Protein AF-A0A915ILU5-F1 (afdb_monomer)

Sequence (755 aa):
MKIVSPEVNELLEQLEKTREECSALHKQIDLLLDDRTATEKKAIELMTNLCADQKRHYEKEIELLRNSLSEYEADKEHLERVKNSVTIRSQNLEKEVRRL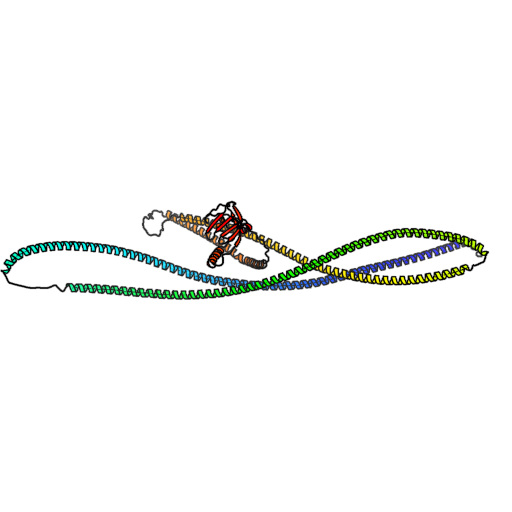TDELNDKSTALEEMKYKNNKETHEEIGELRAKNTNLQERLDKISEENEELSKEIATQNERRDKLIEELEQFKKMIAENEQTSSDALKQLCNELSEAKLQKADLRCRLLESERENLRLKTSQVDYIDGVSTKDEIERLQTHLDDADKKLKETTSDLKRTKDELIETKYRLDSCRGENEILRRDYDEAKHELDDRTIENHNRVDTFERQIDDLKKQNLTLKDVCKEMDVQYDDMLKVLNRHKTQNELLSDENQQLHVELQKLQNDYDKVKNMSSKERMEKEKLESRAKYWQDEVQTTEKDYKEELMNLGRLIATEKGVSLEYIKQLEQLKDSKREVESRVHLLEALLQEASKDSRVLNDEKRLFEEKMTNRIADLEDMHKEREKKLKTMLDETMNMCEQYKKDYERMKSENQQLKTTSEHHEMDIMKLNATILQYQKLNTHLQTQLNNFPKRGCFLCPDKKTLPNPNALSPERMEELLADYRQQNADLSTMVRTLQNTLKEERNKLNNLSRKPKERLEIVGRDIAIIKKTNSMSSDISTACKTTVHHKCAETLMNTCGLPMLYSDHFFEEEKRVKESLADARMYGWLKLWRSESNSWIDSFASLENGVISFFHSAADATAKKTPVARIDLKACLWKIHLKPGAELAVAVSDIPFIIE

Organism: Romanomermis culicivorax (NCBI:txid13658)

Radius of gyration: 75.52 Å; Cα contacts (8 Å, |Δi|>4): 161; chains: 1; bounding box: 238×88×230 Å

Structure (mmCIF, N/CA/C/O backbone):
data_AF-A0A915ILU5-F1
#
_entry.id   AF-A0A915ILU5-F1
#
loop_
_atom_site.group_PDB
_atom_site.id
_atom_site.type_symbol
_atom_site.label_atom_id
_atom_site.label_alt_id
_atom_site.label_comp_id
_atom_site.label_asym_id
_atom_site.label_entity_id
_atom_site.label_seq_id
_atom_site.pdbx_PDB_ins_code
_atom_site.Cartn_x
_atom_site.Cartn_y
_atom_site.Cartn_z
_atom_site.occupancy
_atom_site.B_iso_or_equiv
_atom_site.auth_seq_id
_atom_site.auth_comp_id
_atom_site.auth_asym_id
_atom_site.auth_atom_id
_atom_site.pdbx_PDB_model_num
ATOM 1 N N . MET A 1 1 ? 116.989 -17.505 -86.563 1.00 46.69 1 MET A N 1
ATOM 2 C CA . MET A 1 1 ? 117.582 -18.343 -85.492 1.00 46.69 1 MET A CA 1
ATOM 3 C C . MET A 1 1 ? 117.256 -17.654 -84.171 1.00 46.69 1 MET A C 1
ATOM 5 O O . MET A 1 1 ? 117.797 -16.590 -83.939 1.00 46.69 1 MET A O 1
ATOM 9 N N . LYS A 1 2 ? 116.317 -18.075 -83.325 1.00 43.91 2 LYS A N 1
ATOM 10 C CA . LYS A 1 2 ? 115.914 -19.426 -82.915 1.00 43.91 2 LYS A CA 1
ATOM 11 C C . LYS A 1 2 ? 114.732 -19.988 -83.710 1.00 43.91 2 LYS A C 1
ATOM 13 O O . LYS A 1 2 ? 113.775 -19.287 -84.001 1.00 43.91 2 LYS A O 1
ATOM 18 N N . ILE A 1 3 ? 114.890 -21.247 -84.099 1.00 50.97 3 ILE A N 1
ATOM 19 C CA . ILE A 1 3 ? 113.893 -22.101 -84.739 1.00 50.97 3 ILE A CA 1
ATOM 20 C C . ILE A 1 3 ? 112.905 -22.475 -83.635 1.00 50.97 3 ILE A C 1
ATOM 22 O O . ILE A 1 3 ? 113.279 -23.173 -82.695 1.00 50.97 3 ILE A O 1
ATOM 26 N N . VAL A 1 4 ? 111.693 -21.935 -83.697 1.00 47.72 4 VAL A N 1
ATOM 27 C CA . VAL A 1 4 ? 110.579 -22.373 -82.855 1.00 47.72 4 VAL A CA 1
ATOM 28 C C . VAL A 1 4 ? 109.886 -23.478 -83.649 1.00 47.72 4 VAL A C 1
ATOM 30 O O . VAL A 1 4 ? 109.464 -23.238 -84.779 1.00 47.72 4 VAL A O 1
ATOM 33 N N . SER A 1 5 ? 109.896 -24.706 -83.119 1.00 54.56 5 SER A N 1
ATOM 34 C CA . SER A 1 5 ? 109.225 -25.867 -83.728 1.00 54.56 5 SER A CA 1
ATOM 35 C C . SER A 1 5 ? 107.742 -25.530 -83.971 1.00 54.56 5 SER A C 1
ATOM 37 O O . SER A 1 5 ? 107.159 -24.853 -83.121 1.00 54.56 5 SER A O 1
ATOM 39 N N . PRO A 1 6 ? 107.112 -25.988 -85.070 1.00 67.12 6 PRO A N 1
ATOM 40 C CA . PRO A 1 6 ? 105.665 -25.863 -85.285 1.00 67.12 6 PRO A CA 1
ATOM 41 C C . PRO A 1 6 ? 104.833 -26.291 -84.064 1.00 67.12 6 PRO A C 1
ATOM 43 O O . PRO A 1 6 ? 103.838 -25.649 -83.747 1.00 67.12 6 PRO A O 1
ATOM 46 N N . GLU A 1 7 ? 105.315 -27.284 -83.311 1.00 70.56 7 GLU A N 1
ATOM 47 C CA . GLU A 1 7 ? 104.704 -27.775 -82.067 1.00 70.56 7 GLU A CA 1
ATOM 48 C C . GLU A 1 7 ? 104.657 -26.705 -80.963 1.00 70.56 7 GLU A C 1
ATOM 50 O O . GLU A 1 7 ? 103.740 -26.680 -80.151 1.00 70.56 7 GLU A O 1
ATOM 55 N N . VAL A 1 8 ? 105.625 -25.783 -80.925 1.00 72.88 8 VAL A N 1
ATOM 56 C CA . VAL A 1 8 ? 105.656 -24.695 -79.936 1.00 72.88 8 VAL A CA 1
ATOM 57 C C . VAL A 1 8 ? 104.680 -23.577 -80.312 1.00 72.88 8 VAL A C 1
ATOM 59 O O . VAL A 1 8 ? 104.104 -22.967 -79.417 1.00 72.88 8 VAL A O 1
ATOM 62 N N . ASN A 1 9 ? 104.445 -23.328 -81.605 1.00 74.19 9 ASN A N 1
ATOM 63 C CA . ASN A 1 9 ? 103.419 -22.372 -82.037 1.00 74.19 9 ASN A CA 1
ATOM 64 C C . ASN A 1 9 ? 102.005 -22.913 -81.784 1.00 74.19 9 ASN A C 1
ATOM 66 O O . ASN A 1 9 ? 101.157 -22.163 -81.316 1.00 74.19 9 ASN A O 1
ATOM 70 N N . GLU A 1 10 ? 101.775 -24.210 -82.002 1.00 78.00 10 GLU A N 1
ATOM 71 C CA . GLU A 1 10 ? 100.499 -24.859 -81.670 1.00 78.00 10 GLU A CA 1
ATOM 72 C C . GLU A 1 10 ? 100.240 -24.857 -80.153 1.00 78.00 10 GLU A C 1
ATOM 74 O O . GLU A 1 10 ? 99.135 -24.551 -79.709 1.00 78.00 10 GLU A O 1
ATOM 79 N N . LEU A 1 11 ? 101.274 -25.095 -79.335 1.00 80.06 11 LEU A N 1
ATOM 80 C CA . LEU A 1 11 ? 101.174 -24.964 -77.878 1.00 80.06 11 LEU A CA 1
ATOM 81 C C . LEU A 1 11 ? 100.934 -23.518 -77.422 1.00 80.06 11 LEU A C 1
ATOM 83 O O . LEU A 1 11 ? 100.221 -23.318 -76.442 1.00 80.06 11 LEU A O 1
ATOM 87 N N . LEU A 1 12 ? 101.501 -22.514 -78.103 1.00 78.62 12 LEU A N 1
ATOM 88 C CA . LEU A 1 12 ? 101.251 -21.097 -77.810 1.00 78.62 12 LEU A CA 1
ATOM 89 C C . LEU A 1 12 ? 99.818 -20.686 -78.161 1.00 78.62 12 LEU A C 1
ATOM 91 O O . LEU A 1 12 ? 99.186 -20.000 -77.366 1.00 78.62 12 LEU A O 1
ATOM 95 N N . GLU A 1 13 ? 99.284 -21.154 -79.288 1.00 80.69 13 GLU A N 1
ATOM 96 C CA . GLU A 1 13 ? 97.897 -20.906 -79.694 1.00 80.69 13 GLU A CA 1
ATOM 97 C C . GLU A 1 13 ? 96.900 -21.610 -78.756 1.00 80.69 13 GLU A C 1
ATOM 99 O O . GLU A 1 13 ? 95.907 -21.017 -78.335 1.00 80.69 13 GLU A O 1
ATOM 104 N N . GLN A 1 14 ? 97.200 -22.841 -78.320 1.00 82.44 14 GLN A N 1
ATOM 105 C CA . GLN A 1 14 ? 96.429 -23.526 -77.276 1.00 82.44 14 GLN A CA 1
ATOM 106 C C . GLN A 1 14 ? 96.517 -22.806 -75.920 1.00 82.44 14 GLN A C 1
ATOM 108 O O . GLN A 1 14 ? 95.516 -22.721 -75.204 1.00 82.44 14 GLN A O 1
ATOM 113 N N . LEU A 1 15 ? 97.681 -22.251 -75.565 1.00 80.88 15 LEU A N 1
ATOM 114 C CA . LEU A 1 15 ? 97.868 -21.431 -74.362 1.00 80.88 15 LEU A CA 1
ATOM 115 C C . LEU A 1 15 ? 97.089 -20.114 -74.430 1.00 80.88 15 LEU A C 1
ATOM 117 O O . LEU A 1 15 ? 96.537 -19.674 -73.425 1.00 80.88 15 LEU A O 1
ATOM 121 N N . GLU A 1 16 ? 97.026 -19.482 -75.598 1.00 81.94 16 GLU A N 1
ATOM 122 C CA . GLU A 1 16 ? 96.294 -18.233 -75.798 1.00 81.94 16 GLU A CA 1
ATOM 123 C C . GLU A 1 16 ? 94.783 -18.475 -75.771 1.00 81.94 16 GLU A C 1
ATOM 125 O O . GLU A 1 16 ? 94.070 -17.797 -75.033 1.00 81.94 16 GLU A O 1
ATOM 130 N N . LYS A 1 17 ? 94.309 -19.543 -76.423 1.00 84.81 17 LYS A N 1
ATOM 131 C CA . LYS A 1 17 ? 92.915 -19.990 -76.335 1.00 84.81 17 LYS A CA 1
ATOM 132 C C . LYS A 1 17 ? 92.506 -20.354 -74.905 1.00 84.81 17 LYS A C 1
ATOM 134 O O . LYS A 1 17 ? 91.471 -19.900 -74.429 1.00 84.81 17 LYS A O 1
ATOM 139 N N . THR A 1 18 ? 93.329 -21.113 -74.178 1.00 84.12 18 THR A N 1
ATOM 140 C CA . THR A 1 18 ? 93.046 -21.429 -72.764 1.00 84.12 18 THR A CA 1
ATOM 141 C C . THR A 1 18 ? 93.121 -20.194 -71.870 1.00 84.12 18 THR A C 1
ATOM 143 O O . THR A 1 18 ? 92.370 -20.094 -70.902 1.00 84.12 18 THR A O 1
ATOM 146 N N . ARG A 1 19 ? 93.968 -19.208 -72.186 1.00 87.56 19 ARG A N 1
ATOM 147 C CA . ARG A 1 19 ? 93.989 -17.914 -71.493 1.00 87.56 19 ARG A CA 1
ATOM 148 C C . ARG A 1 19 ? 92.714 -17.109 -71.748 1.00 87.56 19 ARG A C 1
ATOM 150 O O . ARG A 1 19 ? 92.196 -16.510 -70.807 1.00 87.56 19 ARG A O 1
ATOM 157 N N . GLU A 1 20 ? 92.210 -17.088 -72.978 1.00 85.06 20 GLU A N 1
ATOM 158 C CA . GLU A 1 20 ? 90.946 -16.434 -73.329 1.00 85.06 20 GLU A CA 1
ATOM 159 C C . GLU A 1 20 ? 89.750 -17.122 -72.665 1.00 85.06 20 GLU A C 1
ATOM 161 O O . GLU A 1 20 ? 88.920 -16.442 -72.063 1.00 85.06 20 GLU A O 1
ATOM 166 N N . GLU A 1 21 ? 89.706 -18.457 -72.671 1.00 87.00 21 GLU A N 1
ATOM 167 C CA . GLU A 1 21 ? 88.700 -19.251 -71.955 1.00 87.00 21 GLU A CA 1
ATOM 168 C C . GLU A 1 21 ? 88.761 -18.987 -70.441 1.00 87.00 21 GLU A C 1
ATOM 170 O O . GLU A 1 21 ? 87.737 -18.704 -69.820 1.00 87.00 21 GLU A O 1
ATOM 175 N N . CYS A 1 22 ? 89.959 -18.961 -69.846 1.00 85.31 22 CYS A N 1
ATOM 176 C CA . CYS A 1 22 ? 90.155 -18.573 -68.448 1.00 85.31 22 CYS A CA 1
ATOM 177 C C . CYS A 1 22 ? 89.727 -17.123 -68.173 1.00 85.31 22 CYS A C 1
ATOM 179 O O . CYS A 1 22 ? 89.204 -16.834 -67.099 1.00 85.31 22 CYS A O 1
ATOM 181 N N . SER A 1 23 ? 89.939 -16.189 -69.105 1.00 87.69 23 SER A N 1
ATOM 182 C CA . SER A 1 23 ? 89.504 -14.794 -68.954 1.00 87.69 23 SER A CA 1
ATOM 183 C C . SER A 1 23 ? 87.982 -14.657 -69.047 1.00 87.69 23 SER A C 1
ATOM 185 O O . SER A 1 23 ? 87.388 -13.914 -68.264 1.00 87.69 23 SER A O 1
ATOM 187 N N . ALA A 1 24 ? 87.344 -15.393 -69.959 1.00 86.12 24 ALA A N 1
ATOM 188 C CA . ALA A 1 24 ? 85.893 -15.455 -70.083 1.00 86.12 24 ALA A CA 1
ATOM 189 C C . ALA A 1 24 ? 85.251 -16.082 -68.836 1.00 86.12 24 ALA A C 1
ATOM 191 O O . ALA A 1 24 ? 84.280 -15.536 -68.315 1.00 86.12 24 ALA A O 1
ATOM 192 N N . LEU A 1 25 ? 85.840 -17.160 -68.305 1.00 88.94 25 LEU A N 1
ATOM 193 C CA . LEU A 1 25 ? 85.407 -17.784 -67.055 1.00 88.94 25 LEU A CA 1
ATOM 194 C C . LEU A 1 25 ? 85.562 -16.843 -65.857 1.00 88.94 25 LEU A C 1
ATOM 196 O O . LEU A 1 25 ? 84.637 -16.756 -65.059 1.00 88.94 25 LEU A O 1
ATOM 200 N N . HIS A 1 26 ? 86.663 -16.090 -65.744 1.00 87.00 26 HIS A N 1
ATOM 201 C CA . HIS A 1 26 ? 86.798 -15.078 -64.687 1.00 87.00 26 HIS A CA 1
ATOM 202 C C . HIS A 1 26 ? 85.709 -14.005 -64.784 1.00 87.00 26 HIS A C 1
ATOM 204 O O . HIS A 1 26 ? 85.053 -13.734 -63.787 1.00 87.00 26 HIS A O 1
ATOM 210 N N . LYS A 1 27 ? 85.432 -13.468 -65.982 1.00 87.94 27 LYS A N 1
ATOM 211 C CA . LYS A 1 27 ? 84.328 -12.508 -66.172 1.00 87.94 27 LYS A CA 1
ATOM 212 C C . LYS A 1 27 ? 82.968 -13.101 -65.803 1.00 87.94 27 LYS A C 1
ATOM 214 O O . LYS A 1 27 ? 82.129 -12.404 -65.245 1.00 87.94 27 LYS A O 1
ATOM 219 N N . GLN A 1 28 ? 82.736 -14.375 -66.119 1.00 90.12 28 GLN A N 1
ATOM 220 C CA . GLN A 1 28 ? 81.501 -15.064 -65.753 1.00 90.12 28 GLN A CA 1
ATOM 221 C C . GLN A 1 28 ? 81.402 -15.287 -64.236 1.00 90.12 28 GLN A C 1
ATOM 223 O O . GLN A 1 28 ? 80.324 -15.125 -63.673 1.00 90.12 28 GLN A O 1
ATOM 228 N N . ILE A 1 29 ? 82.512 -15.621 -63.572 1.00 89.06 29 ILE A N 1
ATOM 229 C CA . ILE A 1 29 ? 82.589 -15.733 -62.110 1.00 89.06 29 ILE A CA 1
ATOM 230 C C . ILE A 1 29 ? 82.316 -14.375 -61.458 1.00 89.06 29 ILE A C 1
ATOM 232 O O . ILE A 1 29 ? 81.513 -14.323 -60.533 1.00 89.06 29 ILE A O 1
ATOM 236 N N . ASP A 1 30 ? 82.908 -13.291 -61.960 1.00 89.44 30 ASP A N 1
ATOM 237 C CA . ASP A 1 30 ? 82.686 -11.938 -61.440 1.00 89.44 30 ASP A CA 1
ATOM 238 C C . ASP A 1 30 ? 81.212 -11.524 -61.571 1.00 89.44 30 ASP A C 1
ATOM 240 O O . ASP A 1 30 ? 80.617 -11.078 -60.595 1.00 89.44 30 ASP A O 1
ATOM 244 N N . LEU A 1 31 ? 80.576 -11.779 -62.723 1.00 88.81 31 LEU A N 1
ATOM 245 C CA . LEU A 1 31 ? 79.138 -11.532 -62.911 1.00 88.81 31 LEU A CA 1
ATOM 246 C C . LEU A 1 31 ? 78.270 -12.354 -61.948 1.00 88.81 31 LEU A C 1
ATOM 248 O O . LEU A 1 31 ? 77.312 -11.833 -61.383 1.00 88.81 31 LEU A O 1
ATOM 252 N N . LEU A 1 32 ? 78.606 -13.628 -61.723 1.00 89.62 32 LEU A N 1
ATOM 253 C CA . LEU A 1 32 ? 77.885 -14.475 -60.768 1.00 89.62 32 LEU A CA 1
ATOM 254 C C . LEU A 1 32 ? 78.096 -14.024 -59.315 1.00 89.62 32 LEU A C 1
ATOM 256 O O . LEU A 1 32 ? 77.186 -14.163 -58.496 1.00 89.62 32 LEU A O 1
ATOM 260 N N . LEU A 1 33 ? 79.275 -13.496 -58.979 1.00 89.25 33 LEU A N 1
ATOM 261 C CA . LEU A 1 33 ? 79.553 -12.908 -57.669 1.00 89.25 33 LEU A CA 1
ATOM 262 C C . LEU A 1 33 ? 78.786 -11.595 -57.480 1.00 89.25 33 LEU A C 1
ATOM 264 O O . LEU A 1 33 ? 78.210 -11.389 -56.411 1.00 89.25 33 LEU A O 1
ATOM 268 N N . ASP A 1 34 ? 78.703 -10.751 -58.505 1.00 89.81 34 ASP A N 1
ATOM 269 C CA . ASP A 1 34 ? 77.904 -9.524 -58.487 1.00 89.81 34 ASP A CA 1
ATOM 270 C C . ASP A 1 34 ? 76.407 -9.835 -58.334 1.00 89.81 34 ASP A C 1
ATOM 272 O O . ASP A 1 34 ? 75.757 -9.296 -57.434 1.00 89.81 34 ASP A O 1
ATOM 276 N N . ASP A 1 35 ? 75.870 -10.783 -59.108 1.00 89.75 35 ASP A N 1
ATOM 277 C CA . ASP A 1 35 ? 74.480 -11.238 -58.983 1.00 89.75 35 ASP A CA 1
ATOM 278 C C . ASP A 1 35 ? 74.206 -11.831 -57.595 1.00 89.75 35 ASP A C 1
ATOM 280 O O . ASP A 1 35 ? 73.206 -11.504 -56.945 1.00 89.75 35 ASP A O 1
ATOM 284 N N . ARG A 1 36 ? 75.124 -12.662 -57.083 1.00 90.62 36 ARG A N 1
ATOM 285 C CA . ARG A 1 36 ? 75.020 -13.217 -55.732 1.00 90.62 36 ARG A CA 1
ATOM 286 C C . ARG A 1 36 ? 75.019 -12.110 -54.680 1.00 90.62 36 ARG A C 1
ATOM 288 O O . ARG A 1 36 ? 74.135 -12.101 -53.828 1.00 90.62 36 ARG A O 1
ATOM 295 N N . THR A 1 37 ? 75.940 -11.152 -54.740 1.00 91.25 37 THR A N 1
ATOM 296 C CA . THR A 1 37 ? 75.995 -10.054 -53.760 1.00 91.25 37 THR A CA 1
ATOM 297 C C . THR A 1 37 ? 74.758 -9.154 -53.841 1.00 91.25 37 THR A C 1
ATOM 299 O O . THR A 1 37 ? 74.261 -8.705 -52.806 1.00 91.25 37 THR A O 1
ATOM 302 N N . ALA A 1 38 ? 74.200 -8.929 -55.035 1.00 90.00 38 ALA A N 1
ATOM 303 C CA . ALA A 1 38 ? 72.940 -8.213 -55.216 1.00 90.00 38 ALA A CA 1
ATOM 304 C C . ALA A 1 38 ? 71.756 -8.976 -54.595 1.00 90.00 38 ALA A C 1
ATOM 306 O O . ALA A 1 38 ? 70.926 -8.377 -53.904 1.00 90.00 38 ALA A O 1
ATOM 307 N N . THR A 1 39 ? 71.696 -10.300 -54.778 1.00 90.31 39 THR A N 1
ATOM 308 C CA . THR A 1 39 ? 70.655 -11.142 -54.163 1.00 90.31 39 THR A CA 1
ATOM 309 C C . THR A 1 39 ? 70.784 -11.202 -52.639 1.00 90.31 39 THR A C 1
ATOM 311 O O . THR A 1 39 ? 69.774 -11.071 -51.948 1.00 90.31 39 THR A O 1
ATOM 314 N N . GLU A 1 40 ? 72.003 -11.304 -52.099 1.00 91.75 40 GLU A N 1
ATOM 315 C CA . GLU A 1 40 ? 72.272 -11.269 -50.657 1.00 91.75 40 GLU A CA 1
ATOM 316 C C . GLU A 1 40 ? 71.874 -9.915 -50.052 1.00 91.75 40 GLU A C 1
ATOM 318 O O . GLU A 1 40 ? 71.184 -9.883 -49.033 1.00 91.75 40 GLU A O 1
ATOM 323 N N . LYS A 1 41 ? 72.203 -8.791 -50.708 1.00 91.56 41 LYS A N 1
ATOM 324 C CA . LYS A 1 41 ? 71.748 -7.453 -50.285 1.00 91.56 41 LYS A CA 1
ATOM 325 C C . LYS A 1 41 ? 70.225 -7.353 -50.244 1.00 91.56 41 LYS A C 1
ATOM 327 O O . LYS A 1 41 ? 69.677 -6.893 -49.246 1.00 91.56 41 LYS A O 1
ATOM 332 N N . LYS A 1 42 ? 69.539 -7.830 -51.287 1.00 92.00 42 LYS A N 1
ATOM 333 C CA . LYS A 1 42 ? 68.070 -7.825 -51.350 1.00 92.00 42 LYS A CA 1
ATOM 334 C C . LYS A 1 42 ? 67.443 -8.714 -50.269 1.00 92.00 42 LYS A C 1
ATOM 336 O O . LYS A 1 42 ? 66.423 -8.348 -49.691 1.00 92.00 42 LYS A O 1
ATOM 341 N N . ALA A 1 43 ? 68.051 -9.861 -49.967 1.00 89.56 43 ALA A N 1
ATOM 342 C CA . ALA A 1 43 ? 67.604 -10.743 -48.889 1.00 89.56 43 ALA A CA 1
ATOM 343 C C . ALA A 1 43 ? 67.790 -10.098 -47.505 1.00 89.56 43 ALA A C 1
ATOM 345 O O . ALA A 1 43 ? 66.880 -10.159 -46.679 1.00 89.56 43 ALA A O 1
ATOM 346 N N . ILE A 1 44 ? 68.928 -9.436 -47.267 1.00 92.38 44 ILE A N 1
ATOM 347 C CA . ILE A 1 44 ? 69.186 -8.679 -46.033 1.00 92.38 44 ILE A CA 1
ATOM 348 C C . ILE A 1 44 ? 68.169 -7.543 -45.877 1.00 92.38 44 ILE A C 1
ATOM 350 O O . ILE A 1 44 ? 67.614 -7.372 -44.793 1.00 92.38 44 ILE A O 1
ATOM 354 N N . GLU A 1 45 ? 67.878 -6.798 -46.945 1.00 92.81 45 GLU A N 1
ATOM 355 C CA . GLU A 1 45 ? 66.885 -5.717 -46.935 1.00 92.81 45 GLU A CA 1
ATOM 356 C C . GLU A 1 45 ? 65.474 -6.237 -46.617 1.00 92.81 45 GLU A C 1
ATOM 358 O O . GLU A 1 45 ? 64.799 -5.696 -45.741 1.00 92.81 45 GLU A O 1
ATOM 363 N N . LEU A 1 46 ? 65.052 -7.342 -47.243 1.00 92.12 46 LEU A N 1
ATOM 364 C CA . LEU A 1 46 ? 63.769 -7.990 -46.951 1.00 92.12 46 LEU A CA 1
ATOM 365 C C . LEU A 1 46 ? 63.679 -8.479 -45.501 1.00 92.12 46 LEU A C 1
ATOM 367 O O . LEU A 1 46 ? 62.667 -8.231 -44.847 1.00 92.12 46 LEU A O 1
ATOM 371 N N . MET A 1 47 ? 64.723 -9.130 -44.976 1.00 92.12 47 MET A N 1
ATOM 372 C CA . MET A 1 47 ? 64.749 -9.541 -43.567 1.00 92.12 47 MET A CA 1
ATOM 373 C C . MET A 1 47 ? 64.732 -8.338 -42.620 1.00 92.12 47 MET A C 1
ATOM 375 O O . MET A 1 47 ? 64.038 -8.371 -41.608 1.00 92.12 47 MET A O 1
ATOM 379 N N . THR A 1 48 ? 65.444 -7.260 -42.952 1.00 92.62 48 THR A N 1
ATOM 380 C CA . THR A 1 48 ? 65.443 -6.024 -42.153 1.00 92.62 48 THR A CA 1
ATOM 381 C C . THR A 1 48 ? 64.045 -5.412 -42.097 1.00 92.62 48 THR A C 1
ATOM 383 O O . THR A 1 48 ? 63.571 -5.068 -41.014 1.00 92.62 48 THR A O 1
ATOM 386 N N . ASN A 1 49 ? 63.356 -5.341 -43.239 1.00 91.38 49 ASN A N 1
ATOM 387 C CA . ASN A 1 49 ? 61.987 -4.836 -43.317 1.00 91.38 49 ASN A CA 1
ATOM 388 C C . ASN A 1 49 ? 61.005 -5.730 -42.549 1.00 91.38 49 ASN A C 1
ATOM 390 O O . ASN A 1 49 ? 60.215 -5.218 -41.760 1.00 91.38 49 ASN A O 1
ATOM 394 N N . LEU A 1 50 ? 61.114 -7.056 -42.688 1.00 92.75 50 LEU A N 1
ATOM 395 C CA . LEU A 1 50 ? 60.281 -8.006 -41.947 1.00 92.75 50 LEU A CA 1
ATOM 396 C C . LEU A 1 50 ? 60.472 -7.869 -40.429 1.00 92.75 50 LEU A C 1
ATOM 398 O O . LEU A 1 50 ? 59.492 -7.807 -39.689 1.00 92.75 50 LEU A O 1
ATOM 402 N N . CYS A 1 51 ? 61.718 -7.758 -39.960 1.00 92.19 51 CYS A N 1
ATOM 403 C CA . CYS A 1 51 ? 62.023 -7.509 -38.551 1.00 92.19 51 CYS A CA 1
ATOM 404 C C . CYS A 1 51 ? 61.459 -6.161 -38.072 1.00 92.19 51 CYS A C 1
ATOM 406 O O . CYS A 1 51 ? 60.944 -6.070 -36.958 1.00 92.19 51 CYS A O 1
ATOM 408 N N . ALA A 1 52 ? 61.528 -5.111 -38.897 1.00 91.44 52 ALA A N 1
ATOM 409 C CA . ALA A 1 52 ? 60.976 -3.798 -38.567 1.00 91.44 52 ALA A CA 1
ATOM 410 C C . ALA A 1 52 ? 59.438 -3.801 -38.502 1.00 91.44 52 ALA A C 1
ATOM 412 O O . ALA A 1 52 ? 58.860 -3.110 -37.660 1.00 91.44 52 ALA A O 1
ATOM 413 N N . ASP A 1 53 ? 58.775 -4.569 -39.365 1.00 91.94 53 ASP A N 1
ATOM 414 C CA . ASP A 1 53 ? 57.319 -4.724 -39.365 1.00 91.94 53 ASP A CA 1
ATOM 415 C C . ASP A 1 53 ? 56.846 -5.568 -38.175 1.00 91.94 53 ASP A C 1
ATOM 417 O O . ASP A 1 53 ? 55.904 -5.177 -37.486 1.00 91.94 53 ASP A O 1
ATOM 421 N N . GLN A 1 54 ? 57.546 -6.663 -37.856 1.00 94.06 54 GLN A N 1
ATOM 422 C CA . GLN A 1 54 ? 57.286 -7.456 -36.649 1.00 94.06 54 GLN A CA 1
ATOM 423 C C . GLN A 1 54 ? 57.482 -6.629 -35.378 1.00 94.06 54 GLN A C 1
ATOM 425 O O . GLN A 1 54 ? 56.639 -6.656 -34.484 1.00 94.06 54 GLN A O 1
ATOM 430 N N . LYS A 1 55 ? 58.557 -5.836 -35.309 1.00 94.50 55 LYS A N 1
ATOM 431 C CA . LYS A 1 55 ? 58.788 -4.916 -34.193 1.00 94.50 55 LYS A CA 1
ATOM 432 C C . LYS A 1 55 ? 57.631 -3.923 -34.042 1.00 94.50 55 LYS A C 1
ATOM 434 O O . LYS A 1 55 ? 57.102 -3.792 -32.944 1.00 94.50 55 LYS A O 1
ATOM 439 N N . ARG A 1 56 ? 57.186 -3.293 -35.137 1.00 93.38 56 ARG A N 1
ATOM 440 C CA . ARG A 1 56 ? 56.032 -2.374 -35.129 1.00 93.38 56 ARG A CA 1
ATOM 441 C C . ARG A 1 56 ? 54.731 -3.062 -34.710 1.00 93.38 56 ARG A C 1
ATOM 443 O O . ARG A 1 56 ? 53.917 -2.444 -34.030 1.00 93.38 56 ARG A O 1
ATOM 450 N N . HIS A 1 57 ? 54.522 -4.320 -35.101 1.00 92.62 57 HIS A N 1
ATOM 451 C CA . HIS A 1 57 ? 53.373 -5.109 -34.655 1.00 92.62 57 HIS A CA 1
ATOM 452 C C . HIS A 1 57 ? 53.396 -5.314 -33.135 1.00 92.62 57 HIS A C 1
ATOM 454 O O . HIS A 1 57 ? 52.420 -4.991 -32.462 1.00 92.62 57 HIS A O 1
ATOM 460 N N . TYR A 1 58 ? 54.519 -5.784 -32.584 1.00 94.00 58 TYR A N 1
ATOM 461 C CA . TYR A 1 58 ? 54.650 -6.001 -31.142 1.00 94.00 58 TYR A CA 1
ATOM 462 C C . TYR A 1 58 ? 54.585 -4.702 -30.334 1.00 94.00 58 TYR A C 1
ATOM 464 O O . TYR A 1 58 ? 54.021 -4.695 -29.246 1.00 94.00 58 TYR A O 1
ATOM 472 N N . GLU A 1 59 ? 55.107 -3.590 -30.854 1.00 94.50 59 GLU A N 1
ATOM 473 C CA . GLU A 1 59 ? 54.976 -2.278 -30.207 1.00 94.50 59 GLU A CA 1
ATOM 474 C C . GLU A 1 59 ? 53.507 -1.848 -30.087 1.00 94.50 59 GLU A C 1
ATOM 476 O O . GLU A 1 59 ? 53.089 -1.435 -29.006 1.00 94.50 59 GLU A O 1
ATOM 481 N N . LYS A 1 60 ? 52.708 -2.023 -31.149 1.00 94.25 60 LYS A N 1
ATOM 482 C CA . LYS A 1 60 ? 51.261 -1.755 -31.114 1.00 94.25 60 LYS A CA 1
ATOM 483 C C . LYS A 1 60 ? 50.526 -2.671 -30.138 1.00 94.25 60 LYS A C 1
ATOM 485 O O . LYS A 1 60 ? 49.651 -2.215 -29.412 1.00 94.25 60 LYS A O 1
ATOM 490 N N . GLU A 1 61 ? 50.876 -3.953 -30.105 1.00 95.12 61 GLU A N 1
ATOM 491 C CA . GLU A 1 61 ? 50.270 -4.919 -29.183 1.00 95.12 61 GLU A CA 1
ATOM 492 C C . GLU A 1 61 ? 50.593 -4.583 -27.718 1.00 95.12 61 GLU A C 1
ATOM 494 O O . GLU A 1 61 ? 49.705 -4.584 -26.868 1.00 95.12 61 GLU A O 1
ATOM 499 N N . ILE A 1 62 ? 51.839 -4.195 -27.425 1.00 93.25 62 ILE A N 1
ATOM 500 C CA . ILE A 1 62 ? 52.252 -3.714 -26.099 1.00 93.25 62 ILE A CA 1
ATOM 501 C C . ILE A 1 62 ? 51.496 -2.436 -25.715 1.00 93.25 62 ILE A C 1
ATOM 503 O O . ILE A 1 62 ? 51.107 -2.285 -24.558 1.00 93.25 62 ILE A O 1
ATOM 507 N N . GLU A 1 63 ? 51.292 -1.511 -26.651 1.00 94.88 63 GLU A N 1
ATOM 508 C CA . GLU A 1 63 ? 50.537 -0.279 -26.407 1.00 94.88 63 GLU A CA 1
ATOM 509 C C . GLU A 1 63 ? 49.063 -0.563 -26.090 1.00 94.88 63 GLU A C 1
ATOM 511 O O . GLU A 1 63 ? 48.540 -0.043 -25.105 1.00 94.88 63 GLU A O 1
ATOM 516 N N . LEU A 1 64 ? 48.424 -1.467 -26.838 1.00 93.06 64 LEU A N 1
ATOM 517 C CA . LEU A 1 64 ? 47.064 -1.927 -26.542 1.00 93.06 64 LEU A CA 1
ATOM 518 C C . LEU A 1 64 ? 46.972 -2.568 -25.153 1.00 93.06 64 LEU A C 1
ATOM 520 O O . LEU A 1 64 ? 46.087 -2.218 -24.376 1.00 93.06 64 LEU A O 1
ATOM 524 N N . LEU A 1 65 ? 47.918 -3.445 -24.802 1.00 93.25 65 LEU A N 1
ATOM 525 C CA . LEU A 1 65 ? 47.957 -4.081 -23.482 1.00 93.25 65 LEU A CA 1
ATOM 526 C C . LEU A 1 65 ? 48.161 -3.069 -22.348 1.00 93.25 65 LEU A C 1
ATOM 528 O O . LEU A 1 65 ? 47.568 -3.224 -21.282 1.00 93.25 65 LEU A O 1
ATOM 532 N N . ARG A 1 66 ? 48.970 -2.024 -22.560 1.00 94.50 66 ARG A N 1
ATOM 533 C CA . ARG A 1 66 ? 49.146 -0.935 -21.584 1.00 94.50 66 ARG A CA 1
ATOM 534 C C . ARG A 1 66 ? 47.864 -0.136 -21.387 1.00 94.50 66 ARG A C 1
ATOM 536 O O . ARG A 1 66 ? 47.527 0.162 -20.245 1.00 94.50 66 ARG A O 1
ATOM 543 N N . ASN A 1 67 ? 47.147 0.169 -22.467 1.00 92.88 67 ASN A N 1
ATOM 544 C CA . ASN A 1 67 ? 45.871 0.877 -22.387 1.00 92.88 67 ASN A CA 1
ATOM 545 C C . ASN A 1 67 ? 44.830 0.040 -21.635 1.00 92.88 67 ASN A C 1
ATOM 547 O O . ASN A 1 67 ? 44.237 0.535 -20.681 1.00 92.88 67 ASN A O 1
ATOM 551 N N . SER A 1 68 ? 44.696 -1.249 -21.965 1.00 93.31 68 SER A N 1
ATOM 552 C CA . SER A 1 68 ? 43.806 -2.151 -21.225 1.00 93.31 68 SER A CA 1
ATOM 553 C C . SER A 1 68 ? 44.196 -2.270 -19.749 1.00 93.31 68 SER A C 1
ATOM 555 O O . SER A 1 68 ? 43.325 -2.256 -18.887 1.00 93.31 68 SER A O 1
ATOM 557 N N . LEU A 1 69 ? 45.492 -2.347 -19.422 1.00 92.94 69 LEU A N 1
ATOM 558 C CA . LEU A 1 69 ? 45.946 -2.386 -18.028 1.00 92.94 69 LEU A CA 1
ATOM 559 C C . LEU A 1 69 ? 45.578 -1.099 -17.272 1.00 92.94 69 LEU A C 1
ATOM 561 O O . LEU A 1 69 ? 45.107 -1.178 -16.141 1.00 92.94 69 LEU A O 1
ATOM 565 N N . SER A 1 70 ? 45.736 0.065 -17.908 1.00 94.06 70 SER A N 1
ATOM 566 C CA . SER A 1 70 ? 45.337 1.354 -17.334 1.00 94.06 70 SER A CA 1
ATOM 567 C C . SER A 1 70 ? 43.827 1.436 -17.086 1.00 94.06 70 SER A C 1
ATOM 569 O O . SER A 1 70 ? 43.409 1.990 -16.069 1.00 94.06 70 SER A O 1
ATOM 571 N N . GLU A 1 71 ? 43.004 0.894 -17.986 1.00 93.12 71 GLU A N 1
ATOM 572 C CA . GLU A 1 71 ? 41.549 0.805 -17.801 1.00 93.12 71 GLU A CA 1
ATOM 573 C C . GLU A 1 71 ? 41.200 -0.105 -16.615 1.00 93.12 71 GLU A C 1
ATOM 575 O O . GLU A 1 71 ? 40.432 0.289 -15.738 1.00 93.12 71 GLU A O 1
ATOM 580 N N . TYR A 1 72 ? 41.840 -1.275 -16.511 1.00 93.31 72 TYR A N 1
ATOM 581 C CA . TYR A 1 72 ? 41.660 -2.179 -15.371 1.00 93.31 72 TYR A CA 1
ATOM 582 C C . TYR A 1 72 ? 42.065 -1.548 -14.031 1.00 93.31 72 TYR A C 1
ATOM 584 O O . TYR A 1 72 ? 41.416 -1.791 -13.010 1.00 93.31 72 TYR A O 1
ATOM 592 N N . GLU A 1 73 ? 43.134 -0.751 -14.002 1.00 92.81 73 GLU A N 1
ATOM 593 C CA . GLU A 1 73 ? 43.552 -0.023 -12.801 1.00 92.81 73 GLU A CA 1
ATOM 594 C C . GLU A 1 73 ? 42.523 1.043 -12.398 1.00 92.81 73 GLU A C 1
ATOM 596 O O . GLU A 1 73 ? 42.158 1.121 -11.220 1.00 92.81 73 GLU A O 1
ATOM 601 N N . ALA A 1 74 ? 41.974 1.787 -13.363 1.00 91.62 74 ALA A N 1
ATOM 602 C CA . ALA A 1 74 ? 40.906 2.756 -13.117 1.00 91.62 74 ALA A CA 1
ATOM 603 C C . ALA A 1 74 ? 39.618 2.087 -12.596 1.00 91.62 74 ALA A C 1
ATOM 605 O O . ALA A 1 74 ? 39.004 2.571 -11.636 1.00 91.62 74 ALA A O 1
ATOM 606 N N . ASP A 1 75 ? 39.239 0.941 -13.166 1.00 92.12 75 ASP A N 1
ATOM 607 C CA . ASP A 1 75 ? 38.091 0.148 -12.718 1.00 92.12 75 ASP A CA 1
ATOM 608 C C . ASP A 1 75 ? 38.292 -0.393 -11.300 1.00 92.12 75 ASP A C 1
ATOM 610 O O . ASP A 1 75 ? 37.379 -0.344 -10.469 1.00 92.12 75 ASP A O 1
ATOM 614 N N . LYS A 1 76 ? 39.504 -0.852 -10.973 1.00 93.50 76 LYS A N 1
ATOM 615 C CA . LYS A 1 76 ? 39.863 -1.296 -9.621 1.00 93.50 76 LYS A CA 1
ATOM 616 C C . LYS A 1 76 ? 39.738 -0.160 -8.602 1.00 93.50 76 LYS A C 1
ATOM 618 O O . LYS A 1 76 ? 39.183 -0.371 -7.523 1.00 93.50 76 LYS A O 1
ATOM 623 N N . GLU A 1 77 ? 40.204 1.044 -8.929 1.00 93.44 77 GLU A N 1
ATOM 624 C CA . GLU A 1 77 ? 40.042 2.220 -8.063 1.00 93.44 77 GLU A CA 1
ATOM 625 C C . GLU A 1 77 ? 38.575 2.636 -7.904 1.00 93.44 77 GLU A C 1
ATOM 627 O O . GLU A 1 77 ? 38.142 3.039 -6.818 1.00 93.44 77 GLU A O 1
ATOM 632 N N . HIS A 1 78 ? 37.779 2.548 -8.972 1.00 92.69 78 HIS A N 1
ATOM 633 C CA . HIS A 1 78 ? 36.342 2.789 -8.903 1.00 92.69 78 HIS A CA 1
ATOM 634 C C . HIS A 1 78 ? 35.645 1.767 -7.991 1.00 92.69 78 HIS A C 1
ATOM 636 O O . HIS A 1 78 ? 34.880 2.157 -7.106 1.00 92.69 78 HIS A O 1
ATOM 642 N N . LEU A 1 79 ? 35.958 0.478 -8.135 1.00 91.38 79 LEU A N 1
ATOM 643 C CA . LEU A 1 79 ? 35.417 -0.583 -7.286 1.00 91.38 79 LEU A CA 1
ATOM 644 C C . LEU A 1 79 ? 35.780 -0.389 -5.810 1.00 91.38 79 LEU A C 1
ATOM 646 O O . LEU A 1 79 ? 34.912 -0.553 -4.952 1.00 91.38 79 LEU A O 1
ATOM 650 N N . GLU A 1 80 ? 37.009 0.024 -5.493 1.00 93.81 80 GLU A N 1
ATOM 651 C CA . GLU A 1 80 ? 37.399 0.281 -4.100 1.00 93.81 80 GLU A CA 1
ATOM 652 C C . GLU A 1 80 ? 36.654 1.499 -3.518 1.00 93.81 80 GLU A C 1
ATOM 654 O O . GLU A 1 80 ? 36.215 1.472 -2.365 1.00 93.81 80 GLU A O 1
ATOM 659 N N . ARG A 1 81 ? 36.401 2.543 -4.325 1.00 93.38 81 ARG A N 1
ATOM 660 C CA . ARG A 1 81 ? 35.539 3.674 -3.928 1.00 93.38 81 ARG A CA 1
ATOM 661 C C . ARG A 1 81 ? 34.099 3.236 -3.660 1.00 93.38 81 ARG A C 1
ATOM 663 O O . ARG A 1 81 ? 33.528 3.620 -2.636 1.00 93.38 81 ARG A O 1
ATOM 670 N N . VAL A 1 82 ? 33.520 2.413 -4.536 1.00 92.44 82 VAL A N 1
ATOM 671 C CA . VAL A 1 82 ? 32.163 1.869 -4.360 1.00 92.44 82 VAL A CA 1
ATOM 672 C C . VAL A 1 82 ? 32.089 1.002 -3.103 1.00 92.44 82 VAL A C 1
ATOM 674 O O . VAL A 1 82 ? 31.189 1.187 -2.286 1.00 92.44 82 VAL A O 1
ATOM 677 N N . LYS A 1 83 ? 33.066 0.119 -2.885 1.00 94.50 83 LYS A N 1
ATOM 678 C CA . LYS A 1 83 ? 33.163 -0.728 -1.689 1.00 94.50 83 LYS A CA 1
ATOM 679 C C . LYS A 1 83 ? 33.230 0.095 -0.401 1.00 94.50 83 LYS A C 1
ATOM 681 O O . LYS A 1 83 ? 32.514 -0.212 0.555 1.00 94.50 83 LYS A O 1
ATOM 686 N N . ASN A 1 84 ? 34.020 1.168 -0.376 1.00 93.31 84 ASN A N 1
ATOM 687 C CA . ASN A 1 84 ? 34.091 2.075 0.773 1.00 93.31 84 ASN A CA 1
ATOM 688 C C . ASN A 1 84 ? 32.752 2.788 1.026 1.00 93.31 84 ASN A C 1
ATOM 690 O O . ASN A 1 84 ? 32.290 2.843 2.166 1.00 93.31 84 ASN A O 1
ATOM 694 N N . SER A 1 85 ? 32.084 3.262 -0.031 1.00 92.25 85 SER A N 1
ATOM 695 C CA . SER A 1 85 ? 30.750 3.876 0.058 1.00 92.25 85 SER A CA 1
ATOM 696 C C . SER A 1 85 ? 29.697 2.906 0.614 1.00 92.25 85 SER A C 1
ATOM 698 O O . SER A 1 85 ? 28.967 3.239 1.551 1.00 92.25 85 SER A O 1
ATOM 700 N N . VAL A 1 86 ? 29.666 1.670 0.105 1.00 90.44 86 VAL A N 1
ATOM 701 C CA . VAL A 1 86 ? 28.765 0.610 0.586 1.00 90.44 86 VAL A CA 1
ATOM 702 C C . VAL A 1 86 ? 29.052 0.266 2.047 1.00 90.44 86 VAL A C 1
ATOM 704 O O . VAL A 1 86 ? 28.116 0.122 2.832 1.00 90.44 86 VAL A O 1
ATOM 707 N N . THR A 1 87 ? 30.325 0.206 2.443 1.00 92.12 87 THR A N 1
ATOM 708 C CA . THR A 1 87 ? 30.726 -0.071 3.832 1.00 92.12 87 THR A CA 1
ATOM 709 C C . THR A 1 87 ? 30.226 1.017 4.786 1.00 92.12 87 THR A C 1
ATOM 711 O O . THR A 1 87 ? 29.615 0.704 5.808 1.00 92.12 87 THR A O 1
ATOM 714 N N . ILE A 1 88 ? 30.402 2.295 4.432 1.00 92.81 88 ILE A N 1
ATOM 715 C CA . ILE A 1 88 ? 29.887 3.427 5.221 1.00 92.81 88 ILE A CA 1
ATOM 716 C C . ILE A 1 88 ? 28.357 3.367 5.316 1.00 92.81 88 ILE A C 1
ATOM 718 O O . ILE A 1 88 ? 27.789 3.544 6.395 1.00 92.81 88 ILE A O 1
ATOM 722 N N . ARG A 1 89 ? 27.673 3.076 4.202 1.00 91.38 89 ARG A N 1
ATOM 723 C CA . ARG A 1 89 ? 26.210 2.949 4.184 1.00 91.38 89 ARG A CA 1
ATOM 724 C C . ARG A 1 89 ? 25.726 1.799 5.071 1.00 91.38 89 ARG A C 1
ATOM 726 O O . ARG A 1 89 ? 24.767 1.994 5.811 1.00 91.38 89 ARG A O 1
ATOM 733 N N . SER A 1 90 ? 26.405 0.650 5.048 1.00 90.56 90 SER A N 1
ATOM 734 C CA . SER A 1 90 ? 26.111 -0.494 5.924 1.00 90.56 90 SER A CA 1
ATOM 735 C C . SER A 1 90 ? 26.245 -0.116 7.398 1.00 90.56 90 SER A C 1
ATOM 737 O O . SER A 1 90 ? 25.325 -0.340 8.177 1.00 90.56 90 SER A O 1
ATOM 739 N N . GLN A 1 91 ? 27.339 0.552 7.775 1.00 93.31 91 GLN A N 1
ATOM 740 C CA . GLN A 1 91 ? 27.561 0.996 9.156 1.00 93.31 91 GLN A CA 1
ATOM 741 C C . GLN A 1 91 ? 26.505 2.004 9.633 1.00 93.31 91 GLN A C 1
ATOM 743 O O . GLN A 1 91 ? 26.089 1.965 10.791 1.00 93.31 91 GLN A O 1
ATOM 748 N N . ASN A 1 92 ? 26.053 2.906 8.759 1.00 92.25 92 ASN A N 1
ATOM 749 C CA . ASN A 1 92 ? 24.986 3.851 9.092 1.00 92.25 92 ASN A CA 1
ATOM 750 C C . ASN A 1 92 ? 23.639 3.143 9.282 1.00 92.25 92 ASN A C 1
ATOM 752 O O . ASN A 1 92 ? 22.926 3.446 10.236 1.00 92.25 92 ASN A O 1
ATOM 756 N N . LEU A 1 93 ? 23.315 2.171 8.423 1.00 89.88 93 LEU A N 1
ATOM 757 C CA . LEU A 1 93 ? 22.110 1.354 8.573 1.00 89.88 93 LEU A CA 1
ATOM 758 C C . LEU A 1 93 ? 22.148 0.524 9.862 1.00 89.88 93 LEU A C 1
ATOM 760 O O . LEU A 1 93 ? 21.151 0.464 10.569 1.00 89.88 93 LEU A O 1
ATOM 764 N N . GLU A 1 94 ? 23.296 -0.050 10.226 1.00 92.06 94 GLU A N 1
ATOM 765 C CA . GLU A 1 94 ? 23.455 -0.771 11.495 1.00 92.06 94 GLU A CA 1
ATOM 766 C C . GLU A 1 94 ? 23.246 0.125 12.722 1.00 92.06 94 GLU A C 1
ATOM 768 O O . GLU A 1 94 ? 22.652 -0.312 13.709 1.00 92.06 94 GLU A O 1
ATOM 773 N N . LYS A 1 95 ? 23.725 1.376 12.682 1.00 92.50 95 LYS A N 1
ATOM 774 C CA . LYS A 1 95 ? 23.478 2.354 13.754 1.00 92.50 95 LYS A CA 1
ATOM 775 C C . LYS A 1 95 ? 21.998 2.704 13.859 1.00 92.50 95 LYS A C 1
ATOM 777 O O . LYS A 1 95 ? 21.473 2.763 14.966 1.00 92.50 95 LYS A O 1
ATOM 782 N N . GLU A 1 96 ? 21.328 2.891 12.726 1.00 92.12 96 GLU A N 1
ATOM 783 C CA . GLU A 1 96 ? 19.902 3.212 12.697 1.00 92.12 96 GLU A CA 1
ATOM 784 C C . GLU A 1 96 ? 19.039 2.043 13.187 1.00 92.12 96 GLU A C 1
ATOM 786 O O . GLU A 1 96 ? 18.123 2.240 13.980 1.00 92.12 96 GLU A O 1
ATOM 791 N N . VAL A 1 97 ? 19.376 0.808 12.803 1.00 90.00 97 VAL A N 1
ATOM 792 C CA . VAL A 1 97 ? 18.712 -0.398 13.319 1.00 90.00 97 VAL A CA 1
ATOM 793 C C . VAL A 1 97 ? 18.879 -0.513 14.834 1.00 90.00 97 VAL A C 1
ATOM 795 O O . VAL A 1 97 ? 17.904 -0.815 15.521 1.00 90.00 97 VAL A O 1
ATOM 798 N N . ARG A 1 98 ? 20.073 -0.237 15.379 1.00 92.88 98 ARG A N 1
ATOM 799 C CA . ARG A 1 98 ? 20.279 -0.208 16.839 1.00 92.88 98 ARG A CA 1
ATOM 800 C C . ARG A 1 98 ? 19.408 0.853 17.506 1.00 92.88 98 ARG A C 1
ATOM 802 O O . ARG A 1 98 ? 18.663 0.515 18.414 1.00 92.88 98 ARG A O 1
ATOM 809 N N . ARG A 1 99 ? 19.414 2.085 16.989 1.00 94.50 99 ARG A N 1
ATOM 810 C CA . ARG A 1 99 ? 18.591 3.190 17.504 1.00 94.50 99 ARG A CA 1
ATOM 811 C C . ARG A 1 99 ? 17.100 2.834 17.537 1.00 94.50 99 ARG A C 1
ATOM 813 O O . ARG A 1 99 ? 16.442 3.042 18.548 1.00 94.50 99 ARG A O 1
ATOM 820 N N . LEU A 1 100 ? 16.578 2.260 16.452 1.00 90.69 100 LEU A N 1
ATOM 821 C CA . LEU A 1 100 ? 15.180 1.820 16.371 1.00 90.69 100 LEU A CA 1
ATOM 822 C C . LEU A 1 100 ? 14.877 0.638 17.303 1.00 90.69 100 LEU A C 1
ATOM 824 O O . LEU A 1 100 ? 13.759 0.525 17.800 1.00 90.69 100 LEU A O 1
ATOM 828 N N . THR A 1 101 ? 15.854 -0.239 17.543 1.00 90.88 101 THR A N 1
ATOM 829 C CA . THR A 1 101 ? 15.721 -1.349 18.500 1.00 90.88 101 THR A CA 1
ATOM 830 C C . THR A 1 101 ? 15.623 -0.823 19.930 1.00 90.88 101 THR A C 1
ATOM 832 O O . THR A 1 101 ? 14.758 -1.271 20.679 1.00 90.88 101 THR A O 1
ATOM 835 N N . ASP A 1 102 ? 16.446 0.163 20.284 1.00 91.44 102 ASP A N 1
ATOM 836 C CA . ASP A 1 102 ? 16.413 0.808 21.598 1.00 91.44 102 ASP A CA 1
ATOM 837 C C . ASP A 1 102 ? 15.075 1.541 21.816 1.00 91.44 102 ASP A C 1
ATOM 839 O O . ASP A 1 102 ? 14.397 1.298 22.811 1.00 91.44 102 ASP A O 1
ATOM 843 N N . GLU A 1 103 ? 14.600 2.318 20.832 1.00 92.75 103 GLU A N 1
ATOM 844 C CA . GLU A 1 103 ? 13.280 2.971 20.900 1.00 92.75 103 GLU A CA 1
ATOM 845 C C . GLU A 1 103 ? 12.114 1.979 21.037 1.00 92.75 103 GLU A C 1
ATOM 847 O O . GLU A 1 103 ? 11.109 2.270 21.694 1.00 92.75 103 GLU A O 1
ATOM 852 N N . LEU A 1 104 ? 12.209 0.815 20.388 1.00 89.12 104 LEU A N 1
ATOM 853 C CA . LEU A 1 104 ? 11.196 -0.230 20.496 1.00 89.12 104 LEU A CA 1
ATOM 854 C C . LEU A 1 104 ? 11.196 -0.855 21.896 1.00 89.12 104 LEU A C 1
ATOM 856 O O . LEU A 1 104 ? 10.121 -1.087 22.451 1.00 89.12 104 LEU A O 1
ATOM 860 N N . ASN A 1 105 ? 12.376 -1.088 22.472 1.00 92.12 105 ASN A N 1
ATOM 861 C CA . ASN A 1 105 ? 12.521 -1.614 23.827 1.00 92.12 105 ASN A CA 1
ATOM 862 C C . ASN A 1 105 ? 11.973 -0.635 24.873 1.00 92.12 105 ASN A C 1
ATOM 864 O O . ASN A 1 105 ? 11.222 -1.053 25.758 1.00 92.12 105 ASN A O 1
ATOM 868 N N . ASP A 1 106 ? 12.255 0.661 24.733 1.00 91.31 106 ASP A N 1
ATOM 869 C CA . ASP A 1 106 ? 11.723 1.699 25.622 1.00 91.31 106 ASP A CA 1
ATOM 870 C C . ASP A 1 106 ? 10.188 1.742 25.569 1.00 91.31 106 ASP A C 1
ATOM 872 O O . ASP A 1 106 ? 9.512 1.723 26.601 1.00 91.31 106 ASP A O 1
ATOM 876 N N . LYS A 1 107 ? 9.608 1.709 24.360 1.00 91.88 107 LYS A N 1
ATOM 877 C CA . LYS A 1 107 ? 8.146 1.666 24.178 1.00 91.88 107 LYS A CA 1
ATOM 878 C C . LYS A 1 107 ? 7.520 0.381 24.711 1.00 91.88 107 LYS A C 1
ATOM 880 O O . LYS A 1 107 ? 6.424 0.436 25.265 1.00 91.88 107 LYS A O 1
ATOM 885 N N . SER A 1 108 ? 8.183 -0.762 24.539 1.00 90.56 108 SER A N 1
ATOM 886 C CA . SER A 1 108 ? 7.718 -2.045 25.076 1.00 90.56 108 SER A CA 1
ATOM 887 C C . SER A 1 108 ? 7.671 -2.011 26.604 1.00 90.56 108 SER A C 1
ATOM 889 O O . SER A 1 108 ? 6.658 -2.378 27.199 1.00 90.56 108 SER A O 1
ATOM 891 N N . THR A 1 109 ? 8.718 -1.471 27.232 1.00 91.38 109 THR A N 1
ATOM 892 C CA . THR A 1 109 ? 8.810 -1.323 28.691 1.00 91.38 109 THR A CA 1
ATOM 893 C C . THR A 1 109 ? 7.717 -0.391 29.220 1.00 91.38 109 THR A C 1
ATOM 895 O O . THR A 1 109 ? 6.965 -0.772 30.115 1.00 91.38 109 THR A O 1
ATOM 898 N N . ALA A 1 110 ? 7.527 0.776 28.594 1.00 89.06 110 ALA A N 1
ATOM 899 C CA . ALA A 1 110 ? 6.457 1.709 28.957 1.00 89.06 110 ALA A CA 1
ATOM 900 C C . ALA A 1 110 ? 5.049 1.096 28.797 1.00 89.06 110 ALA A C 1
ATOM 902 O O . ALA A 1 110 ? 4.147 1.357 29.596 1.00 89.06 110 ALA A O 1
ATOM 903 N N . LEU A 1 111 ? 4.843 0.251 27.779 1.00 90.94 111 LEU A N 1
ATOM 904 C CA . LEU A 1 111 ? 3.583 -0.465 27.582 1.00 90.94 111 LEU A CA 1
ATOM 905 C C . LEU A 1 111 ? 3.348 -1.519 28.676 1.00 90.94 111 LEU A C 1
ATOM 907 O O . LEU A 1 111 ? 2.213 -1.680 29.124 1.00 90.94 111 LEU A O 1
ATOM 911 N N . GLU A 1 112 ? 4.383 -2.253 29.097 1.00 91.44 112 GLU A N 1
ATOM 912 C CA . GLU A 1 112 ? 4.277 -3.211 30.206 1.00 91.44 112 GLU A CA 1
ATOM 913 C C . GLU A 1 112 ? 3.976 -2.504 31.536 1.00 91.44 112 GLU A C 1
ATOM 915 O O . GLU A 1 112 ? 3.094 -2.958 32.269 1.00 91.44 112 GLU A O 1
ATOM 920 N N . GLU A 1 113 ? 4.612 -1.362 31.811 1.00 92.25 113 GLU A N 1
ATOM 921 C CA . GLU A 1 113 ? 4.324 -0.534 32.990 1.00 92.25 113 GLU A CA 1
ATOM 922 C C . GLU A 1 113 ? 2.882 -0.010 32.986 1.00 92.25 113 GLU A C 1
ATOM 924 O O . GLU A 1 113 ? 2.175 -0.121 33.991 1.00 92.25 113 GLU A O 1
ATOM 929 N N . MET A 1 114 ? 2.402 0.493 31.844 1.00 92.31 114 MET A N 1
ATOM 930 C CA . MET A 1 114 ? 1.023 0.970 31.706 1.00 92.31 114 MET A CA 1
ATOM 931 C C . MET A 1 114 ? 0.004 -0.169 31.853 1.00 92.31 114 MET A C 1
ATOM 933 O O . MET A 1 114 ? -0.983 -0.022 32.571 1.00 92.31 114 MET A O 1
ATOM 937 N N . LYS A 1 115 ? 0.268 -1.347 31.267 1.00 89.94 115 LYS A N 1
ATOM 938 C CA . LYS A 1 115 ? -0.569 -2.544 31.465 1.00 89.94 115 LYS A CA 1
ATOM 939 C C . LYS A 1 115 ? -0.611 -2.980 32.924 1.00 89.94 115 LYS A C 1
ATOM 941 O O . LYS A 1 115 ? -1.674 -3.361 33.406 1.00 89.94 115 LYS A O 1
ATOM 946 N N . TYR A 1 116 ? 0.525 -2.952 33.619 1.00 91.44 116 TYR A N 1
ATOM 947 C CA . TYR A 1 116 ? 0.579 -3.280 35.040 1.00 91.44 116 TYR A CA 1
ATOM 948 C C . TYR A 1 116 ? -0.245 -2.289 35.867 1.00 91.44 116 TYR A C 1
ATOM 950 O O . TYR A 1 116 ? -1.025 -2.717 36.717 1.00 91.44 116 TYR A O 1
ATOM 958 N N . LYS A 1 117 ? -0.130 -0.987 35.577 1.00 90.88 117 LYS A N 1
ATOM 959 C CA . LYS A 1 117 ? -0.896 0.064 36.253 1.00 90.88 117 LYS A CA 1
ATOM 960 C C . LYS A 1 117 ? -2.407 -0.094 36.038 1.00 90.88 117 LYS A C 1
ATOM 962 O O . LYS A 1 117 ? -3.125 -0.220 37.023 1.00 90.88 117 LYS A O 1
ATOM 967 N N . ASN A 1 118 ? -2.866 -0.229 34.790 1.00 89.00 118 ASN A N 1
ATOM 968 C CA . ASN A 1 118 ? -4.287 -0.448 34.487 1.00 89.00 118 ASN A CA 1
ATOM 969 C C . ASN A 1 118 ? -4.823 -1.745 35.109 1.00 89.00 118 ASN A C 1
ATOM 971 O O . ASN A 1 118 ? -5.935 -1.780 35.629 1.00 89.00 118 ASN A O 1
ATOM 975 N N . ASN A 1 119 ? -4.047 -2.834 35.069 1.00 87.94 119 ASN A N 1
ATOM 976 C CA . ASN A 1 119 ? -4.461 -4.087 35.700 1.00 87.94 119 ASN A CA 1
ATOM 977 C C . ASN A 1 119 ? -4.570 -3.949 37.219 1.00 87.94 119 ASN A C 1
ATOM 979 O O . ASN A 1 119 ? -5.436 -4.576 37.816 1.00 87.94 119 ASN A O 1
ATOM 983 N N . LYS A 1 120 ? -3.698 -3.158 37.848 1.00 90.38 120 LYS A N 1
ATOM 984 C CA . LYS A 1 120 ? -3.761 -2.897 39.284 1.00 90.38 120 LYS A CA 1
ATOM 985 C C . LYS A 1 120 ? -5.010 -2.085 39.640 1.00 90.38 120 LYS A C 1
ATOM 987 O O . LYS A 1 120 ? -5.761 -2.531 40.499 1.00 90.38 120 LYS A O 1
ATOM 992 N N . GLU A 1 121 ? -5.254 -0.979 38.938 1.00 90.25 121 GLU A N 1
ATOM 993 C CA . GLU A 1 121 ? -6.429 -0.112 39.139 1.00 90.25 121 GLU A CA 1
ATOM 994 C C . GLU A 1 121 ? -7.734 -0.899 38.944 1.00 90.25 121 GLU A C 1
ATOM 996 O O . GLU A 1 121 ? -8.583 -0.937 39.828 1.00 90.25 121 GLU A O 1
ATOM 1001 N N . THR A 1 122 ? -7.847 -1.666 37.857 1.00 88.12 122 THR A N 1
ATOM 1002 C CA . THR A 1 122 ? -9.025 -2.523 37.625 1.00 88.12 122 THR A CA 1
ATOM 1003 C C . THR A 1 122 ? -9.191 -3.623 38.678 1.00 88.12 122 THR A C 1
ATOM 1005 O O . THR A 1 122 ? -10.318 -4.004 38.994 1.00 88.12 122 THR A O 1
ATOM 1008 N N . HIS A 1 123 ? -8.107 -4.166 39.246 1.00 86.56 123 HIS A N 1
ATOM 1009 C CA . HIS A 1 123 ? -8.215 -5.152 40.326 1.00 86.56 123 HIS A CA 1
ATOM 1010 C C . HIS A 1 123 ? -8.678 -4.523 41.642 1.00 86.56 123 HIS A C 1
ATOM 1012 O O . HIS A 1 123 ? -9.442 -5.155 42.374 1.00 86.56 123 HIS A O 1
ATOM 1018 N N . GLU A 1 124 ? -8.232 -3.298 41.925 1.00 91.56 124 GLU A N 1
ATOM 1019 C CA . GLU A 1 124 ? -8.675 -2.498 43.068 1.00 91.56 124 GLU A CA 1
ATOM 1020 C C . GLU A 1 124 ? -10.170 -2.157 42.931 1.00 91.56 124 GLU A C 1
ATOM 1022 O O . GLU A 1 124 ? -10.942 -2.515 43.821 1.00 91.56 124 GLU A O 1
ATOM 1027 N N . GLU A 1 125 ? -10.613 -1.652 41.773 1.00 92.31 125 GLU A N 1
ATOM 1028 C CA . GLU A 1 125 ? -12.034 -1.396 41.471 1.00 92.31 125 GLU A CA 1
ATOM 1029 C C . GLU A 1 125 ? -12.902 -2.661 41.601 1.00 92.31 125 GLU A C 1
ATOM 1031 O O . GLU A 1 125 ? -13.967 -2.646 42.221 1.00 92.31 125 GLU A O 1
ATOM 1036 N N . ILE A 1 126 ? -12.450 -3.802 41.060 1.00 89.19 126 ILE A N 1
ATOM 1037 C CA . ILE A 1 126 ? -13.157 -5.086 41.217 1.00 89.19 126 ILE A CA 1
ATOM 1038 C C . ILE A 1 126 ? -13.238 -5.485 42.697 1.00 89.19 126 ILE A C 1
ATOM 1040 O O . ILE A 1 126 ? -14.242 -6.064 43.121 1.00 89.19 126 ILE A O 1
ATOM 1044 N N . GLY A 1 127 ? -12.195 -5.213 43.484 1.00 89.94 127 GLY A N 1
ATOM 1045 C CA . GLY A 1 127 ? -12.174 -5.447 44.925 1.00 89.94 127 GLY A CA 1
ATOM 1046 C C . GLY A 1 127 ? -13.224 -4.617 45.663 1.00 89.94 127 GLY A C 1
ATOM 1047 O O . GLY A 1 127 ? -14.004 -5.170 46.442 1.00 89.94 127 GLY A O 1
ATOM 1048 N N . GLU A 1 128 ? -13.297 -3.321 45.369 1.00 89.69 128 GLU A N 1
ATOM 1049 C CA . GLU A 1 128 ? -14.281 -2.400 45.945 1.00 89.69 128 GLU A CA 1
ATOM 1050 C C . GLU A 1 128 ? -15.714 -2.767 45.552 1.00 89.69 128 GLU A C 1
ATOM 1052 O O . GLU A 1 128 ? -16.595 -2.851 46.410 1.00 89.69 128 GLU A O 1
ATOM 1057 N N . LEU A 1 129 ? -15.948 -3.075 44.273 1.00 89.38 129 LEU A N 1
ATOM 1058 C CA . LEU A 1 129 ? -17.252 -3.519 43.783 1.00 89.38 129 LEU A CA 1
ATOM 1059 C C . LEU A 1 129 ? -17.680 -4.837 44.426 1.00 89.38 129 LEU A C 1
ATOM 1061 O O . LEU A 1 129 ? -18.845 -4.987 44.792 1.00 89.38 129 LEU A O 1
ATOM 1065 N N . ARG A 1 130 ? -16.754 -5.788 44.616 1.00 90.69 130 ARG A N 1
ATOM 1066 C CA . ARG A 1 130 ? -17.041 -7.021 45.362 1.00 90.69 130 ARG A CA 1
ATOM 1067 C C . ARG A 1 130 ? -17.444 -6.705 46.793 1.00 90.69 130 ARG A C 1
ATOM 1069 O O . ARG A 1 130 ? -18.467 -7.217 47.224 1.00 90.69 130 ARG A O 1
ATOM 1076 N N . ALA A 1 131 ? -16.708 -5.844 47.496 1.00 89.50 131 ALA A N 1
ATOM 1077 C CA . ALA A 1 131 ? -17.038 -5.455 48.866 1.00 89.50 131 ALA A CA 1
ATOM 1078 C C . ALA A 1 131 ? -18.413 -4.768 48.967 1.00 89.50 131 ALA A C 1
ATOM 1080 O O . ALA A 1 131 ? -19.208 -5.128 49.838 1.00 89.50 131 ALA A O 1
ATOM 1081 N N . LYS A 1 132 ? -18.732 -3.844 48.045 1.00 92.06 132 LYS A N 1
ATOM 1082 C CA . LYS A 1 132 ? -20.064 -3.217 47.954 1.00 92.06 132 LYS A CA 1
ATOM 1083 C C . LYS A 1 132 ? -21.154 -4.267 47.711 1.00 92.06 132 LYS A C 1
ATOM 1085 O O . LYS A 1 132 ? -22.185 -4.225 48.374 1.00 92.06 132 LYS A O 1
ATOM 1090 N N . ASN A 1 133 ? -20.923 -5.234 46.822 1.00 89.12 133 ASN A N 1
ATOM 1091 C CA . ASN A 1 133 ? -21.901 -6.280 46.518 1.00 89.12 133 ASN A CA 1
ATOM 1092 C C . ASN A 1 133 ? -22.144 -7.218 47.717 1.00 89.12 133 ASN A C 1
ATOM 1094 O O . ASN A 1 133 ? -23.289 -7.541 48.015 1.00 89.12 133 ASN A O 1
ATOM 1098 N N . THR A 1 134 ? -21.097 -7.587 48.465 1.00 91.56 134 THR A N 1
ATOM 1099 C CA . THR A 1 134 ? -21.247 -8.377 49.700 1.00 91.56 134 THR A CA 1
ATOM 1100 C C . THR A 1 134 ? -22.051 -7.618 50.758 1.00 91.56 134 THR A C 1
ATOM 1102 O O . THR A 1 134 ? -22.949 -8.190 51.365 1.00 91.56 134 THR A O 1
ATOM 1105 N N . ASN A 1 135 ? -21.791 -6.318 50.940 1.00 92.56 135 ASN A N 1
ATOM 1106 C CA . ASN A 1 135 ? -22.544 -5.481 51.881 1.00 92.56 135 ASN A CA 1
ATOM 1107 C C . ASN A 1 135 ? -24.025 -5.355 51.482 1.00 92.56 135 ASN A C 1
ATOM 1109 O O . ASN A 1 135 ? -24.913 -5.488 52.324 1.00 92.56 135 ASN A O 1
ATOM 1113 N N . LEU A 1 136 ? -24.297 -5.135 50.191 1.00 90.88 136 LEU A N 1
ATOM 1114 C CA . LEU A 1 136 ? -25.664 -5.095 49.677 1.00 90.88 136 LEU A CA 1
ATOM 1115 C C . LEU A 1 136 ? -26.379 -6.430 49.892 1.00 90.88 136 LEU A C 1
ATOM 1117 O O . LEU A 1 136 ? -27.534 -6.412 50.306 1.00 90.88 136 LEU A O 1
ATOM 1121 N N . GLN A 1 137 ? -25.698 -7.560 49.687 1.00 91.06 137 GLN A N 1
ATOM 1122 C CA . GLN A 1 137 ? -26.255 -8.885 49.957 1.00 91.06 137 GLN A CA 1
ATOM 1123 C C . GLN A 1 137 ? -26.596 -9.066 51.444 1.00 91.06 137 GLN A C 1
ATOM 1125 O O . GLN A 1 137 ? -27.713 -9.461 51.758 1.00 91.06 137 GLN A O 1
ATOM 1130 N N . GLU A 1 138 ? -25.700 -8.687 52.361 1.00 91.19 138 GLU A N 1
ATOM 1131 C CA . GLU A 1 138 ? -25.965 -8.733 53.808 1.00 91.19 138 GLU A CA 1
ATOM 1132 C C . GLU A 1 138 ? -27.155 -7.846 54.219 1.00 91.19 138 GLU A C 1
ATOM 1134 O O . GLU A 1 138 ? -27.946 -8.221 55.087 1.00 91.19 138 GLU A O 1
ATOM 1139 N N . ARG A 1 139 ? -27.314 -6.662 53.605 1.00 93.12 139 ARG A N 1
ATOM 1140 C CA . ARG A 1 139 ? -28.504 -5.815 53.819 1.00 93.12 139 ARG A CA 1
ATOM 1141 C C . ARG A 1 139 ? -29.771 -6.487 53.299 1.00 93.12 139 ARG A C 1
ATOM 1143 O O . ARG A 1 139 ? -30.811 -6.378 53.942 1.00 93.12 139 ARG A O 1
ATOM 1150 N N . LEU A 1 140 ? -29.691 -7.146 52.148 1.00 90.69 140 LEU A N 1
ATOM 1151 C CA . LEU A 1 140 ? -30.817 -7.832 51.521 1.00 90.69 140 LEU A CA 1
ATOM 1152 C C . LEU A 1 140 ? -31.285 -9.012 52.380 1.00 90.69 140 LEU A C 1
ATOM 1154 O O . LEU A 1 140 ? -32.485 -9.155 52.604 1.00 90.69 140 LEU A O 1
ATOM 1158 N N . ASP A 1 141 ? -30.344 -9.774 52.937 1.00 90.69 141 ASP A N 1
ATOM 1159 C CA . ASP A 1 141 ? -30.625 -10.880 53.852 1.00 90.69 141 ASP A CA 1
ATOM 1160 C C . ASP A 1 141 ? -31.299 -10.372 55.140 1.00 90.69 141 ASP A C 1
ATOM 1162 O O . ASP A 1 141 ? -32.347 -10.889 55.523 1.00 90.69 141 ASP A O 1
ATOM 1166 N N . LYS A 1 142 ? -30.802 -9.280 55.744 1.00 92.19 142 LYS A N 1
ATOM 1167 C CA . LYS A 1 142 ? -31.453 -8.647 56.912 1.00 92.19 142 LYS A CA 1
ATOM 1168 C C . LYS A 1 142 ? -32.875 -8.170 56.619 1.00 92.19 142 LYS A C 1
ATOM 1170 O O . LYS A 1 142 ? -33.776 -8.411 57.413 1.00 92.19 142 LYS A O 1
ATOM 1175 N N . ILE A 1 143 ? -33.092 -7.505 55.483 1.00 91.31 143 ILE A N 1
ATOM 1176 C CA . ILE A 1 143 ? -34.436 -7.059 55.076 1.00 91.31 143 ILE A CA 1
ATOM 1177 C C . ILE A 1 143 ? -35.354 -8.268 54.844 1.00 91.31 143 ILE A C 1
ATOM 1179 O O . ILE A 1 143 ? -36.545 -8.214 55.153 1.00 91.31 143 ILE A O 1
ATOM 1183 N N . SER A 1 144 ? -34.822 -9.365 54.301 1.00 92.62 144 SER A N 1
ATOM 1184 C CA . SER A 1 144 ? -35.572 -10.609 54.132 1.00 92.62 144 SER A CA 1
ATOM 1185 C C . SER A 1 144 ? -35.986 -11.209 55.479 1.00 92.62 144 SER A C 1
ATOM 1187 O O . SER A 1 144 ? -37.141 -11.608 55.624 1.00 92.62 144 SER A O 1
ATOM 1189 N N . GLU A 1 145 ? -35.085 -11.236 56.464 1.00 93.38 145 GLU A N 1
ATOM 1190 C CA . GLU A 1 145 ? -35.376 -11.695 57.829 1.00 93.38 145 GLU A CA 1
ATOM 1191 C C . GLU A 1 145 ? -36.436 -10.814 58.513 1.00 93.38 145 GLU A C 1
ATOM 1193 O O . GLU A 1 145 ? -37.427 -11.338 59.025 1.00 93.38 145 GLU A O 1
ATOM 1198 N N . GLU A 1 146 ? -36.298 -9.482 58.441 1.00 93.56 146 GLU A N 1
ATOM 1199 C CA . GLU A 1 146 ? -37.284 -8.529 58.978 1.00 93.56 146 GLU A CA 1
ATOM 1200 C C . GLU A 1 146 ? -38.673 -8.726 58.339 1.00 93.56 146 GLU A C 1
ATOM 1202 O O . GLU A 1 146 ? -39.694 -8.717 59.030 1.00 93.56 146 GLU A O 1
ATOM 1207 N N . ASN A 1 147 ? -38.740 -8.956 57.024 1.00 87.88 147 ASN A N 1
ATOM 1208 C CA . ASN A 1 147 ? -40.002 -9.231 56.330 1.00 87.88 147 ASN A CA 1
ATOM 1209 C C . ASN A 1 147 ? -40.641 -10.558 56.764 1.00 87.88 147 ASN A C 1
ATOM 1211 O O . ASN A 1 147 ? -41.872 -10.664 56.824 1.00 87.88 147 ASN A O 1
ATOM 1215 N N . GLU A 1 148 ? -39.831 -11.575 57.058 1.00 94.12 148 GLU A N 1
ATOM 1216 C CA . GLU A 1 148 ? -40.325 -12.858 57.552 1.00 94.12 148 GLU A CA 1
ATOM 1217 C C . GLU A 1 148 ? -40.870 -12.732 58.985 1.00 94.12 148 GLU A C 1
ATOM 1219 O O . GLU A 1 148 ? -41.931 -13.284 59.291 1.00 94.12 148 GLU A O 1
ATOM 1224 N N . GLU A 1 149 ? -40.204 -11.960 59.850 1.00 92.69 149 GLU A N 1
ATOM 1225 C CA . GLU A 1 149 ? -40.700 -11.630 61.193 1.00 92.69 149 GLU A CA 1
ATOM 1226 C C . GLU A 1 149 ? -42.000 -10.825 61.146 1.00 92.69 149 GLU A C 1
ATOM 1228 O O . GLU A 1 149 ? -42.978 -11.204 61.794 1.00 92.69 149 GLU A O 1
ATOM 1233 N N . LEU A 1 150 ? -42.061 -9.770 60.328 1.00 91.31 150 LEU A N 1
ATOM 1234 C CA . LEU A 1 150 ? -43.281 -8.981 60.145 1.00 91.31 150 LEU A CA 1
ATOM 1235 C C . LEU A 1 150 ? -44.435 -9.837 59.612 1.00 91.31 150 LEU A C 1
ATOM 1237 O O . LEU A 1 150 ? -45.572 -9.682 60.053 1.00 91.31 150 LEU A O 1
ATOM 1241 N N . SER A 1 151 ? -44.159 -10.778 58.706 1.00 92.81 151 SER A N 1
ATOM 1242 C CA . SER A 1 151 ? -45.177 -11.710 58.205 1.00 92.81 151 SER A CA 1
ATOM 1243 C C . SER A 1 151 ? -45.711 -12.631 59.307 1.00 92.81 151 SER A C 1
ATOM 1245 O O . SER A 1 151 ? -46.919 -12.878 59.364 1.00 92.81 151 SER A O 1
ATOM 1247 N N . LYS A 1 152 ? -44.844 -13.110 60.212 1.00 92.94 152 LYS A N 1
ATOM 1248 C CA . LYS A 1 152 ? -45.252 -13.905 61.384 1.00 92.94 152 LYS A CA 1
ATOM 1249 C C . LYS A 1 152 ? -46.086 -13.073 62.357 1.00 92.94 152 LYS A C 1
ATOM 1251 O O . LYS A 1 152 ? -47.127 -13.549 62.801 1.00 92.94 152 LYS A O 1
ATOM 1256 N N . GLU A 1 153 ? -45.689 -11.832 62.631 1.00 93.12 153 GLU A N 1
ATOM 1257 C CA . GLU A 1 153 ? -46.444 -10.930 63.510 1.00 93.12 153 GLU A CA 1
ATOM 1258 C C . GLU A 1 153 ? -47.814 -10.561 62.918 1.00 93.12 153 GLU A C 1
ATOM 1260 O O . GLU A 1 153 ? -48.827 -10.559 63.610 1.00 93.12 153 GLU A O 1
ATOM 1265 N N . ILE A 1 154 ? -47.906 -10.326 61.608 1.00 90.56 154 ILE A N 1
ATOM 1266 C CA . ILE A 1 154 ? -49.203 -10.111 60.949 1.00 90.56 154 ILE A CA 1
ATOM 1267 C C . ILE A 1 154 ? -50.098 -11.351 61.096 1.00 90.56 154 ILE A C 1
ATOM 1269 O O . ILE A 1 154 ? -51.303 -11.217 61.323 1.00 90.56 154 ILE A O 1
ATOM 1273 N N . ALA A 1 155 ? -49.538 -12.560 60.991 1.00 92.12 155 ALA A N 1
ATOM 1274 C CA . ALA A 1 155 ? -50.296 -13.795 61.176 1.00 92.12 155 ALA A CA 1
ATOM 1275 C C . ALA A 1 155 ? -50.831 -13.939 62.614 1.00 92.12 155 ALA A C 1
ATOM 1277 O O . ALA A 1 155 ? -52.014 -14.239 62.786 1.00 92.12 155 ALA A O 1
ATOM 1278 N N . THR A 1 156 ? -50.015 -13.661 63.636 1.00 92.00 156 THR A N 1
ATOM 1279 C CA . THR A 1 156 ? -50.445 -13.719 65.047 1.00 92.00 156 THR A CA 1
ATOM 1280 C C . THR A 1 156 ? -51.502 -12.660 65.366 1.00 92.00 156 THR A C 1
ATOM 1282 O O . THR A 1 156 ? -52.489 -12.956 66.046 1.00 92.00 156 THR A O 1
ATOM 1285 N N . GLN A 1 157 ? -51.356 -11.439 64.840 1.00 91.06 157 GLN A N 1
ATOM 1286 C CA . GLN A 1 157 ? -52.349 -10.374 65.012 1.00 91.06 157 GLN A CA 1
ATOM 1287 C C . GLN A 1 157 ? -53.673 -10.701 64.315 1.00 91.06 157 GLN A C 1
ATOM 1289 O O . GLN A 1 157 ? -54.737 -10.439 64.877 1.00 91.06 157 GLN A O 1
ATOM 1294 N N . ASN A 1 158 ? -53.636 -11.319 63.131 1.00 90.75 158 ASN A N 1
ATOM 1295 C CA . ASN A 1 158 ? -54.847 -11.797 62.461 1.00 90.75 158 ASN A CA 1
ATOM 1296 C C . ASN A 1 158 ? -55.544 -12.895 63.273 1.00 90.75 158 ASN A C 1
ATOM 1298 O O . ASN A 1 158 ? -56.752 -12.814 63.471 1.00 90.75 158 ASN A O 1
ATOM 1302 N N . GLU A 1 159 ? -54.801 -13.858 63.823 1.00 92.81 159 GLU A N 1
ATOM 1303 C CA . GLU A 1 159 ? -55.381 -14.899 64.682 1.00 92.81 159 GLU A CA 1
ATOM 1304 C C . GLU A 1 159 ? -56.028 -14.300 65.945 1.00 92.81 159 GLU A C 1
ATOM 1306 O O . GLU A 1 159 ? -57.109 -14.711 66.369 1.00 92.81 159 GLU A O 1
ATOM 1311 N N . ARG A 1 160 ? -55.398 -13.278 66.541 1.00 93.56 160 ARG A N 1
ATOM 1312 C CA . ARG A 1 160 ? -55.964 -12.546 67.682 1.00 93.56 160 ARG A CA 1
ATOM 1313 C C . ARG A 1 160 ? -57.228 -11.778 67.303 1.00 93.56 160 ARG A C 1
ATOM 1315 O O . ARG A 1 160 ? -58.194 -11.793 68.064 1.00 93.56 160 ARG A O 1
ATOM 1322 N N . ARG A 1 161 ? -57.228 -11.109 66.149 1.00 92.56 161 ARG A N 1
ATOM 1323 C CA . ARG A 1 161 ? -58.408 -10.420 65.617 1.00 92.56 161 ARG A CA 1
ATOM 1324 C C . ARG A 1 161 ? -59.560 -11.403 65.424 1.00 92.56 161 ARG A C 1
ATOM 1326 O O . ARG A 1 161 ? -60.675 -11.088 65.820 1.00 92.56 161 ARG A O 1
ATOM 1333 N N . ASP A 1 162 ? -59.294 -12.577 64.865 1.00 92.00 162 ASP A N 1
ATOM 1334 C CA . ASP A 1 162 ? -60.327 -13.577 64.595 1.00 92.00 162 ASP A CA 1
ATOM 1335 C C . ASP A 1 162 ? -60.936 -14.121 65.902 1.00 92.00 162 ASP A C 1
ATOM 1337 O O . ASP A 1 162 ? -62.158 -14.205 66.011 1.00 92.00 162 ASP A O 1
ATOM 1341 N N . LYS A 1 163 ? -60.123 -14.343 66.949 1.00 91.94 163 LYS A N 1
ATOM 1342 C CA . LYS A 1 163 ? -60.622 -14.672 68.303 1.00 91.94 163 LYS A CA 1
ATOM 1343 C C . LYS A 1 163 ? -61.509 -13.569 68.889 1.00 91.94 163 LYS A C 1
ATOM 1345 O O . LYS A 1 163 ? -62.570 -13.857 69.429 1.00 91.94 163 LYS A O 1
ATOM 1350 N N . LEU A 1 164 ? -61.109 -12.302 68.753 1.00 89.62 164 LEU A N 1
ATOM 1351 C CA . LEU A 1 164 ? -61.916 -11.166 69.219 1.00 89.62 164 LEU A CA 1
ATOM 1352 C C . LEU A 1 164 ? -63.235 -11.027 68.443 1.00 89.62 164 LEU A C 1
ATOM 1354 O O . LEU A 1 164 ? -64.242 -10.618 69.018 1.00 89.62 164 LEU A O 1
ATOM 1358 N N . ILE A 1 165 ? -63.244 -11.352 67.148 1.00 90.62 165 ILE A N 1
ATOM 1359 C CA . ILE A 1 165 ? -64.472 -11.397 66.343 1.00 90.62 165 ILE A CA 1
ATOM 1360 C C . ILE A 1 165 ? -65.408 -12.486 66.878 1.00 90.62 165 ILE A C 1
ATOM 1362 O O . ILE A 1 165 ? -66.594 -12.219 67.065 1.00 90.62 165 ILE A O 1
ATOM 1366 N N . GLU A 1 166 ? -64.880 -13.671 67.184 1.00 91.12 166 GLU A N 1
ATOM 1367 C CA . GLU A 1 166 ? -65.656 -14.780 67.745 1.00 91.12 166 GLU A CA 1
ATOM 1368 C C . GLU A 1 166 ? -66.227 -14.437 69.136 1.00 91.12 166 GLU A C 1
ATOM 1370 O O . GLU A 1 166 ? -67.413 -14.652 69.396 1.00 91.12 166 GLU A O 1
ATOM 1375 N N . GLU A 1 167 ? -65.434 -13.808 70.011 1.00 91.44 167 GLU A N 1
ATOM 1376 C CA . GLU A 1 167 ? -65.904 -13.280 71.302 1.00 91.44 167 GLU A CA 1
ATOM 1377 C C . GLU A 1 167 ? -67.005 -12.220 71.123 1.00 91.44 167 GLU A C 1
ATOM 1379 O O . GLU A 1 167 ? -68.028 -12.251 71.812 1.00 91.44 167 GLU A O 1
ATOM 1384 N N . LEU A 1 168 ? -66.846 -11.297 70.167 1.00 87.56 168 LEU A N 1
ATOM 1385 C CA . LEU A 1 168 ? -67.867 -10.295 69.848 1.00 87.56 168 LEU A CA 1
ATOM 1386 C C . LEU A 1 168 ? -69.173 -10.931 69.358 1.00 87.56 168 LEU A C 1
ATOM 1388 O O . LEU A 1 168 ? -70.253 -10.438 69.691 1.00 87.56 168 LEU A O 1
ATOM 1392 N N . GLU A 1 169 ? -69.108 -12.008 68.579 1.00 90.50 169 GLU A N 1
ATOM 1393 C CA . GLU A 1 169 ? -70.293 -12.755 68.150 1.00 90.50 169 GLU A CA 1
ATOM 1394 C C . GLU A 1 169 ? -70.986 -13.456 69.324 1.00 90.50 169 GLU A C 1
ATOM 1396 O O . GLU A 1 169 ? -72.216 -13.402 69.426 1.00 90.50 169 GLU A O 1
ATOM 1401 N N . GLN A 1 170 ? -70.223 -14.027 70.262 1.00 90.38 170 GLN A N 1
ATOM 1402 C CA . GLN A 1 170 ? -70.773 -14.595 71.497 1.00 90.38 170 GLN A CA 1
ATOM 1403 C C . GLN A 1 170 ? -71.467 -13.527 72.353 1.00 90.38 170 GLN A C 1
ATOM 1405 O O . GLN A 1 170 ? -72.603 -13.733 72.790 1.00 90.38 170 GLN A O 1
ATOM 1410 N N . PHE A 1 171 ? -70.848 -12.355 72.533 1.00 86.38 171 PHE A N 1
ATOM 1411 C CA . PHE A 1 171 ? -71.466 -11.248 73.267 1.00 86.38 171 PHE A CA 1
ATOM 1412 C C . PHE A 1 171 ? -72.737 -10.734 72.589 1.00 86.38 171 PHE A C 1
ATOM 1414 O O . PHE A 1 171 ? -73.735 -10.498 73.269 1.00 86.38 171 PHE A O 1
ATOM 1421 N N . LYS A 1 172 ? -72.754 -10.612 71.255 1.00 89.56 172 LYS A N 1
ATOM 1422 C CA . LYS A 1 172 ? -73.972 -10.249 70.509 1.00 89.56 172 LYS A CA 1
ATOM 1423 C C . LYS A 1 172 ? -75.103 -11.245 70.750 1.00 89.56 172 LYS A C 1
ATOM 1425 O O . LYS A 1 172 ? -76.245 -10.829 70.931 1.00 89.56 172 LYS A O 1
ATOM 1430 N N . LYS A 1 173 ? -74.794 -12.544 70.789 1.00 90.50 173 LYS A N 1
ATOM 1431 C CA . LYS A 1 173 ? -75.780 -13.588 71.084 1.00 90.50 173 LYS A CA 1
ATOM 1432 C C . LYS A 1 173 ? -76.323 -13.469 72.511 1.00 90.50 173 LYS A C 1
ATOM 1434 O O . LYS A 1 173 ? -77.536 -13.495 72.686 1.00 90.50 173 LYS A O 1
ATOM 1439 N N . MET A 1 174 ? -75.454 -13.262 73.502 1.00 88.12 174 MET A N 1
ATOM 1440 C CA . MET A 1 174 ? -75.875 -13.042 74.892 1.00 88.12 174 MET A CA 1
ATOM 1441 C C . MET A 1 174 ? -76.756 -11.798 75.049 1.00 88.12 174 MET A C 1
ATOM 1443 O O . MET A 1 174 ? -77.735 -11.835 75.788 1.00 88.12 174 MET A O 1
ATOM 1447 N N . ILE A 1 175 ? -76.433 -10.700 74.355 1.00 86.19 175 ILE A N 1
ATOM 1448 C CA . ILE A 1 175 ? -77.265 -9.488 74.363 1.00 86.19 175 ILE A CA 1
ATOM 1449 C C . ILE A 1 175 ? -78.645 -9.793 73.774 1.00 86.19 175 ILE A C 1
ATOM 1451 O O . ILE A 1 175 ? -79.641 -9.465 74.409 1.00 86.19 175 ILE A O 1
ATOM 1455 N N . ALA A 1 176 ? -78.718 -10.477 72.628 1.00 86.19 176 ALA A N 1
ATOM 1456 C CA . ALA A 1 176 ? -79.992 -10.856 72.016 1.00 86.19 176 ALA A CA 1
ATOM 1457 C C . ALA A 1 176 ? -80.832 -11.777 72.925 1.00 86.19 176 ALA A C 1
ATOM 1459 O O . ALA A 1 176 ? -82.043 -11.597 73.047 1.00 86.19 176 ALA A O 1
ATOM 1460 N N . GLU A 1 177 ? -80.196 -12.738 73.603 1.00 87.94 177 GLU A N 1
ATOM 1461 C CA . GLU A 1 177 ? -80.854 -13.603 74.591 1.00 87.94 177 GLU A CA 1
ATOM 1462 C C . GLU A 1 177 ? -81.371 -12.800 75.795 1.00 87.94 177 GLU A C 1
ATOM 1464 O O . GLU A 1 177 ? -82.497 -13.022 76.236 1.00 87.94 177 GLU A O 1
ATOM 1469 N N . ASN A 1 178 ? -80.592 -11.837 76.298 1.00 85.75 178 ASN A N 1
ATOM 1470 C CA . ASN A 1 178 ? -80.982 -10.980 77.419 1.00 85.75 178 ASN A CA 1
ATOM 1471 C C . ASN A 1 178 ? -82.099 -9.985 77.051 1.00 85.75 178 ASN A C 1
ATOM 1473 O O . ASN A 1 178 ? -82.991 -9.708 77.850 1.00 85.75 178 ASN A O 1
ATOM 1477 N N . GLU A 1 179 ? -82.082 -9.448 75.831 1.00 85.56 179 GLU A N 1
ATOM 1478 C CA . GLU A 1 179 ? -83.168 -8.617 75.303 1.00 85.56 179 GLU A CA 1
ATOM 1479 C C . GLU A 1 179 ? -84.463 -9.425 75.171 1.00 85.56 179 GLU A C 1
ATOM 1481 O O . GLU A 1 179 ? -85.534 -8.936 75.540 1.00 85.56 179 GLU A O 1
ATOM 1486 N N . GLN A 1 180 ? -84.371 -10.679 74.718 1.00 83.81 180 GLN A N 1
ATOM 1487 C CA . GLN A 1 180 ? -85.515 -11.581 74.618 1.00 83.81 180 GLN A CA 1
ATOM 1488 C C . GLN A 1 180 ? -86.078 -11.944 76.001 1.00 83.81 180 GLN A C 1
ATOM 1490 O O . GLN A 1 180 ? -87.283 -11.807 76.215 1.00 83.81 180 GLN A O 1
ATOM 1495 N N . THR A 1 181 ? -85.233 -12.333 76.964 1.00 84.06 181 THR A N 1
ATOM 1496 C CA . THR A 1 181 ? -85.682 -12.640 78.335 1.00 84.06 181 THR A CA 1
ATOM 1497 C C . THR A 1 181 ? -86.259 -11.414 79.038 1.00 84.06 181 THR A C 1
ATOM 1499 O O . THR A 1 181 ? -87.291 -11.525 79.699 1.00 84.06 181 THR A O 1
ATOM 1502 N N . SER A 1 182 ? -85.663 -10.231 78.856 1.00 79.19 182 SER A N 1
ATOM 1503 C CA . SER A 1 182 ? -86.204 -8.962 79.359 1.00 79.19 182 SER A CA 1
ATOM 1504 C C . SER A 1 182 ? -87.561 -8.626 78.724 1.00 79.19 182 SER A C 1
ATOM 1506 O O . SER A 1 182 ? -88.492 -8.227 79.424 1.00 79.19 182 SER A O 1
ATOM 1508 N N . SER A 1 183 ? -87.727 -8.851 77.414 1.00 84.50 183 SER A N 1
ATOM 1509 C CA . SER A 1 183 ? -89.006 -8.668 76.710 1.00 84.50 183 SER A CA 1
ATOM 1510 C C . SER A 1 183 ? -90.097 -9.607 77.230 1.00 84.50 183 SER A C 1
ATOM 1512 O O . SER A 1 183 ? -91.230 -9.177 77.463 1.00 84.50 183 SER A O 1
ATOM 1514 N N . ASP A 1 184 ? -89.761 -10.878 77.452 1.00 83.25 184 ASP A N 1
ATOM 1515 C CA . ASP A 1 184 ? -90.695 -11.879 77.967 1.00 83.25 184 ASP A CA 1
ATOM 1516 C C . ASP A 1 184 ? -91.073 -11.595 79.429 1.00 83.25 184 ASP A C 1
ATOM 1518 O O . ASP A 1 184 ? -92.256 -11.643 79.776 1.00 83.25 184 ASP A O 1
ATOM 1522 N N . ALA A 1 185 ? -90.110 -11.175 80.258 1.00 79.69 185 ALA A N 1
ATOM 1523 C CA . ALA A 1 185 ? -90.364 -10.712 81.621 1.00 79.69 185 ALA A CA 1
ATOM 1524 C C . ALA A 1 185 ? -91.261 -9.463 81.646 1.00 79.69 185 ALA A C 1
ATOM 1526 O O . ALA A 1 185 ? -92.207 -9.394 82.430 1.00 79.69 185 ALA A O 1
ATOM 1527 N N . LEU A 1 186 ? -91.029 -8.490 80.756 1.00 78.75 186 LEU A N 1
ATOM 1528 C CA . LEU A 1 186 ? -91.885 -7.307 80.626 1.00 78.75 186 LEU A CA 1
ATOM 1529 C C . LEU A 1 186 ? -93.305 -7.670 80.181 1.00 78.75 186 LEU A C 1
ATOM 1531 O O . LEU A 1 186 ? -94.261 -7.127 80.730 1.00 78.75 186 LEU A O 1
ATOM 1535 N N . LYS A 1 187 ? -93.477 -8.603 79.236 1.00 82.12 187 LYS A N 1
ATOM 1536 C CA . LYS A 1 187 ? -94.807 -9.108 78.849 1.00 82.12 187 LYS A CA 1
ATOM 1537 C C . LYS A 1 187 ? -95.515 -9.777 80.021 1.00 82.12 187 LYS A C 1
ATOM 1539 O O . LYS A 1 187 ? -96.699 -9.519 80.230 1.00 82.12 187 LYS A O 1
ATOM 1544 N N . GLN A 1 188 ? -94.804 -10.600 80.788 1.00 81.81 188 GLN A N 1
ATOM 1545 C CA . GLN A 1 188 ? -95.356 -11.251 81.971 1.00 81.81 188 GLN A CA 1
ATOM 1546 C C . GLN A 1 188 ? -95.794 -10.215 83.014 1.00 81.81 188 GLN A C 1
ATOM 1548 O O . GLN A 1 188 ? -96.945 -10.235 83.441 1.00 81.81 188 GLN A O 1
ATOM 1553 N N . LEU A 1 189 ? -94.940 -9.237 83.326 1.00 79.56 189 LEU A N 1
ATOM 1554 C CA . LEU A 1 189 ? -95.278 -8.137 84.230 1.00 79.56 189 LEU A CA 1
ATOM 1555 C C . LEU A 1 189 ? -96.432 -7.275 83.699 1.00 79.56 189 LEU A C 1
ATOM 1557 O O . LEU A 1 189 ? -97.259 -6.816 84.480 1.00 79.56 189 LEU A O 1
ATOM 1561 N N . CYS A 1 190 ? -96.544 -7.052 82.386 1.00 77.44 190 CYS A N 1
ATOM 1562 C CA . CYS A 1 190 ? -97.687 -6.352 81.793 1.00 77.44 190 CYS A CA 1
ATOM 1563 C C . CYS A 1 190 ? -98.994 -7.148 81.917 1.00 77.44 190 CYS A C 1
ATOM 1565 O O . CYS A 1 190 ? -100.048 -6.542 82.136 1.00 77.44 190 CYS A O 1
ATOM 1567 N N . ASN A 1 191 ? -98.939 -8.476 81.801 1.00 80.94 191 ASN A N 1
ATOM 1568 C CA . ASN A 1 191 ? -100.089 -9.353 82.015 1.00 80.94 191 ASN A CA 1
ATOM 1569 C C . ASN A 1 191 ? -100.505 -9.344 83.490 1.00 80.94 191 ASN A C 1
ATOM 1571 O O . ASN A 1 191 ? -101.663 -9.059 83.784 1.00 80.94 191 ASN A O 1
ATOM 1575 N N . GLU A 1 192 ? -99.553 -9.520 84.410 1.00 80.94 192 GLU A N 1
ATOM 1576 C CA . GLU A 1 192 ? -99.776 -9.437 85.860 1.00 80.94 192 GLU A CA 1
ATOM 1577 C C . GLU A 1 192 ? -100.299 -8.051 86.272 1.00 80.94 192 GLU A C 1
ATOM 1579 O O . GLU A 1 192 ? -101.232 -7.939 87.061 1.00 80.94 192 GLU A O 1
ATOM 1584 N N . LEU A 1 193 ? -99.777 -6.968 85.686 1.00 77.69 193 LEU A N 1
ATOM 1585 C CA . LEU A 1 193 ? -100.277 -5.609 85.908 1.00 77.69 193 LEU A CA 1
ATOM 1586 C C . LEU A 1 193 ? -101.704 -5.434 85.373 1.00 77.69 193 LEU A C 1
ATOM 1588 O O . LEU A 1 193 ? -102.495 -4.694 85.958 1.00 77.69 193 LEU A O 1
ATOM 1592 N N . SER A 1 194 ? -102.042 -6.071 84.253 1.00 79.56 194 SER A N 1
ATOM 1593 C CA . SER A 1 194 ? -103.392 -6.028 83.682 1.00 79.56 194 SER A CA 1
ATOM 1594 C C . SER A 1 194 ? -104.381 -6.815 84.543 1.00 79.56 194 SER A C 1
ATOM 1596 O O . SER A 1 194 ? -105.468 -6.309 84.825 1.00 79.56 194 SER A O 1
ATOM 1598 N N . GLU A 1 195 ? -103.980 -7.980 85.052 1.00 79.75 195 GLU A N 1
ATOM 1599 C CA . GLU A 1 195 ? -104.730 -8.744 86.053 1.00 79.75 195 GLU A CA 1
ATOM 1600 C C . GLU A 1 195 ? -104.898 -7.952 87.350 1.00 79.75 195 GLU A C 1
ATOM 1602 O O . GLU A 1 195 ? -106.013 -7.824 87.851 1.00 79.75 195 GLU A O 1
ATOM 1607 N N . ALA A 1 196 ? -103.835 -7.322 87.851 1.00 73.69 196 ALA A N 1
ATOM 1608 C CA . ALA A 1 196 ? -103.887 -6.465 89.028 1.00 73.69 196 ALA A CA 1
ATOM 1609 C C . ALA A 1 196 ? -104.775 -5.231 88.804 1.00 73.69 196 ALA A C 1
ATOM 1611 O O . ALA A 1 196 ? -105.461 -4.790 89.722 1.00 73.69 196 ALA A O 1
ATOM 1612 N N . LYS A 1 197 ? -104.820 -4.663 87.590 1.00 76.31 197 LYS A N 1
ATOM 1613 C CA . LYS A 1 197 ? -105.757 -3.581 87.234 1.00 76.31 197 LYS A CA 1
ATOM 1614 C C . LYS A 1 197 ? -107.208 -4.067 87.207 1.00 76.31 197 LYS A C 1
ATOM 1616 O O . LYS A 1 197 ? -108.077 -3.332 87.674 1.00 76.31 197 LYS A O 1
ATOM 1621 N N . LEU A 1 198 ? -107.464 -5.278 86.714 1.00 77.25 198 LEU A N 1
ATOM 1622 C CA . LEU A 1 198 ? -108.774 -5.941 86.761 1.00 77.25 198 LEU A CA 1
ATOM 1623 C C . LEU A 1 198 ? -109.211 -6.209 88.208 1.00 77.25 198 LEU A C 1
ATOM 1625 O O . LEU A 1 198 ? -110.308 -5.815 88.597 1.00 77.25 198 LEU A O 1
ATOM 1629 N N . GLN A 1 199 ? -108.319 -6.764 89.030 1.00 75.69 199 GLN A N 1
ATOM 1630 C CA . GLN A 1 199 ? -108.531 -6.953 90.466 1.00 75.69 199 GLN A CA 1
ATOM 1631 C C . GLN A 1 199 ? -108.741 -5.616 91.183 1.00 75.69 199 GLN A C 1
ATOM 1633 O O . GLN A 1 199 ? -109.632 -5.498 92.013 1.00 75.69 199 GLN A O 1
ATOM 1638 N N . LYS A 1 200 ? -107.980 -4.570 90.841 1.00 74.12 200 LYS A N 1
ATOM 1639 C CA . LYS A 1 200 ? -108.155 -3.218 91.390 1.00 74.12 200 LYS A CA 1
ATOM 1640 C C . LYS A 1 200 ? -109.491 -2.599 90.985 1.00 74.12 200 LYS A C 1
ATOM 1642 O O . LYS A 1 200 ? -110.053 -1.852 91.778 1.00 74.12 200 LYS A O 1
ATOM 1647 N N . ALA A 1 201 ? -109.993 -2.856 89.779 1.00 71.00 201 ALA A N 1
ATOM 1648 C CA . ALA A 1 201 ? -111.307 -2.384 89.344 1.00 71.00 201 ALA A CA 1
ATOM 1649 C C . ALA A 1 201 ? -112.435 -3.091 90.112 1.00 71.00 201 ALA A C 1
ATOM 1651 O O . ALA A 1 201 ? -113.324 -2.421 90.631 1.00 71.00 201 ALA A O 1
ATOM 1652 N N . ASP A 1 202 ? -112.336 -4.411 90.270 1.00 74.25 202 ASP A N 1
ATOM 1653 C CA . ASP A 1 202 ? -113.255 -5.220 91.076 1.00 74.25 202 ASP A CA 1
ATOM 1654 C C . ASP A 1 202 ? -113.231 -4.798 92.558 1.00 74.25 202 ASP A C 1
ATOM 1656 O O . ASP A 1 202 ? -114.265 -4.517 93.166 1.00 74.25 202 ASP A O 1
ATOM 1660 N N . LEU A 1 203 ? -112.035 -4.603 93.119 1.00 72.19 203 LEU A N 1
ATOM 1661 C CA . LEU A 1 203 ? -111.863 -4.048 94.457 1.00 72.19 203 LEU A CA 1
ATOM 1662 C C . LEU A 1 203 ? -112.375 -2.611 94.558 1.00 72.19 203 LEU A C 1
ATOM 1664 O O . LEU A 1 203 ? -112.926 -2.281 95.592 1.00 72.19 203 LEU A O 1
ATOM 1668 N N . ARG A 1 204 ? -112.269 -1.759 93.527 1.00 68.38 204 ARG A N 1
ATOM 1669 C CA . ARG A 1 204 ? -112.868 -0.407 93.526 1.00 68.38 204 ARG A CA 1
ATOM 1670 C C . ARG A 1 204 ? -114.391 -0.448 93.587 1.00 68.38 204 ARG A C 1
ATOM 1672 O O . ARG A 1 204 ? -114.976 0.389 94.264 1.00 68.38 204 ARG A O 1
ATOM 1679 N N . CYS A 1 205 ? -115.030 -1.404 92.917 1.00 65.75 205 CYS A N 1
ATOM 1680 C CA . CYS A 1 205 ? -116.474 -1.606 93.028 1.00 65.75 205 CYS A CA 1
ATOM 1681 C C . CYS A 1 205 ? -116.867 -2.009 94.458 1.00 65.75 205 CYS A C 1
ATOM 1683 O O . CYS A 1 205 ? -117.766 -1.400 95.032 1.00 65.75 205 CYS A O 1
ATOM 1685 N N . ARG A 1 206 ? -116.119 -2.936 95.074 1.00 68.06 206 ARG A N 1
ATOM 1686 C CA . ARG A 1 206 ? -116.321 -3.343 96.479 1.00 68.06 206 ARG A CA 1
ATOM 1687 C C . ARG A 1 206 ? -115.952 -2.238 97.482 1.00 68.06 206 ARG A C 1
ATOM 1689 O O . ARG A 1 206 ? -116.576 -2.106 98.530 1.00 68.06 206 ARG A O 1
ATOM 1696 N N . LEU A 1 207 ? -114.950 -1.420 97.159 1.00 59.91 207 LEU A N 1
ATOM 1697 C CA . LEU A 1 207 ? -114.483 -0.292 97.963 1.00 59.91 207 LEU A CA 1
ATOM 1698 C C . LEU A 1 207 ? -115.504 0.846 97.942 1.00 59.91 207 LEU A C 1
ATOM 1700 O O . LEU A 1 207 ? -115.755 1.401 98.993 1.00 59.91 207 LEU A O 1
ATOM 1704 N N . LEU A 1 208 ? -116.171 1.140 96.822 1.00 60.06 208 LEU A N 1
ATOM 1705 C CA . LEU A 1 208 ? -117.247 2.143 96.776 1.00 60.06 208 LEU A CA 1
ATOM 1706 C C . LEU A 1 208 ? -118.491 1.727 97.585 1.00 60.06 208 LEU A C 1
ATOM 1708 O O . LEU A 1 208 ? -119.183 2.588 98.136 1.00 60.06 208 LEU A O 1
ATOM 1712 N N . GLU A 1 209 ? -11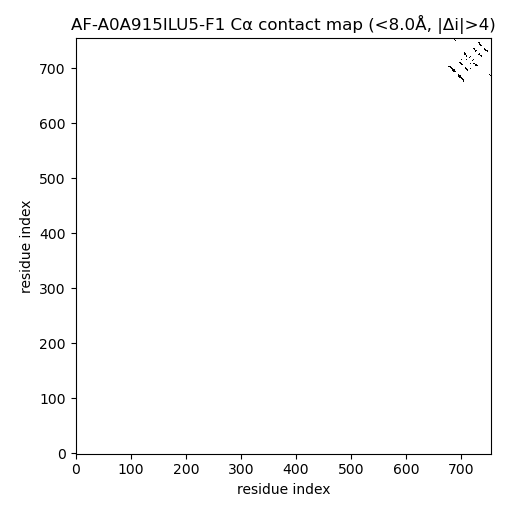8.762 0.423 97.702 1.00 58.06 209 GLU A N 1
ATOM 1713 C CA . GLU A 1 209 ? -119.768 -0.121 98.628 1.00 58.06 209 GLU A CA 1
ATOM 1714 C C . GLU A 1 209 ? -119.308 -0.024 100.091 1.00 58.06 209 GLU A C 1
ATOM 1716 O O . GLU A 1 209 ? -120.099 0.322 100.966 1.00 58.06 209 GLU A O 1
ATOM 1721 N N . SER A 1 210 ? -118.017 -0.240 100.355 1.00 53.00 210 SER A N 1
ATOM 1722 C CA . SER A 1 210 ? -117.435 -0.158 101.698 1.00 53.00 210 SER A CA 1
ATOM 1723 C C . SER A 1 210 ? -117.134 1.278 102.170 1.00 53.00 210 SER A C 1
ATOM 1725 O O . SER A 1 210 ? -117.181 1.526 103.370 1.00 53.00 210 SER A O 1
ATOM 1727 N N . GLU A 1 211 ? -116.857 2.236 101.280 1.00 51.81 211 GLU A N 1
ATOM 1728 C CA . GLU A 1 211 ? -116.521 3.646 101.561 1.00 51.81 211 GLU A CA 1
ATOM 1729 C C . GLU A 1 211 ? -117.755 4.469 101.954 1.00 51.81 211 GLU A C 1
ATOM 1731 O O . GLU A 1 211 ? -117.635 5.426 102.719 1.00 51.81 211 GLU A O 1
ATOM 1736 N N . ARG A 1 212 ? -118.961 4.056 101.532 1.00 54.97 212 ARG A N 1
ATOM 1737 C CA . ARG A 1 212 ? -120.224 4.590 102.077 1.00 54.97 212 ARG A CA 1
ATOM 1738 C C . ARG A 1 212 ? -120.466 4.169 103.533 1.00 54.97 212 ARG A C 1
ATOM 1740 O O . ARG A 1 212 ? -121.119 4.909 104.263 1.00 54.97 212 ARG A O 1
ATOM 1747 N N . GLU A 1 213 ? -119.888 3.048 103.963 1.00 50.19 213 GLU A N 1
ATOM 1748 C CA . GLU A 1 213 ? -119.996 2.525 105.332 1.00 50.19 213 GLU A CA 1
ATOM 1749 C C . GLU A 1 213 ? -118.816 2.981 106.225 1.00 50.19 213 GLU A C 1
ATOM 1751 O O . GLU A 1 213 ? -118.976 3.169 107.431 1.00 50.19 213 GLU A O 1
ATOM 1756 N N . ASN A 1 214 ? -117.643 3.260 105.637 1.00 40.84 214 ASN A N 1
ATOM 1757 C CA . ASN A 1 214 ? -116.424 3.668 106.356 1.00 40.84 214 ASN A CA 1
ATOM 1758 C C . ASN A 1 214 ? -116.317 5.179 106.642 1.00 40.84 214 ASN A C 1
ATOM 1760 O O . ASN A 1 214 ? -115.633 5.577 107.579 1.00 40.84 214 ASN A O 1
ATOM 1764 N N . LEU A 1 215 ? -117.066 6.041 105.941 1.00 48.00 215 LEU A N 1
ATOM 1765 C CA . LEU A 1 215 ? -117.199 7.468 106.303 1.00 48.00 215 LEU A CA 1
ATOM 1766 C C . LEU A 1 215 ? -117.980 7.696 107.617 1.00 48.00 215 LEU A C 1
ATOM 1768 O O . LEU A 1 215 ? -118.117 8.829 108.078 1.00 48.00 215 LEU A O 1
ATOM 1772 N N . ARG A 1 216 ? -118.469 6.614 108.240 1.00 46.88 216 ARG A N 1
ATOM 1773 C CA . ARG A 1 216 ? -119.182 6.607 109.521 1.00 46.88 216 ARG A CA 1
ATOM 1774 C C . ARG A 1 216 ? -118.291 6.270 110.726 1.00 46.88 216 ARG A C 1
ATOM 1776 O O . ARG A 1 216 ? -118.734 6.428 111.861 1.00 46.88 216 ARG A O 1
ATOM 1783 N N . LEU A 1 217 ? -117.049 5.826 110.520 1.00 38.81 217 LEU A N 1
ATOM 1784 C CA . LEU A 1 217 ? -116.173 5.351 111.593 1.00 38.81 217 LEU A CA 1
ATOM 1785 C C . LEU A 1 217 ? -114.725 5.820 111.380 1.00 38.81 217 LEU A C 1
ATOM 1787 O O . LEU A 1 217 ? -113.993 5.203 110.625 1.00 38.81 217 LEU A O 1
ATOM 1791 N N . LYS A 1 218 ? -114.300 6.812 112.179 1.00 41.28 218 LYS A N 1
ATOM 1792 C CA . LYS A 1 218 ? -112.895 7.093 112.561 1.00 41.28 218 LYS A CA 1
ATOM 1793 C C . LYS A 1 218 ? -112.014 7.648 111.426 1.00 41.28 218 LYS A C 1
ATOM 1795 O O . LYS A 1 218 ? -111.670 6.951 110.489 1.00 41.28 218 LYS A O 1
ATOM 1800 N N . THR A 1 219 ? -111.521 8.885 111.447 1.00 35.38 219 THR A N 1
ATOM 1801 C CA . THR A 1 219 ? -110.977 9.667 112.575 1.00 35.38 219 THR A CA 1
ATOM 1802 C C . THR A 1 219 ? -110.059 8.834 113.483 1.00 35.38 219 THR A C 1
ATOM 1804 O O . THR A 1 219 ? -110.516 8.354 114.516 1.00 35.38 219 THR A O 1
ATOM 1807 N N . SER A 1 220 ? -108.787 8.637 113.090 1.00 32.09 220 SER A N 1
ATOM 1808 C CA . SER A 1 220 ? -107.578 8.880 113.924 1.00 32.09 220 SER A CA 1
ATOM 1809 C C . SER A 1 220 ? -106.299 8.176 113.400 1.00 32.09 220 SER A C 1
ATOM 1811 O O . SER A 1 220 ? -106.269 6.952 113.370 1.00 32.09 220 SER A O 1
ATOM 1813 N N . GLN A 1 221 ? -105.241 8.981 113.159 1.00 32.72 221 GLN A N 1
ATOM 1814 C CA . GLN A 1 221 ? -103.779 8.702 113.290 1.00 32.72 221 GLN A CA 1
ATOM 1815 C C . GLN A 1 221 ? -103.047 7.736 112.319 1.00 32.72 221 GLN A C 1
ATOM 1817 O O . GLN A 1 221 ? -103.638 6.754 111.900 1.00 32.72 221 GLN A O 1
ATOM 1822 N N . VAL A 1 222 ? -101.734 7.840 112.001 1.00 34.50 222 VAL A N 1
ATOM 1823 C CA . VAL A 1 222 ? -100.646 8.870 112.027 1.00 34.50 222 VAL A CA 1
ATOM 1824 C C . VAL A 1 222 ? -99.373 8.269 111.350 1.00 34.50 222 VAL A C 1
ATOM 1826 O O . VAL A 1 222 ? -99.188 7.057 111.376 1.00 34.50 222 VAL A O 1
ATOM 1829 N N . ASP A 1 223 ? -98.559 9.156 110.762 1.00 32.53 223 ASP A N 1
ATOM 1830 C CA . ASP A 1 223 ? -97.135 9.239 110.316 1.00 32.53 223 ASP A CA 1
ATOM 1831 C C . ASP A 1 223 ? -96.024 8.140 110.477 1.00 32.53 223 ASP A C 1
ATOM 1833 O O . ASP A 1 223 ? -95.941 7.440 111.481 1.00 32.53 223 ASP A O 1
ATOM 1837 N N . TYR A 1 224 ? -95.035 8.229 109.544 1.00 33.16 224 TYR A N 1
ATOM 1838 C CA . TYR A 1 224 ? -93.549 8.398 109.715 1.00 33.16 224 TYR A CA 1
ATOM 1839 C C . TYR A 1 224 ? -92.509 7.264 109.381 1.00 33.16 224 TYR A C 1
ATOM 1841 O O . TYR A 1 224 ? -92.680 6.111 109.759 1.00 33.16 224 TYR A O 1
ATOM 1849 N N . ILE A 1 225 ? -91.355 7.707 108.803 1.00 37.59 225 ILE A N 1
ATOM 1850 C CA . ILE A 1 225 ? -89.927 7.207 108.800 1.00 37.59 225 ILE A CA 1
ATOM 1851 C C . ILE A 1 225 ? -89.302 6.473 107.570 1.00 37.59 225 ILE A C 1
ATOM 1853 O O . ILE A 1 225 ? -89.486 5.278 107.376 1.00 37.59 225 ILE A O 1
ATOM 1857 N N . ASP A 1 226 ? -88.507 7.233 106.790 1.00 37.84 226 ASP A N 1
ATOM 1858 C CA . ASP A 1 226 ? -87.028 7.248 106.530 1.00 37.84 226 ASP A CA 1
ATOM 1859 C C . ASP A 1 226 ? -86.068 6.011 106.521 1.00 37.84 226 ASP A C 1
ATOM 1861 O O . ASP A 1 226 ? -86.071 5.191 107.435 1.00 37.84 226 ASP A O 1
ATOM 1865 N N . GLY A 1 227 ? -85.081 6.042 105.587 1.00 39.34 227 GLY A N 1
ATOM 1866 C CA . GLY A 1 227 ? -83.642 5.738 105.839 1.00 39.34 227 GLY A CA 1
ATOM 1867 C C . GLY A 1 227 ? -82.916 4.565 105.112 1.00 39.34 227 GLY A C 1
ATOM 1868 O O . GLY A 1 227 ? -83.206 3.407 105.385 1.00 39.34 227 GLY A O 1
ATOM 1869 N N . VAL A 1 228 ? -81.858 4.846 104.312 1.00 36.78 228 VAL A N 1
ATOM 1870 C CA . VAL A 1 228 ? -80.763 3.906 103.893 1.00 36.78 228 VAL A CA 1
ATOM 1871 C C . VAL A 1 228 ? -79.427 4.689 103.788 1.00 36.78 228 VAL A C 1
ATOM 1873 O O . VAL A 1 228 ? -79.319 5.593 102.971 1.00 36.78 228 VAL A O 1
ATOM 1876 N N . SER A 1 229 ? -78.538 4.630 104.794 1.00 45.00 229 SER A N 1
ATOM 1877 C CA . SER A 1 229 ? -77.300 3.822 104.979 1.00 45.00 229 SER A CA 1
ATOM 1878 C C . SER A 1 229 ? -76.098 4.129 104.051 1.00 45.00 229 SER A C 1
ATOM 1880 O O . SER A 1 229 ? -76.034 3.699 102.908 1.00 45.00 229 SER A O 1
ATOM 1882 N N . THR A 1 230 ? -75.097 4.827 104.606 1.00 55.66 230 THR A N 1
ATOM 1883 C CA . THR A 1 230 ? -73.893 5.443 103.999 1.00 55.66 230 THR A CA 1
ATOM 1884 C C . THR A 1 230 ? -72.662 4.526 103.860 1.00 55.66 230 THR A C 1
ATOM 1886 O O . THR A 1 230 ? -71.543 5.009 103.688 1.00 55.66 230 THR A O 1
ATOM 1889 N N . LYS A 1 231 ? -72.828 3.202 103.949 1.00 53.69 231 LYS A N 1
ATOM 1890 C CA . LYS A 1 231 ? -71.699 2.251 103.987 1.00 53.69 231 LYS A CA 1
ATOM 1891 C C . LYS A 1 231 ? -71.252 1.766 102.600 1.00 53.69 231 LYS A C 1
ATOM 1893 O O . LYS A 1 231 ? -70.054 1.646 102.366 1.00 53.69 231 LYS A O 1
ATOM 1898 N N . ASP A 1 232 ? -72.192 1.586 101.676 1.00 57.41 232 ASP A N 1
ATOM 1899 C CA . ASP A 1 232 ? -71.921 1.024 100.341 1.00 57.41 232 ASP A CA 1
ATOM 1900 C C . ASP A 1 232 ? -71.223 2.024 99.399 1.00 57.41 232 ASP A C 1
ATOM 1902 O O . ASP A 1 232 ? -70.553 1.639 98.443 1.00 57.41 232 ASP A O 1
ATOM 1906 N N . GLU A 1 233 ? -71.340 3.323 99.683 1.00 58.53 233 GLU A N 1
ATOM 1907 C CA . GLU A 1 233 ? -70.735 4.393 98.880 1.00 58.53 233 GLU A CA 1
ATOM 1908 C C . GLU A 1 233 ? -69.211 4.489 99.103 1.00 58.53 233 GLU A C 1
ATOM 1910 O O . GLU A 1 233 ? -68.455 4.805 98.186 1.00 58.53 233 GLU A O 1
ATOM 1915 N N . ILE A 1 234 ? -68.735 4.161 100.310 1.00 63.59 234 ILE A N 1
ATOM 1916 C CA . ILE A 1 234 ? -67.306 4.221 100.662 1.00 63.59 234 ILE A CA 1
ATOM 1917 C C . ILE A 1 234 ? -66.525 3.094 99.969 1.00 63.59 234 ILE A C 1
ATOM 1919 O O . ILE A 1 234 ? -65.419 3.317 99.478 1.00 63.59 234 ILE A O 1
ATOM 1923 N N . GLU A 1 235 ? -67.124 1.909 99.859 1.00 67.19 235 GLU A N 1
ATOM 1924 C CA . GLU A 1 235 ? -66.496 0.727 99.255 1.00 67.19 235 GLU A CA 1
ATOM 1925 C C . GLU A 1 235 ? -66.344 0.871 97.725 1.00 67.19 235 GLU A C 1
ATOM 1927 O O . GLU A 1 235 ? -65.333 0.460 97.145 1.00 67.19 235 GLU A O 1
ATOM 1932 N N . ARG A 1 236 ? -67.293 1.560 97.068 1.00 70.62 236 ARG A N 1
ATOM 1933 C CA . ARG A 1 236 ? -67.209 1.925 95.638 1.00 70.62 236 ARG A CA 1
ATOM 1934 C C . ARG A 1 236 ? -66.112 2.948 95.355 1.00 70.62 236 ARG A C 1
ATOM 1936 O O . ARG A 1 236 ? -65.414 2.856 94.347 1.00 70.62 236 ARG A O 1
ATOM 1943 N N . LEU A 1 237 ? -65.940 3.927 96.243 1.00 72.88 237 LEU A N 1
ATOM 1944 C CA . LEU A 1 237 ? -64.906 4.950 96.076 1.00 72.88 237 LEU A CA 1
ATOM 1945 C C . LEU A 1 237 ? -63.492 4.383 96.274 1.00 72.88 237 LEU A C 1
ATOM 1947 O O . LEU A 1 237 ? -62.563 4.849 95.619 1.00 72.88 237 LEU A O 1
ATOM 1951 N N . GLN A 1 238 ? -63.323 3.352 97.107 1.00 74.69 238 GLN A N 1
ATOM 1952 C CA . GLN A 1 238 ? -62.035 2.668 97.281 1.00 74.69 238 GLN A CA 1
ATOM 1953 C C . GLN A 1 238 ? -61.651 1.815 96.065 1.00 74.69 238 GLN A C 1
ATOM 1955 O O . GLN A 1 238 ? -60.519 1.903 95.598 1.00 74.69 238 GLN A O 1
ATOM 1960 N N . THR A 1 239 ? -62.598 1.078 95.480 1.00 76.50 239 THR A N 1
ATOM 1961 C CA . THR A 1 239 ? -62.348 0.299 94.251 1.00 76.50 239 THR A CA 1
ATOM 1962 C C . THR A 1 239 ? -62.004 1.190 93.055 1.00 76.50 239 THR A C 1
ATOM 1964 O O . THR A 1 239 ? -61.102 0.871 92.284 1.00 76.50 239 THR A O 1
ATOM 1967 N N . HIS A 1 240 ? -62.656 2.349 92.927 1.00 78.88 240 HIS A N 1
ATOM 1968 C CA . HIS A 1 240 ? -62.317 3.326 91.887 1.00 78.88 240 HIS A CA 1
ATOM 1969 C C . HIS A 1 240 ? -60.916 3.931 92.062 1.00 78.88 240 HIS A C 1
ATOM 1971 O O . HIS A 1 240 ? -60.267 4.264 91.068 1.00 78.88 240 HIS A O 1
ATOM 1977 N N . LEU A 1 241 ? -60.448 4.084 93.305 1.00 79.62 241 LEU A N 1
ATOM 1978 C CA . LEU A 1 241 ? -59.112 4.600 93.588 1.00 79.62 241 LEU A CA 1
ATOM 1979 C C . LEU A 1 241 ? -58.030 3.591 93.172 1.00 79.62 241 LEU A C 1
ATOM 1981 O O . LEU A 1 241 ? -57.073 3.974 92.503 1.00 79.62 241 LEU A O 1
ATOM 1985 N N . ASP A 1 242 ? -58.224 2.307 93.484 1.00 79.38 242 ASP A N 1
ATOM 1986 C CA . ASP A 1 242 ? -57.290 1.235 93.113 1.00 79.38 242 ASP A CA 1
ATOM 1987 C C . ASP A 1 242 ? -57.200 1.041 91.586 1.00 79.38 242 ASP A C 1
ATOM 1989 O O . ASP A 1 242 ? -56.108 0.871 91.032 1.00 79.38 242 ASP A O 1
ATOM 1993 N N . ASP A 1 243 ? -58.330 1.142 90.877 1.00 81.00 243 ASP A N 1
ATOM 1994 C CA . ASP A 1 243 ? -58.371 1.076 89.409 1.00 81.00 243 ASP A CA 1
ATOM 1995 C C . ASP A 1 243 ? -57.676 2.273 88.745 1.00 81.00 243 ASP A C 1
ATOM 1997 O O . ASP A 1 243 ? -57.006 2.124 87.714 1.00 81.00 243 ASP A O 1
ATOM 2001 N N . ALA A 1 244 ? -57.810 3.469 89.324 1.00 78.00 244 ALA A N 1
ATOM 2002 C CA . ALA A 1 244 ? -57.108 4.655 88.845 1.00 78.00 244 ALA A CA 1
ATOM 2003 C C . ALA A 1 244 ? -55.588 4.507 89.017 1.00 78.00 244 ALA A C 1
ATOM 2005 O O . ALA A 1 244 ? -54.831 4.814 88.094 1.00 78.00 244 ALA A O 1
ATOM 2006 N N . ASP A 1 245 ? -55.146 3.965 90.152 1.00 81.31 245 ASP A N 1
ATOM 2007 C CA . ASP A 1 245 ? -53.731 3.740 90.450 1.00 81.31 245 ASP A CA 1
ATOM 2008 C C . ASP A 1 245 ? -53.110 2.674 89.530 1.00 81.31 245 ASP A C 1
ATOM 2010 O O . ASP A 1 245 ? -51.965 2.800 89.079 1.00 81.31 245 ASP A O 1
ATOM 2014 N N . LYS A 1 246 ? -53.885 1.642 89.174 1.00 86.00 246 LYS A N 1
ATOM 2015 C CA . LYS A 1 246 ? -53.485 0.634 88.184 1.00 86.00 246 LYS A CA 1
ATOM 2016 C C . LYS A 1 246 ? -53.308 1.243 86.788 1.00 86.00 246 LYS A C 1
ATOM 2018 O O . LYS A 1 246 ? -52.256 1.049 86.176 1.00 86.00 246 LYS A O 1
ATOM 2023 N N . LYS A 1 247 ? -54.271 2.044 86.316 1.00 86.44 247 LYS A N 1
ATOM 2024 C CA . LYS A 1 247 ? -54.176 2.753 85.022 1.00 86.44 247 LYS A CA 1
ATOM 2025 C C . LYS A 1 247 ? -53.009 3.737 84.978 1.00 86.44 247 LYS A C 1
ATOM 2027 O O . LYS A 1 247 ? -52.373 3.911 83.938 1.00 86.44 247 LYS A O 1
ATOM 2032 N N . LEU A 1 248 ? -52.697 4.376 86.103 1.00 83.38 248 LEU A N 1
ATOM 2033 C CA . LEU A 1 248 ? -51.578 5.311 86.194 1.00 83.38 248 LEU A CA 1
ATOM 2034 C C . LEU A 1 248 ? -50.226 4.587 86.066 1.00 83.38 248 LEU A C 1
ATOM 2036 O O . LEU A 1 248 ? -49.314 5.084 85.407 1.00 83.38 248 LEU A O 1
ATOM 2040 N N . LYS A 1 249 ? -50.105 3.367 86.604 1.00 85.19 249 LYS A N 1
ATOM 2041 C CA . LYS A 1 249 ? -48.917 2.517 86.404 1.00 85.19 249 LYS A CA 1
ATOM 2042 C C . LYS A 1 249 ? -48.785 2.035 84.958 1.00 85.19 249 LYS A C 1
ATOM 2044 O O . LYS A 1 249 ? -47.692 2.138 84.408 1.00 85.19 249 LYS A O 1
ATOM 2049 N N . GLU A 1 250 ? -49.878 1.586 84.339 1.00 86.44 250 GLU A N 1
ATOM 2050 C CA . GLU A 1 250 ? -49.907 1.146 82.931 1.00 86.44 250 GLU A CA 1
ATOM 2051 C C . GLU A 1 250 ? -49.498 2.278 81.972 1.00 86.44 250 GLU A C 1
ATOM 2053 O O . GLU A 1 250 ? -48.577 2.124 81.167 1.00 86.44 250 GLU A O 1
ATOM 2058 N N . THR A 1 251 ? -50.081 3.467 82.138 1.00 84.25 251 THR A N 1
ATOM 2059 C CA . THR A 1 251 ? -49.721 4.648 81.333 1.00 84.25 251 THR A CA 1
ATOM 2060 C C . THR A 1 251 ? -48.277 5.103 81.556 1.00 84.25 251 THR A C 1
ATOM 2062 O O . THR A 1 251 ? -47.624 5.559 80.6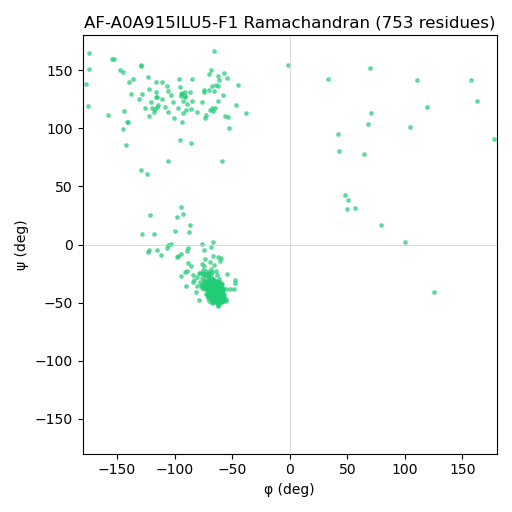19 1.00 84.25 251 THR A O 1
ATOM 2065 N N . THR A 1 252 ? -47.731 4.932 82.764 1.00 85.50 252 THR A N 1
ATOM 2066 C CA . THR A 1 252 ? -46.315 5.228 83.040 1.00 85.50 252 THR A CA 1
ATOM 2067 C C . THR A 1 252 ? -45.380 4.238 82.332 1.00 85.50 252 THR A C 1
ATOM 2069 O O . THR A 1 252 ? -44.341 4.647 81.807 1.00 85.50 252 THR A O 1
ATOM 2072 N N . SER A 1 253 ? -45.735 2.949 82.268 1.00 85.50 253 SER A N 1
ATOM 2073 C CA . SER A 1 253 ? -44.977 1.961 81.485 1.00 85.50 253 SER A CA 1
ATOM 2074 C C . SER A 1 253 ? -45.051 2.215 79.977 1.00 85.50 253 SER A C 1
ATOM 2076 O O . SER A 1 253 ? -44.017 2.150 79.311 1.00 85.50 253 SER A O 1
ATOM 2078 N N . ASP A 1 254 ? -46.218 2.589 79.451 1.00 87.31 254 ASP A N 1
ATOM 2079 C CA . ASP A 1 254 ? -46.394 2.910 78.029 1.00 87.31 254 ASP A CA 1
ATOM 2080 C C . ASP A 1 254 ? -45.636 4.183 77.634 1.00 87.31 254 ASP A C 1
ATOM 2082 O O . ASP A 1 254 ? -44.986 4.240 76.586 1.00 87.31 254 ASP A O 1
ATOM 2086 N N . LEU A 1 255 ? -45.627 5.195 78.507 1.00 88.25 255 LEU A N 1
ATOM 2087 C CA . LEU A 1 255 ? -44.836 6.407 78.301 1.00 88.25 255 LEU A CA 1
ATOM 2088 C C . LEU A 1 255 ? -43.334 6.096 78.247 1.00 88.25 255 LEU A C 1
ATOM 2090 O O . LEU A 1 255 ? -42.605 6.676 77.445 1.00 88.25 255 LEU A O 1
ATOM 2094 N N . LYS A 1 256 ? -42.853 5.171 79.086 1.00 90.81 256 LYS A N 1
ATOM 2095 C CA . LYS A 1 256 ? -41.454 4.732 79.041 1.00 90.81 256 LYS A CA 1
ATOM 2096 C C . LYS A 1 256 ? -41.148 4.018 77.722 1.00 90.81 256 LYS A C 1
ATOM 2098 O O . LYS A 1 256 ? -40.186 4.384 77.056 1.00 90.81 256 LYS A O 1
ATOM 2103 N N . ARG A 1 257 ? -41.999 3.072 77.319 1.00 89.50 257 ARG A N 1
ATOM 2104 C CA . ARG A 1 257 ? -41.848 2.317 76.069 1.00 89.50 257 ARG A CA 1
ATOM 2105 C C . ARG A 1 257 ? -41.817 3.229 74.839 1.00 89.50 257 ARG A C 1
ATOM 2107 O O . ARG A 1 257 ? -40.905 3.134 74.030 1.00 89.50 257 ARG A O 1
ATOM 2114 N N . THR A 1 258 ? -42.763 4.157 74.733 1.00 88.00 258 THR A N 1
ATOM 2115 C CA . THR A 1 258 ? -42.823 5.113 73.609 1.00 88.00 258 THR A CA 1
ATOM 2116 C C . THR A 1 258 ? -41.616 6.053 73.571 1.00 88.00 258 THR A C 1
ATOM 2118 O O . THR A 1 258 ? -41.161 6.441 72.497 1.00 88.00 258 THR A O 1
ATOM 2121 N N . LYS A 1 259 ? -41.048 6.404 74.731 1.00 89.94 259 LYS A N 1
ATOM 2122 C CA . LYS A 1 259 ? -39.815 7.196 74.809 1.00 89.94 259 LYS A CA 1
ATOM 2123 C C . LYS A 1 259 ? -38.591 6.413 74.329 1.00 89.94 259 LYS A C 1
ATOM 2125 O O . LYS A 1 259 ? -37.747 6.997 73.651 1.00 89.94 259 LYS A O 1
ATOM 2130 N N . ASP A 1 260 ? -38.512 5.124 74.645 1.00 89.88 260 ASP A N 1
ATOM 2131 C CA . ASP A 1 260 ? -37.440 4.243 74.174 1.00 89.88 260 ASP A CA 1
ATOM 2132 C C . ASP A 1 260 ? -37.543 4.025 72.647 1.00 89.88 260 ASP A C 1
ATOM 2134 O O . ASP A 1 260 ? -36.555 4.210 71.935 1.00 89.88 260 ASP A O 1
ATOM 2138 N N . GLU A 1 261 ? -38.752 3.793 72.116 1.00 92.06 261 GLU A N 1
ATOM 2139 C CA . GLU A 1 261 ? -39.024 3.705 70.666 1.00 92.06 261 GLU A CA 1
ATOM 2140 C C . GLU A 1 261 ? -38.673 5.018 69.925 1.00 92.06 261 GLU A C 1
ATOM 2142 O O . GLU A 1 261 ? -38.113 5.011 68.822 1.00 92.06 261 GLU A O 1
ATOM 2147 N N . LEU A 1 262 ? -38.935 6.182 70.535 1.00 90.38 262 LEU A N 1
ATOM 2148 C CA . LEU A 1 262 ? -38.557 7.487 69.977 1.00 90.38 262 LEU A CA 1
ATOM 2149 C C . LEU A 1 262 ? -37.031 7.670 69.897 1.00 90.38 262 LEU A C 1
ATOM 2151 O O . LEU A 1 262 ? -36.517 8.266 68.950 1.00 90.38 262 LEU A O 1
ATOM 2155 N N . ILE A 1 263 ? -36.291 7.180 70.893 1.00 92.31 263 ILE A N 1
ATOM 2156 C CA . ILE A 1 263 ? -34.825 7.241 70.891 1.00 92.31 263 ILE A CA 1
ATOM 2157 C C . ILE A 1 263 ? -34.271 6.337 69.789 1.00 92.31 263 ILE A C 1
ATOM 2159 O O . ILE A 1 263 ? -33.413 6.770 69.018 1.00 92.31 263 ILE A O 1
ATOM 2163 N N . GLU A 1 264 ? -34.788 5.116 69.669 1.00 92.38 264 GLU A N 1
ATOM 2164 C CA . GLU A 1 264 ? -34.362 4.163 68.644 1.00 92.38 264 GLU A CA 1
ATOM 2165 C C . GLU A 1 264 ? -34.623 4.685 67.224 1.00 92.38 264 GLU A C 1
ATOM 2167 O O . GLU A 1 264 ? -33.728 4.683 66.375 1.00 92.38 264 GLU A O 1
ATOM 2172 N N . THR A 1 265 ? -35.818 5.223 66.969 1.00 89.25 265 THR A N 1
ATOM 2173 C CA . THR A 1 265 ? -36.152 5.828 65.669 1.00 89.25 265 THR A CA 1
ATOM 2174 C C . THR A 1 265 ? -35.271 7.032 65.345 1.00 89.25 265 THR A C 1
ATOM 2176 O O . THR A 1 265 ? -34.864 7.194 64.193 1.00 89.25 265 THR A O 1
ATOM 2179 N N . LYS A 1 266 ? -34.894 7.839 66.344 1.00 92.06 266 LYS A N 1
ATOM 2180 C CA . LYS A 1 266 ? -33.944 8.943 66.162 1.00 92.06 266 LYS A CA 1
ATOM 2181 C C . LYS A 1 266 ? -32.550 8.445 65.768 1.00 92.06 266 LYS A C 1
ATOM 2183 O O . LYS A 1 266 ? -31.974 8.978 64.824 1.00 92.06 266 LYS A O 1
ATOM 2188 N N . TYR A 1 267 ? -32.043 7.393 66.412 1.00 92.75 267 TYR A N 1
ATOM 2189 C CA . TYR A 1 267 ? -30.773 6.770 66.020 1.00 92.75 267 TYR A CA 1
ATOM 2190 C C . TYR A 1 267 ? -30.817 6.209 64.591 1.00 92.75 267 TYR A C 1
ATOM 2192 O O . TYR A 1 267 ? -29.879 6.426 63.823 1.00 92.75 267 TYR A O 1
ATOM 2200 N N . ARG A 1 268 ? -31.914 5.546 64.195 1.00 91.88 268 ARG A N 1
ATOM 2201 C CA . ARG A 1 268 ? -32.094 5.055 62.813 1.00 91.88 268 ARG A CA 1
ATOM 2202 C C . ARG A 1 268 ? -32.123 6.207 61.803 1.00 91.88 268 ARG A C 1
ATOM 2204 O O . ARG A 1 268 ? -31.522 6.090 60.736 1.00 91.88 268 ARG A O 1
ATOM 2211 N N . LEU A 1 269 ? -32.766 7.328 62.142 1.00 90.75 269 LEU A N 1
ATOM 2212 C CA . LEU A 1 269 ? -32.823 8.520 61.292 1.00 90.75 269 LEU A CA 1
ATOM 2213 C C . LEU A 1 269 ? -31.438 9.158 61.097 1.00 90.75 269 LEU A C 1
ATOM 2215 O O . LEU A 1 269 ? -31.078 9.506 59.972 1.00 90.75 269 LEU A O 1
ATOM 2219 N N . ASP A 1 270 ? -30.653 9.278 62.169 1.00 90.94 270 ASP A N 1
ATOM 2220 C CA . ASP A 1 270 ? -29.289 9.812 62.106 1.00 90.94 270 ASP A CA 1
ATOM 2221 C C . ASP A 1 270 ? -28.362 8.880 61.303 1.00 90.94 270 ASP A C 1
ATOM 2223 O O . ASP A 1 270 ? -27.582 9.354 60.475 1.00 90.94 270 ASP A O 1
ATOM 2227 N N . SER A 1 271 ? -28.519 7.557 61.441 1.00 92.56 271 SER A N 1
ATOM 2228 C CA . SER A 1 271 ? -27.816 6.574 60.599 1.00 92.56 271 SER A CA 1
ATOM 2229 C C . SER A 1 271 ? -28.172 6.730 59.115 1.00 92.56 271 SER A C 1
ATOM 2231 O O . SER A 1 271 ? -27.285 6.804 58.266 1.00 92.56 271 SER A O 1
ATOM 2233 N N . CYS A 1 272 ? -29.464 6.859 58.789 1.00 89.69 272 CYS A N 1
ATOM 2234 C CA . CYS A 1 272 ? -29.921 7.067 57.410 1.00 89.69 272 CYS A CA 1
ATOM 2235 C C . CYS A 1 272 ? -29.429 8.397 56.817 1.00 89.69 272 CYS A C 1
ATOM 2237 O O . CYS A 1 272 ? -29.195 8.485 55.610 1.00 89.69 272 CYS A O 1
ATOM 2239 N N . ARG A 1 273 ? -29.270 9.444 57.639 1.00 90.50 273 ARG A N 1
ATOM 2240 C CA . ARG A 1 273 ? -28.656 10.710 57.209 1.00 90.50 273 ARG A CA 1
ATOM 2241 C C . ARG A 1 273 ? -27.187 10.531 56.849 1.00 90.50 273 ARG A C 1
ATOM 2243 O O . ARG A 1 273 ? -26.787 11.000 55.788 1.00 90.50 273 ARG A O 1
ATOM 2250 N N . GLY A 1 274 ? -26.426 9.817 57.678 1.00 91.38 274 GLY A N 1
ATOM 2251 C CA . GLY A 1 274 ? -25.029 9.494 57.386 1.00 91.38 274 GLY A CA 1
ATOM 2252 C C . GLY A 1 274 ? -24.873 8.718 56.074 1.00 91.38 274 GLY A C 1
ATOM 2253 O O . GLY A 1 274 ? -24.047 9.081 55.240 1.00 91.38 274 GLY A O 1
ATOM 2254 N N . GLU A 1 275 ? -25.721 7.711 55.839 1.00 92.31 275 GLU A N 1
ATOM 2255 C CA . GLU A 1 275 ? -25.745 6.970 54.567 1.00 92.31 275 GLU A CA 1
ATOM 2256 C C . GLU A 1 275 ? -26.071 7.877 53.368 1.00 92.31 275 GLU A C 1
ATOM 2258 O O . GLU A 1 275 ? -25.411 7.794 52.333 1.00 92.31 275 GLU A O 1
ATOM 2263 N N . ASN A 1 276 ? -27.040 8.790 53.504 1.00 88.06 276 ASN A N 1
ATOM 2264 C CA . ASN A 1 276 ? -27.385 9.745 52.445 1.00 88.06 276 ASN A CA 1
ATOM 2265 C C . ASN A 1 276 ? -26.240 10.711 52.112 1.00 88.06 276 ASN A C 1
ATOM 2267 O O . ASN A 1 276 ? -26.045 11.059 50.949 1.00 88.06 276 ASN A O 1
ATOM 2271 N N . GLU A 1 277 ? -25.490 11.168 53.113 1.00 93.25 277 GLU A N 1
ATOM 2272 C CA . GLU A 1 277 ? -24.331 12.039 52.895 1.00 93.25 277 GLU A CA 1
ATOM 2273 C C . GLU A 1 277 ? -23.188 11.314 52.180 1.00 93.25 277 GLU A C 1
ATOM 2275 O O . GLU A 1 277 ? -22.507 11.921 51.354 1.00 93.25 277 GLU A O 1
ATOM 2280 N N . ILE A 1 278 ? -22.996 10.021 52.460 1.00 92.06 278 ILE A N 1
ATOM 2281 C CA . ILE A 1 278 ? -22.035 9.183 51.733 1.00 92.06 278 ILE A CA 1
ATOM 2282 C C . ILE A 1 278 ? -22.487 9.018 50.281 1.00 92.06 278 ILE A C 1
ATOM 2284 O O . ILE A 1 278 ? -21.719 9.320 49.378 1.00 92.06 278 ILE A O 1
ATOM 2288 N N . LEU A 1 279 ? -23.751 8.650 50.045 1.00 91.38 279 LEU A N 1
ATOM 2289 C CA . LEU A 1 279 ? -24.286 8.486 48.689 1.00 91.38 279 LEU A CA 1
ATOM 2290 C C . LEU A 1 279 ? -24.219 9.774 47.858 1.00 91.38 279 LEU A C 1
ATOM 2292 O O . LEU A 1 279 ? -23.988 9.711 46.654 1.00 91.38 279 LEU A O 1
ATOM 2296 N N . ARG A 1 280 ? -24.403 10.945 48.480 1.00 92.50 280 ARG A N 1
ATOM 2297 C CA . ARG A 1 280 ? -24.214 12.235 47.799 1.00 92.50 280 ARG A CA 1
ATOM 2298 C C . ARG A 1 280 ? -22.765 12.457 47.379 1.00 92.50 280 ARG A C 1
ATOM 2300 O O . ARG A 1 280 ? -22.545 12.907 46.263 1.00 92.50 280 ARG A O 1
ATOM 2307 N N . ARG A 1 281 ? -21.801 12.114 48.238 1.00 92.94 281 ARG A N 1
ATOM 2308 C CA . ARG A 1 281 ? -20.375 12.180 47.893 1.00 92.94 281 ARG A CA 1
ATOM 2309 C C . ARG A 1 281 ? -20.026 11.227 46.751 1.00 92.94 281 ARG A C 1
ATOM 2311 O O . ARG A 1 281 ? -19.454 11.689 45.773 1.00 92.94 281 ARG A O 1
ATOM 2318 N N . ASP A 1 282 ? -20.451 9.966 46.831 1.00 90.69 282 ASP A N 1
ATOM 2319 C CA . ASP A 1 282 ? -20.242 8.976 45.763 1.00 90.69 282 ASP A CA 1
ATOM 2320 C C . ASP A 1 282 ? -20.866 9.447 44.432 1.00 90.69 282 ASP A C 1
ATOM 2322 O O . ASP A 1 282 ? -20.289 9.256 43.363 1.00 90.69 282 ASP A O 1
ATOM 2326 N N . TYR A 1 283 ? -22.041 10.087 44.479 1.00 92.12 283 TYR A N 1
ATOM 2327 C CA . TYR A 1 283 ? -22.691 10.648 43.292 1.00 92.12 283 TYR A CA 1
ATOM 2328 C C . TYR A 1 283 ? -21.906 11.820 42.686 1.00 92.12 283 TYR A C 1
ATOM 2330 O O . TYR A 1 283 ? -21.742 11.876 41.468 1.00 92.12 283 TYR A O 1
ATOM 2338 N N . ASP A 1 284 ? -21.430 12.753 43.513 1.00 92.56 284 ASP A N 1
ATOM 2339 C CA . ASP A 1 284 ? -20.649 13.900 43.044 1.00 92.56 284 ASP A CA 1
ATOM 2340 C C . ASP A 1 284 ? -19.296 13.454 42.457 1.00 92.56 284 ASP A C 1
ATOM 2342 O O . ASP A 1 284 ? -18.863 13.991 41.437 1.00 92.56 284 ASP A O 1
ATOM 2346 N N . GLU A 1 285 ? -18.667 12.428 43.035 1.00 93.94 285 GLU A N 1
ATOM 2347 C CA . GLU A 1 285 ? -17.431 11.823 42.524 1.00 93.94 285 GLU A CA 1
ATOM 2348 C C . GLU A 1 285 ? -17.655 11.126 41.174 1.00 93.94 285 GLU A C 1
ATOM 2350 O O . GLU A 1 285 ? -16.989 11.455 40.192 1.00 93.94 285 GLU A O 1
ATOM 2355 N N . ALA A 1 286 ? -18.681 10.274 41.067 1.00 90.06 286 ALA A N 1
ATOM 2356 C CA . ALA A 1 286 ? -19.047 9.632 39.803 1.00 90.06 286 ALA A CA 1
ATOM 2357 C C . ALA A 1 286 ? -19.412 10.651 38.707 1.00 90.06 286 ALA A C 1
ATOM 2359 O O . ALA A 1 286 ? -19.161 10.427 37.521 1.00 90.06 286 ALA A O 1
ATOM 2360 N N . LYS A 1 287 ? -20.004 11.789 39.090 1.00 93.69 287 LYS A N 1
ATOM 2361 C CA . LYS A 1 287 ? -20.302 12.882 38.163 1.00 93.69 287 LYS A CA 1
ATOM 2362 C C . LYS A 1 287 ? -19.027 13.564 37.661 1.00 93.69 287 LYS A C 1
ATOM 2364 O O . LYS A 1 287 ? -18.925 13.811 36.463 1.00 93.69 287 LYS A O 1
ATOM 2369 N N . HIS A 1 288 ? -18.061 13.826 38.538 1.00 93.00 288 HIS A N 1
ATOM 2370 C CA . HIS A 1 288 ? -16.768 14.380 38.137 1.00 93.00 288 HIS A CA 1
ATOM 2371 C C . HIS A 1 288 ? -16.003 13.442 37.193 1.00 93.00 288 HIS A C 1
ATOM 2373 O O . HIS A 1 288 ? -15.509 13.898 36.164 1.00 93.00 288 HIS A O 1
ATOM 2379 N N . GLU A 1 289 ? -15.992 12.134 37.458 1.00 93.62 289 GLU A N 1
ATOM 2380 C CA . GLU A 1 289 ? -15.388 11.152 36.546 1.00 93.62 289 GLU A CA 1
ATOM 2381 C C . GLU A 1 289 ? -16.061 11.128 35.166 1.00 93.62 289 GLU A C 1
ATOM 2383 O O . GLU A 1 289 ? -15.401 10.954 34.136 1.00 93.62 289 GLU A O 1
ATOM 2388 N N . LEU A 1 290 ? -17.388 11.290 35.125 1.00 92.19 290 LEU A N 1
ATOM 2389 C CA . LEU A 1 290 ? -18.138 11.371 33.874 1.00 92.19 290 LEU A CA 1
ATOM 2390 C C . LEU A 1 290 ? -17.763 12.631 33.080 1.00 92.19 290 LEU A C 1
ATOM 2392 O O . LEU A 1 290 ? -17.583 12.554 31.860 1.00 92.19 290 LEU A O 1
ATOM 2396 N N . ASP A 1 291 ? -17.631 13.771 33.757 1.00 93.56 291 ASP A N 1
ATOM 2397 C CA . ASP A 1 291 ? -17.222 15.037 33.146 1.00 93.56 291 ASP A CA 1
ATOM 2398 C C . ASP A 1 291 ? -15.788 14.933 32.590 1.00 93.56 291 ASP A C 1
ATOM 2400 O O . ASP A 1 291 ? -15.550 15.283 31.430 1.00 93.56 291 ASP A O 1
ATOM 2404 N N . ASP A 1 292 ? -14.858 14.339 33.343 1.00 93.69 292 ASP A N 1
ATOM 2405 C CA . ASP A 1 292 ? -13.476 14.110 32.905 1.00 93.69 292 ASP A CA 1
ATOM 2406 C C . ASP A 1 292 ? -13.404 13.175 31.688 1.00 93.69 292 ASP A C 1
ATOM 2408 O O . ASP A 1 292 ? -12.740 13.487 30.693 1.00 93.69 292 ASP A O 1
ATOM 2412 N N . ARG A 1 293 ? -14.157 12.065 31.697 1.00 92.25 293 ARG A N 1
ATOM 2413 C CA . ARG A 1 293 ? -14.272 11.165 30.531 1.00 92.25 293 ARG A CA 1
ATOM 2414 C C . ARG A 1 293 ? -14.888 11.860 29.322 1.00 92.25 293 ARG A C 1
ATOM 2416 O O . ARG A 1 293 ? -14.525 11.560 28.183 1.00 92.25 293 ARG A O 1
ATOM 2423 N N . THR A 1 294 ? -15.824 12.780 29.540 1.00 92.50 294 THR A N 1
ATOM 2424 C CA . THR A 1 294 ? -16.439 13.563 28.461 1.00 92.50 294 THR A CA 1
ATOM 2425 C C . THR A 1 294 ? -15.414 14.499 27.824 1.00 92.50 294 THR A C 1
ATOM 2427 O O . THR A 1 294 ? -15.321 14.554 26.596 1.00 92.50 294 THR A O 1
ATOM 2430 N N . ILE A 1 295 ? -14.584 15.163 28.633 1.00 94.06 295 ILE A N 1
ATOM 2431 C CA . ILE A 1 295 ? -13.479 16.009 28.162 1.00 94.06 295 ILE A CA 1
ATOM 2432 C C . ILE A 1 295 ? -12.432 15.174 27.412 1.00 94.06 295 ILE A C 1
ATOM 2434 O O . ILE A 1 295 ? -11.993 15.562 26.327 1.00 94.06 295 ILE A O 1
ATOM 2438 N N . GLU A 1 296 ? -12.051 14.008 27.939 1.00 93.12 296 GLU A N 1
ATOM 2439 C CA . GLU A 1 296 ? -11.098 13.110 27.278 1.00 93.12 296 GLU A CA 1
ATOM 2440 C C . GLU A 1 296 ? -11.616 12.652 25.907 1.00 93.12 296 GLU A C 1
ATOM 2442 O O . GLU A 1 296 ? -10.898 12.723 24.905 1.00 93.12 296 GLU A O 1
ATOM 2447 N N . ASN A 1 297 ? -12.881 12.234 25.834 1.00 89.25 297 ASN A N 1
ATOM 2448 C CA . ASN A 1 297 ? -13.503 11.839 24.575 1.00 89.25 297 ASN A CA 1
ATOM 2449 C C . ASN A 1 297 ? -13.585 13.005 23.586 1.00 89.25 297 ASN A C 1
ATOM 2451 O O . ASN A 1 297 ? -13.320 12.798 22.403 1.00 89.25 297 ASN A O 1
ATOM 2455 N N . HIS A 1 298 ? -13.881 14.221 24.050 1.00 93.69 298 HIS A N 1
ATOM 2456 C CA . HIS A 1 298 ? -13.878 15.409 23.199 1.00 93.69 298 HIS A CA 1
ATOM 2457 C C . HIS A 1 298 ? -12.484 15.669 22.604 1.00 93.69 298 HIS A C 1
ATOM 2459 O O . HIS A 1 298 ? -12.340 15.776 21.389 1.00 93.69 298 HIS A O 1
ATOM 2465 N N . ASN A 1 299 ? -11.431 15.609 23.425 1.00 92.31 299 ASN A N 1
ATOM 2466 C CA . ASN A 1 299 ? -10.046 15.746 22.961 1.00 92.31 299 ASN A CA 1
ATOM 2467 C C . ASN A 1 299 ? -9.640 14.647 21.959 1.00 92.31 299 ASN A C 1
ATOM 2469 O O . ASN A 1 299 ? -8.867 14.892 21.023 1.00 92.31 299 ASN A O 1
ATOM 2473 N N . ARG A 1 300 ? -10.148 13.419 22.132 1.00 91.94 300 ARG A N 1
ATOM 2474 C CA . ARG A 1 300 ? -9.930 12.320 21.178 1.00 91.94 300 ARG A CA 1
ATOM 2475 C C . ARG A 1 300 ? -10.632 12.579 19.848 1.00 91.94 300 ARG A C 1
ATOM 2477 O O . ARG A 1 300 ? -10.014 12.352 18.810 1.00 91.94 300 ARG A O 1
ATOM 2484 N N . VAL A 1 301 ? -11.873 13.066 19.873 1.00 91.31 301 VAL A N 1
ATOM 2485 C CA . VAL A 1 301 ? -12.617 13.453 18.664 1.00 91.31 301 VAL A CA 1
ATOM 2486 C C . VAL A 1 301 ? -11.872 14.554 17.912 1.00 91.31 301 VAL A C 1
ATOM 2488 O O . VAL A 1 301 ? -11.560 14.349 16.743 1.00 91.31 301 VAL A O 1
ATOM 2491 N N . ASP A 1 302 ? -11.447 15.623 18.587 1.00 92.88 302 ASP A N 1
ATOM 2492 C CA . ASP A 1 302 ? -10.648 16.700 17.982 1.00 92.88 302 ASP A CA 1
ATOM 2493 C C . ASP A 1 302 ? -9.363 16.178 17.322 1.00 92.88 302 ASP A C 1
ATOM 2495 O O . ASP A 1 302 ? -8.930 16.643 16.264 1.00 92.88 302 ASP A O 1
ATOM 2499 N N . THR A 1 303 ? -8.718 15.195 17.953 1.00 93.06 303 THR A N 1
ATOM 2500 C CA . THR A 1 303 ? -7.508 14.574 17.405 1.00 93.06 303 THR A CA 1
ATOM 2501 C C . THR A 1 303 ? -7.819 13.774 16.140 1.00 93.06 303 THR A C 1
ATOM 2503 O O . THR A 1 303 ? -7.070 13.863 15.164 1.00 93.06 303 THR A O 1
ATOM 2506 N N . PHE A 1 304 ? -8.925 13.026 16.123 1.00 90.62 304 PHE A N 1
ATOM 2507 C CA . PHE A 1 304 ? -9.369 12.301 14.934 1.00 90.62 304 PHE A CA 1
ATOM 2508 C C . PHE A 1 304 ? -9.807 13.239 13.807 1.00 90.62 304 PHE A C 1
ATOM 2510 O O . PHE A 1 304 ? -9.482 12.974 12.653 1.00 90.62 304 PHE A O 1
ATOM 2517 N N . GLU A 1 305 ? -10.465 14.355 14.114 1.00 92.88 305 GLU A N 1
ATOM 2518 C CA . GLU A 1 305 ? -10.842 15.360 13.116 1.00 92.88 305 GLU A CA 1
ATOM 2519 C C . GLU A 1 305 ? -9.612 15.958 12.424 1.00 92.88 305 GLU A C 1
ATOM 2521 O O . GLU A 1 305 ? -9.556 15.997 11.193 1.00 92.88 305 GLU A O 1
ATOM 2526 N N . ARG A 1 306 ? -8.565 16.309 13.185 1.00 93.62 306 ARG A N 1
ATOM 2527 C CA . ARG A 1 306 ? -7.290 16.772 12.604 1.00 93.62 306 ARG A CA 1
ATOM 2528 C C . ARG A 1 306 ? -6.643 15.712 11.711 1.00 93.62 306 ARG A C 1
ATOM 2530 O O . ARG A 1 306 ? -6.180 16.037 10.620 1.00 93.62 306 ARG A O 1
ATOM 2537 N N . GLN A 1 307 ? -6.643 14.446 12.135 1.00 94.06 307 GLN A N 1
ATOM 2538 C CA . GLN A 1 307 ? -6.117 13.343 11.320 1.00 94.06 307 GLN A CA 1
ATOM 2539 C C . GLN A 1 307 ? -6.910 13.156 10.020 1.00 94.06 307 GLN A C 1
ATOM 2541 O O . GLN A 1 307 ? -6.317 12.930 8.964 1.00 94.06 307 GLN A O 1
ATOM 2546 N N . ILE A 1 308 ? -8.240 13.271 10.074 1.00 89.88 308 ILE A N 1
ATOM 2547 C CA . ILE A 1 308 ? -9.106 13.214 8.891 1.00 89.88 308 ILE A CA 1
ATOM 2548 C C . ILE A 1 308 ? -8.774 14.360 7.930 1.00 89.88 308 ILE A C 1
ATOM 2550 O O . ILE A 1 308 ? -8.684 14.135 6.722 1.00 89.88 308 ILE A O 1
ATOM 2554 N N . ASP A 1 309 ? -8.560 15.572 8.435 1.00 93.44 309 ASP A N 1
ATOM 2555 C CA . ASP A 1 309 ? -8.223 16.724 7.598 1.00 93.44 309 ASP A CA 1
ATOM 2556 C C . ASP A 1 309 ? -6.834 16.612 6.959 1.00 93.44 309 ASP A C 1
ATOM 2558 O O . ASP A 1 309 ? -6.668 16.953 5.784 1.00 93.44 309 ASP A O 1
ATOM 2562 N N . ASP A 1 310 ? -5.851 16.061 7.668 1.00 92.81 310 ASP A N 1
ATOM 2563 C CA . ASP A 1 310 ? -4.535 15.772 7.094 1.00 92.81 310 ASP A CA 1
ATOM 2564 C C . ASP A 1 310 ? -4.613 14.685 6.010 1.00 92.81 310 ASP A C 1
ATOM 2566 O O . ASP A 1 310 ? -4.020 14.838 4.938 1.00 92.81 310 ASP A O 1
ATOM 2570 N N . LEU A 1 311 ? -5.414 13.633 6.216 1.00 90.31 311 LEU A N 1
ATOM 2571 C CA . LEU A 1 311 ? -5.672 12.608 5.196 1.00 90.31 311 LEU A CA 1
ATOM 2572 C C . LEU A 1 311 ? -6.411 13.172 3.972 1.00 90.31 311 LEU A C 1
ATOM 2574 O O . LEU A 1 311 ? -6.124 12.779 2.838 1.00 90.31 311 LEU A O 1
ATOM 2578 N N . LYS A 1 312 ? -7.341 14.116 4.160 1.00 91.94 312 LYS A N 1
ATOM 2579 C CA . LYS A 1 312 ? -7.996 14.825 3.046 1.00 91.94 312 LYS A CA 1
ATOM 2580 C C . LYS A 1 312 ? -6.992 15.653 2.247 1.00 91.94 312 LYS A C 1
ATOM 2582 O O . LYS A 1 312 ? -7.020 15.602 1.018 1.00 91.94 312 LYS A O 1
ATOM 2587 N N . LYS A 1 313 ? -6.085 16.375 2.915 1.00 93.38 313 LYS A N 1
ATOM 2588 C CA . LYS A 1 313 ? -5.007 17.125 2.245 1.00 93.38 313 LYS A CA 1
ATOM 2589 C C . LYS A 1 313 ? -4.086 16.195 1.459 1.00 93.38 313 LYS A C 1
ATOM 2591 O O . LYS A 1 313 ? -3.803 16.478 0.302 1.00 93.38 313 LYS A O 1
ATOM 2596 N N . GLN A 1 314 ? -3.679 15.065 2.041 1.00 92.69 314 GLN A N 1
ATOM 2597 C CA . GLN A 1 314 ? -2.862 14.066 1.342 1.00 92.69 314 GLN A CA 1
ATOM 2598 C C . GLN A 1 314 ? -3.566 13.508 0.098 1.00 92.69 314 GLN A C 1
ATOM 2600 O O . GLN A 1 314 ? -2.946 13.411 -0.958 1.00 92.69 314 GLN A O 1
ATOM 2605 N N . ASN A 1 315 ? -4.865 13.205 0.185 1.00 88.19 315 ASN A N 1
ATOM 2606 C CA . ASN A 1 315 ? -5.654 12.763 -0.969 1.00 88.19 315 ASN A CA 1
ATOM 2607 C C . ASN A 1 315 ? -5.748 13.827 -2.070 1.00 88.19 315 ASN A C 1
ATOM 2609 O O . ASN A 1 315 ? -5.690 13.485 -3.250 1.00 88.19 315 ASN A O 1
ATOM 2613 N N . LEU A 1 316 ? -5.879 15.108 -1.712 1.00 93.12 316 LEU A N 1
ATOM 2614 C CA . LEU A 1 316 ? -5.858 16.200 -2.689 1.00 93.12 316 LEU A CA 1
ATOM 2615 C C . LEU A 1 316 ? -4.504 16.278 -3.402 1.00 93.12 316 LEU A C 1
ATOM 2617 O O . LEU A 1 316 ? -4.478 16.309 -4.630 1.00 93.12 316 LEU A O 1
ATOM 2621 N N . THR A 1 317 ? -3.397 16.203 -2.659 1.00 92.62 317 THR A N 1
ATOM 2622 C CA . THR A 1 317 ? -2.050 16.182 -3.244 1.00 92.62 317 THR A CA 1
ATOM 2623 C C . THR A 1 317 ? -1.858 14.991 -4.181 1.00 92.62 317 THR A C 1
ATOM 2625 O O . THR A 1 317 ? -1.374 15.162 -5.295 1.00 92.62 317 THR A O 1
ATOM 2628 N N . LEU A 1 318 ? -2.275 13.785 -3.775 1.00 89.12 318 LEU A N 1
ATOM 2629 C CA . LEU A 1 318 ? -2.198 12.595 -4.629 1.00 89.12 318 LEU A CA 1
ATOM 2630 C C . LEU A 1 318 ? -3.036 12.751 -5.901 1.00 89.12 318 LEU A C 1
ATOM 2632 O O . LEU A 1 318 ? -2.585 12.387 -6.983 1.00 89.12 318 LEU A O 1
ATOM 2636 N N . LYS A 1 319 ? -4.230 13.341 -5.793 1.00 93.06 319 LYS A N 1
ATOM 2637 C CA . LYS A 1 319 ? -5.087 13.620 -6.947 1.00 93.06 319 LYS A CA 1
ATOM 2638 C C . LYS A 1 319 ? -4.426 14.584 -7.931 1.00 93.06 319 LYS A C 1
ATOM 2640 O O . LYS A 1 319 ? -4.590 14.411 -9.136 1.00 93.06 319 LYS A O 1
ATOM 2645 N N . ASP A 1 320 ? -3.697 15.581 -7.443 1.00 92.12 320 ASP A N 1
ATOM 2646 C CA . ASP A 1 320 ? -2.966 16.512 -8.302 1.00 92.12 320 ASP A CA 1
ATOM 2647 C C . ASP A 1 320 ? -1.735 15.857 -8.949 1.00 92.12 320 ASP A C 1
ATOM 2649 O O . ASP A 1 320 ? -1.517 16.053 -10.143 1.00 92.12 320 ASP A O 1
ATOM 2653 N N . VAL A 1 321 ? -1.020 14.982 -8.230 1.00 90.81 321 VAL A N 1
ATOM 2654 C CA . VAL A 1 321 ? 0.062 14.158 -8.805 1.00 90.81 321 VAL A CA 1
ATOM 2655 C C . VAL A 1 321 ? -0.461 13.240 -9.915 1.00 90.81 321 VAL A C 1
ATOM 2657 O O . VAL A 1 321 ? 0.164 13.144 -10.968 1.00 90.81 321 VAL A O 1
ATOM 2660 N N . CYS A 1 322 ? -1.622 12.601 -9.735 1.00 87.88 322 CYS A N 1
ATOM 2661 C CA . CYS A 1 322 ? -2.229 11.783 -10.789 1.00 87.88 322 CYS A CA 1
ATOM 2662 C C . CYS A 1 322 ? -2.545 12.606 -12.047 1.00 87.88 322 CYS A C 1
ATOM 2664 O O . CYS A 1 322 ? -2.226 12.165 -13.146 1.00 87.88 322 CYS A O 1
ATOM 2666 N N . LYS A 1 323 ? -3.093 13.823 -11.902 1.00 91.25 323 LYS A N 1
ATOM 2667 C CA . LYS A 1 323 ? -3.333 14.710 -13.057 1.00 91.25 323 LYS A CA 1
ATOM 2668 C C . LYS A 1 323 ? -2.036 15.076 -13.776 1.00 91.25 323 LYS A C 1
ATOM 2670 O O . LYS A 1 323 ? -2.021 15.157 -14.998 1.00 91.25 323 LYS A O 1
ATOM 2675 N N . GLU A 1 324 ? -0.961 15.330 -13.033 1.00 92.38 324 GLU A N 1
ATOM 2676 C CA . GLU A 1 324 ? 0.344 15.626 -13.628 1.00 92.38 324 GLU A CA 1
ATOM 2677 C C . GLU A 1 324 ? 0.899 14.415 -14.389 1.00 92.38 324 GLU A C 1
ATOM 2679 O O . GLU A 1 324 ? 1.389 14.566 -15.508 1.00 92.38 324 GLU A O 1
ATOM 2684 N N . MET A 1 325 ? 0.753 13.208 -13.836 1.00 88.56 325 MET A N 1
ATOM 2685 C CA . MET A 1 325 ? 1.113 11.969 -14.528 1.00 88.56 325 MET A CA 1
ATOM 2686 C C . MET A 1 325 ? 0.299 11.748 -15.806 1.00 88.56 325 MET A C 1
ATOM 2688 O O . MET A 1 325 ? 0.877 11.349 -16.815 1.00 88.56 325 MET A O 1
ATOM 2692 N N . ASP A 1 326 ? -1.004 12.035 -15.795 1.00 91.88 326 ASP A N 1
ATOM 2693 C CA . ASP A 1 326 ? -1.851 11.937 -16.991 1.00 91.88 326 ASP A CA 1
ATOM 2694 C C . ASP A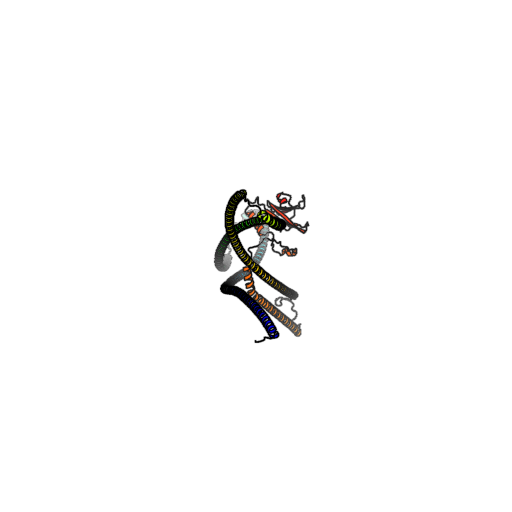 1 326 ? -1.360 12.893 -18.094 1.00 91.88 326 ASP A C 1
ATOM 2696 O O . ASP A 1 326 ? -1.223 12.497 -19.252 1.00 91.88 326 ASP A O 1
ATOM 2700 N N . VAL A 1 327 ? -0.992 14.130 -17.733 1.00 91.69 327 VAL A N 1
ATOM 2701 C CA . VAL A 1 327 ? -0.401 15.099 -18.675 1.00 91.69 327 VAL A CA 1
ATOM 2702 C C . VAL A 1 327 ? 0.936 14.596 -19.228 1.00 91.69 327 VAL A C 1
ATOM 2704 O O . VAL A 1 327 ? 1.171 14.669 -20.436 1.00 91.69 327 VAL A O 1
ATOM 2707 N N . GLN A 1 328 ? 1.807 14.051 -18.374 1.00 91.62 328 GLN A N 1
ATOM 2708 C CA . GLN A 1 328 ? 3.079 13.469 -18.812 1.00 91.62 328 GLN A CA 1
ATOM 2709 C C . GLN A 1 328 ? 2.864 12.279 -19.758 1.00 91.62 328 GLN A C 1
ATOM 2711 O O . GLN A 1 328 ? 3.575 12.147 -20.756 1.00 91.62 328 GLN A O 1
ATOM 2716 N N . TYR A 1 329 ? 1.872 11.431 -19.481 1.00 91.25 329 TYR A N 1
ATOM 2717 C CA . TYR A 1 329 ? 1.511 10.301 -20.330 1.00 91.25 329 TYR A CA 1
ATOM 2718 C C . TYR A 1 329 ? 1.026 10.757 -21.713 1.00 91.25 329 TYR A C 1
ATOM 2720 O O . TYR A 1 329 ? 1.502 10.245 -22.732 1.00 91.25 329 TYR A O 1
ATOM 2728 N N . ASP A 1 330 ? 0.161 11.771 -21.768 1.00 91.94 330 ASP A N 1
ATOM 2729 C CA . ASP A 1 330 ? -0.301 12.373 -23.021 1.00 91.94 330 ASP A CA 1
ATOM 2730 C C . ASP A 1 330 ? 0.851 12.973 -23.839 1.00 91.94 330 ASP A C 1
ATOM 2732 O O . ASP A 1 330 ? 0.904 12.827 -25.066 1.00 91.94 330 ASP A O 1
ATOM 2736 N N . ASP A 1 331 ? 1.807 13.631 -23.185 1.00 91.25 331 ASP A N 1
ATOM 2737 C CA . ASP A 1 331 ? 2.977 14.189 -23.861 1.00 91.25 331 ASP A CA 1
ATOM 2738 C C . ASP A 1 331 ? 3.916 13.100 -24.390 1.00 91.25 331 ASP A C 1
ATOM 2740 O O . ASP A 1 331 ? 4.392 13.200 -25.529 1.00 91.25 331 ASP A O 1
ATOM 2744 N N . MET A 1 332 ? 4.118 12.012 -23.640 1.00 90.56 332 MET A N 1
ATOM 2745 C CA . MET A 1 332 ? 4.842 10.845 -24.148 1.00 90.56 332 MET A CA 1
ATOM 2746 C C . MET A 1 332 ? 4.134 10.211 -25.349 1.00 90.56 332 MET A C 1
ATOM 2748 O O . MET A 1 332 ? 4.796 9.865 -26.329 1.00 90.56 332 MET A O 1
ATOM 2752 N N . LEU A 1 333 ? 2.803 10.096 -25.324 1.00 91.38 333 LEU A N 1
ATOM 2753 C CA . LEU A 1 333 ? 2.024 9.599 -26.461 1.00 91.38 333 LEU A CA 1
ATOM 2754 C C . LEU A 1 333 ? 2.197 10.485 -27.700 1.00 91.38 333 LEU A C 1
ATOM 2756 O O . LEU A 1 333 ? 2.371 9.970 -28.808 1.00 91.38 333 LEU A O 1
ATOM 2760 N N . LYS A 1 334 ? 2.214 11.815 -27.542 1.00 93.19 334 LYS A N 1
ATOM 2761 C CA . LYS A 1 334 ? 2.509 12.742 -28.651 1.00 93.19 334 LYS A CA 1
ATOM 2762 C C . LYS A 1 334 ? 3.909 12.510 -29.216 1.00 93.19 334 LYS A C 1
ATOM 2764 O O . LYS A 1 334 ? 4.066 12.489 -30.436 1.00 93.19 334 LYS A O 1
ATOM 2769 N N . VAL A 1 335 ? 4.920 12.331 -28.363 1.00 90.12 335 VAL A N 1
ATOM 2770 C CA . VAL A 1 335 ? 6.300 12.037 -28.793 1.00 90.12 335 VAL A CA 1
ATOM 2771 C C . VAL A 1 335 ? 6.370 10.701 -29.535 1.00 90.12 335 VAL A C 1
ATOM 2773 O O . VAL A 1 335 ? 6.956 10.635 -30.615 1.00 90.12 335 VAL A O 1
ATOM 2776 N N . LEU A 1 336 ? 5.715 9.661 -29.016 1.00 91.12 336 LEU A N 1
ATOM 2777 C CA . LEU A 1 336 ? 5.647 8.347 -29.653 1.00 91.12 336 LEU A CA 1
ATOM 2778 C C . LEU A 1 336 ? 5.006 8.427 -31.044 1.00 91.12 336 LEU A C 1
ATOM 2780 O O . LEU A 1 336 ? 5.543 7.874 -32.002 1.00 91.12 336 LEU A O 1
ATOM 2784 N N . ASN A 1 337 ? 3.900 9.161 -31.175 1.00 91.00 337 ASN A N 1
ATOM 2785 C CA . ASN A 1 337 ? 3.227 9.354 -32.458 1.00 91.00 337 ASN A CA 1
ATOM 2786 C C . ASN A 1 337 ? 4.099 10.124 -33.458 1.00 91.00 337 ASN A C 1
ATOM 2788 O O . ASN A 1 337 ? 4.179 9.720 -34.614 1.00 91.00 337 ASN A O 1
ATOM 2792 N N . ARG A 1 338 ? 4.822 11.168 -33.023 1.00 92.12 338 ARG A N 1
ATOM 2793 C CA . ARG A 1 338 ? 5.791 11.869 -33.888 1.00 92.12 338 ARG A CA 1
ATOM 2794 C C . ARG A 1 338 ? 6.888 10.932 -34.383 1.00 92.12 338 ARG A C 1
ATOM 2796 O O . ARG A 1 338 ? 7.200 10.948 -35.568 1.00 92.12 338 ARG A O 1
ATOM 2803 N N . HIS A 1 339 ? 7.443 10.096 -33.503 1.00 88.81 339 HIS A N 1
ATOM 2804 C CA . HIS A 1 339 ? 8.444 9.105 -33.898 1.00 88.81 339 HIS A CA 1
ATOM 2805 C C . HIS A 1 339 ? 7.883 8.060 -34.857 1.00 88.81 339 HIS A C 1
ATOM 2807 O O . HIS A 1 339 ? 8.572 7.669 -35.793 1.00 88.81 339 HIS A O 1
ATOM 2813 N N . LYS A 1 340 ? 6.634 7.629 -34.660 1.00 90.56 340 LYS A N 1
ATOM 2814 C CA . LYS A 1 340 ? 5.967 6.707 -35.578 1.00 90.56 340 LYS A CA 1
ATOM 2815 C C . LYS A 1 340 ? 5.830 7.320 -36.973 1.00 90.56 340 LYS A C 1
ATOM 2817 O O . LYS A 1 340 ? 6.272 6.703 -37.934 1.00 90.56 340 LYS A O 1
ATOM 2822 N N . THR A 1 341 ? 5.328 8.552 -37.072 1.00 91.94 341 THR A N 1
ATOM 2823 C CA . THR A 1 341 ? 5.235 9.275 -38.350 1.00 91.94 341 THR A CA 1
ATOM 2824 C C . THR A 1 341 ? 6.611 9.507 -38.978 1.00 91.94 341 THR A C 1
ATOM 2826 O O . THR A 1 341 ? 6.772 9.359 -40.183 1.00 91.94 341 THR A O 1
ATOM 2829 N N . GLN A 1 342 ? 7.635 9.822 -38.179 1.00 93.44 342 GLN A N 1
ATOM 2830 C CA . GLN A 1 342 ? 9.001 9.970 -38.683 1.00 93.44 342 GLN A CA 1
ATOM 2831 C C . GLN A 1 342 ? 9.562 8.647 -39.224 1.00 93.44 342 GLN A C 1
ATOM 2833 O O . GLN A 1 342 ? 10.213 8.646 -40.262 1.00 93.44 342 GLN A O 1
ATOM 2838 N N . ASN A 1 343 ? 9.300 7.525 -38.554 1.00 89.19 343 ASN A N 1
ATOM 2839 C CA . ASN A 1 343 ? 9.706 6.206 -39.036 1.00 89.19 343 ASN A CA 1
ATOM 2840 C C . ASN A 1 343 ? 8.973 5.811 -40.321 1.00 89.19 343 ASN A C 1
ATOM 2842 O O . ASN A 1 343 ? 9.585 5.198 -41.188 1.00 89.19 343 ASN A O 1
ATOM 2846 N N . GLU A 1 344 ? 7.694 6.164 -40.456 1.00 92.94 344 GLU A N 1
ATOM 2847 C CA . GLU A 1 344 ? 6.938 5.978 -41.700 1.00 92.94 344 GLU A CA 1
ATOM 2848 C C . GLU A 1 344 ? 7.582 6.781 -42.844 1.00 92.94 344 GLU A C 1
ATOM 2850 O O . GLU A 1 344 ? 7.897 6.205 -43.880 1.00 92.94 344 GLU A O 1
ATOM 2855 N N . LEU A 1 345 ? 7.922 8.057 -42.617 1.00 92.50 345 LEU A N 1
ATOM 2856 C CA . LEU A 1 345 ? 8.634 8.885 -43.602 1.00 92.50 345 LEU A CA 1
ATOM 2857 C C . LEU A 1 345 ? 10.012 8.319 -43.978 1.00 92.50 345 LEU A C 1
ATOM 2859 O O . LEU A 1 345 ? 10.347 8.252 -45.156 1.00 92.50 345 LEU A O 1
ATOM 2863 N N . LEU A 1 346 ? 10.803 7.882 -42.993 1.00 89.44 346 LEU A N 1
ATOM 2864 C CA . LEU A 1 346 ? 12.106 7.257 -43.242 1.00 89.44 346 LEU A CA 1
ATOM 2865 C C . LEU A 1 346 ? 11.966 5.912 -43.968 1.00 89.44 346 LEU A C 1
ATOM 2867 O O . LEU A 1 346 ? 12.834 5.535 -44.751 1.00 89.44 346 LEU A O 1
ATOM 2871 N N . SER A 1 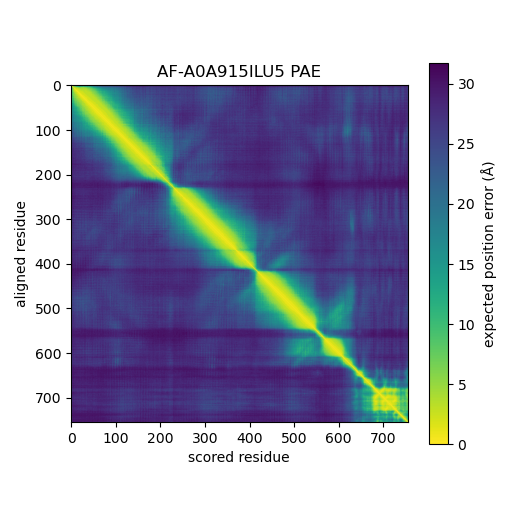347 ? 10.895 5.163 -43.708 1.00 92.81 347 SER A N 1
ATOM 2872 C CA . SER A 1 347 ? 10.589 3.928 -44.433 1.00 92.81 347 SER A CA 1
ATOM 2873 C C . SER A 1 347 ? 10.269 4.226 -45.898 1.00 92.81 347 SER A C 1
ATOM 2875 O O . SER A 1 347 ? 10.787 3.541 -46.779 1.00 92.81 347 SER A O 1
ATOM 2877 N N . ASP A 1 348 ? 9.467 5.256 -46.165 1.00 91.88 348 ASP A N 1
ATOM 2878 C CA . ASP A 1 348 ? 9.136 5.690 -47.524 1.00 91.88 348 ASP A CA 1
ATOM 2879 C C . ASP A 1 348 ? 10.382 6.198 -48.269 1.00 91.88 348 ASP A C 1
ATOM 2881 O O . ASP A 1 348 ? 10.604 5.834 -49.425 1.00 91.88 348 ASP A O 1
ATOM 2885 N N . GLU A 1 349 ? 11.242 6.975 -47.604 1.00 93.25 349 GLU A N 1
ATOM 2886 C CA . GLU A 1 349 ? 12.524 7.435 -48.154 1.00 93.25 349 GLU A CA 1
ATOM 2887 C C . GLU A 1 349 ? 13.453 6.256 -48.477 1.00 93.25 349 GLU A C 1
ATOM 2889 O O . GLU A 1 349 ? 14.003 6.178 -49.575 1.00 93.25 349 GLU A O 1
ATOM 2894 N N . ASN A 1 350 ? 13.564 5.274 -47.578 1.00 85.81 350 ASN A N 1
ATOM 2895 C CA . ASN A 1 350 ? 14.331 4.055 -47.837 1.00 85.81 350 ASN A CA 1
ATOM 2896 C C . ASN A 1 350 ? 13.773 3.258 -49.023 1.00 85.81 350 ASN A C 1
ATOM 2898 O O . ASN A 1 350 ? 14.548 2.735 -49.824 1.00 85.81 350 ASN A O 1
ATOM 2902 N N . GLN A 1 351 ? 12.448 3.176 -49.178 1.00 91.12 351 GLN A N 1
ATOM 2903 C CA . GLN A 1 351 ? 11.837 2.546 -50.350 1.00 91.12 351 GLN A CA 1
ATOM 2904 C C . GLN A 1 351 ? 12.168 3.307 -51.639 1.00 91.12 351 GLN A C 1
ATOM 2906 O O . GLN A 1 351 ? 12.510 2.678 -52.643 1.00 91.12 351 GLN A O 1
ATOM 2911 N N . GLN A 1 352 ? 12.118 4.643 -51.621 1.00 92.19 352 GLN A N 1
ATOM 2912 C CA . GLN A 1 352 ? 12.495 5.472 -52.771 1.00 92.19 352 GLN A CA 1
ATOM 2913 C C . GLN A 1 352 ? 13.966 5.283 -53.148 1.00 92.19 352 GLN A C 1
ATOM 2915 O O . GLN A 1 352 ? 14.261 5.015 -54.315 1.00 92.19 352 GLN A O 1
ATOM 2920 N N . LEU A 1 353 ? 14.871 5.331 -52.167 1.00 90.38 353 LEU A N 1
ATOM 2921 C CA . LEU A 1 353 ? 16.296 5.069 -52.368 1.00 90.38 353 LEU A CA 1
ATOM 2922 C C . LEU A 1 353 ? 16.534 3.660 -52.915 1.00 90.38 353 LEU A C 1
ATOM 2924 O O . LEU A 1 353 ? 17.380 3.472 -53.785 1.00 90.38 353 LEU A O 1
ATOM 2928 N N . HIS A 1 354 ? 15.767 2.664 -52.468 1.00 89.31 354 HIS A N 1
ATOM 2929 C CA . HIS A 1 354 ? 15.881 1.306 -52.992 1.00 89.31 354 HIS A CA 1
ATOM 2930 C C . HIS A 1 354 ? 15.466 1.218 -54.469 1.00 89.31 354 HIS A C 1
ATOM 2932 O O . HIS A 1 354 ? 16.160 0.590 -55.271 1.00 89.31 354 HIS A O 1
ATOM 2938 N N . VAL A 1 355 ? 14.383 1.901 -54.856 1.00 92.56 355 VAL A N 1
ATOM 2939 C CA . VAL A 1 355 ? 13.957 2.018 -56.262 1.00 92.56 355 VAL A CA 1
ATOM 2940 C C . VAL A 1 355 ? 15.012 2.742 -57.101 1.00 92.56 355 VAL A C 1
ATOM 2942 O O . VAL A 1 355 ? 15.280 2.344 -58.236 1.00 92.56 355 VAL A O 1
ATOM 2945 N N . GLU A 1 356 ? 15.621 3.801 -56.572 1.00 91.69 356 GLU A N 1
ATOM 2946 C CA . GLU A 1 356 ? 16.658 4.563 -57.266 1.00 91.69 356 GLU A CA 1
ATOM 2947 C C . GLU A 1 356 ? 17.951 3.756 -57.437 1.00 91.69 356 GLU A C 1
ATOM 2949 O O . GLU A 1 356 ? 18.483 3.680 -58.546 1.00 91.69 356 GLU A O 1
ATOM 2954 N N . LEU A 1 357 ? 18.390 3.049 -56.392 1.00 86.75 357 LEU A N 1
ATOM 2955 C CA . LEU A 1 357 ? 19.495 2.095 -56.471 1.00 86.75 357 LEU A CA 1
ATOM 2956 C C . LEU A 1 357 ? 19.225 1.017 -57.519 1.00 86.75 357 LEU A C 1
ATOM 2958 O O . LEU A 1 357 ? 20.107 0.706 -58.313 1.00 86.75 357 LEU A O 1
ATOM 2962 N N . GLN A 1 358 ? 18.004 0.487 -57.587 1.00 90.81 358 GLN A N 1
ATOM 2963 C CA . GLN A 1 358 ? 17.640 -0.502 -58.598 1.00 90.81 358 GLN A CA 1
ATOM 2964 C C . GLN A 1 358 ? 17.689 0.075 -60.023 1.00 90.81 358 GLN A C 1
ATOM 2966 O O . GLN A 1 358 ? 18.122 -0.610 -60.952 1.00 90.81 358 GLN A O 1
ATOM 2971 N N . LYS A 1 359 ? 17.285 1.337 -60.223 1.00 91.19 359 LYS A N 1
ATOM 2972 C CA . LYS A 1 359 ? 17.433 2.029 -61.517 1.00 91.19 359 LYS A CA 1
ATOM 2973 C C . LYS A 1 359 ? 18.902 2.205 -61.891 1.00 91.19 359 LYS A C 1
ATOM 2975 O O . LYS A 1 359 ? 19.276 1.839 -63.002 1.00 91.19 359 LYS A O 1
ATOM 2980 N N . LEU A 1 360 ? 19.726 2.689 -60.963 1.00 88.25 360 LEU A N 1
ATOM 2981 C CA . LEU A 1 360 ? 21.165 2.861 -61.174 1.00 88.25 360 LEU A CA 1
ATOM 2982 C C . LEU A 1 360 ? 21.862 1.529 -61.459 1.00 88.25 360 LEU A C 1
ATOM 2984 O O . LEU A 1 360 ? 22.709 1.467 -62.344 1.00 88.25 360 LEU A O 1
ATOM 2988 N N . GLN A 1 361 ? 21.470 0.455 -60.773 1.00 89.00 361 GLN A N 1
ATOM 2989 C CA . GLN A 1 361 ? 21.946 -0.901 -61.038 1.00 89.00 361 GLN A CA 1
ATOM 2990 C C . GLN A 1 361 ? 21.618 -1.325 -62.479 1.00 89.00 361 GLN A C 1
ATOM 2992 O O . GLN A 1 361 ? 22.498 -1.766 -63.216 1.00 89.00 361 GLN A O 1
ATOM 2997 N N . ASN A 1 362 ? 20.368 -1.127 -62.912 1.00 89.19 362 ASN A N 1
ATOM 2998 C CA . ASN A 1 362 ? 19.942 -1.443 -64.276 1.00 89.19 362 ASN A CA 1
ATOM 2999 C C . ASN A 1 362 ? 20.693 -0.610 -65.324 1.00 89.19 362 ASN A C 1
ATOM 3001 O O . ASN A 1 362 ? 21.043 -1.121 -66.388 1.00 89.19 362 ASN A O 1
ATOM 3005 N N . ASP A 1 363 ? 20.932 0.672 -65.054 1.00 86.06 363 ASP A N 1
ATOM 3006 C CA . ASP A 1 363 ? 21.670 1.548 -65.961 1.00 86.06 363 ASP A CA 1
ATOM 3007 C C . ASP A 1 363 ? 23.160 1.196 -66.005 1.00 86.06 363 ASP A C 1
ATOM 3009 O O . ASP A 1 363 ? 23.744 1.163 -67.090 1.00 86.06 363 ASP A O 1
ATOM 3013 N N . TYR A 1 364 ? 23.757 0.822 -64.872 1.00 86.81 364 TYR A N 1
ATOM 3014 C CA . TYR A 1 364 ? 25.103 0.258 -64.825 1.00 86.81 364 TYR A CA 1
ATOM 3015 C C . TYR A 1 364 ? 25.203 -1.008 -65.683 1.00 86.81 364 TYR A C 1
ATOM 3017 O O . TYR A 1 364 ? 26.116 -1.120 -66.502 1.00 86.81 364 TYR A O 1
ATOM 3025 N N . ASP A 1 365 ? 24.245 -1.929 -65.573 1.00 84.00 365 ASP A N 1
ATOM 3026 C CA . ASP A 1 365 ? 24.225 -3.147 -66.386 1.00 84.00 365 ASP A CA 1
ATOM 3027 C C . ASP A 1 365 ? 24.049 -2.840 -67.883 1.00 84.00 365 ASP A C 1
ATOM 3029 O O . ASP A 1 365 ? 24.712 -3.455 -68.726 1.00 84.00 365 ASP A O 1
ATOM 3033 N N . LYS A 1 366 ? 23.232 -1.841 -68.249 1.00 85.06 366 LYS A N 1
ATOM 3034 C CA . LYS A 1 366 ? 23.143 -1.356 -69.639 1.00 85.06 366 LYS A CA 1
ATOM 3035 C C . LYS A 1 366 ? 24.482 -0.816 -70.130 1.00 85.06 366 LYS A C 1
ATOM 3037 O O . LYS A 1 366 ? 24.915 -1.200 -71.214 1.00 85.06 366 LYS A O 1
ATOM 3042 N N . VAL A 1 367 ? 25.145 0.043 -69.355 1.00 78.31 367 VAL A N 1
ATOM 3043 C CA . VAL A 1 367 ? 26.450 0.624 -69.714 1.00 78.31 367 VAL A CA 1
ATOM 3044 C C . VAL A 1 367 ? 27.515 -0.462 -69.818 1.00 78.31 367 VAL A C 1
ATOM 3046 O O . VAL A 1 367 ? 28.282 -0.475 -70.774 1.00 78.31 367 VAL A O 1
ATOM 3049 N N . LYS A 1 368 ? 27.528 -1.430 -68.902 1.00 83.44 368 LYS A N 1
ATOM 3050 C CA . LYS A 1 368 ? 28.418 -2.594 -68.948 1.00 83.44 368 LYS A CA 1
ATOM 3051 C C . LYS A 1 368 ? 28.223 -3.404 -70.234 1.00 83.44 368 LYS A C 1
ATOM 3053 O O . LYS A 1 368 ? 29.201 -3.782 -70.881 1.00 83.44 368 LYS A O 1
ATOM 3058 N N . ASN A 1 369 ? 26.974 -3.614 -70.648 1.00 78.94 369 ASN A N 1
ATOM 3059 C CA . ASN A 1 369 ? 26.650 -4.290 -71.905 1.00 78.94 369 ASN A CA 1
ATOM 3060 C C . ASN A 1 369 ? 27.033 -3.451 -73.137 1.00 78.94 369 ASN A C 1
ATOM 3062 O O . ASN A 1 369 ? 27.548 -4.000 -74.113 1.00 78.94 369 ASN A O 1
ATOM 3066 N N . MET A 1 370 ? 26.851 -2.126 -73.093 1.00 74.50 370 MET A N 1
ATOM 3067 C CA . MET A 1 370 ? 27.328 -1.229 -74.154 1.00 74.50 370 MET A CA 1
ATOM 3068 C 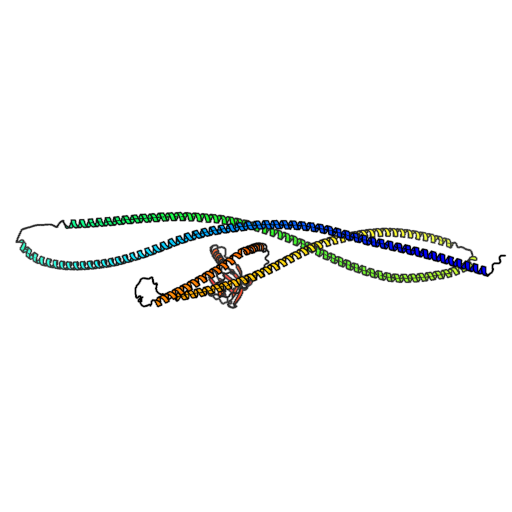C . MET A 1 370 ? 28.853 -1.230 -74.253 1.00 74.50 370 MET A C 1
ATOM 3070 O O . MET A 1 370 ? 29.375 -1.364 -75.350 1.00 74.50 370 MET A O 1
ATOM 3074 N N . SER A 1 371 ? 29.566 -1.209 -73.128 1.00 70.38 371 SER A N 1
ATOM 3075 C CA . SER A 1 371 ? 31.027 -1.287 -73.084 1.00 70.38 371 SER A CA 1
ATOM 3076 C C . SER A 1 371 ? 31.548 -2.597 -73.684 1.00 70.38 371 SER A C 1
ATOM 3078 O O . SER A 1 371 ? 32.554 -2.602 -74.388 1.00 70.38 371 SER A O 1
ATOM 3080 N N . SER A 1 372 ? 30.837 -3.716 -73.500 1.00 72.12 372 SER A N 1
ATOM 3081 C CA . SER A 1 372 ? 31.157 -4.970 -74.196 1.00 72.12 372 SER A CA 1
ATOM 3082 C C . SER A 1 372 ? 30.987 -4.854 -75.718 1.00 72.12 372 SER A C 1
ATOM 3084 O O . SER A 1 372 ? 31.835 -5.345 -76.466 1.00 72.12 372 SER A O 1
ATOM 3086 N N . LYS A 1 373 ? 29.939 -4.166 -76.188 1.00 75.81 373 LYS A N 1
ATOM 3087 C CA . LYS A 1 373 ? 29.711 -3.903 -77.617 1.00 75.81 373 LYS A CA 1
ATOM 3088 C C . LYS A 1 373 ? 30.770 -2.963 -78.202 1.00 75.81 373 LYS A C 1
ATOM 3090 O O . LYS A 1 373 ? 31.320 -3.264 -79.257 1.00 75.81 373 LYS A O 1
ATOM 3095 N N . GLU A 1 374 ? 31.098 -1.887 -77.495 1.00 76.50 374 GLU A N 1
ATOM 3096 C CA . GLU A 1 374 ? 32.159 -0.942 -77.856 1.00 76.50 374 GLU A CA 1
ATOM 3097 C C . GLU A 1 374 ? 33.531 -1.614 -77.861 1.00 76.50 374 GLU A C 1
ATOM 3099 O O . GLU A 1 374 ? 34.343 -1.333 -78.733 1.00 76.50 374 GLU A O 1
ATOM 3104 N N . ARG A 1 375 ? 33.791 -2.556 -76.947 1.00 72.75 375 ARG A N 1
ATOM 3105 C CA . ARG A 1 375 ? 35.030 -3.343 -76.933 1.00 72.75 375 ARG A CA 1
ATOM 3106 C C . ARG A 1 375 ? 35.151 -4.229 -78.173 1.00 72.75 375 ARG A C 1
ATOM 3108 O O . ARG A 1 375 ? 36.210 -4.245 -78.789 1.00 72.75 375 ARG A O 1
ATOM 3115 N N . MET A 1 376 ? 34.067 -4.888 -78.590 1.00 77.44 376 MET A N 1
ATOM 3116 C CA . MET A 1 376 ? 34.041 -5.641 -79.853 1.00 77.44 376 MET A CA 1
ATOM 3117 C C . MET A 1 376 ? 34.199 -4.732 -81.078 1.00 77.44 376 MET A C 1
ATOM 3119 O O . MET A 1 376 ? 34.828 -5.108 -82.064 1.00 77.44 376 MET A O 1
ATOM 3123 N N . GLU A 1 377 ? 33.610 -3.537 -81.054 1.00 79.69 377 GLU A N 1
ATOM 3124 C CA . GLU A 1 377 ? 33.735 -2.569 -82.144 1.00 79.69 377 GLU A CA 1
ATOM 3125 C C . GLU A 1 377 ? 35.144 -1.974 -82.216 1.00 79.69 377 GLU A C 1
ATOM 3127 O O . GLU A 1 377 ? 35.708 -1.866 -83.303 1.00 79.69 377 GLU A O 1
ATOM 3132 N N . LYS A 1 378 ? 35.761 -1.708 -81.064 1.00 80.38 378 LYS A N 1
ATOM 3133 C CA . LYS A 1 378 ? 37.169 -1.341 -80.939 1.00 80.38 378 LYS A CA 1
ATOM 3134 C C . LYS A 1 378 ? 38.072 -2.434 -81.502 1.00 80.38 378 LYS A C 1
ATOM 3136 O O . LYS A 1 378 ? 38.907 -2.118 -82.335 1.00 80.38 378 LYS A O 1
ATOM 3141 N N . GLU A 1 379 ? 37.870 -3.701 -81.146 1.00 81.94 379 GLU A N 1
ATOM 3142 C CA . GLU A 1 379 ? 38.645 -4.821 -81.709 1.00 81.94 379 GLU A CA 1
ATOM 3143 C C . GLU A 1 379 ? 38.479 -4.936 -83.236 1.00 81.94 379 GLU A C 1
ATOM 3145 O O . GLU A 1 379 ? 39.448 -5.192 -83.958 1.00 81.94 379 GLU A O 1
ATOM 3150 N N . LYS A 1 380 ? 37.271 -4.691 -83.767 1.00 82.38 380 LYS A N 1
ATOM 3151 C CA . LYS A 1 380 ? 37.031 -4.622 -85.221 1.00 82.38 380 LYS A CA 1
ATOM 3152 C C . LYS A 1 380 ? 37.768 -3.455 -85.868 1.00 82.38 380 LYS A C 1
ATOM 3154 O O . LYS A 1 380 ? 38.354 -3.626 -86.936 1.00 82.38 380 LYS A O 1
ATOM 3159 N N . LEU A 1 381 ? 37.727 -2.277 -85.249 1.00 79.62 381 LEU A N 1
ATOM 3160 C CA . LEU A 1 381 ? 38.418 -1.088 -85.738 1.00 79.62 381 LEU A CA 1
ATOM 3161 C C . LEU A 1 381 ? 39.934 -1.244 -85.645 1.00 79.62 381 LEU A C 1
ATOM 3163 O O . LEU A 1 381 ? 40.609 -0.864 -86.587 1.00 79.62 381 LEU A O 1
ATOM 3167 N N . GLU A 1 382 ? 40.466 -1.857 -84.591 1.00 80.75 382 GLU A N 1
ATOM 3168 C CA . GLU A 1 382 ? 41.887 -2.192 -84.450 1.00 80.75 382 GLU A CA 1
ATOM 3169 C C . GLU A 1 382 ? 42.320 -3.210 -85.506 1.00 80.75 382 GLU A C 1
ATOM 3171 O O . GLU A 1 382 ? 43.351 -3.027 -86.145 1.00 80.75 382 GLU A O 1
ATOM 3176 N N . SER A 1 383 ? 41.503 -4.233 -85.773 1.00 81.69 383 SER A N 1
ATOM 3177 C CA . SER A 1 383 ? 41.757 -5.194 -86.855 1.00 81.69 383 SER A CA 1
ATOM 3178 C C . SER A 1 383 ? 41.758 -4.514 -88.225 1.00 81.69 383 SER A C 1
ATOM 3180 O O . SER A 1 383 ? 42.604 -4.802 -89.069 1.00 81.69 383 SER A O 1
ATOM 3182 N N . ARG A 1 384 ? 40.833 -3.573 -88.445 1.00 82.12 384 ARG A N 1
ATOM 3183 C CA . ARG A 1 384 ? 40.745 -2.800 -89.686 1.00 82.12 384 ARG A CA 1
ATOM 3184 C C . ARG A 1 384 ? 41.878 -1.783 -89.807 1.00 82.12 384 ARG A C 1
ATOM 3186 O O . ARG A 1 384 ? 42.402 -1.604 -90.895 1.00 82.12 384 ARG A O 1
ATOM 3193 N N . ALA A 1 385 ? 42.270 -1.139 -88.713 1.00 75.62 385 ALA A N 1
ATOM 3194 C CA . ALA A 1 385 ? 43.408 -0.232 -88.655 1.00 75.62 385 ALA A CA 1
ATOM 3195 C C . ALA A 1 385 ? 44.706 -0.988 -88.927 1.00 75.62 385 ALA A C 1
ATOM 3197 O O . ALA A 1 385 ? 45.515 -0.510 -89.707 1.00 75.62 385 ALA A O 1
ATOM 3198 N N . LYS A 1 386 ? 44.860 -2.194 -88.371 1.00 81.94 386 LYS A N 1
ATOM 3199 C CA . LYS A 1 386 ? 45.978 -3.086 -88.673 1.00 81.94 386 LYS A CA 1
ATOM 3200 C C . LYS A 1 386 ? 45.987 -3.496 -90.143 1.00 81.94 386 LYS A C 1
ATOM 3202 O O . LYS A 1 386 ? 47.016 -3.360 -90.781 1.00 81.94 386 LYS A O 1
ATOM 3207 N N . TYR A 1 387 ? 44.839 -3.890 -90.699 1.00 84.75 387 TYR A N 1
ATOM 3208 C CA . TYR A 1 387 ? 44.708 -4.154 -92.135 1.00 84.75 387 TYR A CA 1
ATOM 3209 C C . TYR A 1 387 ? 45.142 -2.946 -92.975 1.00 84.75 387 TYR A C 1
ATOM 3211 O O . TYR A 1 387 ? 45.954 -3.089 -93.878 1.00 84.75 387 TYR A O 1
ATOM 3219 N N . TRP A 1 388 ? 44.653 -1.743 -92.659 1.00 77.88 388 TRP A N 1
ATOM 3220 C CA . TRP A 1 388 ? 45.054 -0.527 -93.366 1.00 77.88 388 TRP A CA 1
ATOM 3221 C C . TRP A 1 388 ? 46.517 -0.171 -93.143 1.00 77.88 388 TRP A C 1
ATOM 3223 O O . TRP A 1 388 ? 47.135 0.376 -94.039 1.00 77.88 388 TRP A O 1
ATOM 3233 N N . GLN A 1 389 ? 47.080 -0.458 -91.975 1.00 79.94 389 GLN A N 1
ATOM 3234 C CA . GLN A 1 389 ? 48.490 -0.238 -91.695 1.00 79.94 389 GLN A CA 1
ATOM 3235 C C . GLN A 1 389 ? 49.362 -1.202 -92.502 1.00 79.94 389 GLN A C 1
ATOM 3237 O O . GLN A 1 389 ? 50.363 -0.768 -93.059 1.00 79.94 389 GLN A O 1
ATOM 3242 N N . ASP A 1 390 ? 48.952 -2.463 -92.628 1.00 79.62 390 ASP A N 1
ATOM 3243 C CA . ASP A 1 390 ? 49.601 -3.457 -93.481 1.00 79.62 390 ASP A CA 1
ATOM 3244 C C . ASP A 1 390 ? 49.457 -3.064 -94.964 1.00 79.62 390 ASP A C 1
ATOM 3246 O O . ASP A 1 390 ? 50.435 -3.088 -95.706 1.00 79.62 390 ASP A O 1
ATOM 3250 N N . GLU A 1 391 ? 48.279 -2.607 -95.398 1.00 80.81 391 GLU A N 1
ATOM 3251 C CA . GLU A 1 391 ? 48.026 -2.097 -96.754 1.00 80.81 391 GLU A CA 1
ATOM 3252 C C . GLU A 1 391 ? 48.847 -0.832 -97.043 1.00 80.81 391 GLU A C 1
ATOM 3254 O O . GLU A 1 391 ? 49.450 -0.711 -98.103 1.00 80.81 391 GLU A O 1
ATOM 3259 N N . VAL A 1 392 ? 48.941 0.101 -96.090 1.00 76.12 392 VAL A N 1
ATOM 3260 C CA . VAL A 1 392 ? 49.792 1.295 -96.185 1.00 76.12 392 VAL A CA 1
ATOM 3261 C C . VAL A 1 392 ? 51.259 0.897 -96.226 1.00 76.12 392 VAL A C 1
ATOM 3263 O O . VAL A 1 392 ? 51.992 1.457 -97.018 1.00 76.12 392 VAL A O 1
ATOM 3266 N N . GLN A 1 393 ? 51.710 -0.085 -95.445 1.00 76.25 393 GLN A N 1
ATOM 3267 C CA . GLN A 1 393 ? 53.090 -0.572 -95.524 1.00 76.25 393 GLN A CA 1
ATOM 3268 C C . GLN A 1 393 ? 53.380 -1.271 -96.855 1.00 76.25 393 GLN A C 1
ATOM 3270 O O . GLN A 1 393 ? 54.478 -1.133 -97.392 1.00 76.25 393 GLN A O 1
ATOM 3275 N N . THR A 1 394 ? 52.407 -2.006 -97.394 1.00 76.19 394 THR A N 1
ATOM 3276 C CA . THR A 1 394 ? 52.523 -2.698 -98.684 1.00 76.19 394 THR A CA 1
ATOM 3277 C C . THR A 1 394 ? 52.542 -1.685 -99.822 1.00 76.19 394 THR A C 1
ATOM 3279 O O . THR A 1 394 ? 53.476 -1.678 -100.612 1.00 76.19 394 THR A O 1
ATOM 3282 N N . THR A 1 395 ? 51.609 -0.736 -99.830 1.00 75.81 395 THR A N 1
ATOM 3283 C CA . THR A 1 395 ? 51.594 0.366 -100.796 1.00 75.81 395 THR A CA 1
ATOM 3284 C C . THR A 1 395 ? 52.766 1.315 -100.610 1.00 75.81 395 THR A C 1
ATOM 3286 O O . THR A 1 395 ? 53.267 1.812 -101.596 1.00 75.81 395 THR A O 1
ATOM 3289 N N . GLU A 1 396 ? 53.276 1.564 -99.402 1.00 72.81 396 GLU A N 1
ATOM 3290 C CA . GLU A 1 396 ? 54.502 2.342 -99.181 1.00 72.81 396 GLU A CA 1
ATOM 3291 C C . GLU A 1 396 ? 55.719 1.585 -99.715 1.00 72.81 396 GLU A C 1
ATOM 3293 O O . GLU A 1 396 ? 56.643 2.204 -100.236 1.00 72.81 396 GLU A O 1
ATOM 3298 N N . LYS A 1 397 ? 55.738 0.253 -99.619 1.00 75.81 397 LYS A N 1
ATOM 3299 C CA . LYS A 1 397 ? 56.762 -0.580 -100.251 1.00 75.81 397 LYS A CA 1
ATOM 3300 C C . LYS A 1 397 ? 56.662 -0.490 -101.776 1.00 75.81 397 LYS A C 1
ATOM 3302 O O . LYS A 1 397 ? 57.679 -0.201 -102.401 1.00 75.81 397 LYS A O 1
ATOM 3307 N N . ASP A 1 398 ? 55.462 -0.617 -102.335 1.00 73.44 398 ASP A N 1
ATOM 3308 C CA . ASP A 1 398 ? 55.197 -0.486 -103.771 1.00 73.44 398 ASP A CA 1
ATOM 3309 C C . ASP A 1 398 ? 55.496 0.938 -104.264 1.00 73.44 398 ASP A C 1
ATOM 3311 O O . ASP A 1 398 ? 56.135 1.111 -105.292 1.00 73.44 398 ASP A O 1
ATOM 3315 N N . TYR A 1 399 ? 55.149 1.972 -103.491 1.00 72.25 399 TYR A N 1
ATOM 3316 C CA . TYR A 1 399 ? 55.459 3.377 -103.759 1.00 72.25 399 TYR A CA 1
ATOM 3317 C C . TYR A 1 399 ? 56.936 3.680 -103.578 1.00 72.25 399 TYR A C 1
ATOM 3319 O O . TYR A 1 399 ? 57.445 4.534 -104.283 1.00 72.25 399 TYR A O 1
ATOM 3327 N N . LYS A 1 400 ? 57.660 3.034 -102.661 1.00 74.00 400 LYS A N 1
ATOM 3328 C CA . LYS A 1 400 ? 59.127 3.140 -102.577 1.00 74.00 400 LYS A CA 1
ATOM 3329 C C . LYS A 1 400 ? 59.782 2.460 -103.769 1.00 74.00 400 LYS A C 1
ATOM 3331 O O . LYS A 1 400 ? 60.806 2.940 -104.244 1.00 74.00 400 LYS A O 1
ATOM 3336 N N . GLU A 1 401 ? 59.198 1.380 -104.270 1.00 71.06 401 GLU A N 1
ATOM 3337 C CA . GLU A 1 401 ? 59.638 0.686 -105.476 1.00 71.06 401 GLU A CA 1
ATOM 3338 C C . GLU A 1 401 ? 59.337 1.525 -106.731 1.00 71.06 401 GLU A C 1
ATOM 3340 O O . GLU A 1 401 ? 60.224 1.746 -107.558 1.00 71.06 401 GLU A O 1
ATOM 3345 N N . GLU A 1 402 ? 58.150 2.130 -106.810 1.00 69.00 402 GLU A N 1
ATOM 3346 C CA . GLU A 1 402 ? 57.767 3.118 -107.816 1.00 69.00 402 GLU A CA 1
ATOM 3347 C C . GLU A 1 402 ? 58.550 4.418 -107.684 1.00 69.00 402 GLU A C 1
ATOM 3349 O O . GLU A 1 402 ? 58.912 4.961 -108.707 1.00 69.00 402 GLU A O 1
ATOM 3354 N N . LEU A 1 403 ? 58.885 4.915 -106.491 1.00 64.44 403 LEU A N 1
ATOM 3355 C CA . LEU A 1 403 ? 59.735 6.093 -106.271 1.00 64.44 403 LEU A CA 1
ATOM 3356 C C . LEU A 1 403 ? 61.207 5.782 -106.526 1.00 64.44 403 LEU A C 1
ATOM 3358 O O . LEU A 1 403 ? 61.951 6.681 -106.892 1.00 64.44 403 LEU A O 1
ATOM 3362 N N . MET A 1 404 ? 61.652 4.532 -106.398 1.00 63.31 404 MET A N 1
ATOM 3363 C CA . MET A 1 404 ? 62.949 4.101 -106.925 1.00 63.31 404 MET A CA 1
ATOM 3364 C C . MET A 1 404 ? 62.922 4.009 -108.457 1.00 63.31 404 MET A C 1
ATOM 3366 O O . MET A 1 404 ? 63.914 4.334 -109.109 1.00 63.31 404 MET A O 1
ATOM 3370 N N . ASN A 1 405 ? 61.796 3.623 -109.060 1.00 59.19 405 ASN A N 1
ATOM 3371 C CA . ASN A 1 405 ? 61.610 3.616 -110.516 1.00 59.19 405 ASN A CA 1
ATOM 3372 C C . ASN A 1 405 ? 61.412 5.033 -111.089 1.00 59.19 405 ASN A C 1
ATOM 3374 O O . ASN A 1 405 ? 61.987 5.368 -112.121 1.00 59.19 405 ASN A O 1
ATOM 3378 N N . LEU A 1 406 ? 60.698 5.901 -110.378 1.00 58.28 406 LEU A N 1
ATOM 3379 C CA . LEU A 1 406 ? 60.479 7.309 -110.677 1.00 58.28 406 LEU A CA 1
ATOM 3380 C C . LEU A 1 406 ? 61.710 8.126 -110.321 1.00 58.28 406 LEU A C 1
ATOM 3382 O O . LEU A 1 406 ? 62.050 9.014 -111.069 1.00 58.28 406 LEU A O 1
ATOM 3386 N N . GLY A 1 407 ? 62.455 7.800 -109.269 1.00 57.19 407 GLY A N 1
ATOM 3387 C CA . GLY A 1 407 ? 63.777 8.365 -108.989 1.00 57.19 407 GLY A CA 1
ATOM 3388 C C . GLY A 1 407 ? 64.785 8.026 -110.091 1.00 57.19 407 GLY A C 1
ATOM 3389 O O . GLY A 1 407 ? 65.613 8.865 -110.442 1.00 57.19 407 GLY A O 1
ATOM 3390 N N . ARG A 1 408 ? 64.651 6.848 -110.723 1.00 54.06 408 ARG A N 1
ATOM 3391 C CA . ARG A 1 408 ? 65.357 6.507 -111.971 1.00 54.06 408 ARG A CA 1
ATOM 3392 C C . ARG A 1 408 ? 64.873 7.323 -113.184 1.00 54.06 408 ARG A C 1
ATOM 3394 O O . ARG A 1 408 ? 65.701 7.653 -114.023 1.00 54.06 408 ARG A O 1
ATOM 3401 N N . LEU A 1 409 ? 63.595 7.706 -113.255 1.00 49.19 409 LEU A N 1
ATOM 3402 C CA . LEU A 1 409 ? 63.009 8.567 -114.307 1.00 49.19 409 LEU A CA 1
ATOM 3403 C C . LEU A 1 409 ? 63.191 10.086 -114.067 1.00 49.19 409 LEU A C 1
ATOM 3405 O O . LEU A 1 409 ? 63.260 10.866 -115.012 1.00 49.19 409 LEU A O 1
ATOM 3409 N N . ILE A 1 410 ? 63.325 10.531 -112.819 1.00 49.88 410 ILE A N 1
ATOM 3410 C CA . ILE A 1 410 ? 63.471 11.936 -112.400 1.00 49.88 410 ILE A CA 1
ATOM 3411 C C . ILE A 1 410 ? 64.950 12.349 -112.391 1.00 49.88 410 ILE A C 1
ATOM 3413 O O . ILE A 1 410 ? 65.266 13.532 -112.501 1.00 49.88 410 ILE A O 1
ATOM 3417 N N . ALA A 1 411 ? 65.882 11.387 -112.422 1.00 46.97 411 ALA A N 1
ATOM 3418 C CA . ALA A 1 411 ? 67.254 11.644 -112.861 1.00 46.97 411 ALA A CA 1
ATOM 3419 C C . ALA A 1 411 ? 67.332 12.171 -114.316 1.00 46.97 411 ALA A C 1
ATOM 3421 O O . ALA A 1 411 ? 68.381 12.677 -114.716 1.00 46.97 411 ALA A O 1
ATOM 3422 N N . THR A 1 412 ? 66.233 12.112 -115.086 1.00 48.97 412 THR A N 1
ATOM 3423 C CA . THR A 1 412 ? 66.156 12.584 -116.477 1.00 48.97 412 THR A CA 1
ATOM 3424 C C . THR A 1 412 ? 65.276 13.812 -116.742 1.00 48.97 412 THR A C 1
ATOM 3426 O O . THR A 1 412 ? 65.419 14.381 -117.818 1.00 48.97 412 THR A O 1
ATOM 3429 N N . GLU A 1 413 ? 64.472 14.331 -115.805 1.00 41.72 413 GLU A N 1
ATOM 3430 C CA . GLU A 1 413 ? 63.675 15.551 -116.055 1.00 41.72 413 GLU A CA 1
ATOM 3431 C C . GLU A 1 413 ? 63.560 16.459 -114.817 1.00 41.72 413 GLU A C 1
ATOM 3433 O O . GLU A 1 413 ? 62.975 16.111 -113.793 1.00 41.72 413 GLU A O 1
ATOM 3438 N N . LYS A 1 414 ? 64.136 17.666 -114.920 1.00 39.56 414 LYS A N 1
ATOM 3439 C CA . LYS A 1 414 ? 64.023 18.752 -113.935 1.00 39.56 414 LYS A CA 1
ATOM 3440 C C . LYS A 1 414 ? 62.831 19.649 -114.274 1.00 39.56 414 LYS A C 1
ATOM 3442 O O . LYS A 1 414 ? 62.812 20.242 -115.348 1.00 39.56 414 LYS A O 1
ATOM 3447 N N . GLY A 1 415 ? 61.939 19.873 -113.310 1.00 41.28 415 GLY A N 1
ATOM 3448 C CA . GLY A 1 415 ? 60.960 20.962 -113.377 1.00 41.28 415 GLY A CA 1
ATOM 3449 C C . GLY A 1 415 ? 60.004 20.995 -112.186 1.00 41.28 415 GLY A C 1
ATOM 3450 O O . GLY A 1 415 ? 58.952 20.370 -112.221 1.00 41.28 415 GLY A O 1
ATOM 3451 N N . VAL A 1 416 ? 60.359 21.727 -111.125 1.00 47.25 416 VAL A N 1
ATOM 3452 C CA . VAL A 1 416 ? 59.491 21.964 -109.957 1.00 47.25 416 VAL A CA 1
ATOM 3453 C C . VAL A 1 416 ? 58.430 23.012 -110.319 1.00 47.25 416 VAL A C 1
ATOM 3455 O O . VAL A 1 416 ? 58.771 24.124 -110.720 1.00 47.25 416 VAL A O 1
ATOM 3458 N N . SER A 1 417 ? 57.152 22.646 -110.179 1.00 50.62 417 SER A N 1
ATOM 3459 C CA . SER A 1 417 ? 55.981 23.489 -110.461 1.00 50.62 417 SER A CA 1
ATOM 3460 C C . SER A 1 417 ? 55.590 24.381 -109.271 1.00 50.62 417 SER A C 1
ATOM 3462 O O . SER A 1 417 ? 55.621 23.966 -108.111 1.00 50.62 417 SER A O 1
ATOM 3464 N N . LEU A 1 418 ? 55.160 25.604 -109.595 1.00 52.62 418 LEU A N 1
ATOM 3465 C CA . LEU A 1 418 ? 54.700 26.687 -108.714 1.00 52.62 418 LEU A CA 1
ATOM 3466 C C . LEU A 1 418 ? 53.463 26.323 -107.852 1.00 52.62 418 LEU A C 1
ATOM 3468 O O . LEU A 1 418 ? 53.159 27.019 -106.884 1.00 52.62 418 LEU A O 1
ATOM 3472 N N . GLU A 1 419 ? 52.769 25.225 -108.171 1.00 54.94 419 GLU A N 1
ATOM 3473 C CA . GLU A 1 419 ? 51.607 24.690 -107.434 1.00 54.94 419 GLU A CA 1
ATOM 3474 C C . GLU A 1 419 ? 51.960 24.288 -105.984 1.00 54.94 419 GLU A C 1
ATOM 3476 O O . GLU A 1 419 ? 51.159 24.450 -105.062 1.00 54.94 419 GLU A O 1
ATOM 3481 N N . TYR A 1 420 ? 53.197 23.825 -105.762 1.00 57.53 420 TYR A N 1
ATOM 3482 C CA . TYR A 1 420 ? 53.654 23.280 -104.477 1.00 57.53 420 TYR A CA 1
ATOM 3483 C C . TYR A 1 420 ? 53.798 24.355 -103.384 1.00 57.53 420 TYR A C 1
ATOM 3485 O O . TYR A 1 420 ? 53.613 24.092 -102.197 1.00 57.53 420 TYR A O 1
ATOM 3493 N N . ILE A 1 421 ? 54.078 25.602 -103.780 1.00 59.78 421 ILE A N 1
ATOM 3494 C CA . ILE A 1 421 ? 54.232 26.729 -102.849 1.00 59.78 421 ILE A CA 1
ATOM 3495 C C . ILE A 1 421 ? 52.865 27.176 -102.303 1.00 59.78 421 ILE A C 1
ATOM 3497 O O . ILE A 1 421 ? 52.747 27.438 -101.109 1.00 59.78 421 ILE A O 1
ATOM 3501 N N . LYS A 1 422 ? 51.805 27.164 -103.127 1.00 64.69 422 LYS A N 1
ATOM 3502 C CA . LYS A 1 422 ? 50.438 27.484 -102.671 1.00 64.69 422 LYS A CA 1
ATOM 3503 C C . LYS A 1 422 ? 49.881 26.441 -101.701 1.00 64.69 422 LYS A C 1
ATOM 3505 O O . LYS A 1 422 ? 49.226 26.806 -100.727 1.00 64.69 422 LYS A O 1
ATOM 3510 N N . GLN A 1 423 ? 50.169 25.160 -101.932 1.00 71.88 423 GLN A N 1
ATOM 3511 C CA . GLN A 1 423 ? 49.774 24.085 -101.016 1.00 71.88 423 GLN A CA 1
ATOM 3512 C C . GLN A 1 423 ? 50.509 24.186 -99.671 1.00 71.88 423 GLN A C 1
ATOM 3514 O O . GLN A 1 423 ? 49.905 23.982 -98.620 1.00 71.88 423 GLN A O 1
ATOM 3519 N N . LEU A 1 424 ? 51.786 24.589 -99.678 1.00 69.62 424 LEU A N 1
ATOM 3520 C CA . LEU A 1 424 ? 52.542 24.864 -98.451 1.00 69.62 424 LEU A CA 1
ATOM 3521 C C . LEU A 1 424 ? 51.972 26.040 -97.646 1.00 69.62 424 LEU A C 1
ATOM 3523 O O . LEU A 1 424 ? 52.017 26.012 -96.416 1.00 69.62 424 LEU A O 1
ATOM 3527 N N . GLU A 1 425 ? 51.434 27.062 -98.309 1.00 71.88 425 GLU A N 1
ATOM 3528 C CA . GLU A 1 425 ? 50.804 28.204 -97.641 1.00 71.88 425 GLU A CA 1
ATOM 3529 C C . GLU A 1 425 ? 49.461 27.811 -96.997 1.00 71.88 425 GLU A C 1
ATOM 3531 O O . GLU A 1 425 ? 49.241 28.086 -95.819 1.00 71.88 425 GLU A O 1
ATOM 3536 N N . GLN A 1 426 ? 48.622 27.049 -97.710 1.00 74.31 426 GLN A N 1
ATOM 3537 C CA . GLN A 1 426 ? 47.367 26.503 -97.167 1.00 74.31 426 GLN A CA 1
ATOM 3538 C C . GLN A 1 426 ? 47.600 25.564 -95.974 1.00 74.31 426 GLN A C 1
ATOM 3540 O O . GLN A 1 426 ? 46.862 25.611 -94.989 1.00 74.31 426 GLN A O 1
ATOM 3545 N N . LEU A 1 427 ? 48.656 24.747 -96.018 1.00 76.44 427 LEU A N 1
ATOM 3546 C CA . LEU A 1 427 ? 49.032 23.885 -94.896 1.00 76.44 427 LEU A CA 1
ATOM 3547 C C . LEU A 1 427 ? 49.526 24.687 -93.683 1.00 76.44 427 LEU A C 1
ATOM 3549 O O . LEU A 1 427 ? 49.287 24.277 -92.548 1.00 76.44 427 LEU A O 1
ATOM 3553 N N . LYS A 1 428 ? 50.175 25.841 -93.888 1.00 77.00 428 LYS A N 1
ATOM 3554 C CA . LYS A 1 428 ? 50.570 26.732 -92.784 1.00 77.00 428 LYS A CA 1
ATOM 3555 C C . LYS A 1 428 ? 49.365 27.379 -92.109 1.00 77.00 428 LYS A C 1
ATOM 3557 O O . LYS A 1 428 ? 49.359 27.476 -90.884 1.00 77.00 428 LYS A O 1
ATOM 3562 N N . ASP A 1 429 ? 48.361 27.797 -92.872 1.00 78.19 429 ASP A N 1
ATOM 3563 C CA . ASP A 1 429 ? 47.148 28.384 -92.298 1.00 78.19 429 ASP A CA 1
ATOM 3564 C C . ASP A 1 429 ? 46.307 27.327 -91.568 1.00 78.19 429 ASP A C 1
ATOM 3566 O O . ASP A 1 429 ? 45.898 27.556 -90.429 1.00 78.19 429 ASP A O 1
ATOM 3570 N N . SER A 1 430 ? 46.167 26.126 -92.143 1.00 79.75 430 SER A N 1
ATOM 3571 C CA . SER A 1 430 ? 45.528 24.990 -91.464 1.00 79.75 430 SER A CA 1
ATOM 3572 C C . SER A 1 430 ? 46.261 24.606 -90.172 1.00 79.75 430 SER A C 1
ATOM 3574 O O . SER A 1 430 ? 45.629 24.353 -89.147 1.00 79.75 430 SER A O 1
ATOM 3576 N N . LYS A 1 431 ? 47.601 24.653 -90.169 1.00 81.81 431 LYS A N 1
ATOM 3577 C CA . LYS A 1 431 ? 48.402 24.439 -88.958 1.00 81.81 431 LYS A CA 1
ATOM 3578 C C . LYS A 1 431 ? 48.082 25.470 -87.866 1.00 81.81 431 LYS A C 1
ATOM 3580 O O . LYS A 1 431 ? 47.866 25.066 -86.726 1.00 81.81 431 LYS A O 1
ATOM 3585 N N . ARG A 1 432 ? 48.001 26.768 -88.193 1.00 81.44 432 ARG A N 1
ATOM 3586 C CA . ARG A 1 432 ? 47.660 27.816 -87.204 1.00 81.44 432 ARG A CA 1
ATOM 3587 C C . ARG A 1 432 ? 46.250 27.646 -86.633 1.00 81.44 432 ARG A C 1
ATOM 3589 O O . ARG A 1 432 ? 46.024 27.913 -85.452 1.00 81.44 432 ARG A O 1
ATOM 3596 N N . GLU A 1 433 ? 45.297 27.207 -87.453 1.00 86.19 433 GLU A N 1
ATOM 3597 C CA . GLU A 1 433 ? 43.934 26.915 -87.000 1.00 86.19 433 GLU A CA 1
ATOM 3598 C C . GLU A 1 433 ? 43.913 25.743 -86.006 1.00 86.19 433 GLU A C 1
ATOM 3600 O O . GLU A 1 433 ? 43.282 25.828 -84.949 1.00 86.19 433 GLU A O 1
ATOM 3605 N N . VAL A 1 434 ? 44.657 24.672 -86.301 1.00 82.25 434 VAL A N 1
ATOM 3606 C CA . VAL A 1 434 ? 44.805 23.526 -85.394 1.00 82.25 434 VAL A CA 1
ATOM 3607 C C . VAL A 1 434 ? 45.484 23.943 -84.088 1.00 82.25 434 VAL A C 1
ATOM 3609 O O . VAL A 1 434 ? 44.984 23.594 -83.021 1.00 82.25 434 VAL A O 1
ATOM 3612 N N . GLU A 1 435 ? 46.553 24.741 -84.141 1.00 85.19 435 GLU A N 1
ATOM 3613 C CA . GLU A 1 435 ? 47.239 25.262 -82.946 1.00 85.19 435 GLU A CA 1
ATOM 3614 C C . GLU A 1 435 ? 46.300 26.109 -82.069 1.00 85.19 435 GLU A C 1
ATOM 3616 O O . GLU A 1 435 ? 46.261 25.942 -80.850 1.00 85.19 435 GLU A O 1
ATOM 3621 N N . SER A 1 436 ? 45.458 26.948 -82.680 1.00 86.19 436 SER A N 1
ATOM 3622 C CA . SER A 1 436 ? 44.464 27.753 -81.952 1.00 86.19 436 SER A CA 1
ATOM 3623 C C . SER A 1 436 ? 43.407 26.882 -81.260 1.00 86.19 436 SER A C 1
ATOM 3625 O O . SER A 1 436 ? 43.016 27.149 -80.121 1.00 86.19 436 SER A O 1
ATOM 3627 N N . ARG A 1 437 ? 42.955 25.807 -81.921 1.00 88.38 437 ARG A N 1
ATOM 3628 C CA . ARG A 1 437 ? 42.005 24.844 -81.341 1.00 88.38 437 ARG A CA 1
ATOM 3629 C C . ARG A 1 437 ? 42.623 24.035 -80.205 1.00 88.38 437 ARG A C 1
ATOM 3631 O O . ARG A 1 437 ? 41.934 23.783 -79.221 1.00 88.38 437 ARG A O 1
ATOM 3638 N N . VAL A 1 438 ? 43.895 23.652 -80.322 1.00 86.44 438 VAL A N 1
ATOM 3639 C CA . VAL A 1 438 ? 44.626 22.959 -79.250 1.00 86.44 438 VAL A CA 1
ATOM 3640 C C . VAL A 1 438 ? 44.698 23.841 -78.006 1.00 86.44 438 VAL A C 1
ATOM 3642 O O . VAL A 1 438 ? 44.300 23.385 -76.940 1.00 86.44 438 VAL A O 1
ATOM 3645 N N . HIS A 1 439 ? 45.067 25.118 -78.139 1.00 86.50 439 HIS A N 1
ATOM 3646 C CA . HIS A 1 439 ? 45.111 26.030 -76.991 1.00 86.50 439 HIS A CA 1
ATOM 3647 C C . HIS A 1 439 ? 43.747 26.247 -76.321 1.00 86.50 439 HIS A C 1
ATOM 3649 O O . HIS A 1 439 ? 43.664 26.312 -75.094 1.00 86.50 439 HIS A O 1
ATOM 3655 N N . LEU A 1 440 ? 42.660 26.314 -77.097 1.00 90.69 440 LEU A N 1
ATOM 3656 C CA . LEU A 1 440 ? 41.311 26.389 -76.530 1.00 90.69 440 LEU A CA 1
ATOM 3657 C C . LEU A 1 440 ? 40.950 25.112 -75.753 1.00 90.69 440 LEU A C 1
ATOM 3659 O O . LEU A 1 440 ? 40.392 25.193 -74.660 1.00 90.69 440 LEU A O 1
ATOM 3663 N N . LEU A 1 441 ? 41.276 23.936 -76.297 1.00 86.50 441 LEU A N 1
ATOM 3664 C CA . LEU A 1 441 ? 41.032 22.655 -75.629 1.00 86.50 441 LEU A CA 1
ATOM 3665 C C . LEU A 1 441 ? 41.875 22.498 -74.358 1.00 86.50 441 LEU A C 1
ATOM 3667 O O . LEU A 1 441 ? 41.367 21.995 -73.360 1.00 86.50 441 LEU A O 1
ATOM 3671 N N . GLU A 1 442 ? 43.123 22.967 -74.359 1.00 88.38 442 GLU A N 1
ATOM 3672 C CA . GLU A 1 442 ? 43.980 22.999 -73.168 1.00 88.38 442 GLU A CA 1
ATOM 3673 C C . GLU A 1 442 ? 43.388 23.890 -72.068 1.00 88.38 442 GLU A C 1
ATOM 3675 O O . GLU A 1 442 ? 43.351 23.483 -70.906 1.00 88.38 442 GLU A O 1
ATOM 3680 N N . ALA A 1 443 ? 42.868 25.070 -72.425 1.00 87.19 443 ALA A N 1
ATOM 3681 C CA . ALA A 1 443 ? 42.208 25.966 -71.476 1.00 87.19 443 ALA A CA 1
ATOM 3682 C C . ALA A 1 443 ? 40.934 25.340 -70.879 1.00 87.19 443 ALA A C 1
ATOM 3684 O O . ALA A 1 443 ? 40.737 25.380 -69.665 1.00 87.19 443 ALA A O 1
ATOM 3685 N N . LEU A 1 444 ? 40.101 24.700 -71.709 1.00 88.44 444 LEU A N 1
ATOM 3686 C CA . LEU A 1 444 ? 38.897 23.998 -71.248 1.00 88.44 444 LEU A CA 1
ATOM 3687 C C . LEU A 1 444 ? 39.231 22.789 -70.361 1.00 88.44 444 LEU A C 1
ATOM 3689 O O . LEU A 1 444 ? 38.550 22.556 -69.365 1.00 88.44 444 LEU A O 1
ATOM 3693 N N . LEU A 1 445 ? 40.293 22.043 -70.678 1.00 87.31 445 LEU A N 1
ATOM 3694 C CA . LEU A 1 445 ? 40.764 20.924 -69.858 1.00 87.31 445 LEU A CA 1
ATOM 3695 C C . LEU A 1 445 ? 41.282 21.400 -68.494 1.00 87.31 445 LEU A C 1
ATOM 3697 O O . LEU A 1 445 ? 41.037 20.747 -67.478 1.00 87.31 445 LEU A O 1
ATOM 3701 N N . GLN A 1 446 ? 41.986 22.536 -68.454 1.00 88.81 446 GLN A N 1
ATOM 3702 C CA . GLN A 1 446 ? 42.418 23.140 -67.195 1.00 88.81 446 GLN A CA 1
ATOM 3703 C C . GLN A 1 446 ? 41.232 23.581 -66.338 1.00 88.81 446 GLN A C 1
ATOM 3705 O O . GLN A 1 446 ? 41.256 23.349 -65.131 1.00 88.81 446 GLN A O 1
ATOM 3710 N N . GLU A 1 447 ? 40.197 24.171 -66.937 1.00 88.06 447 GLU A N 1
ATOM 3711 C CA . GLU A 1 447 ? 39.003 24.588 -66.197 1.00 88.06 447 GLU A CA 1
ATOM 3712 C C . GLU A 1 447 ? 38.218 23.382 -65.665 1.00 88.06 447 GLU A C 1
ATOM 3714 O O . GLU A 1 447 ? 37.956 23.305 -64.468 1.00 88.06 447 GLU A O 1
ATOM 3719 N N . ALA A 1 448 ? 37.996 22.354 -66.492 1.00 83.31 448 ALA A N 1
ATOM 3720 C CA . ALA A 1 448 ? 37.371 21.104 -66.054 1.00 83.31 448 ALA A CA 1
ATOM 3721 C C . ALA A 1 448 ? 38.161 20.406 -64.925 1.00 83.31 448 ALA A C 1
ATOM 3723 O O . ALA A 1 448 ? 37.581 19.796 -64.026 1.00 83.31 448 ALA A O 1
ATOM 3724 N N . SER A 1 449 ? 39.495 20.515 -64.937 1.00 87.88 449 SER A N 1
ATOM 3725 C CA . SER A 1 449 ? 40.359 20.011 -63.862 1.00 87.88 449 SER A CA 1
ATOM 3726 C C . SER A 1 449 ? 40.187 20.794 -62.556 1.00 87.88 449 SER A C 1
ATOM 3728 O O . SER A 1 449 ? 40.210 20.192 -61.480 1.00 87.88 449 SER A O 1
ATOM 3730 N N . LYS A 1 450 ? 39.977 22.117 -62.617 1.00 90.00 450 LYS A N 1
ATOM 3731 C CA . LYS A 1 450 ? 39.655 22.924 -61.427 1.00 90.00 450 LYS A CA 1
ATOM 3732 C C . LYS A 1 450 ? 38.282 22.562 -60.871 1.00 90.00 450 LYS A C 1
ATOM 3734 O O . LYS A 1 450 ? 38.192 22.287 -59.678 1.00 90.00 450 LYS A O 1
ATOM 3739 N N . ASP A 1 451 ? 37.262 22.474 -61.720 1.00 87.81 451 ASP A N 1
ATOM 3740 C CA . ASP A 1 451 ? 35.902 22.108 -61.306 1.00 87.81 451 ASP A CA 1
ATOM 3741 C C . ASP A 1 451 ? 35.868 20.715 -60.668 1.00 87.81 451 ASP A C 1
ATOM 3743 O O . ASP A 1 451 ? 35.265 20.512 -59.614 1.00 87.81 451 ASP A O 1
ATOM 3747 N N . SER A 1 452 ? 36.605 19.757 -61.241 1.00 88.62 452 SER A N 1
ATOM 3748 C CA . SER A 1 452 ? 36.747 18.421 -60.660 1.00 88.62 452 SER A CA 1
ATOM 3749 C C . SER A 1 452 ? 37.394 18.443 -59.271 1.00 88.62 452 SER A C 1
ATOM 3751 O O . SER A 1 452 ? 37.037 17.615 -58.433 1.00 88.62 452 SER A O 1
ATOM 3753 N N . ARG A 1 453 ? 38.330 19.362 -58.997 1.00 89.12 453 ARG A N 1
ATOM 3754 C CA . ARG A 1 453 ? 38.925 19.510 -57.657 1.00 89.12 453 ARG A CA 1
ATOM 3755 C C . ARG A 1 453 ? 37.928 20.090 -56.662 1.00 89.12 453 ARG A C 1
ATOM 3757 O O . ARG A 1 453 ? 37.805 19.534 -55.579 1.00 89.12 453 ARG A O 1
ATOM 3764 N N . VAL A 1 454 ? 37.184 21.127 -57.050 1.00 91.31 454 VAL A N 1
ATOM 3765 C CA . VAL A 1 454 ? 36.150 21.736 -56.196 1.00 91.31 454 VAL A CA 1
ATOM 3766 C C . VAL A 1 454 ? 35.086 20.704 -55.820 1.00 91.31 454 VAL A C 1
ATOM 3768 O O . VAL A 1 454 ? 34.804 20.524 -54.640 1.00 91.31 454 VAL A O 1
ATOM 3771 N N . LEU A 1 455 ? 34.576 19.946 -56.795 1.00 88.56 455 LEU A N 1
ATOM 3772 C CA . LEU A 1 455 ? 33.602 18.880 -56.541 1.00 88.56 455 LEU A CA 1
ATOM 3773 C C . LEU A 1 455 ? 34.154 17.782 -55.622 1.00 88.56 455 LEU A C 1
ATOM 3775 O O . LEU A 1 455 ? 33.432 17.267 -54.770 1.00 88.56 455 LEU A O 1
ATOM 3779 N N . ASN A 1 456 ? 35.432 17.421 -55.765 1.00 88.31 456 ASN A N 1
ATOM 3780 C CA . ASN A 1 456 ? 36.066 16.444 -54.880 1.00 88.31 456 ASN A CA 1
ATOM 3781 C C . ASN A 1 456 ? 36.233 16.976 -53.448 1.00 88.31 456 ASN A C 1
ATOM 3783 O O . ASN A 1 456 ? 36.031 16.217 -52.500 1.00 88.31 456 ASN A O 1
ATOM 3787 N N . ASP A 1 457 ? 36.560 18.257 -53.276 1.00 90.12 457 ASP A N 1
ATOM 3788 C CA . ASP A 1 457 ? 36.659 18.886 -51.957 1.00 90.12 457 ASP A CA 1
ATOM 3789 C C . ASP A 1 457 ? 35.281 19.001 -51.280 1.00 90.12 457 ASP A C 1
ATOM 3791 O O . ASP A 1 457 ? 35.150 18.693 -50.093 1.00 90.12 457 ASP A O 1
ATOM 3795 N N . GLU A 1 458 ? 34.233 19.359 -52.030 1.00 90.94 458 GLU A N 1
ATOM 3796 C CA . GLU A 1 458 ? 32.847 19.378 -51.539 1.00 90.94 458 GLU A CA 1
ATOM 3797 C C . GLU A 1 458 ? 32.359 17.980 -51.150 1.00 90.94 458 GLU A C 1
ATOM 3799 O O . GLU A 1 458 ? 31.781 17.799 -50.075 1.00 90.94 458 GLU A O 1
ATOM 3804 N N . LYS A 1 459 ? 32.649 16.974 -51.985 1.00 90.12 459 LYS A N 1
ATOM 3805 C CA . LYS A 1 459 ? 32.357 15.571 -51.686 1.00 90.12 459 LYS A CA 1
ATOM 3806 C C . LYS A 1 459 ? 33.055 15.128 -50.401 1.00 90.12 459 LYS A C 1
ATOM 3808 O O . LYS A 1 459 ? 32.407 14.541 -49.539 1.00 90.12 459 LYS A O 1
ATOM 3813 N N . ARG A 1 460 ? 34.341 15.455 -50.236 1.00 90.44 460 ARG A N 1
ATOM 3814 C CA . ARG A 1 460 ? 35.108 15.116 -49.028 1.00 90.44 460 ARG A CA 1
ATOM 3815 C C . ARG A 1 460 ? 34.508 15.767 -47.782 1.00 90.44 460 ARG A C 1
ATOM 3817 O O . ARG A 1 460 ? 34.365 15.105 -46.760 1.00 90.44 460 ARG A O 1
ATOM 3824 N N . LEU A 1 461 ? 34.119 17.040 -47.867 1.00 91.00 461 LEU A N 1
ATOM 3825 C CA . LEU A 1 461 ? 33.476 17.750 -46.759 1.00 91.00 461 LEU A CA 1
ATOM 3826 C C . LEU A 1 461 ? 32.115 17.133 -46.395 1.00 91.00 461 LEU A C 1
ATOM 3828 O O . LEU A 1 461 ? 31.749 17.074 -45.221 1.00 91.00 461 LEU A O 1
ATOM 3832 N N . PHE A 1 462 ? 31.352 16.677 -47.389 1.00 89.88 462 PHE A N 1
ATOM 3833 C CA . PHE A 1 462 ? 30.089 15.981 -47.163 1.00 89.88 462 PHE A CA 1
ATOM 3834 C C . PHE A 1 462 ? 30.299 14.612 -46.499 1.00 89.88 462 PHE A C 1
ATOM 3836 O O . PHE A 1 462 ? 29.627 14.306 -45.514 1.00 89.88 462 PHE A O 1
ATOM 3843 N N . GLU A 1 463 ? 31.260 13.820 -46.982 1.00 89.00 463 GLU A N 1
ATOM 3844 C CA . GLU A 1 463 ? 31.633 12.529 -46.390 1.00 89.00 463 GLU A CA 1
ATOM 3845 C C . GLU A 1 463 ? 32.099 12.689 -44.936 1.00 89.00 463 GLU A C 1
ATOM 3847 O O . GLU A 1 463 ? 31.673 11.928 -44.068 1.00 89.00 463 GLU A O 1
ATOM 3852 N N . GLU A 1 464 ? 32.895 13.718 -44.636 1.00 92.44 464 GLU A N 1
ATOM 3853 C CA . GLU A 1 464 ? 33.331 14.042 -43.274 1.00 92.44 464 GLU A CA 1
ATOM 3854 C C . GLU A 1 464 ? 32.142 14.391 -42.363 1.00 92.44 464 GLU A C 1
ATOM 3856 O O . GLU A 1 464 ? 32.015 13.848 -41.265 1.00 92.44 464 GLU A O 1
ATOM 3861 N N . LYS A 1 465 ? 31.207 15.231 -42.833 1.00 90.12 465 LYS A N 1
ATOM 3862 C CA . LYS A 1 465 ? 29.986 15.565 -42.077 1.00 90.12 465 LYS A CA 1
ATOM 3863 C C . LYS A 1 465 ? 29.109 14.342 -41.814 1.00 90.12 465 LYS A C 1
ATOM 3865 O O . LYS A 1 465 ? 28.592 14.202 -40.707 1.00 90.12 465 LYS A O 1
ATOM 3870 N N . MET A 1 466 ? 28.941 13.465 -42.804 1.00 88.62 466 MET A N 1
ATOM 3871 C CA . MET A 1 466 ? 28.165 12.232 -42.644 1.00 88.62 466 MET A CA 1
ATOM 3872 C C . MET A 1 466 ? 28.849 11.262 -41.682 1.00 88.62 466 MET A C 1
ATOM 3874 O O . MET A 1 466 ? 28.181 10.698 -40.822 1.00 88.62 466 MET A O 1
ATOM 3878 N N . THR A 1 467 ? 30.173 11.126 -41.766 1.00 91.06 467 THR A N 1
ATOM 3879 C CA . THR A 1 467 ? 30.956 10.279 -40.854 1.00 91.06 467 THR A CA 1
ATOM 3880 C C . THR A 1 467 ? 30.831 10.766 -39.410 1.00 91.06 467 THR A C 1
ATOM 3882 O O . THR A 1 467 ? 30.528 9.972 -38.523 1.00 91.06 467 THR A O 1
ATOM 3885 N N . ASN A 1 468 ? 30.951 12.076 -39.178 1.00 90.06 468 ASN A N 1
ATOM 3886 C CA . ASN A 1 468 ? 30.753 12.667 -37.852 1.00 90.06 468 ASN A CA 1
ATOM 3887 C C . ASN A 1 468 ? 29.318 12.459 -37.344 1.00 90.06 468 ASN A C 1
ATOM 3889 O O . ASN A 1 468 ? 29.112 12.104 -36.188 1.00 90.06 468 ASN A O 1
ATOM 3893 N N . ARG A 1 469 ? 28.311 12.603 -38.217 1.00 90.62 469 ARG A N 1
ATOM 3894 C CA . ARG A 1 469 ? 26.911 12.372 -37.839 1.00 90.62 469 ARG A CA 1
ATOM 3895 C C . ARG A 1 469 ? 26.626 10.910 -37.490 1.00 90.62 469 ARG A C 1
ATOM 3897 O O . ARG A 1 469 ? 25.826 10.658 -36.592 1.00 90.62 469 ARG A O 1
ATOM 3904 N N . ILE A 1 470 ? 27.248 9.965 -38.195 1.00 88.12 470 ILE A N 1
ATOM 3905 C CA . ILE A 1 470 ? 27.161 8.534 -37.883 1.00 88.12 470 ILE A CA 1
ATOM 3906 C C . ILE A 1 470 ? 27.800 8.264 -36.518 1.00 88.12 470 ILE A C 1
ATOM 3908 O O . ILE A 1 470 ? 27.159 7.624 -35.691 1.00 88.12 470 ILE A O 1
ATOM 3912 N N . ALA A 1 471 ? 28.984 8.819 -36.240 1.00 89.88 471 ALA A N 1
ATOM 3913 C CA . ALA A 1 471 ? 29.641 8.681 -34.939 1.00 89.88 471 ALA A CA 1
ATOM 3914 C C . ALA A 1 471 ? 28.770 9.218 -33.783 1.00 89.88 471 ALA A C 1
ATOM 3916 O O . ALA A 1 471 ? 28.552 8.512 -32.800 1.00 89.88 471 ALA A O 1
ATOM 3917 N N . ASP A 1 472 ? 28.170 10.406 -33.938 1.00 89.50 472 ASP A N 1
ATOM 3918 C CA . ASP A 1 472 ? 27.241 10.968 -32.944 1.00 89.50 472 ASP A CA 1
ATOM 3919 C C . ASP A 1 472 ? 26.027 10.050 -32.696 1.00 89.50 472 ASP A C 1
ATOM 3921 O O . ASP A 1 472 ? 25.560 9.891 -31.564 1.00 89.50 472 ASP A O 1
ATOM 3925 N N . LEU A 1 473 ? 25.477 9.452 -33.761 1.00 87.25 473 LEU A N 1
ATOM 3926 C CA . LEU A 1 473 ? 24.345 8.528 -33.664 1.00 87.25 473 LEU A CA 1
ATOM 3927 C C . LEU A 1 473 ? 24.741 7.219 -32.974 1.00 87.25 473 LEU A C 1
ATOM 3929 O O . LEU A 1 473 ? 23.972 6.718 -32.153 1.00 87.25 473 LEU A O 1
ATOM 3933 N N . GLU A 1 474 ? 25.924 6.682 -33.271 1.00 90.44 474 GLU A N 1
ATOM 3934 C CA . GLU A 1 474 ? 26.466 5.490 -32.616 1.00 90.44 474 GLU A CA 1
ATOM 3935 C C . GLU A 1 474 ? 26.670 5.715 -31.116 1.00 90.44 474 GLU A C 1
ATOM 3937 O O . GLU A 1 474 ? 26.284 4.863 -30.314 1.00 90.44 474 GLU A O 1
ATOM 3942 N N . ASP A 1 475 ? 27.196 6.872 -30.716 1.00 90.56 475 ASP A N 1
ATOM 3943 C CA . ASP A 1 475 ? 27.395 7.208 -29.305 1.00 90.56 475 ASP A CA 1
ATOM 3944 C C . ASP A 1 475 ? 26.063 7.388 -28.563 1.00 90.56 475 ASP A C 1
ATOM 3946 O O . ASP A 1 475 ? 25.885 6.858 -27.460 1.00 90.56 475 ASP A O 1
ATOM 3950 N N . MET A 1 476 ? 25.066 8.027 -29.189 1.00 88.12 476 MET A N 1
ATOM 3951 C CA . MET A 1 476 ? 23.708 8.078 -28.632 1.00 88.12 476 MET A CA 1
ATOM 3952 C C . MET A 1 476 ? 23.071 6.686 -28.511 1.00 88.12 476 MET A C 1
ATOM 3954 O O . MET A 1 476 ? 22.376 6.407 -27.528 1.00 88.12 476 MET A O 1
ATOM 3958 N N . HIS A 1 477 ? 23.298 5.800 -29.486 1.00 86.31 477 HIS A N 1
ATOM 3959 C CA . HIS A 1 477 ? 22.812 4.423 -29.439 1.00 86.31 477 HIS A CA 1
ATOM 3960 C C . HIS A 1 477 ? 23.472 3.621 -28.313 1.00 86.31 477 HIS A C 1
ATOM 3962 O O . HIS A 1 477 ? 22.754 2.959 -27.560 1.00 86.31 477 HIS A O 1
ATOM 3968 N N . LYS A 1 478 ? 24.794 3.733 -28.136 1.00 90.75 478 LYS A N 1
ATOM 3969 C CA . LYS A 1 478 ? 25.531 3.094 -27.032 1.00 90.75 478 LYS A CA 1
ATOM 3970 C C . LYS A 1 478 ? 25.025 3.563 -25.669 1.00 90.75 478 LYS A C 1
ATOM 3972 O O . LYS A 1 478 ? 24.792 2.739 -24.786 1.00 90.75 478 LYS A O 1
ATOM 3977 N N . GLU A 1 479 ? 24.787 4.863 -25.498 1.00 92.00 479 GLU A N 1
ATOM 3978 C CA . GLU A 1 479 ? 24.258 5.408 -24.242 1.00 92.00 479 GLU A CA 1
ATOM 3979 C C . GLU A 1 479 ? 22.822 4.926 -23.965 1.00 92.00 479 GLU A C 1
ATOM 3981 O O . GLU A 1 479 ? 22.475 4.578 -22.833 1.00 92.00 479 GLU A O 1
ATOM 3986 N N . ARG A 1 480 ? 21.976 4.832 -24.999 1.00 89.88 480 ARG A N 1
ATOM 3987 C CA . ARG A 1 480 ? 20.621 4.272 -24.866 1.00 89.88 480 ARG A CA 1
ATOM 3988 C C . ARG A 1 480 ? 20.648 2.783 -24.522 1.00 89.88 480 ARG A C 1
ATOM 3990 O O . ARG A 1 480 ? 19.870 2.348 -23.675 1.00 89.88 480 ARG A O 1
ATOM 3997 N N . GLU A 1 481 ? 21.531 2.011 -25.148 1.00 90.94 481 GLU A N 1
ATOM 3998 C CA . GLU A 1 481 ? 21.714 0.588 -24.857 1.00 90.94 481 GLU A CA 1
ATOM 3999 C C . GLU A 1 481 ? 22.197 0.372 -23.419 1.00 90.94 481 GLU A C 1
ATOM 4001 O O . GLU A 1 481 ? 21.665 -0.484 -22.713 1.00 90.94 481 GLU A O 1
ATOM 4006 N N . LYS A 1 482 ? 23.137 1.201 -22.948 1.00 92.25 482 LYS A N 1
ATOM 4007 C CA . LYS A 1 482 ? 23.606 1.194 -21.559 1.00 92.25 482 LYS A CA 1
ATOM 4008 C C . LYS A 1 482 ? 22.457 1.436 -20.578 1.00 92.25 482 LYS A C 1
ATOM 4010 O O . LYS A 1 482 ? 22.287 0.651 -19.650 1.00 92.25 482 LYS A O 1
ATOM 4015 N N . LYS A 1 483 ? 21.619 2.452 -20.819 1.00 89.56 483 LYS A N 1
ATOM 4016 C CA . LYS A 1 483 ? 20.427 2.728 -19.991 1.00 89.56 483 LYS A CA 1
ATOM 4017 C C . LYS A 1 483 ? 19.425 1.574 -20.001 1.00 89.56 483 LYS A C 1
ATOM 4019 O O . LYS A 1 483 ? 18.904 1.214 -18.951 1.00 89.56 483 LYS A O 1
ATOM 4024 N N . LEU A 1 484 ? 19.167 0.977 -21.167 1.00 88.44 484 LEU A N 1
ATOM 4025 C CA . LEU A 1 484 ? 18.270 -0.176 -21.290 1.00 88.44 484 LEU A CA 1
ATOM 4026 C C . LEU A 1 484 ? 18.799 -1.400 -20.533 1.00 88.44 484 LEU A C 1
ATOM 4028 O O . LEU A 1 484 ? 18.015 -2.063 -19.859 1.00 88.44 484 LEU A O 1
ATOM 4032 N N . LYS A 1 485 ? 20.109 -1.667 -20.592 1.00 91.44 485 LYS A N 1
ATOM 4033 C CA . LYS A 1 485 ? 20.755 -2.735 -19.814 1.00 91.44 485 LYS A CA 1
ATOM 4034 C C . LYS A 1 485 ? 20.607 -2.503 -18.312 1.00 91.44 485 LYS A C 1
ATOM 4036 O O . LYS A 1 485 ? 20.149 -3.401 -17.619 1.00 91.44 485 LYS A O 1
ATOM 4041 N N . THR A 1 486 ? 20.875 -1.289 -17.827 1.00 90.19 486 THR A N 1
ATOM 4042 C CA . THR A 1 486 ? 20.692 -0.956 -16.404 1.00 90.19 486 THR A CA 1
ATOM 4043 C C . THR A 1 486 ? 19.245 -1.152 -15.943 1.00 90.19 486 THR A C 1
ATOM 4045 O O . THR A 1 486 ? 19.019 -1.796 -14.923 1.00 90.19 486 THR A O 1
ATOM 4048 N N . MET A 1 487 ? 18.254 -0.685 -16.713 1.00 87.19 487 MET A N 1
ATOM 4049 C CA . MET A 1 487 ? 16.838 -0.897 -16.369 1.00 87.19 487 MET A CA 1
ATOM 4050 C C . MET A 1 487 ? 16.437 -2.379 -16.399 1.00 87.19 487 MET A C 1
ATOM 4052 O O . MET A 1 487 ? 15.627 -2.821 -15.579 1.00 87.19 487 MET A O 1
ATOM 4056 N N . LEU A 1 488 ? 16.984 -3.161 -17.336 1.00 91.00 488 LEU A N 1
ATOM 4057 C CA . LEU A 1 488 ? 16.744 -4.601 -17.404 1.00 91.00 488 LEU A CA 1
ATOM 4058 C C . LEU A 1 488 ? 17.322 -5.314 -16.175 1.00 91.00 488 LEU A C 1
ATOM 4060 O O . LEU A 1 488 ? 16.620 -6.123 -15.572 1.00 91.00 488 LEU A O 1
ATOM 4064 N N . ASP A 1 489 ? 18.544 -4.972 -15.766 1.00 91.25 489 ASP A N 1
ATOM 4065 C CA . ASP A 1 489 ? 19.194 -5.536 -14.579 1.00 91.25 489 ASP A CA 1
ATOM 4066 C C . ASP A 1 489 ? 18.429 -5.186 -13.293 1.00 91.25 489 ASP A C 1
ATOM 4068 O O . ASP A 1 489 ? 18.190 -6.053 -12.451 1.00 91.25 489 ASP A O 1
ATOM 4072 N N . GLU A 1 490 ? 17.970 -3.940 -13.149 1.00 89.25 490 GLU A N 1
ATOM 4073 C CA . GLU A 1 490 ? 17.104 -3.518 -12.038 1.00 89.25 490 GLU A CA 1
ATOM 4074 C C . GLU A 1 490 ? 15.794 -4.317 -12.008 1.00 89.25 490 GLU A C 1
ATOM 4076 O O . GLU A 1 490 ? 15.384 -4.816 -10.956 1.00 89.25 490 GLU A O 1
ATOM 4081 N N . THR A 1 491 ? 15.166 -4.511 -13.170 1.00 87.38 491 THR A N 1
ATOM 4082 C CA . THR A 1 491 ? 13.922 -5.282 -13.295 1.00 87.38 491 THR A CA 1
ATOM 4083 C C . THR A 1 491 ? 14.134 -6.760 -12.962 1.00 87.38 491 THR A C 1
ATOM 4085 O O . THR A 1 491 ? 13.318 -7.355 -12.252 1.00 87.38 491 THR A O 1
ATOM 4088 N N . MET A 1 492 ? 15.237 -7.361 -13.417 1.00 90.56 492 MET A N 1
ATOM 4089 C CA . MET A 1 492 ? 15.583 -8.744 -13.082 1.00 90.56 492 MET A CA 1
ATOM 4090 C C . MET A 1 492 ? 15.864 -8.910 -11.586 1.00 90.56 492 MET A C 1
ATOM 4092 O O . MET A 1 492 ? 15.350 -9.848 -10.977 1.00 90.56 492 MET A O 1
ATOM 4096 N N . ASN A 1 493 ? 16.576 -7.964 -10.965 1.00 89.62 493 ASN A N 1
ATOM 4097 C CA . ASN A 1 493 ? 16.820 -7.964 -9.522 1.00 89.62 493 ASN A CA 1
ATOM 4098 C C . ASN A 1 493 ? 15.514 -7.880 -8.713 1.00 89.62 493 ASN A C 1
ATOM 4100 O O . ASN A 1 493 ? 15.348 -8.608 -7.732 1.00 89.62 493 ASN A O 1
ATOM 4104 N N . MET A 1 494 ? 14.552 -7.051 -9.139 1.00 84.62 494 MET A N 1
ATOM 4105 C CA . MET A 1 494 ? 13.222 -7.013 -8.515 1.00 84.62 494 MET A CA 1
ATOM 4106 C C . MET A 1 494 ? 12.480 -8.348 -8.665 1.00 84.62 494 MET A C 1
ATOM 4108 O O . MET A 1 494 ? 11.898 -8.840 -7.699 1.00 84.62 494 MET A O 1
ATOM 4112 N N . CYS A 1 495 ? 12.530 -8.972 -9.846 1.00 84.44 495 CYS A N 1
ATOM 4113 C CA . CYS A 1 495 ? 11.904 -10.276 -10.078 1.00 84.44 495 CYS A CA 1
ATOM 4114 C C . CYS A 1 495 ? 12.516 -11.377 -9.197 1.00 84.44 495 CYS A C 1
ATOM 4116 O O . CYS A 1 495 ? 11.789 -12.199 -8.634 1.00 84.44 495 CYS A O 1
ATOM 4118 N N . GLU A 1 496 ? 13.841 -11.389 -9.030 1.00 89.44 496 GLU A N 1
ATOM 4119 C CA . GLU A 1 496 ? 14.515 -12.318 -8.119 1.00 89.44 496 GLU A CA 1
ATOM 4120 C C . GLU A 1 496 ? 14.125 -12.089 -6.659 1.00 89.44 496 GLU A C 1
ATOM 4122 O O . GLU A 1 496 ? 13.927 -13.055 -5.916 1.00 89.44 496 GLU A O 1
ATOM 4127 N N . GLN A 1 497 ? 13.982 -10.829 -6.246 1.00 88.62 497 GLN A N 1
ATOM 4128 C CA . GLN A 1 497 ? 13.532 -10.495 -4.901 1.00 88.62 497 GLN A CA 1
ATOM 4129 C C . GLN A 1 497 ? 12.100 -10.988 -4.658 1.00 88.62 497 GLN A C 1
ATOM 4131 O O . GLN A 1 497 ? 11.860 -11.686 -3.673 1.00 88.62 497 GLN A O 1
ATOM 4136 N N . TYR A 1 498 ? 11.176 -10.749 -5.595 1.00 88.31 498 TYR A N 1
ATOM 4137 C CA . TYR A 1 498 ? 9.809 -11.267 -5.500 1.00 88.31 498 TYR A CA 1
ATOM 4138 C C . TYR A 1 498 ? 9.755 -12.794 -5.470 1.00 88.31 498 TYR A C 1
ATOM 4140 O O . TYR A 1 498 ? 8.963 -13.371 -4.725 1.00 88.31 498 TYR A O 1
ATOM 4148 N N . LYS A 1 499 ? 10.630 -13.471 -6.219 1.00 91.12 499 LYS A N 1
ATOM 4149 C CA . LYS A 1 499 ? 10.753 -14.931 -6.163 1.00 91.12 499 LYS A CA 1
ATOM 4150 C C . LYS A 1 499 ? 11.206 -15.411 -4.779 1.00 91.12 499 LYS A C 1
ATOM 4152 O O . LYS A 1 499 ? 10.641 -16.372 -4.260 1.00 91.12 499 LYS A O 1
ATOM 4157 N N . LYS A 1 500 ? 12.196 -14.749 -4.166 1.00 90.69 500 LYS A N 1
ATOM 4158 C CA . LYS A 1 500 ? 12.655 -15.064 -2.799 1.00 90.69 500 LYS A CA 1
ATOM 4159 C C . LYS A 1 500 ? 11.549 -14.833 -1.771 1.00 90.69 500 LYS A C 1
ATOM 4161 O O . LYS A 1 500 ? 11.332 -15.686 -0.912 1.00 90.69 500 LYS A O 1
ATOM 4166 N N . ASP A 1 501 ? 10.829 -13.721 -1.885 1.00 85.94 501 ASP A N 1
ATOM 4167 C CA . ASP A 1 501 ? 9.726 -13.385 -0.987 1.00 85.94 501 ASP A CA 1
ATOM 4168 C C . ASP A 1 501 ? 8.568 -14.390 -1.113 1.00 85.94 501 ASP A C 1
ATOM 4170 O O . ASP A 1 501 ? 8.014 -14.821 -0.101 1.00 85.94 501 ASP A O 1
ATOM 4174 N N . TYR A 1 502 ? 8.255 -14.838 -2.333 1.00 88.38 502 TYR A N 1
ATOM 4175 C CA . TYR A 1 502 ? 7.262 -15.883 -2.580 1.00 88.38 502 TYR A CA 1
ATOM 4176 C C . TYR A 1 502 ? 7.651 -17.229 -1.950 1.00 88.38 502 TYR A C 1
ATOM 4178 O O . TYR A 1 502 ? 6.834 -17.844 -1.263 1.00 88.38 502 TYR A O 1
ATOM 4186 N N . GLU A 1 503 ? 8.893 -17.690 -2.128 1.00 90.06 503 GLU A N 1
ATOM 4187 C CA . GLU A 1 503 ? 9.352 -18.952 -1.523 1.00 90.06 503 GLU A CA 1
ATOM 4188 C C . GLU A 1 503 ? 9.403 -18.879 0.014 1.00 90.06 503 GLU A C 1
ATOM 4190 O O . GLU A 1 503 ? 9.092 -19.865 0.693 1.00 90.06 503 GLU A O 1
ATOM 4195 N N . ARG A 1 504 ? 9.712 -17.703 0.582 1.00 88.88 504 ARG A N 1
ATOM 4196 C CA . ARG A 1 504 ? 9.600 -17.459 2.028 1.00 88.88 504 ARG A CA 1
ATOM 4197 C C . ARG A 1 504 ? 8.150 -17.601 2.497 1.00 88.88 504 ARG A C 1
ATOM 4199 O O . ARG A 1 504 ? 7.890 -18.422 3.374 1.00 88.88 504 ARG A O 1
ATOM 4206 N N . MET A 1 505 ? 7.205 -16.898 1.865 1.00 85.56 505 MET A N 1
ATOM 4207 C CA . MET A 1 505 ? 5.778 -16.986 2.218 1.00 85.56 505 MET A CA 1
ATOM 4208 C C . MET A 1 505 ? 5.226 -18.409 2.072 1.00 85.56 505 MET A C 1
ATOM 4210 O O . MET A 1 505 ? 4.420 -18.866 2.882 1.00 85.56 505 MET A O 1
ATOM 4214 N N . LYS A 1 506 ? 5.665 -19.145 1.049 1.00 89.19 506 LYS A N 1
ATOM 4215 C CA . LYS A 1 506 ? 5.287 -20.548 0.852 1.00 89.19 506 LYS A CA 1
ATOM 4216 C C . LYS A 1 506 ? 5.784 -21.436 1.997 1.00 89.19 506 LYS A C 1
ATOM 4218 O O . LYS A 1 506 ? 5.029 -22.275 2.488 1.00 89.19 506 LYS A O 1
ATOM 4223 N N . SER A 1 507 ? 7.022 -21.227 2.442 1.00 87.38 507 SER A N 1
ATOM 4224 C CA . SER A 1 507 ? 7.611 -21.953 3.574 1.00 87.38 507 SER A CA 1
ATOM 4225 C C . SER A 1 507 ? 6.892 -21.636 4.890 1.00 87.38 507 SER A C 1
ATOM 4227 O O . SER A 1 507 ? 6.581 -22.547 5.657 1.00 87.38 507 SER A O 1
ATOM 4229 N N . GLU A 1 508 ? 6.557 -20.366 5.123 1.00 88.38 508 GLU A N 1
ATOM 4230 C CA . GLU A 1 508 ? 5.784 -19.909 6.287 1.00 88.38 508 GLU A CA 1
ATOM 4231 C C . GLU A 1 508 ? 4.369 -20.501 6.300 1.00 88.38 508 GLU A C 1
ATOM 4233 O O . GLU A 1 508 ? 3.939 -21.048 7.314 1.00 88.38 508 GLU A O 1
ATOM 4238 N N . ASN A 1 509 ? 3.669 -20.503 5.160 1.00 82.31 509 ASN A N 1
ATOM 4239 C CA . ASN A 1 509 ? 2.354 -21.138 5.038 1.00 82.31 509 ASN A CA 1
ATOM 4240 C C . ASN A 1 509 ? 2.403 -22.640 5.335 1.00 82.31 509 ASN A C 1
ATOM 4242 O O . ASN A 1 509 ? 1.495 -23.185 5.966 1.00 82.31 509 ASN A O 1
ATOM 4246 N N . GLN A 1 510 ? 3.468 -23.323 4.916 1.00 88.00 510 GLN A N 1
ATOM 4247 C CA . GLN A 1 510 ? 3.641 -24.737 5.224 1.00 88.00 510 GLN A CA 1
ATOM 4248 C C . GLN A 1 510 ? 3.875 -24.963 6.727 1.00 88.00 510 GLN A C 1
ATOM 4250 O O . GLN A 1 510 ? 3.294 -25.883 7.302 1.00 88.00 510 GLN A O 1
ATOM 4255 N N . GLN A 1 511 ? 4.636 -24.089 7.393 1.00 87.19 511 GLN A N 1
ATOM 4256 C CA . GLN A 1 511 ? 4.796 -24.127 8.851 1.00 87.19 511 GLN A CA 1
ATOM 4257 C C . GLN A 1 511 ? 3.481 -23.841 9.588 1.00 87.19 511 GLN A C 1
ATOM 4259 O O . GLN A 1 511 ? 3.135 -24.569 10.524 1.00 87.19 511 GLN A O 1
ATOM 4264 N N . LEU A 1 512 ? 2.711 -22.842 9.149 1.00 82.81 512 LEU A N 1
ATOM 4265 C CA . LEU A 1 512 ? 1.390 -22.528 9.703 1.00 82.81 512 LEU A CA 1
ATOM 4266 C C . LEU A 1 512 ? 0.426 -23.705 9.560 1.00 82.81 512 LEU A C 1
ATOM 4268 O O . LEU A 1 512 ? -0.265 -24.054 10.514 1.00 82.81 512 LEU A O 1
ATOM 4272 N N . LYS A 1 513 ? 0.447 -24.389 8.412 1.00 87.44 513 LYS A N 1
ATOM 4273 C CA . LYS A 1 513 ? -0.345 -25.601 8.203 1.00 87.44 513 LYS A CA 1
ATOM 4274 C C . LYS A 1 513 ? 0.022 -26.700 9.204 1.00 87.44 513 LYS A C 1
ATOM 4276 O O . LYS A 1 513 ? -0.859 -27.207 9.891 1.00 87.44 513 LYS A O 1
ATOM 4281 N N . THR A 1 514 ? 1.313 -27.000 9.369 1.00 88.19 514 THR A N 1
ATOM 4282 C CA . THR A 1 514 ? 1.754 -28.025 10.339 1.00 88.19 514 THR A CA 1
ATOM 4283 C C . THR A 1 514 ? 1.429 -27.659 11.789 1.00 88.19 514 THR A C 1
ATOM 4285 O O . THR A 1 514 ? 1.119 -28.529 12.599 1.00 88.19 514 THR A O 1
ATOM 4288 N N . THR A 1 515 ? 1.459 -26.369 12.138 1.00 85.38 515 THR A N 1
ATOM 4289 C CA . THR A 1 515 ? 1.063 -25.920 13.480 1.00 85.38 515 THR A CA 1
ATOM 4290 C C . THR A 1 515 ? -0.446 -25.964 13.675 1.00 85.38 515 THR A C 1
ATOM 4292 O O . THR A 1 515 ? -0.882 -26.329 14.761 1.00 85.38 515 THR A O 1
ATOM 4295 N N . SER A 1 516 ? -1.246 -25.650 12.655 1.00 84.38 516 SER A N 1
ATOM 4296 C CA . SER A 1 516 ? -2.704 -25.820 12.693 1.00 84.38 516 SER A CA 1
ATOM 4297 C C . SER A 1 516 ? -3.086 -27.282 12.924 1.00 84.38 516 SER A C 1
ATOM 4299 O O . SER A 1 516 ? -3.836 -27.573 13.850 1.00 84.38 516 SER A O 1
ATOM 4301 N N . GLU A 1 517 ? -2.492 -28.205 12.162 1.00 87.00 517 GLU A N 1
ATOM 4302 C CA . GLU A 1 517 ? -2.691 -29.654 12.323 1.00 87.00 517 GLU A CA 1
ATOM 4303 C C . GLU A 1 517 ? -2.302 -30.126 13.739 1.00 87.00 517 GLU A C 1
ATOM 4305 O O . GLU A 1 517 ? -2.981 -30.957 14.345 1.00 87.00 517 GLU A O 1
ATOM 4310 N N . HIS A 1 518 ? -1.239 -29.555 14.316 1.00 85.50 518 HIS A N 1
ATOM 4311 C CA . HIS A 1 518 ? -0.846 -29.844 15.695 1.00 85.50 518 HIS A CA 1
ATOM 4312 C C . HIS A 1 518 ? -1.877 -29.351 16.721 1.00 85.50 518 HIS A C 1
ATOM 4314 O O . HIS A 1 518 ? -2.243 -30.100 17.627 1.00 85.50 518 HIS A O 1
ATOM 4320 N N . HIS A 1 519 ? -2.382 -28.122 16.570 1.00 81.38 519 HIS A N 1
ATOM 4321 C CA . HIS A 1 519 ? -3.413 -27.585 17.460 1.00 81.38 519 HIS A CA 1
ATOM 4322 C C . HIS A 1 519 ? -4.729 -28.364 17.351 1.00 81.38 519 HIS A C 1
ATOM 4324 O O . HIS A 1 519 ? -5.358 -28.625 18.373 1.00 81.38 519 HIS A O 1
ATOM 4330 N N . GLU A 1 520 ? -5.131 -28.788 16.150 1.00 84.38 520 GLU A N 1
ATOM 4331 C CA . GLU A 1 520 ? -6.305 -29.651 15.963 1.00 84.38 520 GLU A CA 1
ATOM 4332 C C . GLU A 1 520 ? -6.154 -30.978 16.715 1.00 84.38 520 GLU A C 1
ATOM 4334 O O . GLU A 1 520 ? -7.076 -31.411 17.411 1.00 84.38 520 GLU A O 1
ATOM 4339 N N . MET A 1 521 ? -4.971 -31.596 16.650 1.00 89.31 521 MET A N 1
ATOM 4340 C CA . MET A 1 521 ? -4.676 -32.815 17.404 1.00 89.31 521 MET A CA 1
ATOM 4341 C C . MET A 1 521 ? -4.738 -32.585 18.923 1.00 89.31 521 MET A C 1
ATOM 4343 O O . MET A 1 521 ? -5.245 -33.438 19.657 1.00 89.31 521 MET A O 1
ATOM 4347 N N . ASP A 1 522 ? -4.249 -31.450 19.418 1.00 84.06 522 ASP A N 1
ATOM 4348 C CA . ASP A 1 522 ? -4.307 -31.124 20.845 1.00 84.06 522 ASP A CA 1
ATOM 4349 C C . ASP A 1 522 ? -5.739 -30.823 21.314 1.00 84.06 522 ASP A C 1
ATOM 4351 O O . ASP A 1 522 ? -6.136 -31.277 22.390 1.00 84.06 522 ASP A O 1
ATOM 4355 N N . ILE A 1 523 ? -6.556 -30.168 20.483 1.00 81.31 523 ILE A N 1
ATOM 4356 C CA . ILE A 1 523 ? -7.996 -29.989 20.727 1.00 81.31 523 ILE A CA 1
ATOM 4357 C C . ILE A 1 523 ? -8.699 -31.350 20.786 1.00 81.31 523 ILE A C 1
ATOM 4359 O O . ILE A 1 523 ? -9.496 -31.591 21.694 1.00 81.31 523 ILE A O 1
ATOM 4363 N N . MET A 1 524 ? -8.382 -32.275 19.872 1.00 84.50 524 MET A N 1
ATOM 4364 C CA . MET A 1 524 ? -8.930 -33.635 19.906 1.00 84.50 524 MET A CA 1
ATOM 4365 C C . MET A 1 524 ? -8.573 -34.371 21.203 1.00 84.50 524 MET A C 1
ATOM 4367 O O . MET A 1 524 ? -9.445 -35.002 21.808 1.00 84.50 524 MET A O 1
ATOM 4371 N N . LYS A 1 525 ? -7.324 -34.262 21.675 1.00 86.31 525 LYS A N 1
ATOM 4372 C CA . LYS A 1 525 ? -6.906 -34.843 22.963 1.00 86.31 525 LYS A CA 1
ATOM 4373 C C . LYS A 1 525 ? -7.651 -34.213 24.136 1.00 86.31 525 LYS A C 1
ATOM 4375 O O . LYS A 1 525 ? -8.122 -34.938 25.009 1.00 86.31 525 LYS A O 1
ATOM 4380 N N . LEU A 1 526 ? -7.793 -32.887 24.152 1.00 83.06 526 LEU A N 1
ATOM 4381 C CA . LEU A 1 526 ? -8.507 -32.181 25.214 1.00 83.06 526 LEU A CA 1
ATOM 4382 C C . LEU A 1 526 ? -9.982 -32.600 25.267 1.00 83.06 526 LEU A C 1
ATOM 4384 O O . LEU A 1 526 ? -10.491 -32.916 26.341 1.00 83.06 526 LEU A O 1
ATOM 4388 N N . ASN A 1 527 ? -10.643 -32.693 24.111 1.00 84.06 527 ASN A N 1
ATOM 4389 C CA . ASN A 1 527 ? -12.024 -33.164 24.008 1.00 84.06 527 ASN A CA 1
ATOM 4390 C C . ASN A 1 527 ? -12.181 -34.611 24.498 1.00 84.06 527 ASN A C 1
ATOM 4392 O O . ASN A 1 527 ? -13.145 -34.920 25.201 1.00 84.06 527 ASN A O 1
ATOM 4396 N N . ALA A 1 528 ? -11.222 -35.493 24.196 1.00 87.19 528 ALA A N 1
ATOM 4397 C CA . ALA A 1 528 ? -11.217 -36.857 24.724 1.00 87.19 528 ALA A CA 1
ATOM 4398 C C . ALA A 1 528 ? -11.105 -36.878 26.261 1.00 87.19 528 ALA A C 1
ATOM 4400 O O . ALA A 1 528 ? -11.830 -37.627 26.920 1.00 87.19 528 ALA A O 1
ATOM 4401 N N . THR A 1 529 ? -10.258 -36.023 26.841 1.00 85.50 529 THR A N 1
ATOM 4402 C CA . THR A 1 529 ? -10.116 -35.874 28.297 1.00 85.50 529 THR A CA 1
ATOM 4403 C C . THR A 1 529 ? -11.392 -35.325 28.939 1.00 85.50 529 THR A C 1
ATOM 4405 O O . THR A 1 529 ? -11.855 -35.868 29.941 1.00 85.50 529 THR A O 1
ATOM 4408 N N . ILE A 1 530 ? -12.018 -34.303 28.344 1.00 82.00 530 ILE A N 1
ATOM 4409 C CA . ILE A 1 530 ? -13.304 -33.754 28.810 1.00 82.00 530 ILE A CA 1
ATOM 4410 C C . ILE A 1 530 ? -14.378 -34.846 28.819 1.00 82.00 530 ILE A C 1
ATOM 4412 O O . ILE A 1 530 ? -15.098 -34.994 29.806 1.00 82.00 530 ILE A O 1
ATOM 4416 N N . LEU A 1 531 ? -14.451 -35.662 27.764 1.00 88.19 531 LEU A N 1
ATOM 4417 C CA . LEU A 1 531 ? -15.404 -36.766 27.683 1.00 88.19 531 LEU A CA 1
ATOM 4418 C C . LEU A 1 531 ? -15.165 -37.821 28.778 1.00 88.19 531 LEU A C 1
ATOM 4420 O O . LEU A 1 531 ? -16.121 -38.364 29.335 1.00 88.19 531 LEU A O 1
ATOM 4424 N N . GLN A 1 532 ? -13.906 -38.115 29.119 1.00 86.25 532 GLN A N 1
ATOM 4425 C CA . GLN A 1 532 ? -13.582 -39.001 30.243 1.00 86.25 532 GLN A CA 1
ATOM 4426 C C . GLN A 1 532 ? -14.023 -38.407 31.588 1.00 86.25 532 GLN A C 1
ATOM 4428 O O . GLN A 1 532 ? -14.627 -39.119 32.391 1.00 86.25 532 GLN A O 1
ATOM 4433 N N . TYR A 1 533 ? -13.800 -37.108 31.813 1.00 82.81 533 TYR A N 1
ATOM 4434 C CA . TYR A 1 533 ? -14.282 -36.414 33.011 1.00 82.81 533 TYR A CA 1
ATOM 4435 C C . TYR A 1 533 ? -15.806 -36.426 33.116 1.00 82.81 533 TYR A C 1
ATOM 4437 O O . TYR A 1 533 ? -16.338 -36.684 34.193 1.00 82.81 533 TYR A O 1
ATOM 4445 N N . GLN A 1 534 ? -16.515 -36.201 32.009 1.00 85.00 534 GLN A N 1
ATOM 4446 C CA . GLN A 1 534 ? -17.974 -36.288 31.978 1.00 85.00 534 GLN A CA 1
ATOM 4447 C C . GLN A 1 534 ? -18.449 -37.689 32.370 1.00 85.00 534 GLN A C 1
ATOM 4449 O O . GLN A 1 534 ? -19.287 -37.805 33.258 1.00 85.00 534 GLN A O 1
ATOM 4454 N N . LYS A 1 535 ? -17.856 -38.751 31.800 1.00 86.62 535 LYS A N 1
ATOM 4455 C CA . LYS A 1 535 ? -18.166 -40.144 32.173 1.00 86.62 535 LYS A CA 1
ATOM 4456 C C . LYS A 1 535 ? -17.928 -40.417 33.659 1.00 86.62 535 LYS A C 1
ATOM 4458 O O . LYS A 1 535 ? -18.765 -41.051 34.299 1.00 86.62 535 LYS A O 1
ATOM 4463 N N . LEU A 1 536 ? -16.813 -39.933 34.211 1.00 84.38 536 LEU A N 1
ATOM 4464 C CA . LEU A 1 536 ? -16.506 -40.075 35.634 1.00 84.38 536 LEU A CA 1
ATOM 4465 C C . LEU A 1 536 ? -17.531 -39.334 36.502 1.00 84.38 536 LEU A C 1
ATOM 4467 O O . LEU A 1 536 ? -18.019 -39.893 37.480 1.00 84.38 536 LEU A O 1
ATOM 4471 N N . ASN A 1 537 ? -17.902 -38.111 36.123 1.00 80.69 537 ASN A N 1
ATOM 4472 C CA . ASN A 1 537 ? -18.897 -37.325 36.845 1.00 80.69 537 ASN A CA 1
ATOM 4473 C C . ASN A 1 537 ? -20.276 -38.003 36.825 1.00 80.69 537 ASN A C 1
ATOM 4475 O O . ASN A 1 537 ? -20.920 -38.118 37.865 1.00 80.69 537 ASN A O 1
ATOM 4479 N N . THR A 1 538 ? -20.700 -38.542 35.676 1.00 82.44 538 THR A N 1
ATOM 4480 C CA . THR A 1 538 ? -21.942 -39.324 35.576 1.00 82.44 538 THR A CA 1
ATOM 4481 C C . THR A 1 538 ? -21.885 -40.571 36.456 1.00 82.44 538 THR A C 1
ATOM 4483 O O . THR A 1 538 ? -22.862 -40.892 37.133 1.00 82.44 538 THR A O 1
ATOM 4486 N N . HIS A 1 539 ? -20.742 -41.264 36.502 1.00 81.06 539 HIS A N 1
ATOM 4487 C CA . HIS A 1 539 ? -20.557 -42.419 37.378 1.00 81.06 539 HIS A CA 1
ATOM 4488 C C . HIS A 1 539 ? -20.672 -42.036 38.862 1.00 81.06 539 HIS A C 1
ATOM 4490 O O . HIS A 1 539 ? -21.422 -42.677 39.595 1.00 81.06 539 HIS A O 1
ATOM 4496 N N . LEU A 1 540 ? -20.007 -40.957 39.289 1.00 79.62 540 LEU A N 1
ATOM 4497 C CA . LEU A 1 540 ? -20.068 -40.447 40.663 1.00 79.62 540 LEU A CA 1
ATOM 4498 C C . LEU A 1 540 ? -21.477 -39.979 41.048 1.00 79.62 540 LEU A C 1
ATOM 4500 O O . LEU A 1 540 ? -21.956 -40.327 42.124 1.00 79.62 540 LEU A O 1
ATOM 4504 N N . GLN A 1 541 ? -22.178 -39.261 40.166 1.00 75.62 541 GLN A N 1
ATOM 4505 C CA . GLN A 1 541 ? -23.577 -38.872 40.382 1.00 75.62 541 GLN A CA 1
ATOM 4506 C C . GLN A 1 541 ? -24.501 -40.089 40.490 1.00 75.62 541 GLN A C 1
ATOM 4508 O O . GLN A 1 541 ? -25.393 -40.113 41.334 1.00 75.62 541 GLN A O 1
ATOM 4513 N N . THR A 1 542 ? -24.273 -41.126 39.679 1.00 79.88 542 THR A N 1
ATOM 4514 C CA . THR A 1 542 ? -25.045 -42.375 39.753 1.00 79.88 542 THR A CA 1
ATOM 4515 C C . THR A 1 542 ? -24.780 -43.107 41.069 1.00 79.88 542 THR A C 1
ATOM 4517 O O . THR A 1 542 ? -25.719 -43.599 41.689 1.00 79.88 542 THR A O 1
ATOM 4520 N N . GLN A 1 543 ? -23.528 -43.143 41.539 1.00 76.69 543 GLN A N 1
ATOM 4521 C CA . GLN A 1 543 ? -23.201 -43.700 42.852 1.00 76.69 543 GLN A CA 1
ATOM 4522 C C . GLN A 1 543 ? -23.856 -42.903 43.987 1.00 76.69 543 GLN A C 1
ATOM 4524 O O . GLN A 1 543 ? -24.484 -43.508 44.850 1.00 76.69 543 GLN A O 1
ATOM 4529 N N . LEU A 1 544 ? -23.785 -41.568 43.955 1.00 73.00 544 LEU A N 1
ATOM 4530 C CA . LEU A 1 544 ? -24.441 -40.679 44.924 1.00 73.00 544 LEU A CA 1
ATOM 4531 C C . LEU A 1 544 ? -25.961 -40.879 44.967 1.00 73.00 544 LEU A C 1
ATOM 4533 O O . LEU A 1 544 ? -26.537 -40.939 46.048 1.00 73.00 544 LEU A O 1
ATOM 4537 N N . ASN A 1 545 ? -26.605 -41.042 43.811 1.00 71.06 545 ASN A N 1
ATOM 4538 C CA . ASN A 1 545 ? -28.047 -41.290 43.733 1.00 71.06 545 ASN A CA 1
ATOM 4539 C C . ASN A 1 545 ? -28.440 -42.704 44.188 1.00 71.06 545 ASN A C 1
ATOM 4541 O O . ASN A 1 545 ? -29.558 -42.903 44.662 1.00 71.06 545 ASN A O 1
ATOM 4545 N N . ASN A 1 546 ? -27.529 -43.674 44.073 1.00 68.50 546 ASN A N 1
ATOM 4546 C CA . ASN A 1 546 ? -27.728 -45.048 44.533 1.00 68.50 546 ASN A CA 1
ATOM 4547 C C . ASN A 1 546 ? -27.327 -45.267 45.999 1.00 68.50 546 ASN A C 1
ATOM 4549 O O . ASN A 1 546 ? -27.538 -46.367 46.513 1.00 68.50 546 ASN A O 1
ATOM 4553 N N . PHE A 1 547 ? -26.793 -44.257 46.698 1.00 49.53 547 PHE A N 1
ATOM 4554 C CA . PHE A 1 547 ? -26.669 -44.333 48.150 1.00 49.53 547 PHE A CA 1
ATOM 4555 C C . PHE A 1 547 ? -28.082 -44.380 48.749 1.00 49.53 547 PHE A C 1
ATOM 4557 O O . PHE A 1 547 ? -28.853 -43.428 48.589 1.00 49.53 547 PHE A O 1
ATOM 4564 N N . PRO A 1 548 ? -28.462 -45.466 49.452 1.00 49.19 548 PRO A N 1
ATOM 4565 C CA . PRO A 1 548 ? -29.727 -45.485 50.158 1.00 49.19 548 PRO A CA 1
ATOM 4566 C C . PRO A 1 548 ? -29.702 -44.322 51.142 1.00 49.19 548 PRO A C 1
ATOM 4568 O O . PRO A 1 548 ? -28.741 -44.198 51.903 1.00 49.19 548 PRO A O 1
ATOM 4571 N N . LYS A 1 549 ? -30.746 -43.485 51.120 1.00 50.00 549 LYS A N 1
ATOM 4572 C CA . LYS A 1 549 ? -31.016 -42.436 52.112 1.00 50.00 549 LYS A CA 1
ATOM 4573 C C . LYS A 1 549 ? -31.143 -43.079 53.501 1.00 50.00 549 LYS A C 1
ATOM 4575 O O . LYS A 1 549 ? -32.238 -43.231 54.030 1.00 50.00 549 LYS A O 1
ATOM 4580 N N . ARG A 1 550 ? -30.035 -43.536 54.086 1.00 46.47 550 ARG A N 1
ATOM 4581 C CA . ARG A 1 550 ? -29.962 -43.895 55.496 1.00 46.47 550 ARG A CA 1
ATOM 4582 C C . ARG A 1 550 ? -30.083 -42.572 56.226 1.00 46.47 550 ARG A C 1
ATOM 4584 O O . ARG A 1 550 ? -29.272 -41.674 56.014 1.00 46.47 550 ARG A O 1
ATOM 4591 N N . GLY A 1 551 ? -31.173 -42.445 56.976 1.00 43.03 551 GLY A N 1
ATOM 4592 C CA . GLY A 1 551 ? -31.512 -41.247 57.722 1.00 43.03 551 GLY A CA 1
ATOM 4593 C C . GLY A 1 551 ? -30.301 -40.704 58.469 1.00 43.03 551 GLY A C 1
ATOM 4594 O O . GLY A 1 551 ? -29.513 -41.460 59.037 1.00 43.03 551 GLY A O 1
ATOM 4595 N N . CYS A 1 552 ? -30.167 -39.384 58.411 1.00 41.44 552 CYS A N 1
ATOM 4596 C CA . CYS A 1 552 ? -29.269 -38.591 59.229 1.00 41.44 552 CYS A CA 1
ATOM 4597 C C . CYS A 1 552 ? -29.213 -39.158 60.659 1.00 41.44 552 CYS A C 1
ATOM 4599 O O . CYS A 1 552 ? -30.194 -39.090 61.396 1.00 41.44 552 CYS A O 1
ATOM 4601 N N . PHE A 1 553 ? -28.058 -39.700 61.057 1.00 44.53 553 PHE A N 1
ATOM 4602 C CA . PHE A 1 553 ? -27.799 -40.203 62.414 1.00 44.53 553 PHE A CA 1
ATOM 4603 C C . PHE A 1 553 ? -27.784 -39.088 63.483 1.00 44.53 553 PHE A C 1
ATOM 4605 O O . PHE A 1 553 ? -27.542 -39.366 64.654 1.00 44.53 553 PHE A O 1
ATOM 4612 N N . LEU A 1 554 ? -28.040 -37.833 63.093 1.00 44.44 554 LEU A N 1
ATOM 4613 C CA . LEU A 1 554 ? -28.026 -36.649 63.954 1.00 44.44 554 LEU A CA 1
ATOM 4614 C C . LEU A 1 554 ? -29.390 -35.944 64.058 1.00 44.44 554 LEU A C 1
ATOM 4616 O O . LEU A 1 554 ? -29.462 -34.871 64.648 1.00 44.44 554 LEU A O 1
ATOM 4620 N N . CYS A 1 555 ? -30.478 -36.527 63.540 1.00 38.69 555 CYS A N 1
ATOM 4621 C CA . CYS A 1 555 ? -31.831 -36.026 63.802 1.00 38.69 555 CYS A CA 1
ATOM 4622 C C . CYS A 1 555 ? -32.444 -36.757 65.012 1.00 38.69 555 CYS A C 1
ATOM 4624 O O . CYS A 1 555 ? -32.704 -37.961 64.926 1.00 38.69 555 CYS A O 1
ATOM 4626 N N . PRO A 1 556 ? -32.690 -36.070 66.141 1.00 44.28 556 PRO A N 1
ATOM 4627 C CA . PRO A 1 556 ? -33.278 -36.682 67.317 1.00 44.28 556 PRO A CA 1
ATOM 4628 C C . PRO A 1 556 ? -34.801 -36.661 67.196 1.00 44.28 556 PRO A C 1
ATOM 4630 O O . PRO A 1 556 ? -35.429 -35.741 67.693 1.00 44.28 556 PRO A O 1
ATOM 4633 N N . ASP A 1 557 ? -35.410 -37.671 66.567 1.00 37.62 557 ASP A N 1
ATOM 4634 C CA . ASP A 1 557 ? -36.789 -38.029 66.921 1.00 37.62 557 ASP A CA 1
ATOM 4635 C C . ASP A 1 557 ? -37.189 -39.473 66.552 1.00 37.62 557 ASP A C 1
ATOM 4637 O O . ASP A 1 557 ? -37.338 -39.863 65.398 1.00 37.62 557 ASP A O 1
ATOM 4641 N N . LYS A 1 558 ? -37.372 -40.259 67.621 1.00 46.84 558 LYS A N 1
ATOM 4642 C CA . LYS A 1 558 ? -38.424 -41.265 67.864 1.00 46.84 558 LYS A CA 1
ATOM 4643 C C . LYS A 1 558 ? -38.837 -42.204 66.711 1.00 46.84 558 LYS A C 1
ATOM 4645 O O . LYS A 1 558 ? -39.855 -41.988 66.068 1.00 46.84 558 LYS A O 1
ATOM 4650 N N . LYS A 1 559 ? -38.232 -43.399 66.668 1.00 46.47 559 LYS A N 1
ATOM 4651 C CA . LYS A 1 559 ? -38.761 -44.678 67.226 1.00 46.47 559 LYS A CA 1
ATOM 4652 C C . LYS A 1 559 ? -38.111 -45.889 66.537 1.00 46.47 559 LYS A C 1
ATOM 4654 O O . LYS A 1 559 ? -37.893 -45.903 65.334 1.00 46.47 559 LYS A O 1
ATOM 4659 N N . THR A 1 560 ? -37.847 -46.906 67.363 1.00 44.94 560 THR A N 1
ATOM 4660 C CA . THR A 1 560 ? -37.303 -48.246 67.058 1.00 44.94 560 THR A CA 1
ATOM 4661 C C . THR A 1 560 ? -35.876 -48.296 66.503 1.00 44.94 560 THR A C 1
ATOM 4663 O O . THR A 1 560 ? -35.644 -48.536 65.324 1.00 44.94 560 THR A O 1
ATOM 4666 N N . LEU A 1 561 ? -34.908 -48.144 67.413 1.00 39.31 561 LEU A N 1
ATOM 4667 C CA . LEU A 1 561 ? -33.546 -48.655 67.241 1.00 39.31 561 LEU A CA 1
ATOM 4668 C C . LEU A 1 561 ? -33.559 -50.195 67.329 1.00 39.31 561 LEU A C 1
ATOM 4670 O O . LEU A 1 561 ? -34.139 -50.729 68.280 1.00 39.31 561 LEU A O 1
ATOM 4674 N N . PRO A 1 562 ? -32.900 -50.922 66.411 1.00 41.81 562 PRO A N 1
ATOM 4675 C CA . PRO A 1 562 ? -32.534 -52.311 66.642 1.00 41.81 562 PRO A CA 1
ATOM 4676 C C . PRO A 1 562 ? -31.482 -52.367 67.755 1.00 41.81 562 PRO A C 1
ATOM 4678 O O . PRO A 1 562 ? -30.552 -51.564 67.794 1.00 41.81 562 PRO A O 1
ATOM 4681 N N . ASN A 1 563 ? -31.655 -53.315 68.669 1.00 47.81 563 ASN A N 1
ATOM 4682 C CA . ASN A 1 563 ? -30.784 -53.584 69.808 1.00 47.81 563 ASN A CA 1
ATOM 4683 C C . ASN A 1 563 ? -29.282 -53.627 69.406 1.00 47.81 563 ASN A C 1
ATOM 4685 O O . ASN A 1 563 ? -28.913 -54.491 68.605 1.00 47.81 563 ASN A O 1
ATOM 4689 N N . PRO A 1 564 ? -28.403 -52.769 69.969 1.00 48.19 564 PRO A N 1
ATOM 4690 C CA . PRO A 1 564 ? -26.968 -52.752 69.658 1.00 48.19 564 PRO A CA 1
ATOM 4691 C C . PRO A 1 564 ? -26.207 -54.012 70.107 1.00 48.19 564 PRO A C 1
ATOM 4693 O O . PRO A 1 564 ? -25.065 -54.202 69.706 1.00 48.19 564 PRO A O 1
ATOM 4696 N N . ASN A 1 565 ? -26.830 -54.899 70.892 1.00 48.88 565 ASN A N 1
ATOM 4697 C CA . ASN A 1 565 ? -26.206 -56.131 71.390 1.00 48.88 565 ASN A CA 1
ATOM 4698 C C . ASN A 1 565 ? -26.331 -57.341 70.438 1.00 48.88 565 ASN A C 1
ATOM 4700 O O . ASN A 1 565 ? -26.050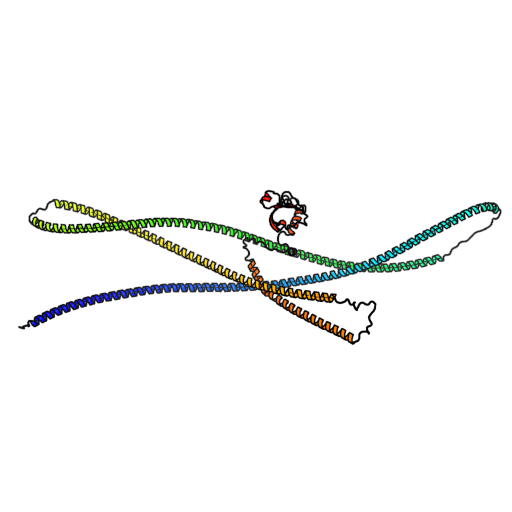 -58.464 70.849 1.00 48.88 565 ASN A O 1
ATOM 4704 N N . ALA A 1 566 ? -26.772 -57.149 69.188 1.00 49.59 566 ALA A N 1
ATOM 4705 C CA . ALA A 1 566 ? -26.980 -58.241 68.224 1.00 49.59 566 ALA A CA 1
ATOM 4706 C C . ALA A 1 566 ? -25.888 -58.371 67.141 1.00 49.59 566 ALA A C 1
ATOM 4708 O O . ALA A 1 566 ? -25.976 -59.257 66.292 1.00 49.59 566 ALA A O 1
ATOM 4709 N N . LEU A 1 567 ? -24.860 -57.519 67.150 1.00 51.03 567 LEU A N 1
ATOM 4710 C CA . LEU A 1 567 ? -23.696 -57.657 66.272 1.00 51.03 567 LEU A CA 1
ATOM 4711 C C . LEU A 1 567 ? -22.510 -58.099 67.124 1.00 51.03 567 LEU A C 1
ATOM 4713 O O . LEU A 1 567 ? -22.125 -57.396 68.056 1.00 51.03 567 LEU A O 1
ATOM 4717 N N . SER A 1 568 ? -21.964 -59.283 66.830 1.00 58.44 568 SER A N 1
ATOM 4718 C CA . SER A 1 568 ? -20.750 -59.748 67.498 1.00 58.44 568 SER A CA 1
ATOM 4719 C C . SER A 1 568 ? -19.628 -58.721 67.287 1.00 58.44 568 SER A C 1
ATOM 4721 O O . SER A 1 568 ? -19.587 -58.081 66.228 1.00 58.44 568 SER A O 1
ATOM 4723 N N . PRO A 1 569 ? -18.714 -58.552 68.259 1.00 64.81 569 PRO A N 1
ATOM 4724 C CA . PRO A 1 569 ? -17.561 -57.660 68.125 1.00 64.81 569 PRO A CA 1
ATOM 4725 C C . PRO A 1 569 ? -16.812 -57.865 66.801 1.00 64.81 569 PRO A C 1
ATOM 4727 O O . PRO A 1 569 ? -16.467 -56.898 66.132 1.00 64.81 569 PRO A O 1
ATOM 4730 N N . GLU A 1 570 ? -16.701 -59.118 66.354 1.00 66.94 570 GLU A N 1
ATOM 4731 C CA . GLU A 1 570 ? -16.074 -59.511 65.086 1.00 66.94 570 GLU A CA 1
ATOM 4732 C C . GLU A 1 570 ? -16.740 -58.869 63.863 1.00 66.94 570 GLU A C 1
ATOM 4734 O O . GLU A 1 570 ? -16.053 -58.409 62.957 1.00 66.94 570 GLU A O 1
ATOM 4739 N N . ARG A 1 571 ? -18.074 -58.764 63.841 1.00 66.25 571 ARG A N 1
ATOM 4740 C CA . ARG A 1 571 ? -18.803 -58.195 62.697 1.00 66.25 571 ARG A CA 1
ATOM 4741 C C . ARG A 1 571 ? -18.763 -56.670 62.663 1.00 66.25 571 ARG A C 1
ATOM 4743 O O . ARG A 1 571 ? -18.906 -56.063 61.604 1.00 66.25 571 ARG A O 1
ATOM 4750 N N . MET A 1 572 ? -18.573 -56.042 63.820 1.00 67.06 572 MET A N 1
ATOM 4751 C CA . MET A 1 572 ? -18.339 -54.602 63.915 1.00 67.06 572 MET A CA 1
ATOM 4752 C C . MET A 1 572 ? -16.904 -54.254 63.510 1.00 67.06 572 MET A C 1
ATOM 4754 O O . MET A 1 572 ? -16.688 -53.259 62.823 1.00 67.06 572 MET A O 1
ATOM 4758 N N . GLU A 1 573 ? -15.942 -55.101 63.876 1.00 71.38 573 GLU A N 1
ATOM 4759 C CA . GLU A 1 573 ? -14.544 -54.993 63.457 1.00 71.38 573 GLU A CA 1
ATOM 4760 C C . GLU A 1 573 ? -14.399 -55.175 61.937 1.00 71.38 573 GLU A C 1
ATOM 4762 O O . GLU A 1 573 ? -13.688 -54.405 61.299 1.00 71.38 573 GLU A O 1
ATOM 4767 N N . GLU A 1 574 ? -15.141 -56.114 61.340 1.00 73.06 574 GLU A N 1
ATOM 4768 C CA . GLU A 1 574 ? -15.197 -56.344 59.889 1.00 73.06 574 GLU A CA 1
ATOM 4769 C C . GLU A 1 574 ? -15.785 -55.134 59.140 1.00 73.06 574 GLU A C 1
ATOM 4771 O O . GLU A 1 574 ? -15.179 -54.631 58.199 1.00 73.06 574 GLU A O 1
ATOM 4776 N N . LEU A 1 575 ? -16.898 -54.567 59.622 1.00 70.38 575 LEU A N 1
ATOM 4777 C CA . LEU A 1 575 ? -17.476 -53.338 59.057 1.00 70.38 575 LEU A CA 1
ATOM 4778 C C . LEU A 1 575 ? -16.552 -52.122 59.205 1.00 70.38 575 LEU A C 1
ATOM 4780 O O . LEU A 1 575 ? -16.489 -51.278 58.311 1.00 70.38 575 LEU A O 1
ATOM 4784 N N . LEU A 1 576 ? -15.833 -52.009 60.324 1.00 71.25 576 LEU A N 1
ATOM 4785 C CA . LEU A 1 576 ? -14.845 -50.950 60.529 1.00 71.25 576 LEU A CA 1
ATOM 4786 C C . LEU A 1 576 ? -13.597 -51.163 59.665 1.00 71.25 576 LEU A C 1
ATOM 4788 O O . LEU A 1 576 ? -13.012 -50.178 59.215 1.00 71.25 576 LEU A O 1
ATOM 4792 N N . ALA A 1 577 ? -13.195 -52.409 59.410 1.00 73.69 577 ALA A N 1
ATOM 4793 C CA . ALA A 1 577 ? -12.113 -52.750 58.494 1.00 73.69 577 ALA A CA 1
ATOM 4794 C C . ALA A 1 577 ? -12.492 -52.410 57.047 1.00 73.69 577 ALA A C 1
ATOM 4796 O O . ALA A 1 577 ? -11.728 -51.712 56.383 1.00 73.69 577 ALA A O 1
ATOM 4797 N N . ASP A 1 578 ? -13.698 -52.771 56.607 1.00 72.75 578 ASP A N 1
ATOM 4798 C CA . ASP A 1 578 ? -14.233 -52.408 55.290 1.00 72.75 578 ASP A CA 1
ATOM 4799 C C . ASP A 1 578 ? -14.344 -50.889 55.122 1.00 72.75 578 ASP A C 1
ATOM 4801 O O . ASP A 1 578 ? -13.968 -50.340 54.086 1.00 72.75 578 ASP A O 1
ATOM 4805 N N . TYR A 1 579 ? -14.787 -50.177 56.161 1.00 71.38 579 TYR A N 1
ATOM 4806 C CA . TYR A 1 579 ? -14.873 -48.717 56.128 1.00 71.38 579 TYR A CA 1
ATOM 4807 C C . TYR A 1 579 ? -13.489 -48.052 56.093 1.00 71.38 579 TYR A C 1
ATOM 4809 O O . TYR A 1 579 ? -13.281 -47.058 55.393 1.00 71.38 579 TYR A O 1
ATOM 4817 N N . ARG A 1 580 ? -12.506 -48.601 56.821 1.00 76.19 580 ARG A N 1
ATOM 4818 C CA . ARG A 1 580 ? -11.106 -48.146 56.763 1.00 76.19 580 ARG A CA 1
ATOM 4819 C C . ARG A 1 580 ? -10.488 -48.422 55.395 1.00 76.19 580 ARG A C 1
ATOM 4821 O O . ARG A 1 580 ? -9.784 -47.552 54.887 1.00 76.19 580 ARG A O 1
ATOM 4828 N N . GLN A 1 581 ? -10.785 -49.571 54.794 1.00 78.94 581 GLN A N 1
ATOM 4829 C CA . GLN A 1 581 ? -10.316 -49.934 53.461 1.00 78.94 581 GLN A CA 1
ATOM 4830 C C . GLN A 1 581 ? -10.935 -49.026 52.392 1.00 78.94 581 GLN A C 1
ATOM 4832 O O . GLN A 1 581 ? -10.200 -48.438 51.604 1.00 78.94 581 GLN A O 1
ATOM 4837 N N . GLN A 1 582 ? -12.249 -48.784 52.436 1.00 73.12 582 GLN A N 1
ATOM 4838 C CA . GLN A 1 582 ? -12.904 -47.821 51.543 1.00 73.12 582 GLN A CA 1
ATOM 4839 C C . GLN A 1 582 ? -12.328 -46.410 51.685 1.00 73.12 582 GLN A C 1
ATOM 4841 O O . GLN A 1 582 ? -12.087 -45.746 50.678 1.00 73.12 582 GLN A O 1
ATOM 4846 N N . ASN A 1 583 ? -12.053 -45.947 52.908 1.00 69.25 583 ASN A N 1
ATOM 4847 C CA . ASN A 1 583 ? -11.420 -44.644 53.123 1.00 69.25 583 ASN A CA 1
ATOM 4848 C C . ASN A 1 583 ? -9.966 -44.592 52.629 1.00 69.25 583 ASN A C 1
ATOM 4850 O O . ASN A 1 583 ? -9.519 -43.542 52.157 1.00 69.25 583 ASN A O 1
ATOM 4854 N N . ALA A 1 584 ? -9.226 -45.699 52.721 1.00 79.00 584 ALA A N 1
ATOM 4855 C CA . ALA A 1 584 ? -7.882 -45.810 52.166 1.00 79.00 584 ALA A CA 1
ATOM 4856 C C . ALA A 1 584 ? -7.910 -45.763 50.629 1.00 79.00 584 ALA A C 1
ATOM 4858 O O . ALA A 1 584 ? -7.124 -45.028 50.022 1.00 79.00 584 ALA A O 1
ATOM 4859 N N . ASP A 1 585 ? -8.859 -46.458 50.003 1.00 75.50 585 ASP A N 1
ATOM 4860 C CA . ASP A 1 585 ? -9.041 -46.477 48.551 1.00 75.50 585 ASP A CA 1
ATOM 4861 C C . ASP A 1 585 ? -9.472 -45.096 48.026 1.00 75.50 585 ASP A C 1
ATOM 4863 O O . ASP A 1 585 ? -8.886 -44.582 47.069 1.00 75.50 585 ASP A O 1
ATOM 4867 N N . LEU A 1 586 ? -10.405 -44.423 48.714 1.00 73.44 586 LEU A N 1
ATOM 4868 C CA . LEU A 1 586 ? -10.804 -43.040 48.416 1.00 73.44 586 LEU A CA 1
ATOM 4869 C C . LEU A 1 586 ? -9.639 -42.058 48.575 1.00 73.44 586 LEU A C 1
ATOM 4871 O O . LEU A 1 586 ? -9.396 -41.237 47.692 1.00 73.44 586 LEU A O 1
ATOM 4875 N N . SER A 1 587 ? -8.873 -42.161 49.664 1.00 75.00 587 SER A N 1
ATOM 4876 C CA . SER A 1 587 ? -7.678 -41.333 49.873 1.00 75.00 587 SER A CA 1
ATOM 4877 C C . SER A 1 587 ? -6.625 -41.537 48.786 1.00 75.00 587 SER A C 1
ATOM 4879 O O . SER A 1 587 ? -5.934 -40.586 48.409 1.00 75.00 587 SER A O 1
ATOM 4881 N N . THR A 1 588 ? -6.491 -42.762 48.279 1.00 81.81 588 THR A N 1
ATOM 4882 C CA . THR A 1 588 ? -5.563 -43.087 47.193 1.00 81.81 588 THR A CA 1
ATOM 4883 C C . THR A 1 588 ? -6.053 -42.488 45.877 1.00 81.81 588 THR A C 1
ATOM 4885 O O . THR A 1 588 ? -5.288 -41.805 45.201 1.00 81.81 588 THR A O 1
ATOM 4888 N N . MET A 1 589 ? -7.343 -42.631 45.564 1.00 75.94 589 MET A N 1
ATOM 4889 C CA . MET A 1 589 ? -7.961 -42.058 44.365 1.00 75.94 589 MET A CA 1
ATOM 4890 C C . MET A 1 589 ? -7.871 -40.525 44.334 1.00 75.94 589 MET A C 1
ATOM 4892 O O . MET A 1 589 ? -7.508 -39.949 43.307 1.00 75.94 589 MET A O 1
ATOM 4896 N N . VAL A 1 590 ? -8.123 -39.858 45.466 1.00 73.50 590 VAL A N 1
ATOM 4897 C CA . VAL A 1 590 ? -7.983 -38.397 45.596 1.00 73.50 590 VAL A CA 1
ATOM 4898 C C . VAL A 1 590 ? -6.536 -37.961 45.361 1.00 73.50 590 VAL A C 1
ATOM 4900 O O . VAL A 1 590 ? -6.302 -36.996 44.633 1.00 73.50 590 VAL A O 1
ATOM 4903 N N . ARG A 1 591 ? -5.553 -38.690 45.906 1.00 77.38 591 ARG A N 1
ATOM 4904 C CA . ARG A 1 591 ? -4.128 -38.416 45.661 1.00 77.38 591 ARG A CA 1
ATOM 4905 C C . ARG A 1 591 ? -3.754 -38.572 44.189 1.00 77.38 591 ARG A C 1
ATOM 4907 O O . ARG A 1 591 ? -3.035 -37.727 43.657 1.00 77.38 591 ARG A O 1
ATOM 4914 N N . THR A 1 592 ? -4.253 -39.608 43.519 1.00 79.88 592 THR A N 1
ATOM 4915 C CA . THR A 1 592 ? -4.004 -39.818 42.087 1.00 79.88 592 THR A CA 1
ATOM 4916 C C . THR A 1 592 ? -4.587 -38.677 41.259 1.00 79.88 592 THR A C 1
ATOM 4918 O O . THR A 1 592 ? -3.866 -38.089 40.457 1.00 79.88 592 THR A O 1
ATOM 4921 N N . LEU A 1 593 ? -5.836 -38.276 41.519 1.00 71.75 593 LEU A N 1
ATOM 4922 C CA . LEU A 1 593 ? -6.475 -37.152 40.828 1.00 71.75 593 LEU A CA 1
ATOM 4923 C C . LEU A 1 593 ? -5.745 -35.825 41.064 1.00 71.75 593 LEU A C 1
ATOM 4925 O O . LEU A 1 593 ? -5.545 -35.065 40.119 1.00 71.75 593 LEU A O 1
ATOM 4929 N N . GLN A 1 594 ? -5.298 -35.552 42.293 1.00 74.88 594 GLN A N 1
ATOM 4930 C CA . GLN A 1 594 ? -4.517 -34.352 42.610 1.00 74.88 594 GLN A CA 1
ATOM 4931 C C . GLN A 1 594 ? -3.176 -34.318 41.867 1.00 74.88 594 GLN A C 1
ATOM 4933 O O . GLN A 1 594 ? -2.779 -33.262 41.371 1.00 74.88 594 GLN A O 1
ATOM 4938 N N . ASN A 1 595 ? -2.495 -35.460 41.746 1.00 79.38 595 ASN A N 1
ATOM 4939 C CA . ASN A 1 595 ? -1.246 -35.558 40.995 1.00 79.38 595 ASN A CA 1
ATOM 4940 C C . ASN A 1 595 ? -1.471 -35.355 39.491 1.00 79.38 595 ASN A C 1
ATOM 4942 O O . ASN A 1 595 ? -0.742 -34.577 38.878 1.00 79.38 595 ASN A O 1
ATOM 4946 N N . THR A 1 596 ? -2.518 -35.952 38.915 1.00 76.44 596 THR A N 1
ATOM 4947 C CA . THR A 1 596 ? -2.882 -35.742 37.504 1.00 76.44 596 THR A CA 1
ATOM 4948 C C . THR A 1 596 ? -3.247 -34.281 37.227 1.00 76.44 596 THR A C 1
ATOM 4950 O O . THR A 1 596 ? -2.774 -33.699 36.254 1.00 76.44 596 THR A O 1
ATOM 4953 N N . LEU A 1 597 ? -4.012 -33.637 38.116 1.00 71.12 597 LEU A N 1
ATOM 4954 C CA . LEU A 1 597 ? -4.326 -32.206 38.021 1.00 71.12 597 LEU A CA 1
ATOM 4955 C C . LEU A 1 597 ? -3.071 -31.332 38.094 1.00 71.12 597 LEU A C 1
ATOM 4957 O O . LEU A 1 597 ? -2.963 -30.341 37.373 1.00 71.12 597 LEU A O 1
ATOM 4961 N N . LYS A 1 598 ? -2.111 -31.690 38.951 1.00 76.94 598 LYS A N 1
ATOM 4962 C CA . LYS A 1 598 ? -0.838 -30.974 39.079 1.00 76.94 598 LYS A CA 1
ATOM 4963 C C . LYS A 1 598 ? 0.021 -31.120 37.821 1.00 76.94 598 LYS A C 1
ATOM 4965 O O . LYS A 1 598 ? 0.606 -30.133 37.377 1.00 76.94 598 LYS A O 1
ATOM 4970 N N . GLU A 1 599 ? 0.076 -32.308 37.226 1.00 76.75 599 GLU A N 1
ATOM 4971 C CA . GLU A 1 599 ? 0.772 -32.543 35.957 1.00 76.75 599 GLU A CA 1
ATOM 4972 C C . GLU A 1 599 ? 0.133 -31.774 34.797 1.00 76.75 599 GLU A C 1
ATOM 4974 O O . GLU A 1 599 ? 0.844 -31.087 34.065 1.00 76.75 599 GLU A O 1
ATOM 4979 N N . GLU A 1 600 ? -1.194 -31.806 34.663 1.00 70.75 600 GLU A N 1
ATOM 4980 C CA . GLU A 1 600 ? -1.908 -31.047 33.628 1.00 70.75 600 GLU A CA 1
ATOM 4981 C C . GLU A 1 600 ? -1.755 -29.533 33.820 1.00 70.75 600 GLU A C 1
ATOM 4983 O O . GLU A 1 600 ? -1.487 -28.806 32.864 1.00 70.75 600 GLU A O 1
ATOM 4988 N N . ARG A 1 601 ? -1.793 -29.043 35.065 1.00 68.81 601 ARG A N 1
ATOM 4989 C CA . ARG A 1 601 ? -1.530 -27.630 35.377 1.00 68.81 601 ARG A CA 1
ATOM 4990 C C . ARG A 1 601 ? -0.098 -27.219 35.030 1.00 68.81 601 ARG A C 1
ATOM 4992 O O . ARG A 1 601 ? 0.118 -26.116 34.534 1.00 68.81 601 ARG A O 1
ATOM 4999 N N . ASN A 1 602 ? 0.879 -28.100 35.239 1.00 70.50 602 ASN A N 1
ATOM 5000 C CA . ASN A 1 602 ? 2.265 -27.857 34.836 1.00 70.50 602 ASN A CA 1
ATOM 5001 C C . ASN A 1 602 ? 2.432 -27.858 33.308 1.00 70.50 602 ASN A C 1
ATOM 5003 O O . ASN A 1 602 ? 3.163 -27.017 32.782 1.00 70.50 602 ASN A O 1
ATOM 5007 N N . LYS A 1 603 ? 1.727 -28.734 32.580 1.00 71.94 603 LYS A N 1
ATOM 5008 C CA . LYS A 1 603 ? 1.688 -28.711 31.106 1.00 71.94 603 LYS A CA 1
ATOM 5009 C C . LYS A 1 603 ? 1.072 -27.410 30.584 1.00 71.94 603 LYS A C 1
ATOM 5011 O O . LYS A 1 603 ? 1.663 -26.775 29.714 1.00 71.94 603 LYS A O 1
ATOM 5016 N N . LEU A 1 604 ? -0.038 -26.960 31.171 1.00 61.78 604 LEU A N 1
ATOM 5017 C CA . LEU A 1 604 ? -0.683 -25.680 30.852 1.00 61.78 604 LEU A CA 1
ATOM 5018 C C . LEU A 1 604 ? 0.229 -24.478 31.130 1.00 61.78 604 LEU A C 1
ATOM 5020 O O . LEU A 1 604 ? 0.366 -23.598 30.283 1.00 61.78 604 LEU A O 1
ATOM 5024 N N . ASN A 1 605 ? 0.922 -24.464 32.269 1.00 59.66 605 ASN A N 1
ATOM 5025 C CA . ASN A 1 605 ? 1.879 -23.404 32.596 1.00 59.66 605 ASN A CA 1
ATOM 5026 C C . ASN A 1 605 ? 3.079 -23.376 31.634 1.00 59.66 605 ASN A C 1
ATOM 5028 O O . ASN A 1 605 ? 3.579 -22.301 31.302 1.00 59.66 605 ASN A O 1
ATOM 5032 N N . ASN A 1 606 ? 3.523 -24.536 31.142 1.00 59.56 606 ASN A N 1
ATOM 5033 C CA . ASN A 1 606 ? 4.584 -24.620 30.137 1.00 59.56 606 ASN A CA 1
ATOM 5034 C C . ASN A 1 606 ? 4.107 -24.189 28.737 1.00 59.56 606 ASN A C 1
ATOM 5036 O O . ASN A 1 606 ? 4.871 -23.561 28.003 1.00 59.56 606 ASN A O 1
ATOM 5040 N N . LEU A 1 607 ? 2.844 -24.449 28.383 1.00 54.91 607 LEU A N 1
ATOM 5041 C CA . LEU A 1 607 ? 2.214 -23.932 27.161 1.00 54.91 607 LEU A CA 1
ATOM 5042 C C . LEU A 1 607 ? 2.006 -22.408 27.227 1.00 54.91 607 LEU A C 1
ATOM 5044 O O . LEU A 1 607 ? 2.201 -21.725 26.227 1.00 54.91 607 LEU A O 1
ATOM 5048 N N . SER A 1 608 ? 1.719 -21.860 28.412 1.00 46.31 608 SER A N 1
ATOM 5049 C CA . SER A 1 608 ? 1.535 -20.419 28.654 1.00 46.31 608 SER A CA 1
ATOM 5050 C C . SER A 1 608 ? 2.831 -19.595 28.637 1.00 46.31 608 SER A C 1
ATOM 5052 O O . SER A 1 608 ? 2.751 -18.368 28.601 1.00 46.31 608 SER A O 1
ATOM 5054 N N . ARG A 1 609 ? 4.021 -20.215 28.668 1.00 47.94 609 ARG A N 1
ATOM 5055 C CA . ARG A 1 609 ? 5.314 -19.496 28.609 1.00 47.94 609 ARG A CA 1
ATOM 5056 C C . ARG A 1 609 ? 5.837 -19.275 27.185 1.00 47.94 609 ARG A C 1
ATOM 5058 O O . ARG A 1 609 ? 6.579 -18.326 26.965 1.00 47.94 609 ARG A O 1
ATOM 5065 N N . LYS A 1 610 ? 5.405 -20.079 26.209 1.00 47.53 610 LYS A N 1
ATOM 5066 C CA . LYS A 1 610 ? 5.764 -19.933 24.783 1.00 47.53 610 LYS A CA 1
ATOM 5067 C C . LYS A 1 610 ? 5.097 -18.781 23.988 1.00 47.53 610 LYS A C 1
ATOM 5069 O O . LYS A 1 610 ? 5.645 -18.437 22.944 1.00 47.53 610 LYS A O 1
ATOM 5074 N N . PRO A 1 611 ? 3.977 -18.142 24.395 1.00 46.97 611 PRO A N 1
ATOM 5075 C CA . PRO A 1 611 ? 3.369 -17.067 23.604 1.00 46.97 611 PRO A CA 1
ATOM 5076 C C . PRO A 1 611 ? 4.157 -15.750 23.621 1.00 46.97 611 PRO A C 1
ATOM 5078 O O . PRO A 1 611 ? 3.999 -14.966 22.690 1.00 46.97 611 PRO A O 1
ATOM 5081 N N . LYS A 1 612 ? 5.009 -15.498 24.631 1.00 45.38 612 LYS A N 1
ATOM 5082 C CA . LYS A 1 612 ? 5.765 -14.234 24.731 1.00 45.38 612 LYS A CA 1
ATOM 5083 C C . LYS A 1 612 ? 6.792 -14.062 23.600 1.00 45.38 612 LYS A C 1
ATOM 5085 O O . LYS A 1 612 ? 6.881 -12.973 23.059 1.00 45.38 612 LYS A O 1
ATOM 5090 N N . GLU A 1 613 ? 7.449 -15.134 23.155 1.00 47.75 613 GLU A N 1
ATOM 5091 C CA . GLU A 1 613 ? 8.376 -15.084 22.005 1.00 47.75 613 GLU A CA 1
ATOM 5092 C C . GLU A 1 613 ? 7.650 -15.084 20.641 1.00 47.75 613 GLU A C 1
ATOM 5094 O O . GLU A 1 613 ? 8.176 -14.578 19.654 1.00 47.75 613 GLU A O 1
ATOM 5099 N N . ARG A 1 614 ? 6.417 -15.613 20.555 1.00 45.22 614 ARG A N 1
ATOM 5100 C CA . ARG A 1 614 ? 5.625 -15.623 19.304 1.00 45.22 614 ARG A CA 1
ATOM 5101 C C . ARG A 1 614 ? 4.866 -14.319 19.043 1.00 45.22 614 ARG A C 1
ATOM 5103 O O . ARG A 1 614 ? 4.679 -13.958 17.884 1.00 45.22 614 ARG A O 1
ATOM 5110 N N . LEU A 1 615 ? 4.445 -13.604 20.088 1.00 47.50 615 LEU A N 1
ATOM 5111 C CA . LEU A 1 615 ? 3.749 -12.317 19.956 1.00 47.50 615 LEU A CA 1
ATOM 5112 C C . LEU A 1 615 ? 4.674 -11.186 19.473 1.00 47.50 615 LEU A C 1
ATOM 5114 O O . LEU A 1 615 ? 4.196 -10.267 18.812 1.00 47.50 615 LEU A O 1
ATOM 5118 N N . GLU A 1 616 ? 5.986 -11.282 19.706 1.00 49.62 616 GLU A N 1
ATOM 5119 C CA . GLU A 1 616 ? 6.973 -10.348 19.139 1.00 49.62 616 GLU A CA 1
ATOM 5120 C C . GLU A 1 616 ? 7.167 -10.512 17.622 1.00 49.62 616 GLU A C 1
ATOM 5122 O O . GLU A 1 616 ? 7.464 -9.533 16.936 1.00 49.62 616 GLU A O 1
ATOM 5127 N N . ILE A 1 617 ? 6.952 -11.716 17.078 1.00 48.19 617 ILE A N 1
ATOM 5128 C CA . ILE A 1 617 ? 7.042 -11.984 15.632 1.00 48.19 617 ILE A CA 1
ATOM 5129 C C . ILE A 1 617 ? 5.759 -11.504 14.934 1.00 48.19 617 ILE A C 1
ATOM 5131 O O . ILE A 1 617 ? 5.823 -10.701 14.007 1.00 48.19 617 ILE A O 1
ATOM 5135 N N . VAL A 1 618 ? 4.585 -11.854 15.473 1.00 48.06 618 VAL A N 1
ATOM 5136 C CA . VAL A 1 618 ? 3.282 -11.422 14.926 1.00 48.06 618 VAL A CA 1
ATOM 5137 C C . VAL A 1 618 ? 3.088 -9.897 15.025 1.00 48.06 618 VAL A C 1
ATOM 5139 O O . VAL A 1 618 ? 2.475 -9.285 14.150 1.00 48.06 618 VAL A O 1
ATOM 5142 N N . GLY A 1 619 ? 3.654 -9.251 16.052 1.00 45.94 619 GLY A N 1
ATOM 5143 C CA . GLY A 1 619 ? 3.641 -7.792 16.199 1.00 45.94 619 GLY A CA 1
ATOM 5144 C C . GLY A 1 619 ? 4.452 -7.043 15.132 1.00 45.94 619 GLY A C 1
ATOM 5145 O O . GLY A 1 619 ? 4.066 -5.936 14.751 1.00 45.94 619 GLY A O 1
ATOM 5146 N N . ARG A 1 620 ? 5.530 -7.642 14.598 1.00 49.06 620 ARG A N 1
ATOM 5147 C CA . ARG A 1 620 ? 6.302 -7.071 13.475 1.00 49.06 620 ARG A CA 1
ATOM 5148 C C . ARG A 1 620 ? 5.582 -7.245 12.137 1.00 49.06 620 ARG A C 1
ATOM 5150 O O . ARG A 1 620 ? 5.597 -6.323 11.323 1.00 49.06 620 ARG A O 1
ATOM 5157 N N . ASP A 1 621 ? 4.881 -8.358 11.945 1.00 42.16 621 ASP A N 1
ATOM 5158 C CA . ASP A 1 621 ? 4.216 -8.677 10.675 1.00 42.16 621 ASP A CA 1
ATOM 5159 C C . ASP A 1 621 ? 2.941 -7.843 10.440 1.00 42.16 621 ASP A C 1
ATOM 5161 O O . ASP A 1 621 ? 2.663 -7.412 9.318 1.00 42.16 621 ASP A O 1
ATOM 5165 N N . ILE A 1 622 ? 2.210 -7.489 11.504 1.00 45.81 622 ILE A N 1
ATOM 5166 C CA . ILE A 1 622 ? 1.028 -6.608 11.413 1.00 45.81 622 ILE A CA 1
ATOM 5167 C C . ILE A 1 622 ? 1.414 -5.170 11.009 1.00 45.81 622 ILE A C 1
ATOM 5169 O O . ILE A 1 622 ? 0.637 -4.480 10.340 1.00 45.81 622 ILE A O 1
ATOM 5173 N N . ALA A 1 623 ? 2.623 -4.715 11.354 1.00 46.09 623 ALA A N 1
ATOM 5174 C CA . ALA A 1 623 ? 3.125 -3.399 10.956 1.00 46.09 623 ALA A CA 1
ATOM 5175 C C . ALA A 1 623 ? 3.523 -3.337 9.467 1.00 46.09 623 ALA A C 1
ATOM 5177 O O . ALA A 1 623 ? 3.424 -2.274 8.852 1.00 46.09 623 ALA A O 1
ATOM 5178 N N . ILE A 1 624 ? 3.912 -4.470 8.870 1.00 46.03 624 ILE A N 1
ATOM 5179 C CA . ILE A 1 624 ? 4.279 -4.569 7.449 1.00 46.03 624 ILE A CA 1
ATOM 5180 C C . ILE A 1 624 ? 3.023 -4.696 6.571 1.00 46.03 624 ILE A C 1
ATOM 5182 O O . ILE A 1 624 ? 2.913 -3.999 5.564 1.00 46.03 624 ILE A O 1
ATOM 5186 N N . ILE A 1 625 ? 2.020 -5.474 6.997 1.00 41.75 625 ILE A N 1
ATOM 5187 C CA . ILE A 1 625 ? 0.752 -5.656 6.259 1.00 41.75 625 ILE A CA 1
ATOM 5188 C C . ILE A 1 625 ? -0.067 -4.353 6.179 1.00 41.75 625 ILE A C 1
ATOM 5190 O O . ILE A 1 625 ? -0.743 -4.098 5.181 1.00 41.75 625 ILE A O 1
ATOM 5194 N N . LYS A 1 626 ? 0.033 -3.461 7.175 1.00 39.94 626 LYS A N 1
ATOM 5195 C CA . LYS A 1 626 ? -0.623 -2.140 7.117 1.00 39.94 626 LYS A CA 1
ATOM 5196 C C . LYS A 1 626 ? -0.009 -1.179 6.092 1.00 39.94 626 LYS A C 1
ATOM 5198 O O . LYS A 1 626 ? -0.652 -0.186 5.766 1.00 39.94 626 LYS A O 1
ATOM 5203 N N . LYS A 1 627 ? 1.193 -1.454 5.570 1.00 44.41 627 LYS A N 1
ATOM 5204 C CA . LYS A 1 627 ? 1.884 -0.568 4.618 1.00 44.41 627 LYS A CA 1
ATOM 5205 C C . LYS A 1 627 ? 1.708 -0.975 3.148 1.00 44.41 627 LYS A C 1
ATOM 5207 O O . LYS A 1 627 ? 2.041 -0.181 2.277 1.00 44.41 627 LYS A O 1
ATOM 5212 N N . THR A 1 628 ? 1.166 -2.162 2.857 1.00 41.31 628 THR A N 1
ATOM 5213 C CA . THR A 1 628 ? 1.060 -2.704 1.485 1.00 41.31 628 THR A CA 1
ATOM 5214 C C . THR A 1 628 ? -0.368 -2.898 0.959 1.00 41.31 628 THR A C 1
ATOM 5216 O O . THR A 1 628 ? -0.531 -3.176 -0.224 1.00 41.31 628 THR A O 1
ATOM 5219 N N . ASN A 1 629 ? -1.412 -2.676 1.764 1.00 33.59 629 ASN A N 1
ATOM 5220 C CA . ASN A 1 629 ? -2.810 -2.897 1.353 1.00 33.59 629 ASN A CA 1
ATOM 5221 C C . ASN A 1 629 ? -3.539 -1.667 0.761 1.00 33.59 629 ASN A C 1
ATOM 5223 O O . ASN A 1 629 ? -4.764 -1.602 0.809 1.00 33.59 629 ASN A O 1
ATOM 5227 N N . SER A 1 630 ? -2.834 -0.699 0.161 1.00 34.72 630 SER A N 1
ATOM 5228 C CA . SER A 1 630 ? -3.467 0.460 -0.507 1.00 34.72 630 SER A CA 1
ATOM 5229 C C . SER A 1 630 ? -3.610 0.327 -2.032 1.00 34.72 630 SER A C 1
ATOM 5231 O O . SER A 1 630 ? -3.692 1.337 -2.725 1.00 34.72 630 SER A O 1
ATOM 5233 N N . MET A 1 631 ? -3.634 -0.895 -2.568 1.00 36.94 631 MET A N 1
ATOM 5234 C CA . MET A 1 631 ? -3.942 -1.179 -3.975 1.00 36.94 631 MET A CA 1
ATOM 5235 C C . MET A 1 631 ? -4.764 -2.476 -4.040 1.00 36.94 631 MET A C 1
ATOM 5237 O O . MET A 1 631 ? -4.203 -3.559 -4.188 1.00 36.94 631 MET A O 1
ATOM 5241 N N . SER A 1 632 ? -6.091 -2.391 -3.893 1.00 30.39 632 SER A N 1
ATOM 5242 C CA . SER A 1 632 ? -6.991 -3.503 -4.226 1.00 30.39 632 SER A CA 1
ATOM 5243 C C . SER A 1 632 ? -7.732 -3.198 -5.521 1.00 30.39 632 SER A C 1
ATOM 5245 O O . SER A 1 632 ? -8.562 -2.293 -5.578 1.00 30.39 632 SER A O 1
ATOM 5247 N N . SER A 1 633 ? -7.428 -3.990 -6.543 1.00 31.98 633 SER A N 1
ATOM 5248 C CA . SER A 1 633 ? -8.277 -4.226 -7.703 1.00 31.98 633 SER A CA 1
ATOM 5249 C C . SER A 1 633 ? -9.591 -4.889 -7.283 1.00 31.98 633 SER A C 1
ATOM 5251 O O . SER A 1 633 ? -9.581 -5.850 -6.511 1.00 31.98 633 SER A O 1
ATOM 5253 N N . ASP A 1 634 ? -10.694 -4.410 -7.851 1.00 33.16 634 ASP A N 1
ATOM 5254 C CA . ASP A 1 634 ? -12.025 -5.006 -7.795 1.00 33.16 634 ASP A CA 1
ATOM 5255 C C . ASP A 1 634 ? -12.030 -6.471 -8.260 1.00 33.16 634 ASP A C 1
ATOM 5257 O O . ASP A 1 634 ? -11.922 -6.742 -9.454 1.00 33.16 634 ASP A O 1
ATOM 5261 N N . ILE A 1 635 ? -12.226 -7.420 -7.337 1.00 28.25 635 ILE A N 1
ATOM 5262 C CA . ILE A 1 635 ? -12.802 -8.742 -7.634 1.00 28.25 635 ILE A CA 1
ATOM 5263 C C . ILE A 1 635 ? -13.726 -9.133 -6.475 1.00 28.25 635 ILE A C 1
ATOM 5265 O O . ILE A 1 635 ? -13.294 -9.520 -5.392 1.00 28.25 635 ILE A O 1
ATOM 5269 N N . SER A 1 636 ? -15.028 -9.037 -6.732 1.00 27.75 636 SER A N 1
ATOM 5270 C CA . SER A 1 636 ? -16.091 -9.650 -5.939 1.00 27.75 636 SER A CA 1
ATOM 5271 C C . SER A 1 636 ? -16.008 -11.176 -6.066 1.00 27.75 636 SER A C 1
ATOM 5273 O O . SER A 1 636 ? -16.222 -11.730 -7.146 1.00 27.75 636 SER A O 1
ATOM 5275 N N . THR A 1 637 ? -15.714 -11.868 -4.963 1.00 29.44 637 THR A N 1
ATOM 5276 C CA . THR A 1 637 ? -15.897 -13.322 -4.844 1.00 29.44 637 THR A CA 1
ATOM 5277 C C . THR A 1 637 ? -16.867 -13.648 -3.718 1.00 29.44 637 THR A C 1
ATOM 5279 O O . THR A 1 637 ? -16.625 -13.366 -2.548 1.00 29.44 637 THR A O 1
ATOM 5282 N N . ALA A 1 638 ? -17.975 -14.256 -4.134 1.00 31.44 638 ALA A N 1
ATOM 5283 C CA . ALA A 1 638 ? -19.101 -14.717 -3.344 1.00 31.44 638 ALA A CA 1
ATOM 5284 C C . ALA A 1 638 ? -18.731 -15.797 -2.310 1.00 31.44 638 ALA A C 1
ATOM 5286 O O . ALA A 1 638 ? -17.982 -16.732 -2.606 1.00 31.44 638 ALA A O 1
ATOM 5287 N N . CYS A 1 639 ? -19.345 -15.718 -1.127 1.00 31.39 639 CYS A N 1
ATOM 5288 C CA . CYS A 1 639 ? -19.350 -16.785 -0.129 1.00 31.39 639 CYS A CA 1
ATOM 5289 C C . CYS A 1 639 ? -20.155 -17.987 -0.662 1.00 31.39 639 CYS A C 1
ATOM 5291 O O . CYS A 1 639 ? -21.346 -17.875 -0.942 1.00 31.39 639 CYS A O 1
ATOM 5293 N N . LYS A 1 640 ? -19.500 -19.142 -0.829 1.00 32.53 640 LYS A N 1
ATOM 5294 C CA . LYS A 1 640 ? -20.125 -20.431 -1.169 1.00 32.53 640 LYS A CA 1
ATOM 5295 C C . LYS A 1 640 ? -20.136 -21.339 0.061 1.00 32.53 640 LYS A C 1
ATOM 5297 O O . LYS A 1 640 ? -19.386 -22.311 0.105 1.00 32.53 640 LYS A O 1
ATOM 5302 N N . THR A 1 641 ? -20.977 -21.040 1.048 1.00 33.03 641 THR A N 1
ATOM 5303 C CA . THR A 1 641 ? -21.137 -21.924 2.214 1.00 33.03 641 THR A CA 1
ATOM 5304 C C . THR A 1 641 ? -22.572 -22.429 2.288 1.00 33.03 641 THR A C 1
ATOM 5306 O O . THR A 1 641 ? -23.499 -21.658 2.493 1.00 33.03 641 THR A O 1
ATOM 5309 N N . THR A 1 642 ? -22.763 -23.734 2.107 1.00 32.41 642 THR A N 1
ATOM 5310 C CA . THR A 1 642 ? -24.029 -24.427 2.383 1.00 32.41 642 THR A CA 1
ATOM 5311 C C . THR A 1 642 ? -23.984 -25.007 3.789 1.00 32.41 642 THR A C 1
ATOM 5313 O O . THR A 1 642 ? -23.051 -25.746 4.108 1.00 32.41 642 THR A O 1
ATOM 5316 N N . VAL A 1 643 ? -24.991 -24.715 4.612 1.00 32.28 643 VAL A N 1
ATOM 5317 C CA . VAL A 1 643 ? -25.091 -25.227 5.986 1.00 32.28 643 VAL A CA 1
ATOM 5318 C C . VAL A 1 643 ? -26.402 -25.988 6.167 1.00 32.28 643 VAL A C 1
ATOM 5320 O O . VAL A 1 643 ? -27.428 -25.640 5.586 1.00 32.28 643 VAL A O 1
ATOM 5323 N N . HIS A 1 644 ? -26.371 -27.056 6.962 1.00 37.53 644 HIS A N 1
ATOM 5324 C CA . HIS A 1 644 ? -27.561 -27.829 7.306 1.00 37.53 644 HIS A CA 1
ATOM 5325 C C . HIS A 1 644 ? -28.575 -26.970 8.075 1.00 37.53 644 HIS A C 1
ATOM 5327 O O . HIS A 1 644 ? -28.187 -26.174 8.926 1.00 37.53 644 HIS A O 1
ATOM 5333 N N . HIS A 1 645 ? -29.871 -27.206 7.858 1.00 36.94 645 HIS A N 1
ATOM 5334 C CA . HIS A 1 645 ? -30.965 -26.457 8.492 1.00 36.94 645 HIS A CA 1
ATOM 5335 C C . HIS A 1 645 ? -30.855 -26.376 10.030 1.00 36.94 645 HIS A C 1
ATOM 5337 O O . HIS A 1 645 ? -31.068 -25.319 10.607 1.00 36.94 645 HIS A O 1
ATOM 5343 N N . LYS A 1 646 ? -30.406 -27.454 10.691 1.00 37.19 646 LYS A N 1
ATOM 5344 C CA . LYS A 1 646 ? -30.178 -27.488 12.151 1.00 37.19 646 LYS A CA 1
ATOM 5345 C C . LYS A 1 646 ? -29.011 -26.628 12.645 1.00 37.19 646 LYS A C 1
ATOM 5347 O O . LYS A 1 646 ? -28.947 -26.326 13.827 1.00 37.19 646 LYS A O 1
ATOM 5352 N N . CYS A 1 647 ? -28.064 -26.291 11.777 1.00 38.75 647 CYS A N 1
ATOM 5353 C CA . CYS A 1 647 ? -26.881 -25.508 12.131 1.00 38.75 647 CYS A CA 1
ATOM 5354 C C . CYS A 1 647 ? -27.078 -24.003 11.871 1.00 38.75 647 CYS A C 1
ATOM 5356 O O . CYS A 1 647 ? -26.228 -23.209 12.270 1.00 38.75 647 CYS A O 1
ATOM 5358 N N . ALA A 1 648 ? -28.182 -23.616 11.219 1.00 41.88 648 ALA A N 1
ATOM 5359 C CA . ALA A 1 648 ? -28.513 -22.225 10.917 1.00 41.88 648 ALA A CA 1
ATOM 5360 C C . ALA A 1 648 ? -28.909 -21.421 12.170 1.00 41.88 648 ALA A C 1
ATOM 5362 O O . ALA A 1 648 ? -28.599 -20.240 12.250 1.00 41.88 648 ALA A O 1
ATOM 5363 N N . GLU A 1 649 ? -29.504 -22.065 13.182 1.00 39.09 649 GLU A N 1
ATOM 5364 C CA . GLU A 1 649 ? -29.946 -21.408 14.428 1.00 39.09 649 GLU A CA 1
ATOM 5365 C C . GLU A 1 649 ? -28.790 -20.861 15.289 1.00 39.09 649 GLU A C 1
ATOM 5367 O O . GLU A 1 649 ? -29.002 -20.025 16.161 1.00 39.09 649 GLU A O 1
ATOM 5372 N N . THR A 1 650 ? -27.557 -21.318 15.049 1.00 37.53 650 THR A N 1
ATOM 5373 C CA . THR A 1 650 ? -26.361 -20.967 15.838 1.00 37.53 650 THR A CA 1
ATOM 5374 C C . THR A 1 650 ? -25.400 -19.996 15.146 1.00 37.53 650 THR A C 1
ATOM 5376 O O . THR A 1 650 ? -24.373 -19.644 15.725 1.00 37.53 650 THR A O 1
ATOM 5379 N N . LEU A 1 651 ? -25.693 -19.561 13.919 1.00 38.09 651 LEU A N 1
ATOM 5380 C CA . LEU A 1 651 ? -24.871 -18.585 13.201 1.00 38.09 651 LEU A CA 1
ATOM 5381 C C . LEU A 1 651 ? -25.376 -17.164 13.485 1.00 38.09 651 LEU A C 1
ATOM 5383 O O . LEU A 1 651 ? -26.556 -16.875 13.309 1.00 38.09 651 LEU A O 1
ATOM 5387 N N . MET A 1 652 ? -24.485 -16.257 13.904 1.00 36.56 652 MET A N 1
ATOM 5388 C CA . MET A 1 652 ? -24.807 -14.826 13.907 1.00 36.56 652 MET A CA 1
ATOM 5389 C C . MET A 1 652 ? -24.992 -14.350 12.461 1.00 36.56 652 MET A C 1
ATOM 5391 O O . MET A 1 652 ? -24.151 -14.641 11.612 1.00 36.56 652 MET A O 1
ATOM 5395 N N . ASN A 1 653 ? -26.076 -13.612 12.201 1.00 34.28 653 ASN A N 1
ATOM 5396 C CA . ASN A 1 653 ? -26.398 -13.011 10.905 1.00 34.28 653 ASN A CA 1
ATOM 5397 C C . ASN A 1 653 ? -25.221 -12.176 10.375 1.00 34.28 653 ASN A C 1
ATOM 5399 O O . ASN A 1 653 ? -25.029 -11.028 10.772 1.00 34.28 653 ASN A O 1
ATOM 5403 N N . THR A 1 654 ? -24.445 -12.734 9.449 1.00 39.31 654 THR A N 1
ATOM 5404 C CA . THR A 1 654 ? -23.427 -11.999 8.689 1.00 39.31 654 THR A CA 1
ATOM 5405 C C . THR A 1 654 ? -23.670 -12.145 7.195 1.00 39.31 654 THR A C 1
ATOM 5407 O O . THR A 1 654 ? -22.843 -12.692 6.474 1.00 39.31 654 THR A O 1
ATOM 5410 N N . CYS A 1 655 ? -24.829 -11.682 6.740 1.00 37.81 655 CYS A N 1
ATOM 5411 C CA . CYS A 1 655 ? -25.041 -10.980 5.472 1.00 37.81 655 CYS A CA 1
ATOM 5412 C C . CYS A 1 655 ? -26.521 -10.569 5.408 1.00 37.81 655 CYS A C 1
ATOM 5414 O O . CYS A 1 655 ? -27.379 -11.324 5.848 1.00 37.81 655 CYS A O 1
ATOM 5416 N N . GLY A 1 656 ? -26.811 -9.355 4.937 1.00 44.28 656 GLY A N 1
ATOM 5417 C CA . GLY A 1 656 ? -28.119 -9.088 4.336 1.00 44.28 656 GLY A CA 1
ATOM 5418 C C . GLY A 1 656 ? -28.962 -7.937 4.866 1.00 44.28 656 GLY A C 1
ATOM 5419 O O . GLY A 1 656 ? -29.501 -7.231 4.040 1.00 44.28 656 GLY A O 1
ATOM 5420 N N . LEU A 1 657 ? -29.071 -7.671 6.174 1.00 34.25 657 LEU A N 1
ATOM 5421 C CA . LEU A 1 657 ? -29.670 -6.428 6.717 1.00 34.25 657 LEU A CA 1
ATOM 5422 C C . LEU A 1 657 ? -29.517 -6.403 8.249 1.00 34.25 657 LEU A C 1
ATOM 5424 O O . LEU A 1 657 ? -30.029 -7.299 8.923 1.00 34.25 657 LEU A O 1
ATOM 5428 N N . PRO A 1 658 ? -28.821 -5.416 8.846 1.00 38.59 658 PRO A N 1
ATOM 5429 C CA . PRO A 1 658 ? -28.764 -5.297 10.299 1.00 38.59 658 PRO A CA 1
ATOM 5430 C C . PRO A 1 658 ? -30.162 -5.007 10.860 1.00 38.59 658 PRO A C 1
ATOM 5432 O O . PRO A 1 658 ? -30.844 -4.119 10.357 1.00 38.59 658 PRO A O 1
ATOM 5435 N N . MET A 1 659 ? -30.547 -5.660 11.961 1.00 35.06 659 MET A N 1
ATOM 5436 C CA . MET A 1 659 ? -31.686 -5.250 12.811 1.00 35.06 659 MET A CA 1
ATOM 5437 C C . MET A 1 659 ? -31.652 -3.743 13.145 1.00 35.06 659 MET A C 1
ATOM 5439 O O . MET A 1 659 ? -32.681 -3.087 13.226 1.00 35.06 659 MET A O 1
ATOM 5443 N N . LEU A 1 660 ? -30.451 -3.161 13.227 1.00 38.78 660 LEU A N 1
ATOM 5444 C CA . LEU A 1 660 ? -30.245 -1.724 13.428 1.00 38.78 660 LEU A CA 1
ATOM 5445 C C . LEU A 1 660 ? -30.774 -0.852 12.272 1.00 38.78 660 LEU A C 1
ATOM 5447 O O . LEU A 1 660 ? -31.054 0.322 12.481 1.00 38.78 660 LEU A O 1
ATOM 5451 N N . TYR A 1 661 ? -30.930 -1.398 11.063 1.00 41.94 661 TYR A N 1
ATOM 5452 C CA . TYR A 1 661 ? -31.460 -0.671 9.905 1.00 41.94 661 TYR A CA 1
ATOM 5453 C C . TYR A 1 661 ? -32.991 -0.653 9.878 1.00 41.94 661 TYR A C 1
ATOM 5455 O O . TYR A 1 661 ? -33.567 0.344 9.447 1.00 41.94 661 TYR A O 1
ATOM 5463 N N . SER A 1 662 ? -33.663 -1.704 10.372 1.00 42.47 662 SER A N 1
ATOM 5464 C CA . SER A 1 662 ? -35.115 -1.638 10.589 1.00 42.47 662 SER A CA 1
ATOM 5465 C C . SER A 1 662 ? -35.440 -0.653 11.703 1.00 42.47 662 SER A C 1
ATOM 5467 O O . SER A 1 662 ? -36.348 0.156 11.544 1.00 42.47 662 SER A O 1
ATOM 5469 N N . ASP A 1 663 ? -34.648 -0.651 12.776 1.00 39.75 663 ASP A N 1
ATOM 5470 C CA . ASP A 1 663 ? -34.843 0.273 13.894 1.00 39.75 663 ASP A CA 1
ATOM 5471 C C . ASP A 1 663 ? -34.586 1.729 13.467 1.00 39.75 663 ASP A C 1
ATOM 5473 O O . ASP A 1 663 ? -35.382 2.604 13.795 1.00 39.75 663 ASP A O 1
ATOM 5477 N N . HIS A 1 664 ? -33.578 1.990 12.621 1.00 41.97 664 HIS A N 1
ATOM 5478 C CA . HIS A 1 664 ? -33.353 3.318 12.031 1.00 41.97 664 HIS A CA 1
ATOM 5479 C C . HIS A 1 664 ? -34.495 3.753 11.097 1.00 41.97 664 HIS A C 1
ATOM 5481 O O . HIS A 1 664 ? -34.913 4.909 11.129 1.00 41.97 664 HIS A O 1
ATOM 5487 N N . PHE A 1 665 ? -35.042 2.836 10.290 1.00 44.75 665 PHE A N 1
ATOM 5488 C CA . PHE A 1 665 ? -36.154 3.128 9.379 1.00 44.75 665 PHE A CA 1
ATOM 5489 C C . PHE A 1 665 ? -37.453 3.436 10.144 1.00 44.75 665 PHE A C 1
ATOM 5491 O O . PHE A 1 665 ? -38.163 4.382 9.804 1.00 44.75 665 PHE A O 1
ATOM 5498 N N . PHE A 1 666 ? -37.737 2.698 11.224 1.00 47.88 666 PHE A N 1
ATOM 5499 C CA . PHE A 1 666 ? -38.899 2.945 12.085 1.00 47.88 666 PHE A CA 1
ATOM 5500 C C . PHE A 1 666 ? -38.729 4.176 12.996 1.00 47.88 666 PHE A C 1
ATOM 5502 O O . PHE A 1 666 ? -39.715 4.857 13.299 1.00 47.88 666 PHE A O 1
ATOM 5509 N N . GLU A 1 667 ? -37.505 4.515 13.417 1.00 45.69 667 GLU A N 1
ATOM 5510 C CA . GLU A 1 667 ? -37.233 5.742 14.178 1.00 45.69 667 GLU A CA 1
ATOM 5511 C C . GLU A 1 667 ? -37.264 7.011 13.306 1.00 45.69 667 GLU A C 1
ATOM 5513 O O . GLU A 1 667 ? -37.781 8.044 13.750 1.00 45.69 667 GLU A O 1
ATOM 5518 N N . GLU A 1 668 ? -36.813 6.952 12.047 1.00 45.81 668 GLU A N 1
ATOM 5519 C CA . GLU A 1 668 ? -36.942 8.066 11.095 1.00 45.81 668 GLU A CA 1
ATOM 5520 C C . GLU A 1 668 ? -38.382 8.280 10.609 1.00 45.81 668 GLU A C 1
ATOM 5522 O O . GLU A 1 668 ? -38.793 9.429 10.429 1.00 45.81 668 GLU A O 1
ATOM 5527 N N . GLU A 1 669 ? -39.200 7.227 10.501 1.00 46.22 669 GLU A N 1
ATOM 5528 C CA . GLU A 1 669 ? -40.631 7.344 10.169 1.00 46.22 669 GLU A CA 1
ATOM 5529 C C . GLU A 1 669 ? -41.418 8.123 11.249 1.00 46.22 669 GLU A C 1
ATOM 5531 O O . GLU A 1 669 ? -42.412 8.798 10.958 1.00 46.22 669 GLU A O 1
ATOM 5536 N N . LYS A 1 670 ? -40.934 8.124 12.503 1.00 48.97 670 LYS A N 1
ATOM 5537 C CA . LYS A 1 670 ? -41.455 8.995 13.573 1.00 48.97 670 LYS A CA 1
ATOM 5538 C C . LYS A 1 670 ? -40.991 10.449 13.458 1.00 48.97 670 LYS A C 1
ATOM 5540 O O . LYS A 1 670 ? -41.722 11.330 13.913 1.00 48.97 670 LYS A O 1
ATOM 5545 N N . ARG A 1 671 ? -39.813 10.715 12.879 1.00 45.22 671 ARG A N 1
ATOM 5546 C CA . ARG A 1 671 ? -39.236 12.069 12.754 1.00 45.22 671 ARG A CA 1
ATOM 5547 C C . ARG A 1 671 ? -39.606 12.792 11.459 1.00 45.22 671 ARG A C 1
ATOM 5549 O O . ARG A 1 671 ? -39.603 14.018 11.453 1.00 45.22 671 ARG A O 1
ATOM 5556 N N . VAL A 1 672 ? -39.954 12.079 10.388 1.00 44.78 672 VAL A N 1
ATOM 5557 C CA . VAL A 1 672 ? -40.111 12.666 9.046 1.00 44.78 672 VAL A CA 1
ATOM 5558 C C . VAL A 1 672 ? -41.454 12.264 8.428 1.00 44.78 672 VAL A C 1
ATOM 5560 O O . VAL A 1 672 ? -41.527 11.588 7.407 1.00 44.78 672 VAL A O 1
ATOM 5563 N N . LYS A 1 673 ? -42.560 12.702 9.038 1.00 45.19 673 LYS A N 1
ATOM 5564 C CA . LYS A 1 673 ? -43.912 12.470 8.494 1.00 45.19 673 LYS A CA 1
ATOM 5565 C C . LYS A 1 673 ? -44.277 13.335 7.278 1.00 45.19 673 LYS A C 1
ATOM 5567 O O . LYS A 1 673 ? -45.331 13.109 6.696 1.00 45.19 673 LYS A O 1
ATOM 5572 N N . GLU A 1 674 ? -43.430 14.279 6.859 1.00 44.41 674 GLU A N 1
ATOM 5573 C CA . GLU A 1 674 ? -43.804 15.269 5.831 1.00 44.41 674 GLU A CA 1
ATOM 5574 C C . GLU A 1 674 ? -42.912 15.302 4.570 1.00 44.41 674 GLU A C 1
ATOM 5576 O O . GLU A 1 674 ? -43.267 15.993 3.623 1.00 44.41 674 GLU A O 1
ATOM 5581 N N . SER A 1 675 ? -41.813 14.533 4.480 1.00 45.28 675 SER A N 1
ATOM 5582 C CA . SER A 1 675 ? -40.846 14.657 3.356 1.00 45.28 675 SER A CA 1
ATOM 5583 C C . SER A 1 675 ? -40.582 13.374 2.541 1.00 45.28 675 SER A C 1
ATOM 5585 O O . SER A 1 675 ? -39.916 13.407 1.511 1.00 45.28 675 SER A O 1
ATOM 5587 N N . LEU A 1 676 ? -41.114 12.220 2.955 1.00 46.31 676 LEU A N 1
ATOM 5588 C CA . LEU A 1 676 ? -40.758 10.906 2.384 1.00 46.31 676 LEU A CA 1
ATOM 5589 C C . LEU A 1 676 ? -41.750 10.350 1.346 1.00 46.31 676 LEU A C 1
ATOM 5591 O O . LEU A 1 676 ? -41.628 9.196 0.940 1.00 46.31 676 LEU A O 1
ATOM 5595 N N . ALA A 1 677 ? -42.703 11.158 0.869 1.00 49.59 677 ALA A N 1
ATOM 5596 C CA . ALA A 1 677 ? -43.720 10.723 -0.096 1.00 49.59 677 ALA A CA 1
ATOM 5597 C C . ALA A 1 677 ? -43.157 10.258 -1.462 1.00 49.59 677 ALA A C 1
ATOM 5599 O O . ALA A 1 677 ? -43.892 9.642 -2.227 1.00 49.59 677 ALA A O 1
ATOM 5600 N N . ASP A 1 678 ? -41.868 10.493 -1.743 1.00 51.53 678 ASP A N 1
ATOM 5601 C CA . ASP A 1 678 ? -41.228 10.177 -3.029 1.00 51.53 678 ASP A CA 1
ATOM 5602 C C . ASP A 1 678 ? -39.930 9.347 -2.934 1.00 51.53 678 ASP A C 1
ATOM 5604 O O . ASP A 1 678 ? -39.250 9.160 -3.947 1.00 51.53 678 ASP A O 1
ATOM 5608 N N . ALA A 1 679 ? -39.557 8.803 -1.768 1.00 52.25 679 ALA A N 1
ATOM 5609 C CA . ALA A 1 679 ? -38.365 7.952 -1.704 1.00 52.25 679 ALA A CA 1
ATOM 5610 C C . ALA A 1 679 ? -38.630 6.596 -2.368 1.00 52.25 679 ALA A C 1
ATOM 5612 O O . ALA A 1 679 ? -39.401 5.772 -1.872 1.00 52.25 679 ALA A O 1
ATOM 5613 N N . ARG A 1 680 ? -37.969 6.372 -3.505 1.00 71.94 680 ARG A N 1
ATOM 5614 C CA . ARG A 1 680 ? -37.997 5.108 -4.239 1.00 71.94 680 ARG A CA 1
ATOM 5615 C C . ARG A 1 680 ? -36.637 4.446 -4.141 1.00 71.94 680 ARG A C 1
ATOM 5617 O O . ARG A 1 680 ? -35.633 5.051 -4.512 1.00 71.94 680 ARG A O 1
ATOM 5624 N N . MET A 1 681 ? -36.608 3.205 -3.674 1.00 75.25 681 MET A N 1
ATOM 5625 C CA . MET A 1 681 ? -35.396 2.385 -3.684 1.00 75.25 681 MET A CA 1
ATOM 5626 C C . MET A 1 681 ? -35.560 1.254 -4.692 1.00 75.25 681 MET A C 1
ATOM 5628 O O . MET A 1 681 ? -36.634 0.662 -4.795 1.00 75.25 681 MET A O 1
ATOM 5632 N N . TYR A 1 682 ? -34.491 0.952 -5.426 1.00 86.38 682 TYR A N 1
ATOM 5633 C CA . TYR A 1 682 ? -34.455 -0.141 -6.391 1.00 86.38 682 TYR A CA 1
ATOM 5634 C C . TYR A 1 682 ? -33.147 -0.917 -6.250 1.00 86.38 682 TYR A C 1
ATOM 5636 O O . TYR A 1 682 ? -32.098 -0.311 -6.033 1.00 86.38 682 TYR A O 1
ATOM 5644 N N . GLY A 1 683 ? -33.188 -2.236 -6.408 1.00 83.75 683 GLY A N 1
ATOM 5645 C CA . GLY A 1 683 ? -31.988 -3.065 -6.316 1.00 83.75 683 GLY A CA 1
ATOM 5646 C C . GLY A 1 683 ? -32.242 -4.522 -6.671 1.00 83.75 683 GLY A C 1
ATOM 5647 O O . GLY A 1 683 ? -33.383 -4.965 -6.736 1.00 83.75 683 GLY A O 1
ATOM 5648 N N . TRP A 1 684 ? -31.172 -5.274 -6.914 1.00 84.12 684 TRP A N 1
ATOM 5649 C CA . TRP A 1 684 ? -31.251 -6.722 -7.096 1.00 84.12 684 TRP A CA 1
ATOM 5650 C C . TRP A 1 684 ? -31.170 -7.419 -5.740 1.00 84.12 684 TRP A C 1
ATOM 5652 O O . TRP A 1 684 ? -30.278 -7.120 -4.953 1.00 84.12 684 TRP A O 1
ATOM 5662 N N . LEU A 1 685 ? -32.091 -8.348 -5.496 1.00 83.50 685 LEU A N 1
ATOM 5663 C CA . LEU A 1 685 ? -32.157 -9.187 -4.303 1.00 83.50 685 LEU A CA 1
ATOM 5664 C C . LEU A 1 685 ? -32.296 -10.654 -4.707 1.00 83.50 685 LEU A C 1
ATOM 5666 O O . LEU A 1 685 ? -32.837 -10.963 -5.773 1.00 83.50 685 LEU A O 1
ATOM 5670 N N . LYS A 1 686 ? -31.838 -11.562 -3.845 1.00 75.31 686 LYS A N 1
ATOM 5671 C CA . LYS A 1 686 ? -32.045 -12.998 -4.034 1.00 75.31 686 LYS A CA 1
ATOM 5672 C C . LYS A 1 686 ? -33.281 -13.454 -3.274 1.00 75.31 686 LYS A C 1
ATOM 5674 O O . LYS A 1 686 ? -33.440 -13.178 -2.092 1.00 75.31 686 LYS A O 1
ATOM 5679 N N . LEU A 1 687 ? -34.163 -14.169 -3.967 1.00 74.12 687 LEU A N 1
ATOM 5680 C CA . LEU A 1 687 ? -35.364 -14.768 -3.392 1.00 74.12 687 LEU A CA 1
ATOM 5681 C C . LEU A 1 687 ? -35.268 -16.286 -3.467 1.00 74.12 687 LEU A C 1
ATOM 5683 O O . LEU A 1 687 ? -35.066 -16.854 -4.542 1.00 74.12 687 LEU A O 1
ATOM 5687 N N . TRP A 1 688 ? -35.446 -16.960 -2.337 1.00 72.75 688 TRP A N 1
ATOM 5688 C CA . TRP A 1 688 ? -35.482 -18.418 -2.290 1.00 72.75 688 TRP A CA 1
ATOM 5689 C C . TRP A 1 688 ? -36.848 -18.959 -2.713 1.00 72.75 688 TRP A C 1
ATOM 5691 O O . TRP A 1 688 ? -37.802 -18.770 -1.974 1.00 72.75 688 TRP A O 1
ATOM 5701 N N . ARG A 1 689 ? -36.982 -19.676 -3.838 1.00 68.19 689 ARG A N 1
ATOM 5702 C CA . ARG A 1 689 ? -38.265 -20.315 -4.199 1.00 68.19 689 ARG A CA 1
ATOM 5703 C C . ARG A 1 689 ? -38.348 -21.748 -3.690 1.00 68.19 689 ARG A C 1
ATOM 5705 O O . ARG A 1 689 ? -37.565 -22.599 -4.107 1.00 68.19 689 ARG A O 1
ATOM 5712 N N . SER A 1 690 ? -39.380 -22.048 -2.904 1.00 63.94 690 SER A N 1
ATOM 5713 C CA . SER A 1 690 ? -39.677 -23.415 -2.455 1.00 63.94 690 SER A CA 1
ATOM 5714 C C . SER A 1 690 ? -40.005 -24.374 -3.600 1.00 63.94 690 SER A C 1
ATOM 5716 O O . SER A 1 690 ? -39.582 -25.524 -3.569 1.00 63.94 690 SER A O 1
ATOM 5718 N N . GLU A 1 691 ? -40.706 -23.899 -4.634 1.00 68.31 691 GLU A N 1
ATOM 5719 C CA . GLU A 1 691 ? -41.108 -24.710 -5.794 1.00 68.31 691 GLU A CA 1
ATOM 5720 C C . GLU A 1 691 ? -39.908 -25.261 -6.579 1.00 68.31 691 GLU A C 1
ATOM 5722 O O . GLU A 1 691 ? -39.969 -26.377 -7.089 1.00 68.31 691 GLU A O 1
ATOM 5727 N N . SER A 1 692 ? -38.823 -24.487 -6.683 1.00 69.88 692 SER A N 1
ATOM 5728 C CA . SER A 1 692 ? -37.609 -24.873 -7.416 1.00 69.88 692 SER A CA 1
ATOM 5729 C C . SER A 1 692 ? -36.432 -25.229 -6.509 1.00 69.88 692 SER A C 1
ATOM 5731 O O . SER A 1 692 ? -35.384 -25.624 -7.016 1.00 69.88 692 SER A O 1
ATOM 5733 N N . ASN A 1 693 ? -36.593 -25.097 -5.188 1.00 75.81 693 ASN A N 1
ATOM 5734 C CA . ASN A 1 693 ? -35.549 -25.301 -4.185 1.00 75.81 693 ASN A CA 1
ATOM 5735 C C . ASN A 1 693 ? -34.239 -24.566 -4.547 1.00 75.81 693 ASN A C 1
ATOM 5737 O O . ASN A 1 693 ? -33.147 -25.137 -4.476 1.00 75.81 693 ASN A O 1
ATOM 5741 N N . SER A 1 694 ? -34.360 -23.322 -5.026 1.00 74.62 694 SER A N 1
ATOM 5742 C CA . SER A 1 694 ? -33.245 -22.533 -5.557 1.00 74.62 694 SER A CA 1
ATOM 5743 C C . SER A 1 694 ? -33.417 -21.035 -5.298 1.00 74.62 694 SER A C 1
ATOM 5745 O O . SER A 1 694 ? -34.534 -20.513 -5.306 1.00 74.62 694 SER A O 1
ATOM 5747 N N . TRP A 1 695 ? -32.296 -20.325 -5.155 1.00 75.75 695 TRP A N 1
ATOM 5748 C CA . TRP A 1 695 ? -32.256 -18.862 -5.155 1.00 75.75 695 TRP A CA 1
ATOM 5749 C C . TRP A 1 695 ? -32.447 -18.323 -6.571 1.00 75.75 695 TRP A C 1
ATOM 5751 O O . TRP A 1 695 ? -31.795 -18.796 -7.504 1.00 75.75 695 TRP A O 1
ATOM 5761 N N . ILE A 1 696 ? -33.320 -17.332 -6.728 1.00 79.56 696 ILE A N 1
ATOM 5762 C CA . ILE A 1 696 ? -33.475 -16.572 -7.967 1.00 79.56 696 ILE A CA 1
ATOM 5763 C C . ILE A 1 696 ? -33.096 -15.114 -7.731 1.00 79.56 696 ILE A C 1
ATOM 5765 O O . ILE A 1 696 ? -33.449 -14.535 -6.706 1.00 79.56 696 ILE A O 1
ATOM 5769 N N . ASP A 1 697 ? -32.405 -14.514 -8.692 1.00 84.38 697 ASP A N 1
ATOM 5770 C CA . ASP A 1 697 ? -32.180 -13.073 -8.688 1.00 84.38 697 ASP A CA 1
ATOM 5771 C C . ASP A 1 697 ? -33.484 -12.375 -9.095 1.00 84.38 697 ASP A C 1
ATOM 5773 O O . ASP A 1 697 ? -34.157 -12.766 -10.053 1.00 84.38 697 ASP A O 1
ATOM 5777 N N . SER A 1 698 ? -33.893 -11.366 -8.337 1.00 86.00 698 SER A N 1
ATOM 5778 C CA . SER A 1 698 ? -35.103 -10.587 -8.585 1.00 86.00 698 SER A CA 1
ATOM 5779 C C . SER A 1 698 ? -34.842 -9.116 -8.321 1.00 86.00 698 SER A C 1
ATOM 5781 O O . SER A 1 698 ? -34.165 -8.738 -7.371 1.00 86.00 698 SER A O 1
ATOM 5783 N N . PHE A 1 699 ? -35.389 -8.264 -9.175 1.00 87.81 699 PHE A N 1
ATOM 5784 C CA . PHE A 1 699 ? -35.274 -6.826 -9.023 1.00 87.81 699 PHE A CA 1
ATOM 5785 C C . PHE A 1 699 ? -36.376 -6.328 -8.089 1.00 87.81 699 PHE A C 1
ATOM 5787 O O . PHE A 1 699 ? -37.558 -6.476 -8.391 1.00 87.81 699 PHE A O 1
ATOM 5794 N N . ALA A 1 700 ? -36.001 -5.767 -6.948 1.00 90.25 700 ALA A N 1
ATOM 5795 C CA . ALA A 1 700 ? -36.909 -5.220 -5.956 1.00 90.25 700 ALA A CA 1
ATOM 5796 C C . ALA A 1 700 ? -37.078 -3.709 -6.137 1.00 90.25 700 ALA A C 1
ATOM 5798 O O . ALA A 1 700 ? -36.128 -2.989 -6.447 1.00 90.25 700 ALA A O 1
ATOM 5799 N N . SER A 1 701 ? -38.298 -3.232 -5.914 1.00 89.88 701 SER A N 1
ATOM 5800 C CA . SER A 1 701 ? -38.652 -1.818 -5.875 1.00 89.88 701 SER A CA 1
ATOM 5801 C C . SER A 1 701 ? -39.459 -1.536 -4.614 1.00 89.88 701 SER A C 1
ATOM 5803 O O . SER A 1 701 ? -40.469 -2.198 -4.379 1.00 89.88 701 SER A O 1
ATOM 5805 N N . LEU A 1 702 ? -39.014 -0.573 -3.808 1.00 88.38 702 LEU A N 1
ATOM 5806 C CA . LEU A 1 702 ? -39.747 -0.059 -2.656 1.00 88.38 702 LEU A CA 1
ATOM 5807 C C . LEU A 1 702 ? -40.414 1.259 -3.056 1.00 88.38 702 LEU A C 1
ATOM 5809 O O . LEU A 1 702 ? -39.735 2.272 -3.225 1.00 88.38 702 LEU A O 1
ATOM 5813 N N . GLU A 1 703 ? -41.739 1.240 -3.194 1.00 86.25 703 GLU A N 1
ATOM 5814 C CA . GLU A 1 703 ? -42.557 2.431 -3.442 1.00 86.25 703 GLU A CA 1
ATOM 5815 C C . GLU A 1 703 ? -43.705 2.478 -2.421 1.00 86.25 703 GLU A C 1
ATOM 5817 O O . GLU A 1 703 ? -44.439 1.506 -2.247 1.00 86.25 703 GLU A O 1
ATOM 5822 N N . ASN A 1 704 ? -43.888 3.615 -1.740 1.00 84.19 704 ASN A N 1
ATOM 5823 C CA . ASN A 1 704 ? -45.004 3.864 -0.811 1.00 84.19 704 ASN A CA 1
ATOM 5824 C C . ASN A 1 704 ? -45.158 2.855 0.349 1.00 84.19 704 ASN A C 1
ATOM 5826 O O . ASN A 1 704 ? -46.272 2.623 0.828 1.00 84.19 704 ASN A O 1
ATOM 5830 N N . GLY A 1 705 ? -44.051 2.280 0.832 1.00 80.44 705 GLY A N 1
ATOM 5831 C CA . GLY A 1 705 ? -44.065 1.252 1.883 1.00 80.44 705 GLY A CA 1
ATOM 5832 C C . GLY A 1 705 ? -44.418 -0.144 1.366 1.00 80.44 705 GLY A C 1
ATOM 5833 O O . GLY A 1 705 ? -44.783 -1.018 2.146 1.00 80.44 705 GLY A O 1
ATOM 5834 N N . VAL A 1 706 ? -44.329 -0.358 0.053 1.00 83.31 706 VAL A N 1
ATOM 5835 C CA . VAL A 1 706 ? -44.571 -1.648 -0.582 1.00 83.31 706 VAL A CA 1
ATOM 5836 C C . VAL A 1 706 ? -43.321 -2.088 -1.332 1.00 83.31 706 VAL A C 1
ATOM 5838 O O . VAL A 1 706 ? -42.878 -1.400 -2.250 1.00 83.31 706 VAL A O 1
ATOM 5841 N N . ILE A 1 707 ? -42.795 -3.264 -0.991 1.00 87.44 707 ILE A N 1
ATOM 5842 C CA . ILE A 1 707 ? -41.711 -3.909 -1.737 1.00 87.44 707 ILE A CA 1
ATOM 5843 C C . ILE A 1 707 ? -42.329 -4.786 -2.824 1.00 87.44 707 ILE A C 1
ATOM 5845 O O . ILE A 1 707 ? -43.099 -5.698 -2.535 1.00 87.44 707 ILE A O 1
ATOM 5849 N N . SER A 1 708 ? -42.001 -4.516 -4.081 1.00 90.38 708 SER A N 1
ATOM 5850 C CA . SER A 1 708 ? -42.451 -5.281 -5.244 1.00 90.38 708 SER A CA 1
ATOM 5851 C C . SER A 1 708 ? -41.256 -5.928 -5.937 1.00 90.38 708 SER A C 1
ATOM 5853 O O . SER A 1 708 ? -40.271 -5.248 -6.216 1.00 90.38 708 SER A O 1
ATOM 5855 N N . PHE A 1 709 ? -41.343 -7.223 -6.231 1.00 88.62 709 PHE A N 1
ATOM 5856 C CA . PHE A 1 709 ? -40.274 -7.991 -6.871 1.00 88.62 709 PHE A CA 1
ATOM 5857 C C . PHE A 1 709 ? -40.611 -8.312 -8.324 1.00 88.62 709 PHE A C 1
ATOM 5859 O O . PHE A 1 709 ? -41.721 -8.742 -8.640 1.00 88.62 709 PHE A O 1
ATOM 5866 N N . PHE A 1 710 ? -39.633 -8.147 -9.204 1.00 90.94 710 PHE A N 1
ATOM 5867 C CA . PHE A 1 710 ? -39.752 -8.310 -10.646 1.00 90.94 710 PHE A CA 1
ATOM 5868 C C . PHE A 1 710 ? -38.656 -9.238 -11.170 1.00 90.94 710 PHE A C 1
ATOM 5870 O O . PHE A 1 710 ? -37.572 -9.314 -10.598 1.00 90.94 710 PHE A O 1
ATOM 5877 N N . HIS A 1 711 ? -38.904 -9.904 -12.298 1.00 88.62 711 HIS A N 1
ATOM 5878 C CA . HIS A 1 711 ? -37.872 -10.713 -12.959 1.00 88.62 711 HIS A CA 1
ATOM 5879 C C . HIS A 1 711 ? -36.737 -9.849 -13.538 1.00 88.62 711 HIS A C 1
ATOM 5881 O O . HIS A 1 711 ? -35.627 -10.336 -13.728 1.00 88.62 711 HIS A O 1
ATOM 5887 N N . SER A 1 712 ? -37.000 -8.570 -13.831 1.00 90.81 712 SER A N 1
ATOM 5888 C CA . SER A 1 712 ? -36.011 -7.643 -14.379 1.00 90.81 712 SER A CA 1
ATOM 5889 C C . SER A 1 712 ? -36.303 -6.185 -14.004 1.00 90.81 712 SER A C 1
ATOM 5891 O O . SER A 1 712 ? -37.444 -5.815 -13.720 1.00 90.81 712 SER A O 1
ATOM 5893 N N . ALA A 1 713 ? -35.281 -5.326 -14.082 1.00 86.44 713 ALA A N 1
ATOM 5894 C CA . ALA A 1 713 ? -35.432 -3.876 -13.914 1.00 86.44 713 ALA A CA 1
ATOM 5895 C C . ALA A 1 713 ? -36.361 -3.238 -14.970 1.00 86.44 713 ALA A C 1
ATOM 5897 O O . ALA A 1 713 ? -37.057 -2.256 -14.696 1.00 86.44 713 ALA A O 1
ATOM 5898 N N . ALA A 1 714 ? -36.413 -3.821 -16.173 1.00 87.50 714 ALA A N 1
ATOM 5899 C CA . ALA A 1 714 ? -37.305 -3.385 -17.245 1.00 87.50 714 ALA A CA 1
ATOM 5900 C C . ALA A 1 714 ? -38.782 -3.649 -16.902 1.00 87.50 714 ALA A C 1
ATOM 5902 O O . ALA A 1 714 ? -39.649 -2.833 -17.205 1.00 87.50 714 ALA A O 1
ATOM 5903 N N . ASP A 1 715 ? -39.081 -4.760 -16.224 1.00 88.38 715 ASP A N 1
ATOM 5904 C CA . ASP A 1 715 ? -40.448 -5.077 -15.801 1.00 88.38 715 ASP A CA 1
ATOM 5905 C C . ASP A 1 715 ? -40.932 -4.148 -14.678 1.00 88.38 715 ASP A C 1
ATOM 5907 O O . ASP A 1 715 ? -42.104 -3.759 -14.674 1.00 88.38 715 ASP A O 1
ATOM 5911 N N . ALA A 1 716 ? -40.024 -3.749 -13.778 1.00 85.12 716 ALA A N 1
ATOM 5912 C CA . ALA A 1 716 ? -40.298 -2.783 -12.714 1.00 85.12 716 ALA A CA 1
ATOM 5913 C C . ALA A 1 716 ? -40.623 -1.391 -13.277 1.00 85.12 716 ALA A C 1
ATOM 5915 O O . ALA A 1 716 ? -41.639 -0.789 -12.932 1.00 85.12 716 ALA A O 1
ATOM 5916 N N . THR A 1 717 ? -39.803 -0.901 -14.212 1.00 84.38 717 THR A N 1
ATOM 5917 C CA . THR A 1 717 ? -40.012 0.405 -14.866 1.00 84.38 717 THR A CA 1
ATOM 5918 C C . THR A 1 717 ? -41.249 0.424 -15.766 1.00 84.38 717 THR A C 1
ATOM 5920 O O . THR A 1 717 ? -41.959 1.428 -15.810 1.00 84.38 717 THR A O 1
ATOM 5923 N N . ALA A 1 718 ? -41.575 -0.698 -16.414 1.00 84.38 718 ALA A N 1
ATOM 5924 C CA . ALA A 1 718 ? -42.799 -0.863 -17.199 1.00 84.38 718 ALA A CA 1
ATOM 5925 C C . ALA A 1 718 ? -44.070 -1.073 -16.348 1.00 84.38 718 ALA A C 1
ATOM 5927 O O . ALA A 1 718 ? -45.149 -1.242 -16.918 1.00 84.38 718 ALA A O 1
ATOM 5928 N N . LYS A 1 719 ? -43.963 -1.084 -15.008 1.00 84.81 719 LYS A N 1
ATOM 5929 C CA . LYS A 1 719 ? -45.068 -1.336 -14.063 1.00 84.81 719 LYS A CA 1
ATOM 5930 C C . LYS A 1 719 ? -45.866 -2.605 -14.387 1.00 84.81 719 LYS A C 1
ATOM 5932 O O . LYS A 1 719 ? -47.093 -2.629 -14.262 1.00 84.81 719 LYS A O 1
ATOM 5937 N N . LYS A 1 720 ? -45.182 -3.668 -14.819 1.00 87.44 720 LYS A N 1
ATOM 5938 C CA . LYS A 1 720 ? -45.825 -4.979 -14.993 1.00 87.44 720 LYS A CA 1
ATOM 5939 C C . LYS A 1 720 ? -46.277 -5.530 -13.638 1.00 87.44 720 LYS A C 1
ATOM 5941 O O . LYS A 1 720 ? -45.896 -5.023 -12.589 1.00 87.44 720 LYS A O 1
ATOM 5946 N N . THR A 1 721 ? -47.105 -6.569 -13.637 1.00 85.94 721 THR A N 1
ATOM 5947 C CA . THR A 1 721 ? -47.509 -7.216 -12.382 1.00 85.94 721 THR A CA 1
ATOM 5948 C C .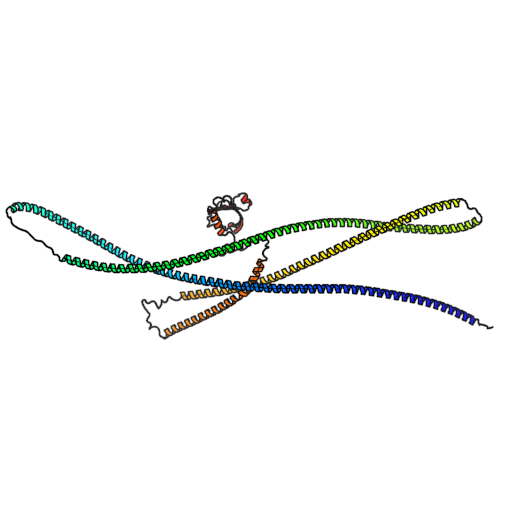 THR A 1 721 ? -46.274 -7.813 -11.691 1.00 85.94 721 THR A C 1
ATOM 5950 O O . THR A 1 721 ? -45.569 -8.604 -12.325 1.00 85.94 721 THR A O 1
ATOM 5953 N N . PRO A 1 722 ? -45.980 -7.441 -10.432 1.00 85.38 722 PRO A N 1
ATOM 5954 C CA . PRO A 1 722 ? -44.841 -7.988 -9.710 1.00 85.38 722 PRO A CA 1
ATOM 5955 C C . PRO A 1 722 ? -45.065 -9.468 -9.386 1.00 85.38 722 PRO A C 1
ATOM 5957 O O . PRO A 1 722 ? -46.194 -9.917 -9.191 1.00 85.38 722 PRO A O 1
ATOM 5960 N N . VAL A 1 723 ? -43.970 -10.220 -9.311 1.00 81.56 723 VAL A N 1
ATOM 5961 C CA . VAL A 1 723 ? -43.948 -11.652 -8.973 1.00 81.56 723 VAL A CA 1
ATOM 5962 C C . VAL A 1 723 ? -44.348 -11.865 -7.513 1.00 81.56 723 VAL A C 1
ATOM 5964 O O . VAL A 1 723 ? -45.070 -12.798 -7.173 1.00 81.56 723 VAL A O 1
ATOM 5967 N N . ALA A 1 724 ? -43.904 -10.959 -6.646 1.00 80.50 724 ALA A N 1
ATOM 5968 C CA . ALA A 1 724 ? -44.265 -10.927 -5.239 1.00 80.50 724 ALA A CA 1
ATOM 5969 C C . ALA A 1 724 ? -44.374 -9.478 -4.768 1.00 80.50 724 ALA A C 1
ATOM 5971 O O . ALA A 1 724 ? -43.672 -8.597 -5.274 1.00 80.50 724 ALA A O 1
ATOM 5972 N N . ARG A 1 725 ? -45.261 -9.233 -3.803 1.00 82.31 725 ARG A N 1
ATOM 5973 C CA . ARG A 1 725 ? -45.492 -7.912 -3.230 1.00 82.31 725 ARG A CA 1
ATOM 5974 C C . ARG A 1 725 ? -45.631 -8.013 -1.712 1.00 82.31 725 ARG A C 1
ATOM 5976 O O . ARG A 1 725 ? -46.425 -8.802 -1.203 1.00 82.31 725 ARG A O 1
ATOM 5983 N N . ILE A 1 726 ? -44.879 -7.190 -0.994 1.00 79.62 726 ILE A N 1
ATOM 5984 C CA . ILE A 1 726 ? -44.904 -7.093 0.465 1.00 79.62 726 ILE A CA 1
ATOM 5985 C C . ILE A 1 726 ? -45.406 -5.702 0.820 1.00 79.62 726 ILE A C 1
ATOM 5987 O O . ILE A 1 726 ? -44.780 -4.713 0.445 1.00 79.62 726 ILE A O 1
ATOM 5991 N N . ASP A 1 727 ? -46.533 -5.622 1.519 1.00 80.12 727 ASP A N 1
ATOM 5992 C CA . ASP A 1 727 ? -47.029 -4.363 2.067 1.00 80.12 727 ASP A CA 1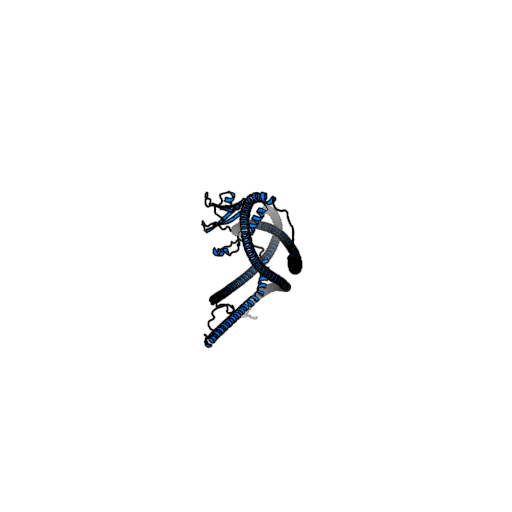
ATOM 5993 C C . ASP A 1 727 ? -46.535 -4.219 3.511 1.00 80.12 727 ASP A C 1
ATOM 5995 O O . ASP A 1 727 ? -47.017 -4.906 4.417 1.00 80.12 727 ASP A O 1
ATOM 5999 N N . LEU A 1 728 ? -45.551 -3.339 3.715 1.00 75.31 728 LEU A N 1
ATOM 6000 C CA . LEU A 1 728 ? -44.925 -3.122 5.019 1.00 75.31 728 LEU A CA 1
ATOM 6001 C C . LEU A 1 728 ? -45.873 -2.419 5.998 1.00 75.31 728 LEU A C 1
ATOM 6003 O O . LEU A 1 728 ? -45.722 -2.579 7.203 1.00 75.31 728 LEU A O 1
ATOM 6007 N N . LYS A 1 729 ? -46.872 -1.672 5.503 1.00 73.56 729 LYS A N 1
ATOM 6008 C CA . LYS A 1 729 ? -47.829 -0.945 6.354 1.00 73.56 729 LYS A CA 1
ATOM 6009 C C . LYS A 1 729 ? -48.927 -1.852 6.880 1.00 73.56 729 LYS A C 1
ATOM 6011 O O . LYS A 1 729 ? -49.400 -1.671 7.997 1.00 73.56 729 LYS A O 1
ATOM 6016 N N . ALA A 1 730 ? -49.354 -2.809 6.064 1.00 67.75 730 ALA A N 1
ATOM 6017 C CA . ALA A 1 730 ? -50.420 -3.729 6.429 1.00 67.75 730 ALA A CA 1
ATOM 6018 C C . ALA A 1 730 ? -49.913 -4.998 7.139 1.00 67.75 730 ALA A C 1
ATOM 6020 O O . ALA A 1 730 ? -50.734 -5.810 7.557 1.00 67.75 730 ALA A O 1
ATOM 6021 N N . CYS A 1 731 ? -48.590 -5.195 7.247 1.00 56.09 731 CYS A N 1
ATOM 6022 C CA . CYS A 1 731 ? -47.971 -6.461 7.666 1.00 56.09 731 CYS A CA 1
ATOM 6023 C C . CYS A 1 731 ? -48.522 -7.676 6.888 1.00 56.09 731 CYS A C 1
ATOM 6025 O O . CYS A 1 731 ? -48.610 -8.784 7.418 1.00 56.09 731 CYS A O 1
ATOM 6027 N N . LEU A 1 732 ? -48.925 -7.465 5.629 1.00 54.59 732 LEU A N 1
ATOM 6028 C CA . LEU A 1 732 ? -49.574 -8.465 4.784 1.00 54.59 732 LEU A CA 1
ATOM 6029 C C . LEU A 1 732 ? -48.693 -8.783 3.575 1.00 54.59 732 LEU A C 1
ATOM 6031 O O . LEU A 1 732 ? -48.297 -7.902 2.809 1.00 54.59 732 LEU A O 1
ATOM 6035 N N . TRP A 1 733 ? -48.431 -10.075 3.384 1.00 52.50 733 TRP A N 1
ATOM 6036 C CA . TRP A 1 733 ? -47.717 -10.603 2.227 1.00 52.50 733 TRP A CA 1
ATOM 6037 C C . TRP A 1 733 ? -48.721 -11.012 1.147 1.00 52.50 733 TRP A C 1
ATOM 6039 O O . TRP A 1 733 ? -49.678 -11.741 1.422 1.00 52.50 733 TRP A O 1
ATOM 6049 N N . LYS A 1 734 ? -48.498 -10.562 -0.093 1.00 58.66 734 LYS A N 1
ATOM 6050 C CA . LYS A 1 734 ? -49.278 -10.981 -1.264 1.00 58.66 734 LYS A CA 1
ATOM 6051 C C . LYS A 1 734 ? -48.351 -11.585 -2.315 1.00 58.66 734 LYS A C 1
ATOM 6053 O O . LYS A 1 734 ? -47.551 -10.889 -2.941 1.00 58.66 734 LYS A O 1
ATOM 6058 N N . ILE A 1 735 ? -48.464 -12.895 -2.519 1.00 56.31 735 ILE A N 1
ATOM 6059 C CA . ILE A 1 735 ? -47.668 -13.628 -3.511 1.00 56.31 735 ILE A CA 1
ATOM 6060 C C . ILE A 1 735 ? -48.542 -13.884 -4.740 1.00 56.31 735 ILE A C 1
ATOM 6062 O O . ILE A 1 735 ? -49.607 -14.497 -4.640 1.00 56.31 735 ILE A O 1
ATOM 6066 N N . HIS A 1 736 ? -48.090 -13.423 -5.908 1.00 54.69 736 HIS A N 1
ATOM 6067 C CA . HIS A 1 736 ? -48.779 -13.646 -7.176 1.00 54.69 736 HIS A CA 1
ATOM 6068 C C . HIS A 1 736 ? -48.167 -14.863 -7.871 1.00 54.69 736 HIS A C 1
ATOM 6070 O O . HIS A 1 736 ? -47.219 -14.757 -8.643 1.00 54.69 736 HIS A O 1
ATOM 6076 N N . LEU A 1 737 ? -48.711 -16.048 -7.589 1.00 46.19 737 LEU A N 1
ATOM 6077 C CA . LEU A 1 737 ? -48.176 -17.301 -8.133 1.00 46.19 737 LEU A CA 1
ATOM 6078 C C . LEU A 1 737 ? -48.454 -17.451 -9.643 1.00 46.19 737 LEU A C 1
ATOM 6080 O O . LEU A 1 737 ? -47.697 -18.135 -10.331 1.00 46.19 737 LEU A O 1
ATOM 6084 N N . LYS A 1 738 ? -49.497 -16.787 -10.177 1.00 48.72 738 LYS A N 1
ATOM 6085 C CA . LYS A 1 738 ? -49.843 -16.681 -11.614 1.00 48.72 738 LYS A CA 1
ATOM 6086 C C . LYS A 1 738 ? -50.656 -15.402 -11.895 1.00 48.72 738 LYS A C 1
ATOM 6088 O O . LYS A 1 738 ? -51.287 -14.891 -10.967 1.00 48.72 738 LYS A O 1
ATOM 6093 N N . PRO A 1 739 ? -50.723 -14.906 -13.152 1.00 40.53 739 PRO A N 1
ATOM 6094 C CA . PRO A 1 739 ? -51.624 -13.810 -13.511 1.00 40.53 739 PRO A CA 1
ATOM 6095 C C . PRO A 1 739 ? -53.074 -14.187 -13.159 1.00 40.53 739 PRO A C 1
ATOM 6097 O O . PRO A 1 739 ? -53.639 -15.093 -13.766 1.00 40.53 739 PRO A O 1
ATOM 6100 N N . GLY A 1 740 ? -53.653 -13.527 -12.152 1.00 41.75 740 GLY A N 1
ATOM 6101 C CA . GLY A 1 740 ? -55.050 -13.713 -11.733 1.00 41.75 740 GLY A CA 1
ATOM 6102 C C . GLY A 1 740 ? -55.307 -14.602 -10.505 1.00 41.75 740 GLY A C 1
ATOM 6103 O O . GLY A 1 740 ? -56.469 -14.768 -10.151 1.00 41.75 740 GLY A O 1
ATOM 6104 N N . ALA A 1 741 ? -54.283 -15.142 -9.831 1.00 39.81 741 ALA A N 1
ATOM 6105 C CA . ALA A 1 741 ? -54.453 -15.864 -8.562 1.00 39.81 741 ALA A CA 1
ATOM 6106 C C . ALA A 1 741 ? -53.712 -15.142 -7.420 1.00 39.81 741 ALA A C 1
ATOM 6108 O O . ALA A 1 741 ? -52.487 -15.013 -7.462 1.00 39.81 741 ALA A O 1
ATOM 6109 N N . GLU A 1 742 ? -54.454 -14.668 -6.415 1.00 41.38 742 GLU A N 1
ATOM 6110 C CA . GLU A 1 742 ? -53.910 -14.066 -5.189 1.00 41.38 742 GLU A CA 1
ATOM 6111 C C . GLU A 1 742 ? -54.000 -15.066 -4.031 1.00 41.38 742 GLU A C 1
ATOM 6113 O O . GLU A 1 742 ? -55.076 -15.599 -3.757 1.00 41.38 742 GLU A O 1
ATOM 6118 N N . LEU A 1 743 ? -52.886 -15.296 -3.330 1.00 47.81 743 LEU A N 1
ATOM 6119 C CA . LEU A 1 743 ? -52.876 -15.988 -2.041 1.00 47.81 743 LEU A CA 1
ATOM 6120 C C . LEU A 1 743 ? -52.436 -14.990 -0.962 1.00 47.81 743 LEU A C 1
ATOM 6122 O O . LEU A 1 743 ? -51.339 -14.433 -1.041 1.00 47.81 743 LEU A O 1
ATOM 6126 N N . ALA A 1 744 ? -53.292 -14.755 0.033 1.00 46.41 744 ALA A N 1
ATOM 6127 C CA . ALA A 1 744 ? -52.913 -14.049 1.252 1.00 46.41 744 ALA A CA 1
ATOM 6128 C C . ALA A 1 744 ? -52.307 -15.069 2.220 1.00 46.41 744 ALA A C 1
ATOM 6130 O O . ALA A 1 744 ? -52.956 -16.068 2.532 1.00 46.41 744 ALA A O 1
ATOM 6131 N N . VAL A 1 745 ? -51.075 -14.839 2.673 1.00 50.09 745 VAL A N 1
ATOM 6132 C CA . VAL A 1 745 ? -50.380 -15.752 3.592 1.00 50.09 745 VAL A CA 1
ATOM 6133 C C . VAL A 1 745 ? -50.003 -14.995 4.862 1.00 50.09 745 VAL A C 1
ATOM 6135 O O . VAL A 1 745 ? -49.529 -13.860 4.794 1.00 50.09 745 VAL A O 1
ATOM 6138 N N . ALA A 1 746 ? -50.259 -15.604 6.022 1.00 44.44 746 ALA A N 1
ATOM 6139 C CA . ALA A 1 746 ? -49.841 -15.074 7.315 1.00 44.44 746 ALA A CA 1
ATOM 6140 C C . ALA A 1 746 ? -48.312 -15.174 7.461 1.00 44.44 746 ALA A C 1
ATOM 6142 O O . ALA A 1 746 ? -47.698 -16.118 6.969 1.00 44.44 746 ALA A O 1
ATOM 6143 N N . VAL A 1 747 ? -47.705 -14.207 8.157 1.00 42.47 747 VAL A N 1
ATOM 6144 C CA . VAL A 1 747 ? -46.240 -14.045 8.296 1.00 42.47 747 VAL A CA 1
ATOM 6145 C C . VAL A 1 747 ? -45.536 -15.307 8.828 1.00 42.47 747 VAL A C 1
ATOM 6147 O O . VAL A 1 747 ? -44.364 -15.519 8.535 1.00 42.47 747 VAL A O 1
ATOM 6150 N N . SER A 1 748 ? -46.242 -16.168 9.565 1.00 40.81 748 SER A N 1
ATOM 6151 C CA . SER A 1 748 ? -45.710 -17.399 10.159 1.00 40.81 748 SER A CA 1
ATOM 6152 C C . SER A 1 748 ? -45.501 -18.566 9.186 1.00 40.81 748 SER A C 1
ATOM 6154 O O . SER A 1 748 ? -44.769 -19.486 9.534 1.00 40.81 748 SER A O 1
ATOM 6156 N N . ASP A 1 749 ? -46.103 -18.545 7.990 1.00 41.88 749 ASP A N 1
ATOM 6157 C CA . ASP A 1 749 ? -46.211 -19.737 7.125 1.00 41.88 749 ASP A CA 1
ATOM 6158 C C . ASP A 1 749 ? -45.568 -19.573 5.731 1.00 41.88 749 ASP A C 1
ATOM 6160 O O . ASP A 1 749 ? -45.967 -20.232 4.767 1.00 41.88 749 ASP A O 1
ATOM 6164 N N . ILE A 1 750 ? -44.572 -18.691 5.579 1.00 47.75 750 ILE A N 1
ATOM 6165 C CA . ILE A 1 750 ? -44.014 -18.347 4.257 1.00 47.75 750 ILE A CA 1
ATOM 6166 C C . ILE A 1 750 ? -42.626 -18.978 4.018 1.00 47.75 750 ILE A C 1
ATOM 6168 O O . ILE A 1 750 ? -41.733 -18.836 4.851 1.00 47.75 750 ILE A O 1
ATOM 6172 N N . PRO A 1 751 ? -42.394 -19.619 2.850 1.00 40.25 751 PRO A N 1
ATOM 6173 C CA . PRO A 1 751 ? -41.190 -20.400 2.565 1.00 40.25 751 PRO A CA 1
ATOM 6174 C C . PRO A 1 751 ? -40.083 -19.618 1.826 1.00 40.25 751 PRO A C 1
ATOM 6176 O O . PRO A 1 751 ? -39.359 -20.203 1.023 1.00 40.25 751 PRO A O 1
ATOM 6179 N N . PHE A 1 752 ? -39.955 -18.309 2.058 1.00 42.47 752 PHE A N 1
ATOM 6180 C CA . PHE A 1 752 ? -38.990 -17.442 1.369 1.00 42.47 752 PHE A CA 1
ATOM 6181 C C . PHE A 1 752 ? -38.136 -16.698 2.399 1.00 42.47 752 PHE A C 1
ATOM 6183 O O . PHE A 1 752 ? -38.655 -15.900 3.174 1.00 42.47 752 PHE A O 1
ATOM 6190 N N . ILE A 1 753 ? -36.829 -16.954 2.390 1.00 45.47 753 ILE A N 1
ATOM 6191 C CA . ILE A 1 753 ? -35.830 -16.158 3.112 1.00 45.47 753 ILE A CA 1
ATOM 6192 C C . ILE A 1 753 ? -35.360 -15.068 2.142 1.00 45.47 753 ILE A C 1
ATOM 6194 O O . ILE A 1 753 ? -35.084 -15.369 0.979 1.00 45.47 753 ILE A O 1
ATOM 6198 N N . ILE A 1 754 ? -35.339 -13.813 2.592 1.00 41.25 754 ILE A N 1
ATOM 6199 C CA . ILE A 1 754 ? -34.740 -12.690 1.858 1.00 41.25 754 ILE A CA 1
ATOM 6200 C C . ILE A 1 754 ? -33.337 -12.519 2.439 1.00 41.25 754 ILE A C 1
ATOM 6202 O O . ILE A 1 754 ? -33.216 -12.277 3.639 1.00 41.25 754 ILE A O 1
ATOM 6206 N N . GLU A 1 755 ? -32.316 -12.710 1.605 1.00 40.28 755 GLU A N 1
ATOM 6207 C CA . GLU A 1 755 ? -30.895 -12.549 1.954 1.00 40.28 755 GLU A CA 1
ATOM 6208 C C . GLU A 1 755 ? -30.317 -11.281 1.321 1.00 40.28 755 GLU A C 1
ATOM 6210 O O . GLU A 1 755 ? -30.618 -11.027 0.125 1.00 40.28 755 GLU A O 1
#

Foldseek 3Di:
DPDDPPVNVVVVVVVVVVVVVVVVVVVVVVVVVVVVVVVVVVVVVVVVVVVVVVVVVVVVVVVVVVVVVVVVVVVVVVVVVVVVVVVVVVVVVVVVVVVVVVVVVVVVVVVVVVVVVVVVVVVVVVVVVVVVVVVVVVVVVVVVVVVVVVVVVVVVVVVVVVVVVVVVVVVVVVVVVVVVVVVVVVVVVVVVVVVVVVVVVVVVVVVVVVVVVPVVDDDDDDDDDDDDDDDVVVVVVVVVVVVVVVVVVVVVVVVVVVVVVVVVVVVVVVVVVVVVVVVVVVVVVVVVVVVVVVVVVVVVVVVVVVVVVVVVVVVVVVVVVVVVVVVVVVVVVVVVVVVVVVVVVVVVVVVVVVVVVVVVVVVVVVVVVVVVVVVVVVVVVVVVVVVVVVVCVVVVVVVVVVVVVVVVVVVPDDDDDPVVVVVVVVVVVVVVVVVVVVVVVVVVVVVVVVVVVVVVVVVVVVVVVVVVVVVVVVVVVVVVVVVVVVVVVVVVVVVVVVVVVVVVVVVVVVVVVVVVVVVVVVVVVVVVVVVVVVVVVVVVVVVVVPPPPPDDPPDDDDDDDDDPPPADPVNVVVVVVVVVVVVVVVVVVVVVVVVVVVVVVVVVVVVVVPVVVVVVVVVVVVVVVVVPPPDDDDDDDDDDDDDDPVCVVPDDDDDDDDPVVVVVVVVVVVVPVDPCQDDKDKDWWWKQDPVVRDTAIWIWIDHPQKIFTHNDPVCVVVVHHGQWMQRRVVNWTWGPPDVPDTDTDHPVDDDIDID

Secondary structure (DSSP, 8-state):
-----HHHHHHHHHHHHHHHHHHHHHHHHHHHHHHHHHHHHHHHHHHHHHHHHHHHHHHHHHHHHHHHHHHHHHHHHHHHHHHHHHHHHHHHHHHHHHHHHHHHHHHHHHHHHHHHHHHHHHHHHHHHHHHHHHHHHHHHHHHHHHHHHHHHHHHHHHHHHHHHHHHHHHHHHHHHHHHHHHHHHHHHHHHHHHHHHHHHHHHHHHHHHHHHHHTTS------------SSHHHHHHHHHHHHHHHHHHHHHHHHHHHHHHHHHHHHHHHHHHHHHHHHHHHHHHHHHHHHHHHHHHHHHHHHHHHHHHHHHHHHHHHHHHHHHHHHHHHHHHHHHHHHHHHHHHHHHHHHHHHHHHHHHHHHHHHHHHHHHHHHHHHHHHHHHHHHHHHHHHHHHHHHHHHHHHHHHHHTS-----THHHHHHHHHHHHHHHHHHHHHHHHHHHHHHHHHHHHHHHHHHHHHHHHHHHHHHHHHHHHHHHHHHHHHHHHHHHHHHHHHHHHHHHHHHHHHHHHHHHHHHHHHHHHHHHHHHHHHHHHHHHHHHHHS-----TT------PPPGGGS-HHHHHHHHHHHHHHHHHHHHHHHHHHHHHHHHHHHHHHHTTTHHHHHHHHHHHHHHHHHH-S--------------GGGGGGS---SS--HHHHHHHHHHHHH-TTT-TT--EEEEEEEEETTTTEEEEEEEEEETTEEEEESSHHHHHTTPPPSEEEETTTTEEEEEEETTEEEEE-GGG----B-

pLDDT: mean 76.48, std 18.74, range [27.75, 95.12]

Solvent-accessible surface area (backbone atoms only — not comparable to full-atom values): 42170 Å² total; per-residue (Å²): 135,84,85,75,54,72,68,56,54,53,51,47,52,52,49,49,52,51,48,49,51,51,50,52,48,49,54,52,49,50,51,52,49,51,53,48,51,53,51,50,51,52,51,52,50,50,51,52,50,50,52,53,52,52,49,53,51,53,53,52,52,52,49,52,53,50,52,53,50,53,51,52,52,52,50,52,54,50,49,53,53,51,51,51,52,52,51,53,52,50,54,51,51,53,51,49,51,48,54,53,49,52,55,49,51,53,51,52,50,54,48,52,52,49,51,51,49,53,53,49,53,54,50,51,53,52,49,52,52,49,53,53,49,53,52,51,49,55,52,50,52,50,52,51,52,52,50,52,52,51,52,51,51,52,50,54,52,48,54,52,50,52,52,51,50,54,52,49,52,51,50,52,49,53,50,52,52,50,52,48,53,51,50,52,50,50,51,51,52,52,50,53,50,50,53,49,49,51,51,49,51,54,47,46,57,54,41,59,62,46,50,72,61,47,79,76,57,78,91,82,90,84,89,93,86,88,91,88,83,83,64,70,63,56,59,53,55,51,55,54,50,55,53,49,53,51,52,53,51,52,52,52,52,50,53,50,51,54,52,53,52,52,51,52,51,50,53,54,51,54,51,54,50,54,52,49,55,50,53,50,50,55,49,55,50,56,47,50,53,50,52,51,52,49,51,52,51,50,56,50,50,56,52,50,52,54,52,51,51,52,51,50,51,52,51,51,52,51,53,52,51,50,54,51,50,52,53,52,50,53,51,50,49,52,52,50,50,52,52,49,54,48,48,51,53,52,49,52,50,51,51,51,51,51,53,48,50,52,50,52,50,53,51,50,53,50,49,54,53,48,50,54,51,50,50,53,50,47,52,51,49,50,53,48,48,47,50,50,49,51,50,48,51,50,48,48,50,50,47,50,52,48,45,53,52,43,51,64,54,49,76,74,58,90,80,91,65,77,67,59,60,58,53,54,50,54,51,51,54,53,47,53,53,51,52,54,51,49,53,53,50,50,53,52,50,53,49,54,53,50,53,54,49,54,53,49,52,53,49,50,54,50,53,51,53,50,51,52,51,49,51,55,50,51,52,53,48,52,54,50,51,52,53,52,51,52,53,49,52,55,50,49,52,52,52,52,49,52,51,52,53,49,55,49,54,52,54,50,51,52,51,50,50,56,50,50,55,50,51,54,53,50,50,52,51,50,52,52,51,51,52,52,52,52,55,50,49,53,50,52,53,51,51,61,69,65,50,75,85,68,72,68,94,81,66,93,75,91,81,83,79,79,72,82,86,76,61,57,70,68,60,53,52,48,52,50,48,52,52,51,47,53,51,50,53,50,54,48,52,52,51,51,52,52,51,53,52,51,52,53,50,50,51,51,54,57,60,67,61,56,54,67,71,50,50,60,53,56,56,54,51,57,63,53,57,73,74,66,73,88,75,79,80,92,73,92,77,82,88,88,79,89,75,57,79,87,60,56,86,77,56,78,90,84,73,71,76,61,73,66,54,57,51,48,53,58,54,44,56,74,73,48,82,84,77,60,94,75,65,68,49,75,49,80,40,44,40,36,38,68,93,73,74,42,77,40,76,27,24,35,36,37,51,92,59,28,43,33,28,18,87,35,67,67,41,56,74,67,66,50,87,48,52,31,38,37,34,67,83,74,74,42,42,40,45,37,87,46,99,92,44,83,47,83,52,62,87,89,78,65,76,58,61,82,79

Mean predicted aligned error: 23.76 Å